Protein AF-0000000087103344 (afdb_homodimer)

Organism: NCBI:txid702518

Foldseek 3Di:
DQLDFDAFFDAAPLRVVCVVLVCQQPQQPAFDDAAAAEEEEALAPLRLVLLLLLVVVPDQLQRYEYEAQATHNRFPLQHALFWLDADQQQCLVLLCVLPNNVLSLQRRVLLVVLQVLVVVVCVVVVQPFLKFKFKEKEFEQDPVVVVSRVVRVVVCVVSPHDCPQKDKAADPRQCVQQVFPRGGMMIMGIIIGTSRSSVSSVSNVSSVVSNHHYHHSWHQSEKDWDPPPDPQTWIWGDTPRGIYIYSAYEYEPALSSCRHVVLCVVFWFKFKWKKFKFAADPCQDDPNPRRHKYWADHDDQQIKTWDQRPVHRIIMITFGLDDPQADPVQNVVRRDSHFRDDDPSRVVVRQVVVCNRNVCQDPVNDDPVGTTDDMTMHIHIFGLSQAAEFEDDPPRRNYTYTYHNLSCCSSNSSLRSSLNSCVSVPDDNVVSSHRPLNYHDPVNSVVSVVCPPRDGRRD/DQLDFDAFFDAAPLRVVCVVLVCQQPQQPAFDDAAAAEEEEALAPLRLVLLLLLVVVPDQLQRYEYEAQATHNRFPLQHALFWLDQDQFQCLVLLCVLPNNVLSLQRRVLLVVLQVLVVCVCVVVVQPFLKFKFKEKEFEQDPVVVVSRVVRVVVCVVSPHDCPQKDKAADPRQCVQQVFPRGGMMIMGIIIGTSRSSVSSVSNVSSVVSNHHYHHSWHQSEKAWDPPPDPQTWIWGDTPRGIYIYSAYEYEPALSSCRHPVLCVVFWFKFKWKKFKFADDPCQDDPNPRRHKYWADHDDQQIKTWDQRPVHRIIMITFGLDDPQADPVQNVVRRDSHFRDDDPSRVVVRQVVVCNRNVCQDPVNDDPVGTTDDMTMHIHIAGLSQAAEFEDDPPRRNYTYTYHNLSCCSSNSSLRSSLRSCVSVPDDNVVSSHRPLNYHDPVNSVVSVVCVPRDGRRD

Structure (mmCIF, N/CA/C/O backbone):
data_AF-0000000087103344-model_v1
#
loop_
_entity.id
_entity.type
_entity.pdbx_description
1 polymer 'Putative FAD dependent oxidoreductase'
#
loop_
_atom_site.group_PDB
_atom_site.id
_atom_site.type_symbol
_atom_site.label_atom_id
_atom_site.label_alt_id
_atom_site.label_comp_id
_atom_site.label_asym_id
_atom_site.label_entity_id
_atom_site.label_seq_id
_atom_site.pdbx_PDB_ins_code
_atom_site.Cartn_x
_atom_site.Cartn_y
_atom_site.Cartn_z
_atom_site.occupancy
_atom_site.B_iso_or_equiv
_atom_site.auth_seq_id
_atom_site.auth_comp_id
_atom_site.auth_asym_id
_atom_site.auth_atom_id
_atom_site.pdbx_PDB_model_num
ATOM 1 N N . MET A 1 1 ? -16.453 31.219 -3.457 1 48.94 1 MET A N 1
ATOM 2 C CA . MET A 1 1 ? -16.062 29.875 -3.02 1 48.94 1 MET A CA 1
ATOM 3 C C . MET A 1 1 ? -16.438 29.656 -1.56 1 48.94 1 MET A C 1
ATOM 5 O O . MET A 1 1 ? -16.438 30.594 -0.762 1 48.94 1 MET A O 1
ATOM 9 N N . THR A 1 2 ? -17.188 28.625 -1.186 1 66.25 2 THR A N 1
ATOM 10 C CA . THR A 1 2 ? -17.562 28.375 0.203 1 66.25 2 THR A CA 1
ATOM 11 C C . THR A 1 2 ? -16.328 28.156 1.069 1 66.25 2 THR A C 1
ATOM 13 O O . THR A 1 2 ? -15.289 27.719 0.577 1 66.25 2 THR A O 1
ATOM 16 N N . GLY A 1 3 ? -15.961 29.141 2.16 1 87.75 3 GLY A N 1
ATOM 17 C CA . GLY A 1 3 ? -14.93 28.984 3.174 1 87.75 3 GLY A CA 1
ATOM 18 C C . GLY A 1 3 ? -14.773 27.547 3.652 1 87.75 3 GLY A C 1
ATOM 19 O O . GLY A 1 3 ? -13.891 27.25 4.457 1 87.75 3 GLY A O 1
ATOM 20 N N . LEU A 1 4 ? -15.5 26.562 2.865 1 93.25 4 LEU A N 1
ATOM 21 C CA . LEU A 1 4 ? -15.516 25.172 3.262 1 93.25 4 LEU A CA 1
ATOM 22 C C . LEU A 1 4 ? -14.703 24.312 2.291 1 93.25 4 LEU A C 1
ATOM 24 O O . LEU A 1 4 ? -14.453 24.734 1.154 1 93.25 4 LEU A O 1
ATOM 28 N N . PRO A 1 5 ? -14.234 23.078 2.697 1 96.12 5 PRO A N 1
ATOM 29 C CA . PRO A 1 5 ? -13.578 22.156 1.763 1 96.12 5 PRO A CA 1
ATOM 30 C C . PRO A 1 5 ? -14.484 21.734 0.608 1 96.12 5 PRO A C 1
ATOM 32 O O . PRO A 1 5 ? -15.688 21.531 0.807 1 96.12 5 PRO A O 1
ATOM 35 N N . VAL A 1 6 ? -13.914 21.688 -0.617 1 95.5 6 VAL A N 1
ATOM 36 C CA . VAL A 1 6 ? -14.703 21.219 -1.756 1 95.5 6 VAL A CA 1
ATOM 37 C C . VAL A 1 6 ? -15.172 19.797 -1.513 1 95.5 6 VAL A C 1
ATOM 39 O O . VAL A 1 6 ? -14.445 18.984 -0.936 1 95.5 6 VAL A O 1
ATOM 42 N N . PRO A 1 7 ? -16.328 19.453 -1.937 1 93.44 7 PRO A N 1
ATOM 43 C CA . PRO A 1 7 ? -16.906 18.141 -1.637 1 93.44 7 PRO A CA 1
ATOM 44 C C . PRO A 1 7 ? -16.266 17.016 -2.441 1 93.44 7 PRO A C 1
ATOM 46 O O . PRO A 1 7 ? -16.406 15.844 -2.094 1 93.44 7 PRO A O 1
ATOM 49 N N . ASP A 1 8 ? -15.594 17.312 -3.602 1 93.44 8 ASP A N 1
ATOM 50 C CA . ASP A 1 8 ? -15.016 16.297 -4.465 1 93.44 8 ASP A CA 1
ATOM 51 C C . ASP A 1 8 ? -13.508 16.5 -4.629 1 93.44 8 ASP A C 1
ATOM 53 O O . ASP A 1 8 ? -13.031 16.734 -5.742 1 93.44 8 ASP A O 1
ATOM 57 N N . PRO A 1 9 ? -12.758 16.344 -3.557 1 96.88 9 PRO A N 1
ATOM 58 C CA . PRO A 1 9 ? -11.297 16.5 -3.637 1 96.88 9 PRO A CA 1
ATOM 59 C C . PRO A 1 9 ? -10.633 15.352 -4.391 1 96.88 9 PRO A C 1
ATOM 61 O O . PRO A 1 9 ? -11.25 14.312 -4.617 1 96.88 9 PRO A O 1
ATOM 64 N N . CYS A 1 10 ? -9.422 15.586 -4.824 1 97.56 10 CYS A N 1
ATOM 65 C CA . CYS A 1 10 ? -8.641 14.438 -5.262 1 97.56 10 CYS A CA 1
ATOM 66 C C . CYS A 1 10 ? -8.289 13.539 -4.082 1 97.56 10 CYS A C 1
ATOM 68 O O . CYS A 1 10 ? -8.438 13.938 -2.926 1 97.56 10 CYS A O 1
ATOM 70 N N . ILE A 1 11 ? -7.844 12.367 -4.375 1 97.06 11 ILE A N 1
ATOM 71 C CA . ILE A 1 11 ? -7.469 11.391 -3.361 1 97.06 11 ILE A CA 1
ATOM 72 C C . ILE A 1 11 ? -5.949 11.227 -3.338 1 97.06 11 ILE A C 1
ATOM 74 O O . ILE A 1 11 ? -5.32 11.055 -4.387 1 97.06 11 ILE A O 1
ATOM 78 N N . SER A 1 12 ? -5.355 11.312 -2.133 1 98.62 12 SER A N 1
ATOM 79 C CA . SER A 1 12 ? -3.91 11.18 -2.01 1 98.62 12 SER A CA 1
ATOM 80 C C . SER A 1 12 ? -3.488 9.711 -2.02 1 98.62 12 SER A C 1
ATOM 82 O O . SER A 1 12 ? -4.332 8.82 -1.944 1 98.62 12 SER A O 1
ATOM 84 N N . PHE A 1 13 ? -2.168 9.508 -2.131 1 98.81 13 PHE A N 1
ATOM 85 C CA . PHE A 1 13 ? -1.611 8.172 -1.995 1 98.81 13 PHE A CA 1
ATOM 86 C C . PHE A 1 13 ? -2.004 7.555 -0.659 1 98.81 13 PHE A C 1
ATOM 88 O O . PHE A 1 13 ? -2.35 6.371 -0.592 1 98.81 13 PHE A O 1
ATOM 95 N N . TRP A 1 14 ? -1.957 8.297 0.394 1 98.81 14 TRP A N 1
ATOM 96 C CA . TRP A 1 14 ? -2.314 7.832 1.73 1 98.81 14 TRP A CA 1
ATOM 97 C C . TRP A 1 14 ? -3.773 7.387 1.78 1 98.81 14 TRP A C 1
ATOM 99 O O . TRP A 1 14 ? -4.094 6.348 2.359 1 98.81 14 TRP A O 1
ATOM 109 N N . GLN A 1 15 ? -4.594 8.188 1.18 1 98.56 15 GLN A N 1
ATOM 110 C CA . GLN A 1 15 ? -6.023 7.887 1.161 1 98.56 15 GLN A CA 1
ATOM 111 C C . GLN A 1 15 ? -6.324 6.695 0.258 1 98.56 15 GLN A C 1
ATOM 113 O O . GLN A 1 15 ? -7.188 5.875 0.57 1 98.56 15 GLN A O 1
ATOM 118 N N . GLN A 1 16 ? -5.609 6.559 -0.844 1 98.56 16 GLN A N 1
ATOM 119 C CA . GLN A 1 16 ? -5.762 5.395 -1.707 1 98.56 16 GLN A CA 1
ATOM 120 C C . GLN A 1 16 ? -5.473 4.102 -0.944 1 98.56 16 GLN A C 1
ATOM 122 O O . GLN A 1 16 ? -6.117 3.078 -1.18 1 98.56 16 GLN A O 1
ATOM 127 N N . THR A 1 17 ? -4.543 4.133 -0.06 1 98.44 17 THR A N 1
ATOM 128 C CA . THR A 1 17 ? -4.043 2.922 0.584 1 98.44 17 THR A CA 1
ATOM 129 C C . THR A 1 17 ? -4.727 2.709 1.934 1 98.44 17 THR A C 1
ATOM 131 O O . THR A 1 17 ? -4.238 1.941 2.766 1 98.44 17 THR A O 1
ATOM 134 N N . THR A 1 18 ? -5.82 3.439 2.254 1 98.44 18 THR A N 1
ATOM 135 C CA . THR A 1 18 ? -6.578 3.25 3.486 1 98.44 18 THR A CA 1
ATOM 136 C C . THR A 1 18 ? -8.078 3.303 3.213 1 98.44 18 THR A C 1
ATOM 138 O O . THR A 1 18 ? -8.852 3.766 4.055 1 98.44 18 THR A O 1
ATOM 141 N N . ARG A 1 19 ? -8.469 2.891 2.068 1 98.38 19 ARG A N 1
ATOM 142 C CA . ARG A 1 19 ? -9.875 2.936 1.676 1 98.38 19 ARG A CA 1
ATOM 143 C C . ARG A 1 19 ? -10.711 1.976 2.52 1 98.38 19 ARG A C 1
ATOM 145 O O . ARG A 1 19 ? -11.938 2.104 2.586 1 98.38 19 ARG A O 1
ATOM 152 N N . SER A 1 20 ? -10.062 1.011 3.209 1 98.06 20 SER A N 1
ATOM 153 C CA . SER A 1 20 ? -10.773 -0.001 3.982 1 98.06 20 SER A CA 1
ATOM 154 C C . SER A 1 20 ? -10.984 0.454 5.422 1 98.06 20 SER A C 1
ATOM 156 O O . SER A 1 20 ? -11.586 -0.268 6.223 1 98.06 20 SER A O 1
ATOM 158 N N . PHE A 1 21 ? -10.5 1.638 5.805 1 98.5 21 PHE A N 1
ATOM 159 C CA . PHE A 1 21 ? -10.703 2.127 7.16 1 98.5 21 PHE A CA 1
ATOM 160 C C . PHE A 1 21 ? -12.18 2.08 7.543 1 98.5 21 PHE A C 1
ATOM 162 O O . PHE A 1 21 ? -13.008 2.723 6.898 1 98.5 21 PHE A O 1
ATOM 169 N N . PRO A 1 22 ? -12.547 1.372 8.586 1 97.81 22 PRO A N 1
ATOM 170 C CA . PRO A 1 22 ? -13.961 1.107 8.852 1 97.81 22 PRO A CA 1
ATOM 171 C C . PRO A 1 22 ? -14.758 2.381 9.133 1 97.81 22 PRO A C 1
ATOM 173 O O . PRO A 1 22 ? -15.969 2.424 8.891 1 97.81 22 PRO A O 1
ATOM 176 N N . TYR A 1 23 ? -14.078 3.404 9.633 1 98.5 23 TYR A N 1
ATOM 177 C CA . TYR A 1 23 ? -14.781 4.625 10 1 98.5 23 TYR A CA 1
ATOM 178 C C . TYR A 1 23 ? -14.57 5.719 8.961 1 98.5 23 TYR A C 1
ATOM 180 O O . TYR A 1 23 ? -14.742 6.902 9.258 1 98.5 23 TYR A O 1
ATOM 188 N N . LEU A 1 24 ? -14.188 5.328 7.746 1 98.62 24 LEU A N 1
ATOM 189 C CA . LEU A 1 24 ? -13.883 6.289 6.691 1 98.62 24 LEU A CA 1
ATOM 190 C C . LEU A 1 24 ? -15.078 7.195 6.418 1 98.62 24 LEU A C 1
ATOM 192 O O . LEU A 1 24 ? -14.914 8.398 6.195 1 98.62 24 LEU A O 1
ATOM 196 N N . ASN A 1 25 ? -16.281 6.625 6.398 1 98.06 25 ASN A N 1
ATOM 197 C CA . ASN A 1 25 ? -17.531 7.332 6.199 1 98.06 25 ASN A CA 1
ATOM 198 C C . ASN A 1 25 ? -18.5 7.09 7.359 1 98.06 25 ASN A C 1
ATOM 200 O O . ASN A 1 25 ? -19.656 6.73 7.141 1 98.06 25 ASN A O 1
ATOM 204 N N . HIS A 1 26 ? -18 7.305 8.523 1 98 26 HIS A N 1
ATOM 205 C CA . HIS A 1 26 ? -18.734 7 9.742 1 98 26 HIS A CA 1
ATOM 206 C C . HIS A 1 26 ? -19.875 7.992 9.953 1 98 26 HIS A C 1
ATOM 208 O O . HIS A 1 26 ? -19.688 9.203 9.82 1 98 26 HIS A O 1
ATOM 214 N N . ASN A 1 27 ? -21.141 7.543 10.258 1 98 27 ASN A N 1
ATOM 215 C CA . ASN A 1 27 ? -22.312 8.359 10.516 1 98 27 ASN A CA 1
ATOM 216 C C . ASN A 1 27 ? -22.516 9.414 9.438 1 98 27 ASN A C 1
ATOM 218 O O . ASN A 1 27 ? -22.703 10.594 9.742 1 98 27 ASN A O 1
ATOM 222 N N . ASP A 1 28 ? -22.391 8.977 8.203 1 96.88 28 ASP A N 1
ATOM 223 C CA . ASP A 1 28 ? -22.391 9.922 7.09 1 96.88 28 ASP A CA 1
ATOM 224 C C . ASP A 1 28 ? -23.812 10.359 6.738 1 96.88 28 ASP A C 1
ATOM 226 O O . ASP A 1 28 ? -24 11.273 5.938 1 96.88 28 ASP A O 1
ATOM 230 N N . GLN A 1 29 ? -24.828 9.781 7.395 1 96 29 GLN A N 1
ATOM 231 C CA . GLN A 1 29 ? -26.203 10.141 7.07 1 96 29 GLN A CA 1
ATOM 232 C C . GLN A 1 29 ? -27 10.453 8.328 1 96 29 GLN A C 1
ATOM 234 O O . GLN A 1 29 ? -28.109 11 8.258 1 96 29 GLN A O 1
ATOM 239 N N . GLN A 1 30 ? -26.516 10.164 9.492 1 97.69 30 GLN A N 1
ATOM 240 C CA . GLN A 1 30 ? -27.219 10.336 10.75 1 97.69 30 GLN A CA 1
ATOM 241 C C . GLN A 1 30 ? -27.266 11.805 11.164 1 97.69 30 GLN A C 1
ATOM 243 O O . GLN A 1 30 ? -26.312 12.547 10.93 1 97.69 30 GLN A O 1
ATOM 248 N N . PRO A 1 31 ? -28.344 12.219 11.789 1 98.44 31 PRO A N 1
ATOM 249 C CA . PRO A 1 31 ? -28.359 13.57 12.359 1 98.44 31 PRO A CA 1
ATOM 250 C C . PRO A 1 31 ? -27.375 13.734 13.516 1 98.44 31 PRO A C 1
ATOM 252 O O . PRO A 1 31 ? -27.078 12.766 14.219 1 98.44 31 PRO A O 1
ATOM 255 N N . VAL A 1 32 ? -26.938 14.898 13.68 1 98.75 32 VAL A N 1
ATOM 256 C CA . VAL A 1 32 ? -26.062 15.18 14.805 1 98.75 32 VAL A CA 1
ATOM 257 C C . VAL A 1 32 ? -26.891 15.305 16.078 1 98.75 32 VAL A C 1
ATOM 259 O O . VAL A 1 32 ? -28.094 15.531 16.031 1 98.75 32 VAL A O 1
ATOM 262 N N . PRO A 1 33 ? -26.25 15.109 17.25 1 98.56 33 PRO A N 1
ATOM 263 C CA . PRO A 1 33 ? -26.984 15.336 18.5 1 98.56 33 PRO A CA 1
ATOM 264 C C . PRO A 1 33 ? -27.328 16.812 18.719 1 98.56 33 PRO A C 1
ATOM 266 O O . PRO A 1 33 ? -26.641 17.688 18.188 1 98.56 33 PRO A O 1
ATOM 269 N N . LYS A 1 34 ? -28.281 17.016 19.641 1 97.81 34 LYS A N 1
ATOM 270 C CA . LYS A 1 34 ? -28.719 18.375 19.906 1 97.81 34 LYS A CA 1
ATOM 271 C C . LYS A 1 34 ? -27.719 19.125 20.781 1 97.81 34 LYS A C 1
ATOM 273 O O . LYS A 1 34 ? -27.594 20.344 20.688 1 97.81 34 LYS A O 1
ATOM 278 N N . THR A 1 35 ? -27.062 18.422 21.672 1 97.38 35 THR A N 1
ATOM 279 C CA . THR A 1 35 ? -26.094 19.031 22.562 1 97.38 35 THR A CA 1
ATOM 280 C C . THR A 1 35 ? -24.859 18.125 22.719 1 97.38 35 THR A C 1
ATOM 282 O O . THR A 1 35 ? -24.922 16.938 22.422 1 97.38 35 THR A O 1
ATOM 285 N N . SER A 1 36 ? -23.797 18.641 23.078 1 98.19 36 SER A N 1
ATOM 286 C CA . SER A 1 36 ? -22.547 17.984 23.469 1 98.19 36 SER A CA 1
ATOM 287 C C . SER A 1 36 ? -21.688 18.906 24.312 1 98.19 36 SER A C 1
ATOM 289 O O . SER A 1 36 ? -21.75 20.141 24.156 1 98.19 36 SER A O 1
ATOM 291 N N . ARG A 1 37 ? -20.922 18.359 25.172 1 98.25 37 ARG A N 1
ATOM 292 C CA . ARG A 1 37 ? -20.062 19.188 26 1 98.25 37 ARG A CA 1
ATOM 293 C C . ARG A 1 37 ? -18.906 19.766 25.188 1 98.25 37 ARG A C 1
ATOM 295 O O . ARG A 1 37 ? -18.5 20.922 25.391 1 98.25 37 ARG A O 1
ATOM 302 N N . TYR A 1 38 ? -18.375 18.984 24.266 1 98.81 38 TYR A N 1
ATOM 303 C CA . TYR A 1 38 ? -17.281 19.406 23.391 1 98.81 38 TYR A CA 1
ATOM 304 C C . TYR A 1 38 ? -17.609 19.109 21.938 1 98.81 38 TYR A C 1
ATOM 306 O O . TYR A 1 38 ? -18.094 18.016 21.609 1 98.81 38 TYR A O 1
ATOM 314 N N . VAL A 1 39 ? -17.406 20.047 21.062 1 98.94 39 VAL A N 1
ATOM 315 C CA . VAL A 1 39 ? -17.469 19.828 19.625 1 98.94 39 VAL A CA 1
ATOM 316 C C . VAL A 1 39 ? -16.109 20.141 19 1 98.94 39 VAL A C 1
ATOM 318 O O . VAL A 1 39 ? -15.625 21.281 19.078 1 98.94 39 VAL A O 1
ATOM 321 N N . VAL A 1 40 ? -15.445 19.156 18.531 1 98.94 40 VAL A N 1
ATOM 322 C CA . VAL A 1 40 ? -14.203 19.281 17.781 1 98.94 40 VAL A CA 1
ATOM 323 C C . VAL A 1 40 ? -14.5 19.328 16.281 1 98.94 40 VAL A C 1
ATOM 325 O O . VAL A 1 40 ? -15.125 18.422 15.734 1 98.94 40 VAL A O 1
ATOM 328 N N . ILE A 1 41 ? -14.102 20.391 15.594 1 98.88 41 ILE A N 1
ATOM 329 C CA . ILE A 1 41 ? -14.344 20.531 14.164 1 98.88 41 ILE A CA 1
ATOM 330 C C . ILE A 1 41 ? -13.078 20.188 13.383 1 98.88 41 ILE A C 1
ATOM 332 O O . ILE A 1 41 ? -12.094 20.938 13.438 1 98.88 41 ILE A O 1
ATOM 336 N N . GLY A 1 42 ? -13.102 19.125 12.609 1 98.75 42 GLY A N 1
ATOM 337 C CA . GLY A 1 42 ? -11.961 18.562 11.906 1 98.75 42 GLY A CA 1
ATOM 338 C C . GLY A 1 42 ? -11.461 17.266 12.508 1 98.75 42 GLY A C 1
ATOM 339 O O . GLY A 1 42 ? -11.297 17.172 13.719 1 98.75 42 GLY A O 1
ATOM 340 N N . SER A 1 43 ? -11.219 16.297 11.664 1 98.88 43 SER A N 1
ATOM 341 C CA . SER A 1 43 ? -10.82 14.984 12.156 1 98.88 43 SER A CA 1
ATOM 342 C C . SER A 1 43 ? -9.383 14.664 11.766 1 98.88 43 SER A C 1
ATOM 344 O O . SER A 1 43 ? -8.945 13.516 11.883 1 98.88 43 SER A O 1
ATOM 346 N N . GLY A 1 44 ? -8.594 15.625 11.227 1 98.62 44 GLY A N 1
ATOM 347 C CA . GLY A 1 44 ? -7.172 15.406 11.039 1 98.62 44 GLY A CA 1
ATOM 348 C C . GLY A 1 44 ? -6.434 15.109 12.328 1 98.62 44 GLY A C 1
ATOM 349 O O . GLY A 1 44 ? -7.059 14.922 13.375 1 98.62 44 GLY A O 1
ATOM 350 N N . ILE A 1 45 ? -5.16 15.133 12.258 1 98.88 45 ILE A N 1
ATOM 351 C CA . ILE A 1 45 ? -4.363 14.75 13.422 1 98.88 45 ILE A CA 1
ATOM 352 C C . ILE A 1 45 ? -4.609 15.742 14.562 1 98.88 45 ILE A C 1
ATOM 354 O O . ILE A 1 45 ? -4.711 15.344 15.727 1 98.88 45 ILE A O 1
ATOM 358 N N . SER A 1 46 ? -4.734 17.031 14.281 1 98.75 46 SER A N 1
ATOM 359 C CA . SER A 1 46 ? -4.977 18.031 15.328 1 98.75 46 SER A CA 1
ATOM 360 C C . SER A 1 46 ? -6.281 17.734 16.062 1 98.75 46 SER A C 1
ATOM 362 O O . SER A 1 46 ? -6.309 17.703 17.297 1 98.75 46 SER A O 1
ATOM 364 N N . GLY A 1 47 ? -7.332 17.469 15.344 1 98.88 47 GLY A N 1
ATOM 365 C CA . GLY A 1 47 ? -8.617 17.188 15.969 1 98.88 47 GLY A CA 1
ATOM 366 C C . GLY A 1 47 ? -8.672 15.82 16.625 1 98.88 47 GLY A C 1
ATOM 367 O O . GLY A 1 47 ? -9.172 15.68 17.734 1 98.88 47 GLY A O 1
ATOM 368 N N . ALA A 1 48 ? -8.195 14.82 15.922 1 98.88 48 ALA A N 1
ATOM 369 C CA . ALA A 1 48 ? -8.219 13.461 16.453 1 98.88 48 ALA A CA 1
ATOM 370 C C . ALA A 1 48 ? -7.395 13.352 17.734 1 98.88 48 ALA A C 1
ATOM 372 O O . ALA A 1 48 ? -7.809 12.695 18.688 1 98.88 48 ALA A O 1
ATOM 373 N N . LEU A 1 49 ? -6.223 13.984 17.703 1 98.94 49 LEU A N 1
ATOM 374 C CA . LEU A 1 49 ? -5.371 13.945 18.891 1 98.94 49 LEU A CA 1
ATOM 375 C C . LEU A 1 49 ? -5.992 14.742 20.031 1 98.94 49 LEU A C 1
ATOM 377 O O . LEU A 1 49 ? -5.875 14.359 21.203 1 98.94 49 LEU A O 1
ATOM 381 N N . THR A 1 50 ? -6.625 15.859 19.734 1 98.94 50 THR A N 1
ATOM 382 C CA . THR A 1 50 ? -7.332 16.641 20.734 1 98.94 50 THR A CA 1
ATOM 383 C C . THR A 1 50 ? -8.406 15.789 21.422 1 98.94 50 THR A C 1
ATOM 385 O O . THR A 1 50 ? -8.453 15.719 22.656 1 98.94 50 THR A O 1
ATOM 388 N N . ALA A 1 51 ? -9.25 15.133 20.609 1 98.94 51 ALA A N 1
ATOM 389 C CA . ALA A 1 51 ? -10.297 14.273 21.172 1 98.94 51 ALA A CA 1
ATOM 390 C C . ALA A 1 51 ? -9.695 13.141 21.984 1 98.94 51 ALA A C 1
ATOM 392 O O . ALA A 1 51 ? -10.156 12.859 23.094 1 98.94 51 ALA A O 1
ATOM 393 N N . TYR A 1 52 ? -8.68 12.523 21.469 1 98.94 52 TYR A N 1
ATOM 394 C CA . TYR A 1 52 ? -8 11.43 22.156 1 98.94 52 TYR A CA 1
ATOM 395 C C . TYR A 1 52 ? -7.473 11.883 23.516 1 98.94 52 TYR A C 1
ATOM 397 O O . TYR A 1 52 ? -7.645 11.18 24.516 1 98.94 52 TYR A O 1
ATOM 405 N N . LYS A 1 53 ? -6.852 13.055 23.562 1 98.88 53 LYS A N 1
ATOM 406 C CA . LYS A 1 53 ? -6.23 13.555 24.781 1 98.88 53 LYS A CA 1
ATOM 407 C C . LYS A 1 53 ? -7.285 14.008 25.781 1 98.88 53 LYS A C 1
ATOM 409 O O . LYS A 1 53 ? -7.086 13.875 27 1 98.88 53 LYS A O 1
ATOM 414 N N . LEU A 1 54 ? -8.406 14.555 25.328 1 98.88 54 LEU A N 1
ATOM 415 C CA . LEU A 1 54 ? -9.508 14.859 26.234 1 98.88 54 LEU A CA 1
ATOM 416 C C . LEU A 1 54 ? -9.977 13.609 26.969 1 98.88 54 LEU A C 1
ATOM 418 O O . LEU A 1 54 ? -10.117 13.617 28.188 1 98.88 54 LEU A O 1
ATOM 422 N N . VAL A 1 55 ? -10.188 12.516 26.172 1 98.88 55 VAL A N 1
ATOM 423 C CA . VAL A 1 55 ? -10.633 11.258 26.75 1 98.88 55 VAL A CA 1
ATOM 424 C C . VAL A 1 55 ? -9.578 10.734 27.734 1 98.88 55 VAL A C 1
ATOM 426 O O . VAL A 1 55 ? -9.906 10.305 28.844 1 98.88 55 VAL A O 1
ATOM 429 N N . GLU A 1 56 ? -8.352 10.797 27.312 1 98.31 56 GLU A N 1
ATOM 430 C CA . GLU A 1 56 ? -7.246 10.336 28.141 1 98.31 56 GLU A CA 1
ATOM 431 C C . GLU A 1 56 ? -7.207 11.07 29.469 1 98.31 56 GLU A C 1
ATOM 433 O O . GLU A 1 56 ? -6.805 10.508 30.5 1 98.31 56 GLU A O 1
ATOM 438 N N . ARG A 1 57 ? -7.672 12.289 29.516 1 98.12 57 ARG A N 1
ATOM 439 C CA . ARG A 1 57 ? -7.633 13.117 30.719 1 98.12 57 ARG A CA 1
ATOM 440 C C . ARG A 1 57 ? -8.93 13 31.516 1 98.12 57 ARG A C 1
ATOM 442 O O . ARG A 1 57 ? -9.156 13.75 32.469 1 98.12 57 ARG A O 1
ATOM 449 N N . GLY A 1 58 ? -9.828 12.148 31.094 1 98.06 58 GLY A N 1
ATOM 450 C CA . GLY A 1 58 ? -10.961 11.805 31.938 1 98.06 58 GLY A CA 1
ATOM 451 C C . GLY A 1 58 ? -12.281 12.305 31.391 1 98.06 58 GLY A C 1
ATOM 452 O O . GLY A 1 58 ? -13.344 12.039 31.969 1 98.06 58 GLY A O 1
ATOM 453 N N . VAL A 1 59 ? -12.266 13.008 30.297 1 98.69 59 VAL A N 1
ATOM 454 C CA . VAL A 1 59 ? -13.523 13.414 29.672 1 98.69 59 VAL A CA 1
ATOM 455 C C . VAL A 1 59 ? -14.25 12.195 29.109 1 98.69 59 VAL A C 1
ATOM 457 O O . VAL A 1 59 ? -13.625 11.32 28.5 1 98.69 59 VAL A O 1
ATOM 460 N N . LEU A 1 60 ? -15.539 12.094 29.375 1 98.5 60 LEU A N 1
ATOM 461 C CA . LEU A 1 60 ? -16.312 10.992 28.828 1 98.5 60 LEU A CA 1
ATOM 462 C C . LEU A 1 60 ? -16.406 11.086 27.312 1 98.5 60 LEU A C 1
ATOM 464 O O . LEU A 1 60 ? -16.703 12.156 26.766 1 98.5 60 LEU A O 1
ATOM 468 N N . GLY A 1 61 ? -16.141 10.016 26.656 1 98.69 61 GLY A N 1
ATOM 469 C CA . GLY A 1 61 ? -16.203 10 25.203 1 98.69 61 GLY A CA 1
ATOM 470 C C . GLY A 1 61 ? -17.531 10.469 24.656 1 98.69 61 GLY A C 1
ATOM 471 O O . GLY A 1 61 ? -17.578 11.188 23.656 1 98.69 61 GLY A O 1
ATOM 472 N N . SER A 1 62 ? -18.578 10.164 25.312 1 98.25 62 SER A N 1
ATOM 473 C CA . SER A 1 62 ? -19.922 10.5 24.859 1 98.25 62 SER A CA 1
ATOM 474 C C . SER A 1 62 ? -20.172 12.008 24.938 1 98.25 62 SER A C 1
ATOM 476 O O . SER A 1 62 ? -21.125 12.516 24.359 1 98.25 62 SER A O 1
ATOM 478 N N . ASP A 1 63 ? -19.234 12.719 25.609 1 98.62 63 ASP A N 1
ATOM 479 C CA . ASP A 1 63 ? -19.359 14.172 25.75 1 98.62 63 ASP A CA 1
ATOM 480 C C . ASP A 1 63 ? -18.672 14.891 24.594 1 98.62 63 ASP A C 1
ATOM 482 O O . ASP A 1 63 ? -18.656 16.125 24.531 1 98.62 63 ASP A O 1
ATOM 486 N N . ILE A 1 64 ? -18.109 14.141 23.672 1 98.94 64 ILE A N 1
ATOM 487 C CA . ILE A 1 64 ? -17.312 14.727 22.609 1 98.94 64 ILE A CA 1
ATOM 488 C C . ILE A 1 64 ? -17.922 14.359 21.25 1 98.94 64 ILE A C 1
ATOM 490 O O . ILE A 1 64 ? -18.203 13.195 20.984 1 98.94 64 ILE A O 1
ATOM 494 N N . VAL A 1 65 ? -18.156 15.344 20.375 1 98.94 65 VAL A N 1
ATOM 495 C CA . VAL A 1 65 ? -18.516 15.148 18.969 1 98.94 65 VAL A CA 1
ATOM 496 C C . VAL A 1 65 ? -17.391 15.648 18.062 1 98.94 65 VAL A C 1
ATOM 498 O O . VAL A 1 65 ? -16.875 16.75 18.266 1 98.94 65 VAL A O 1
ATOM 501 N N . ILE A 1 66 ? -16.953 14.836 17.172 1 98.94 66 ILE A N 1
ATOM 502 C CA . ILE A 1 66 ? -16.047 15.266 16.109 1 98.94 66 ILE A CA 1
ATOM 503 C C . ILE A 1 66 ? -16.828 15.43 14.797 1 98.94 66 ILE A C 1
ATOM 505 O O . ILE A 1 66 ? -17.562 14.523 14.391 1 98.94 66 ILE A O 1
ATOM 509 N N . LEU A 1 67 ? -16.703 16.562 14.172 1 98.88 67 LEU A N 1
ATOM 510 C CA . LEU A 1 67 ? -17.312 16.812 12.867 1 98.88 67 LEU A CA 1
ATOM 511 C C . LEU A 1 67 ? -16.25 16.875 11.781 1 98.88 67 LEU A C 1
ATOM 513 O O . LEU A 1 67 ? -15.219 17.531 11.945 1 98.88 67 LEU A O 1
ATOM 517 N N . GLU A 1 68 ? -16.453 16.219 10.695 1 98.75 68 GLU A N 1
ATOM 518 C CA . GLU A 1 68 ? -15.602 16.234 9.508 1 98.75 68 GLU A CA 1
ATOM 519 C C . GLU A 1 68 ? -16.406 16.547 8.258 1 98.75 68 GLU A C 1
ATOM 521 O O . GLU A 1 68 ? -17.5 16 8.062 1 98.75 68 GLU A O 1
ATOM 526 N N . ALA A 1 69 ? -15.883 17.438 7.461 1 98.19 69 ALA A N 1
ATOM 527 C CA . ALA A 1 69 ? -16.609 17.922 6.293 1 98.19 69 ALA A CA 1
ATOM 528 C C . ALA A 1 69 ? -16.656 16.875 5.195 1 98.19 69 ALA A C 1
ATOM 530 O O . ALA A 1 69 ? -17.594 16.844 4.387 1 98.19 69 ALA A O 1
ATOM 531 N N . ARG A 1 70 ? -15.695 15.992 5.184 1 97.75 70 ARG A N 1
ATOM 532 C CA . ARG A 1 70 ? -15.562 14.977 4.145 1 97.75 70 ARG A CA 1
ATOM 533 C C . ARG A 1 70 ? -15.367 13.594 4.758 1 97.75 70 ARG A C 1
ATOM 535 O O . ARG A 1 70 ? -16.031 13.242 5.73 1 97.75 70 ARG A O 1
ATOM 542 N N . GLU A 1 71 ? -14.547 12.742 4.133 1 97.94 71 GLU A N 1
ATOM 543 C CA . GLU A 1 71 ? -14.141 11.469 4.707 1 97.94 71 GLU A CA 1
ATOM 544 C C . GLU A 1 71 ? -13.211 11.672 5.902 1 97.94 71 GLU A C 1
ATOM 546 O O . GLU A 1 71 ? -12.641 12.75 6.074 1 97.94 71 GLU A O 1
ATOM 551 N N . ALA A 1 72 ? -13.078 10.664 6.719 1 98.56 72 ALA A N 1
ATOM 552 C CA . ALA A 1 72 ? -12.227 10.727 7.902 1 98.56 72 ALA A CA 1
ATOM 553 C C . ALA A 1 72 ? -10.812 11.164 7.535 1 98.56 72 ALA A C 1
ATOM 555 O O . ALA A 1 72 ? -10.188 10.594 6.637 1 98.56 72 ALA A O 1
ATOM 556 N N . ALA A 1 73 ? -10.352 12.188 8.188 1 97.94 73 ALA A N 1
ATOM 557 C CA . ALA A 1 73 ? -9 12.719 8.055 1 97.94 73 ALA A CA 1
ATOM 558 C C . ALA A 1 73 ? -8.68 13.039 6.598 1 97.94 73 ALA A C 1
ATOM 560 O O . ALA A 1 73 ? -7.633 12.633 6.082 1 97.94 73 ALA A O 1
ATOM 561 N N . SER A 1 74 ? -9.508 13.719 5.926 1 96.5 74 SER A N 1
ATOM 562 C CA . SER A 1 74 ? -9.422 13.906 4.484 1 96.5 74 SER A CA 1
ATOM 563 C C . SER A 1 74 ? -8.523 15.086 4.133 1 96.5 74 SER A C 1
ATOM 565 O O . SER A 1 74 ? -8.102 15.234 2.984 1 96.5 74 SER A O 1
ATOM 567 N N . GLY A 1 75 ? -8.211 15.961 5.086 1 97.69 75 GLY A N 1
ATOM 568 C CA . GLY A 1 75 ? -7.5 17.203 4.816 1 97.69 75 GLY A CA 1
ATOM 569 C C . GLY A 1 75 ? -5.992 17.031 4.809 1 97.69 75 GLY A C 1
ATOM 570 O O . GLY A 1 75 ? -5.477 16.016 4.359 1 97.69 75 GLY A O 1
ATOM 571 N N . ALA A 1 76 ? -5.281 18.047 5.246 1 98 76 ALA A N 1
ATOM 572 C CA . ALA A 1 76 ? -3.828 18.156 5.137 1 98 76 ALA A CA 1
ATOM 573 C C . ALA A 1 76 ? -3.143 16.969 5.816 1 98 76 ALA A C 1
ATOM 575 O O . ALA A 1 76 ? -2.092 16.516 5.359 1 98 76 ALA A O 1
ATOM 576 N N . SER A 1 77 ? -3.717 16.438 6.844 1 98.12 77 SER A N 1
ATOM 577 C CA . SER A 1 77 ? -3.098 15.359 7.602 1 98.12 77 SER A CA 1
ATOM 578 C C . SER A 1 77 ? -2.908 14.117 6.738 1 98.12 77 SER A C 1
ATOM 580 O O . SER A 1 77 ? -1.947 13.367 6.926 1 98.12 77 SER A O 1
ATOM 582 N N . SER A 1 78 ? -3.727 13.914 5.77 1 98.38 78 SER A N 1
ATOM 583 C CA . SER A 1 78 ? -3.633 12.727 4.926 1 98.38 78 SER A CA 1
ATOM 584 C C . SER A 1 78 ? -3.123 13.078 3.531 1 98.38 78 SER A C 1
ATOM 586 O O . SER A 1 78 ? -3.395 12.359 2.566 1 98.38 78 SER A O 1
ATOM 588 N N . ARG A 1 79 ? -2.432 14.203 3.424 1 98.5 79 ARG A N 1
ATOM 589 C CA . ARG A 1 79 ? -2.059 14.617 2.078 1 98.5 79 ARG A CA 1
ATOM 590 C C . ARG A 1 79 ? -0.613 15.109 2.037 1 98.5 79 ARG A C 1
ATOM 592 O O . ARG A 1 79 ? -0.089 15.422 0.966 1 98.5 79 ARG A O 1
ATOM 599 N N . ASN A 1 80 ? 0.044 15.148 3.172 1 98.06 80 ASN A N 1
ATOM 600 C CA . ASN A 1 80 ? 1.418 15.641 3.217 1 98.06 80 ASN A CA 1
ATOM 601 C C . ASN A 1 80 ? 2.402 14.594 2.697 1 98.06 80 ASN A C 1
ATOM 603 O O . ASN A 1 80 ? 1.994 13.562 2.152 1 98.06 80 ASN A O 1
ATOM 607 N N . ALA A 1 81 ? 3.715 14.836 2.807 1 98.06 81 ALA A N 1
ATOM 608 C CA . ALA A 1 81 ? 4.715 13.961 2.205 1 98.06 81 ALA A CA 1
ATOM 609 C C . ALA A 1 81 ? 5.18 12.891 3.193 1 98.06 81 ALA A C 1
ATOM 611 O O . ALA A 1 81 ? 6.094 12.125 2.9 1 98.06 81 ALA A O 1
ATOM 612 N N . GLY A 1 82 ? 4.645 12.867 4.375 1 98.19 82 GLY A N 1
ATOM 613 C CA . GLY A 1 82 ? 4.871 11.773 5.305 1 98.19 82 GLY A CA 1
ATOM 614 C C . GLY A 1 82 ? 6.074 11.992 6.203 1 98.19 82 GLY A C 1
ATOM 615 O O . GLY A 1 82 ? 6.445 11.109 6.98 1 98.19 82 GLY A O 1
ATOM 616 N N . HIS A 1 83 ? 6.68 13.188 6.191 1 98.25 83 HIS A N 1
ATOM 617 C CA . HIS A 1 83 ? 7.855 13.477 7 1 98.25 83 HIS A CA 1
ATOM 618 C C . HIS A 1 83 ? 7.473 13.773 8.445 1 98.25 83 HIS A C 1
ATOM 620 O O . HIS A 1 83 ? 6.461 14.43 8.703 1 98.25 83 HIS A O 1
ATOM 626 N N . VAL A 1 84 ? 8.141 13.25 9.359 1 98.12 84 VAL A N 1
ATOM 627 C CA . VAL A 1 84 ? 8.227 13.703 10.742 1 98.12 84 VAL A CA 1
ATOM 628 C C . VAL A 1 84 ? 9.617 14.273 11.016 1 98.12 84 VAL A C 1
ATOM 630 O O . VAL A 1 84 ? 10.508 13.562 11.492 1 98.12 84 VAL A O 1
ATOM 633 N N . ARG A 1 85 ? 9.711 15.539 10.703 1 97.38 85 ARG A N 1
ATOM 634 C CA . ARG A 1 85 ? 11.031 16.125 10.523 1 97.38 85 ARG A CA 1
ATOM 635 C C . ARG A 1 85 ? 11.148 17.453 11.281 1 97.38 85 ARG A C 1
ATOM 637 O O . ARG A 1 85 ? 10.672 18.484 10.82 1 97.38 85 ARG A O 1
ATOM 644 N N . PRO A 1 86 ? 11.812 17.469 12.484 1 96.75 86 PRO A N 1
ATOM 645 C CA . PRO A 1 86 ? 12.109 18.766 13.125 1 96.75 86 PRO A CA 1
ATOM 646 C C . PRO A 1 86 ? 13.039 19.641 12.281 1 96.75 86 PRO A C 1
ATOM 648 O O . PRO A 1 86 ? 13.867 19.125 11.531 1 96.75 86 PRO A O 1
ATOM 651 N N . ASP A 1 87 ? 12.711 20.891 12.516 1 92.56 87 ASP A N 1
ATOM 652 C CA . ASP A 1 87 ? 13.727 21.812 12.008 1 92.56 87 ASP A CA 1
ATOM 653 C C . ASP A 1 87 ? 14.945 21.844 12.922 1 92.56 87 ASP A C 1
ATOM 655 O O . ASP A 1 87 ? 14.812 21.938 14.148 1 92.56 87 ASP A O 1
ATOM 659 N N . ALA A 1 88 ? 16.031 21.516 12.664 1 92.94 88 ALA A N 1
ATOM 660 C CA . ALA A 1 88 ? 17.25 21.406 13.469 1 92.94 88 ALA A CA 1
ATOM 661 C C . ALA A 1 88 ? 17.906 22.766 13.648 1 92.94 88 ALA A C 1
ATOM 663 O O . ALA A 1 88 ? 18.422 23.078 14.727 1 92.94 88 ALA A O 1
ATOM 664 N N . PHE A 1 89 ? 17.891 23.609 12.75 1 95.12 89 PHE A N 1
ATOM 665 C CA . PHE A 1 89 ? 18.531 24.906 12.93 1 95.12 89 PHE A CA 1
ATOM 666 C C . PHE A 1 89 ? 18.172 25.859 11.789 1 95.12 89 PHE A C 1
ATOM 668 O O . PHE A 1 89 ? 18.359 27.062 11.906 1 95.12 89 PHE A O 1
ATOM 675 N N . ARG A 1 90 ? 17.688 25.328 10.719 1 90.25 90 ARG A N 1
ATOM 676 C CA . ARG A 1 90 ? 17.609 26.062 9.461 1 90.25 90 ARG A CA 1
ATOM 677 C C . ARG A 1 90 ? 16.719 27.281 9.578 1 90.25 90 ARG A C 1
ATOM 679 O O . ARG A 1 90 ? 17.047 28.359 9.086 1 90.25 90 ARG A O 1
ATOM 686 N N . GLY A 1 91 ? 15.602 27.125 10.195 1 91.38 91 GLY A N 1
ATOM 687 C CA . GLY A 1 91 ? 14.617 28.188 10.305 1 91.38 91 GLY A CA 1
ATOM 688 C C . GLY A 1 91 ? 14.938 29.188 11.398 1 91.38 91 GLY A C 1
ATOM 689 O O . GLY A 1 91 ? 14.219 30.172 11.578 1 91.38 91 GLY A O 1
ATOM 690 N N . PHE A 1 92 ? 16.047 29.062 12.078 1 95.75 92 PHE A N 1
ATOM 691 C CA . PHE A 1 92 ? 16.359 29.875 13.25 1 95.75 92 PHE A CA 1
ATOM 692 C C . PHE A 1 92 ? 16.391 31.359 12.891 1 95.75 92 PHE A C 1
ATOM 694 O O . PHE A 1 92 ? 15.766 32.188 13.562 1 95.75 92 PHE A O 1
ATOM 701 N N . THR A 1 93 ? 17.078 31.703 11.805 1 94.38 93 THR A N 1
ATOM 702 C CA . THR A 1 93 ? 17.234 33.094 11.445 1 94.38 93 THR A CA 1
ATOM 703 C C . THR A 1 93 ? 15.891 33.75 11.109 1 94.38 93 THR A C 1
ATOM 705 O O . THR A 1 93 ? 15.633 34.875 11.469 1 94.38 93 THR A O 1
ATOM 708 N N . THR A 1 94 ? 15.078 32.969 10.492 1 92.5 94 THR A N 1
ATOM 709 C CA . THR A 1 94 ? 13.75 33.438 10.141 1 92.5 94 THR A CA 1
ATOM 710 C C . THR A 1 94 ? 12.898 33.625 11.398 1 92.5 94 THR A C 1
ATOM 712 O O . THR A 1 94 ? 12.266 34.688 11.57 1 92.5 94 THR A O 1
ATOM 715 N N . TYR A 1 95 ? 12.867 32.719 12.281 1 96.06 95 TYR A N 1
ATOM 716 C CA . TYR A 1 95 ? 12.086 32.781 13.508 1 96.06 95 TYR A CA 1
ATOM 717 C C . TYR A 1 95 ? 12.617 33.906 14.414 1 96.06 95 TYR A C 1
ATOM 719 O O . TYR A 1 95 ? 11.844 34.562 15.102 1 96.06 95 TYR A O 1
ATOM 727 N N . LYS A 1 96 ? 13.969 34 14.422 1 97.12 96 LYS A N 1
ATOM 728 C CA . LYS A 1 96 ? 14.578 35.062 15.211 1 97.12 96 LYS A CA 1
ATOM 729 C C . LYS A 1 96 ? 14.109 36.438 14.734 1 97.12 96 LYS A C 1
ATOM 731 O O . LYS A 1 96 ? 13.789 37.312 15.547 1 97.12 96 LYS A O 1
ATOM 736 N N . LYS A 1 97 ? 14.055 36.594 13.477 1 94.94 97 LYS A N 1
ATOM 737 C CA . LYS A 1 97 ? 13.609 37.875 12.891 1 94.94 97 LYS A CA 1
ATOM 738 C C . LYS A 1 97 ? 12.148 38.125 13.211 1 94.94 97 LYS A C 1
ATOM 740 O O . LYS A 1 97 ? 11.773 39.281 13.508 1 94.94 97 LYS A O 1
ATOM 745 N N . LEU A 1 98 ? 11.328 37.156 13.25 1 94.31 98 LEU A N 1
ATOM 746 C CA . LEU A 1 98 ? 9.883 37.312 13.375 1 94.31 98 LEU A CA 1
ATOM 747 C C . LEU A 1 98 ? 9.469 37.344 14.844 1 94.31 98 LEU A C 1
ATOM 749 O O . LEU A 1 98 ? 8.516 38.031 15.195 1 94.31 98 LEU A O 1
ATOM 753 N N . HIS A 1 99 ? 10.219 36.594 15.727 1 96.69 99 HIS A N 1
ATOM 754 C CA . HIS A 1 99 ? 9.695 36.406 17.062 1 96.69 99 HIS A CA 1
ATOM 755 C C . HIS A 1 99 ? 10.75 36.688 18.125 1 96.69 99 HIS A C 1
ATOM 757 O O . HIS A 1 99 ? 10.469 36.656 19.328 1 96.69 99 HIS A O 1
ATOM 763 N N . GLY A 1 100 ? 11.945 37.031 17.734 1 97.25 100 GLY A N 1
ATOM 764 C CA . GLY A 1 100 ? 13.039 37.188 18.672 1 97.25 100 GLY A CA 1
ATOM 765 C C . GLY A 1 100 ? 13.812 35.938 18.938 1 97.25 100 GLY A C 1
ATOM 766 O O . GLY A 1 100 ? 13.32 34.812 18.672 1 97.25 100 GLY A O 1
ATOM 767 N N . GLU A 1 101 ? 14.992 36.125 19.453 1 98 101 GLU A N 1
ATOM 768 C CA . GLU A 1 101 ? 15.953 35.031 19.625 1 98 101 GLU A CA 1
ATOM 769 C C . GLU A 1 101 ? 15.422 33.969 20.578 1 98 101 GLU A C 1
ATOM 771 O O . GLU A 1 101 ? 15.5 32.781 20.281 1 98 101 GLU A O 1
ATOM 776 N N . GLU A 1 102 ? 14.891 34.344 21.641 1 98 102 GLU A N 1
ATOM 777 C CA . GLU A 1 102 ? 14.406 33.406 22.656 1 98 102 GLU A CA 1
ATOM 778 C C . GLU A 1 102 ? 13.305 32.531 22.094 1 98 102 GLU A C 1
ATOM 780 O O . GLU A 1 102 ? 13.336 31.297 22.281 1 98 102 GLU A O 1
ATOM 785 N N . GLN A 1 103 ? 12.344 33.094 21.406 1 97.94 103 GLN A N 1
ATOM 786 C CA . GLN A 1 103 ? 11.242 32.312 20.828 1 97.94 103 GLN A CA 1
ATOM 787 C C . GLN A 1 103 ? 11.742 31.406 19.703 1 97.94 103 GLN A C 1
ATOM 789 O O . GLN A 1 103 ? 11.25 30.297 19.531 1 97.94 103 GLN A O 1
ATOM 794 N N . ALA A 1 104 ? 12.68 31.922 18.953 1 98 104 ALA A N 1
ATOM 795 C CA . ALA A 1 104 ? 13.242 31.109 17.875 1 98 104 ALA A CA 1
ATOM 796 C C . ALA A 1 104 ? 13.867 29.828 18.406 1 98 104 ALA A C 1
ATOM 798 O O . ALA A 1 104 ? 13.68 28.75 17.844 1 98 104 ALA A O 1
ATOM 799 N N . LEU A 1 105 ? 14.586 29.953 19.531 1 98.25 105 LEU A N 1
ATOM 800 C CA . LEU A 1 105 ? 15.172 28.781 20.172 1 98.25 105 LEU A CA 1
ATOM 801 C C . LEU A 1 105 ? 14.094 27.812 20.625 1 98.25 105 LEU A C 1
ATOM 803 O O . LEU A 1 105 ? 14.219 26.594 20.438 1 98.25 105 LEU A O 1
ATOM 807 N N . LYS A 1 106 ? 13.039 28.344 21.172 1 98.12 106 LYS A N 1
ATOM 808 C CA . LYS A 1 106 ? 11.953 27.516 21.688 1 98.12 106 LYS A CA 1
ATOM 809 C C . LYS A 1 106 ? 11.227 26.797 20.562 1 98.12 106 LYS A C 1
ATOM 811 O O . LYS A 1 106 ? 10.844 25.625 20.703 1 98.12 106 LYS A O 1
ATOM 816 N N . VAL A 1 107 ? 11.047 27.484 19.438 1 98.06 107 VAL A N 1
ATOM 817 C CA . VAL A 1 107 ? 10.344 26.906 18.297 1 98.06 107 VAL A CA 1
ATOM 818 C C . VAL A 1 107 ? 11.125 25.703 17.781 1 98.06 107 VAL A C 1
ATOM 820 O O . VAL A 1 107 ? 10.555 24.625 17.562 1 98.06 107 VAL A O 1
ATOM 823 N N . ILE A 1 108 ? 12.398 25.828 17.594 1 97.75 108 ILE A N 1
ATOM 824 C CA . ILE A 1 108 ? 13.234 24.766 17.062 1 97.75 108 ILE A CA 1
ATOM 825 C C . ILE A 1 108 ? 13.297 23.609 18.047 1 97.75 108 ILE A C 1
ATOM 827 O O . ILE A 1 108 ? 13.164 22.438 17.656 1 97.75 108 ILE A O 1
ATOM 831 N N . ALA A 1 109 ? 13.469 23.922 19.297 1 97.62 109 ALA A N 1
ATOM 832 C CA . ALA A 1 109 ? 13.508 22.891 20.328 1 97.62 109 ALA A CA 1
ATOM 833 C C . ALA A 1 109 ? 12.188 22.125 20.391 1 97.62 109 ALA A C 1
ATOM 835 O O . ALA A 1 109 ? 12.172 20.922 20.641 1 97.62 109 ALA A O 1
ATOM 836 N N . ASN A 1 110 ? 11.133 22.812 20.203 1 98.06 110 ASN A N 1
ATOM 837 C CA . ASN A 1 110 ? 9.812 22.188 20.266 1 98.06 110 ASN A CA 1
ATOM 838 C C . ASN A 1 110 ? 9.617 21.203 19.109 1 98.06 110 ASN A C 1
ATOM 840 O O . ASN A 1 110 ? 8.961 20.172 19.281 1 98.06 110 ASN A O 1
ATOM 844 N N . GLU A 1 111 ? 10.094 21.516 17.969 1 97.81 111 GLU A N 1
ATOM 845 C CA . GLU A 1 111 ? 9.977 20.578 16.859 1 97.81 111 GLU A CA 1
ATOM 846 C C . GLU A 1 111 ? 10.68 19.266 17.188 1 97.81 111 GLU A C 1
ATOM 848 O O . GLU A 1 111 ? 10.18 18.188 16.828 1 97.81 111 GLU A O 1
ATOM 853 N N . ARG A 1 112 ? 11.836 19.359 17.812 1 97.62 112 ARG A N 1
ATOM 854 C CA . ARG A 1 112 ? 12.523 18.156 18.25 1 97.62 112 ARG A CA 1
ATOM 855 C C . ARG A 1 112 ? 11.695 17.391 19.266 1 97.62 112 ARG A C 1
ATOM 857 O O . ARG A 1 112 ? 11.625 16.156 19.219 1 97.62 112 ARG A O 1
ATOM 864 N N . ALA A 1 113 ? 11.07 18.109 20.141 1 98.12 113 ALA A N 1
ATOM 865 C CA . ALA A 1 113 ? 10.211 17.484 21.141 1 98.12 113 ALA A CA 1
ATOM 866 C C . ALA A 1 113 ? 9.039 16.766 20.484 1 98.12 113 ALA A C 1
ATOM 868 O O . ALA A 1 113 ? 8.594 15.719 20.969 1 98.12 113 ALA A O 1
ATOM 869 N N . VAL A 1 114 ? 8.539 17.344 19.438 1 98.56 114 VAL A N 1
ATOM 870 C CA . VAL A 1 114 ? 7.422 16.75 18.703 1 98.56 114 VAL A CA 1
ATOM 871 C C . VAL A 1 114 ? 7.84 15.398 18.141 1 98.56 114 VAL A C 1
ATOM 873 O O . VAL A 1 114 ? 7.094 14.414 18.234 1 98.56 114 VAL A O 1
ATOM 876 N N . PHE A 1 115 ? 9.031 15.32 17.547 1 98.5 115 PHE A N 1
ATOM 877 C CA . PHE A 1 115 ? 9.523 14.055 17 1 98.5 115 PHE A CA 1
ATOM 878 C C . PHE A 1 115 ? 9.57 12.984 18.094 1 98.5 115 PHE A C 1
ATOM 880 O O . PHE A 1 115 ? 9.078 11.875 17.891 1 98.5 115 PHE A O 1
ATOM 887 N N . HIS A 1 116 ? 10.094 13.344 19.203 1 98.38 116 HIS A N 1
ATOM 888 C CA . HIS A 1 116 ? 10.203 12.391 20.312 1 98.38 116 HIS A CA 1
ATOM 889 C C . HIS A 1 116 ? 8.828 11.992 20.844 1 98.38 116 HIS A C 1
ATOM 891 O O . HIS A 1 116 ? 8.609 10.836 21.203 1 98.38 116 HIS A O 1
ATOM 897 N N . ALA A 1 117 ? 7.945 12.953 20.844 1 98.62 117 ALA A N 1
ATOM 898 C CA . ALA A 1 117 ? 6.594 12.672 21.312 1 98.62 117 ALA A CA 1
ATOM 899 C C . ALA A 1 117 ? 5.902 11.656 20.406 1 98.62 117 ALA A C 1
ATOM 901 O O . ALA A 1 117 ? 5.227 10.742 20.891 1 98.62 117 ALA A O 1
ATOM 902 N N . ILE A 1 118 ? 6.07 11.781 19.125 1 98.75 118 ILE A N 1
ATOM 903 C CA . ILE A 1 118 ? 5.465 10.852 18.188 1 98.75 118 ILE A CA 1
ATOM 904 C C . ILE A 1 118 ? 6.117 9.477 18.328 1 98.75 118 ILE A C 1
ATOM 906 O O . ILE A 1 118 ? 5.426 8.453 18.391 1 98.75 118 ILE A O 1
ATOM 910 N N . ASP A 1 119 ? 7.418 9.5 18.406 1 98.56 119 ASP A N 1
ATOM 911 C CA . ASP A 1 119 ? 8.164 8.25 18.547 1 98.56 119 ASP A CA 1
ATOM 912 C C . ASP A 1 119 ? 7.715 7.484 19.797 1 98.56 119 ASP A C 1
ATOM 914 O O . ASP A 1 119 ? 7.41 6.289 19.719 1 98.56 119 ASP A O 1
ATOM 918 N N . GLU A 1 120 ? 7.621 8.195 20.875 1 98.5 120 GLU A N 1
ATOM 919 C CA . GLU A 1 120 ? 7.215 7.59 22.125 1 98.5 120 GLU A CA 1
ATOM 920 C C . GLU A 1 120 ? 5.77 7.105 22.078 1 98.5 120 GLU A C 1
ATOM 922 O O . GLU A 1 120 ? 5.457 6.008 22.531 1 98.5 120 GLU A O 1
ATOM 927 N N . PHE A 1 121 ? 4.973 7.895 21.531 1 98.75 121 PHE A N 1
ATOM 928 C CA . PHE A 1 121 ? 3.553 7.57 21.438 1 98.75 121 PHE A CA 1
ATOM 929 C C . PHE A 1 121 ? 3.336 6.305 20.625 1 98.75 121 PHE A C 1
ATOM 931 O O . PHE A 1 121 ? 2.584 5.414 21.031 1 98.75 121 PHE A O 1
ATOM 938 N N . VAL A 1 122 ? 3.934 6.25 19.484 1 98.62 122 VAL A N 1
ATOM 939 C CA . VAL A 1 122 ? 3.795 5.113 18.578 1 98.62 122 VAL A CA 1
ATOM 940 C C . VAL A 1 122 ? 4.289 3.842 19.266 1 98.62 122 VAL A C 1
ATOM 942 O O . VAL A 1 122 ? 3.646 2.793 19.188 1 98.62 122 VAL A O 1
ATOM 945 N N . ARG A 1 123 ? 5.387 3.902 19.969 1 98 123 ARG A N 1
ATOM 946 C CA . ARG A 1 123 ? 5.953 2.762 20.672 1 98 123 ARG A CA 1
ATOM 947 C C . ARG A 1 123 ? 5.059 2.33 21.828 1 98 123 ARG A C 1
ATOM 949 O O . ARG A 1 123 ? 4.754 1.145 21.969 1 98 123 ARG A O 1
ATOM 956 N N . GLU A 1 124 ? 4.633 3.299 22.547 1 98.25 124 GLU A N 1
ATOM 957 C CA . GLU A 1 124 ? 3.842 3.031 23.75 1 98.25 124 GLU A CA 1
ATOM 958 C C . GLU A 1 124 ? 2.516 2.363 23.391 1 98.25 124 GLU A C 1
ATOM 960 O O . GLU A 1 124 ? 2.057 1.469 24.109 1 98.25 124 GLU A O 1
ATOM 965 N N . HIS A 1 125 ? 1.957 2.805 22.344 1 98.38 125 HIS A N 1
ATOM 966 C CA . HIS A 1 125 ? 0.599 2.361 22.047 1 98.38 125 HIS A CA 1
ATOM 967 C C . HIS A 1 125 ? 0.583 1.351 20.906 1 98.38 125 HIS A C 1
ATOM 969 O O . HIS A 1 125 ? -0.477 0.837 20.547 1 98.38 125 HIS A O 1
ATOM 975 N N . GLY A 1 126 ? 1.695 1.058 20.344 1 97.75 126 GLY A N 1
ATOM 976 C CA . GLY A 1 126 ? 1.758 0.119 19.234 1 97.75 126 GLY A CA 1
ATOM 977 C C . GLY A 1 126 ? 0.983 0.583 18.016 1 97.75 126 GLY A C 1
ATOM 978 O O . GLY A 1 126 ? 0.239 -0.194 17.422 1 97.75 126 GLY A O 1
ATOM 979 N N . VAL A 1 127 ? 1.107 1.873 17.719 1 98.38 127 VAL A N 1
ATOM 980 C CA . VAL A 1 127 ? 0.347 2.455 16.625 1 98.38 127 VAL A CA 1
ATOM 981 C C . VAL A 1 127 ? 0.854 1.903 15.297 1 98.38 127 VAL A C 1
ATOM 983 O O . VAL A 1 127 ? 2.041 2.02 14.984 1 98.38 127 VAL A O 1
ATOM 986 N N . GLN A 1 128 ? -0.039 1.337 14.477 1 97.19 128 GLN A N 1
ATOM 987 C CA . GLN A 1 128 ? 0.334 0.791 13.18 1 97.19 128 GLN A CA 1
ATOM 988 C C . GLN A 1 128 ? 0.221 1.849 12.086 1 97.19 128 GLN A C 1
ATOM 990 O O . GLN A 1 128 ? -0.632 1.746 11.203 1 97.19 128 GLN A O 1
ATOM 995 N N . CYS A 1 129 ? 1.181 2.744 12.07 1 98.56 129 CYS A N 1
ATOM 996 C CA . CYS A 1 129 ? 1.141 3.836 11.109 1 98.56 129 CYS A CA 1
ATOM 997 C C . CYS A 1 129 ? 2.426 3.889 10.289 1 98.56 129 CYS A C 1
ATOM 999 O O . CYS A 1 129 ? 2.816 4.953 9.805 1 98.56 129 CYS A O 1
ATOM 1001 N N . ASP A 1 130 ? 3.148 2.736 10.234 1 98.12 130 ASP A N 1
ATOM 1002 C CA . ASP A 1 130 ? 4.383 2.625 9.469 1 98.12 130 ASP A CA 1
ATOM 1003 C C . ASP A 1 130 ? 5.402 3.674 9.906 1 98.12 130 ASP A C 1
ATOM 1005 O O . ASP A 1 130 ? 6.102 4.258 9.07 1 98.12 130 ASP A O 1
ATOM 1009 N N . PHE A 1 131 ? 5.391 4.02 11.117 1 98.56 131 PHE A N 1
ATOM 1010 C CA . PHE A 1 131 ? 6.367 4.98 11.617 1 98.56 131 PHE A CA 1
ATOM 1011 C C . PHE A 1 131 ? 7.777 4.418 11.516 1 98.56 131 PHE A C 1
ATOM 1013 O O . PHE A 1 131 ? 8.023 3.273 11.891 1 98.56 131 PHE A O 1
ATOM 1020 N N . ASN A 1 132 ? 8.664 5.168 10.938 1 98.06 132 ASN A N 1
ATOM 1021 C CA . ASN A 1 132 ? 10.078 4.832 10.797 1 98.06 132 ASN A CA 1
ATOM 1022 C C . ASN A 1 132 ? 10.977 5.914 11.398 1 98.06 132 ASN A C 1
ATOM 1024 O O . ASN A 1 132 ? 11.273 6.914 10.734 1 98.06 132 ASN A O 1
ATOM 1028 N N . PRO A 1 133 ? 11.359 5.707 12.688 1 98 133 PRO A N 1
ATOM 1029 C CA . PRO A 1 133 ? 12.383 6.621 13.195 1 98 133 PRO A CA 1
ATOM 1030 C C . PRO A 1 133 ? 13.727 6.445 12.492 1 98 133 PRO A C 1
ATOM 1032 O O . PRO A 1 133 ? 14.18 5.312 12.289 1 98 133 PRO A O 1
ATOM 1035 N N . THR A 1 134 ? 14.312 7.457 12.016 1 98 134 THR A N 1
ATOM 1036 C CA . THR A 1 134 ? 15.578 7.469 11.297 1 98 134 THR A CA 1
ATOM 1037 C C . THR A 1 134 ? 16.219 8.859 11.352 1 98 134 THR A C 1
ATOM 1039 O O . THR A 1 134 ? 16.141 9.539 12.375 1 98 134 THR A O 1
ATOM 1042 N N . THR A 1 135 ? 17.016 9.203 10.367 1 98.5 135 THR A N 1
ATOM 1043 C CA . THR A 1 135 ? 17.547 10.555 10.227 1 98.5 135 THR A CA 1
ATOM 1044 C C . THR A 1 135 ? 17.031 11.219 8.961 1 98.5 135 THR A C 1
ATOM 1046 O O . THR A 1 135 ? 16.266 10.617 8.203 1 98.5 135 THR A O 1
ATOM 1049 N N . THR A 1 136 ? 17.266 12.461 8.844 1 98.5 136 THR A N 1
ATOM 1050 C CA . THR A 1 136 ? 17 13.211 7.621 1 98.5 136 THR A CA 1
ATOM 1051 C C . THR A 1 136 ? 18.266 13.945 7.16 1 98.5 136 THR A C 1
ATOM 1053 O O . THR A 1 136 ? 19.172 14.18 7.949 1 98.5 136 THR A O 1
ATOM 1056 N N . PHE A 1 137 ? 18.312 14.227 5.867 1 98.44 137 PHE A N 1
ATOM 1057 C CA . PHE A 1 137 ? 19.375 15.047 5.297 1 98.44 137 PHE A CA 1
ATOM 1058 C C . PHE A 1 137 ? 18.812 16.359 4.754 1 98.44 137 PHE A C 1
ATOM 1060 O O . PHE A 1 137 ? 17.75 16.359 4.117 1 98.44 137 PHE A O 1
ATOM 1067 N N . ASP A 1 138 ? 19.406 17.438 5.047 1 97.81 138 ASP A N 1
ATOM 1068 C CA . ASP A 1 138 ? 19.312 18.656 4.25 1 97.81 138 ASP A CA 1
ATOM 1069 C C . ASP A 1 138 ? 20.469 18.75 3.264 1 97.81 138 ASP A C 1
ATOM 1071 O O . ASP A 1 138 ? 21.609 19.016 3.662 1 97.81 138 ASP A O 1
ATOM 1075 N N . VAL A 1 139 ? 20.172 18.547 1.992 1 98.31 139 VAL A N 1
ATOM 1076 C CA . VAL A 1 139 ? 21.203 18.484 0.971 1 98.31 139 VAL A CA 1
ATOM 1077 C C . VAL A 1 139 ? 21.281 19.812 0.23 1 98.31 139 VAL A C 1
ATOM 1079 O O . VAL A 1 139 ? 20.328 20.219 -0.431 1 98.31 139 VAL A O 1
ATOM 1082 N N . CYS A 1 140 ? 22.391 20.469 0.352 1 98.25 140 CYS A N 1
ATOM 1083 C CA . CYS A 1 140 ? 22.594 21.734 -0.341 1 98.25 140 CYS A CA 1
ATOM 1084 C C . CYS A 1 140 ? 23.078 21.5 -1.768 1 98.25 140 CYS A C 1
ATOM 1086 O O . CYS A 1 140 ? 24.109 20.875 -1.983 1 98.25 140 CYS A O 1
ATOM 1088 N N . LEU A 1 141 ? 22.359 22.094 -2.736 1 97.81 141 LEU A N 1
ATOM 1089 C CA . LEU A 1 141 ? 22.641 21.828 -4.145 1 97.81 141 LEU A CA 1
ATOM 1090 C C . LEU A 1 141 ? 23.141 23.094 -4.844 1 97.81 141 LEU A C 1
ATOM 1092 O O . LEU A 1 141 ? 23.5 23.047 -6.02 1 97.81 141 LEU A O 1
ATOM 1096 N N . THR A 1 142 ? 23.172 24.25 -4.141 1 97.06 142 THR A N 1
ATOM 1097 C CA . THR A 1 142 ? 23.719 25.5 -4.652 1 97.06 142 THR A CA 1
ATOM 1098 C C . THR A 1 142 ? 24.656 26.141 -3.629 1 97.06 142 THR A C 1
ATOM 1100 O O . THR A 1 142 ? 24.516 25.922 -2.426 1 97.06 142 THR A O 1
ATOM 1103 N N . GLN A 1 143 ? 25.531 26.984 -4.129 1 96.38 143 GLN A N 1
ATOM 1104 C CA . GLN A 1 143 ? 26.469 27.688 -3.238 1 96.38 143 GLN A CA 1
ATOM 1105 C C . GLN A 1 143 ? 25.734 28.672 -2.344 1 96.38 143 GLN A C 1
ATOM 1107 O O . GLN A 1 143 ? 26.109 28.875 -1.188 1 96.38 143 GLN A O 1
ATOM 1112 N N . GLU A 1 144 ? 24.766 29.25 -2.844 1 94 144 GLU A N 1
ATOM 1113 C CA . GLU A 1 144 ? 23.969 30.188 -2.072 1 94 144 GLU A CA 1
ATOM 1114 C C . GLU A 1 144 ? 23.359 29.516 -0.839 1 94 144 GLU A C 1
ATOM 1116 O O . GLU A 1 144 ? 23.391 30.078 0.255 1 94 144 GLU A O 1
ATOM 1121 N N . PHE A 1 145 ? 22.891 28.375 -0.98 1 94.44 145 PHE A N 1
ATOM 1122 C CA . PHE A 1 145 ? 22.234 27.688 0.131 1 94.44 145 PHE A CA 1
ATOM 1123 C C . PHE A 1 145 ? 23.25 27.109 1.094 1 94.44 145 PHE A C 1
ATOM 1125 O O . PHE A 1 145 ? 22.984 26.969 2.289 1 94.44 145 PHE A O 1
ATOM 1132 N N . VAL A 1 146 ? 24.406 26.734 0.578 1 96.94 146 VAL A N 1
ATOM 1133 C CA . VAL A 1 146 ? 25.5 26.328 1.457 1 96.94 146 VAL A CA 1
ATOM 1134 C C . VAL A 1 146 ? 25.797 27.453 2.455 1 96.94 146 VAL A C 1
ATOM 1136 O O . VAL A 1 146 ? 25.891 27.203 3.66 1 96.94 146 VAL A O 1
ATOM 1139 N N . GLU A 1 147 ? 25.891 28.625 1.939 1 95.69 147 GLU A N 1
ATOM 1140 C CA . GLU A 1 147 ? 26.203 29.781 2.771 1 95.69 147 GLU A CA 1
ATOM 1141 C C . GLU A 1 147 ? 25.062 30.094 3.727 1 95.69 147 GLU A C 1
ATOM 1143 O O . GLU A 1 147 ? 25.281 30.422 4.895 1 95.69 147 GLU A O 1
ATOM 1148 N N . HIS A 1 148 ? 23.891 30.031 3.225 1 93.62 148 HIS A N 1
ATOM 1149 C CA . HIS A 1 148 ? 22.719 30.297 4.043 1 93.62 148 HIS A CA 1
ATOM 1150 C C . HIS A 1 148 ? 22.656 29.375 5.25 1 93.62 148 HIS A C 1
ATOM 1152 O O . HIS A 1 148 ? 22.469 29.828 6.383 1 93.62 148 HIS A O 1
ATOM 1158 N N . ASN A 1 149 ? 22.797 28.094 5.051 1 95.69 149 ASN A N 1
ATOM 1159 C CA . ASN A 1 149 ? 22.703 27.109 6.125 1 95.69 149 ASN A CA 1
ATOM 1160 C C . ASN A 1 149 ? 23.859 27.266 7.117 1 95.69 149 ASN A C 1
ATOM 1162 O O . ASN A 1 149 ? 23.672 27.109 8.32 1 95.69 149 ASN A O 1
ATOM 1166 N N . ALA A 1 150 ? 25.016 27.531 6.531 1 96.69 150 ALA A N 1
ATOM 1167 C CA . ALA A 1 150 ? 26.172 27.75 7.406 1 96.69 150 ALA A CA 1
ATOM 1168 C C . ALA A 1 150 ? 25.938 28.922 8.352 1 96.69 150 ALA A C 1
ATOM 1170 O O . ALA A 1 150 ? 26.25 28.844 9.547 1 96.69 150 ALA A O 1
ATOM 1171 N N . GLN A 1 151 ? 25.406 29.906 7.844 1 95.81 151 GLN A N 1
ATOM 1172 C CA . GLN A 1 151 ? 25.125 31.094 8.648 1 95.81 151 GLN A CA 1
ATOM 1173 C C . GLN A 1 151 ? 24.047 30.797 9.703 1 95.81 151 GLN A C 1
ATOM 1175 O O . GLN A 1 151 ? 24.172 31.219 10.852 1 95.81 151 GLN A O 1
ATOM 1180 N N . SER A 1 152 ? 22.984 30.156 9.258 1 95.5 152 SER A N 1
ATOM 1181 C CA . SER A 1 152 ? 21.906 29.828 10.188 1 95.5 152 SER A CA 1
ATOM 1182 C C . SER A 1 152 ? 22.406 28.953 11.328 1 95.5 152 SER A C 1
ATOM 1184 O O . SER A 1 152 ? 22.031 29.141 12.484 1 95.5 152 SER A O 1
ATOM 1186 N N . LEU A 1 153 ? 23.234 27.953 10.992 1 97.62 153 LEU A N 1
ATOM 1187 C CA . LEU A 1 153 ? 23.781 27.062 12.016 1 97.62 153 LEU A CA 1
ATOM 1188 C C . LEU A 1 153 ? 24.672 27.844 12.992 1 97.62 153 LEU A C 1
ATOM 1190 O O . LEU A 1 153 ? 24.594 27.625 14.203 1 97.62 153 LEU A O 1
ATOM 1194 N N . LYS A 1 154 ? 25.5 28.703 12.438 1 97.56 154 LYS A N 1
ATOM 1195 C CA . LYS A 1 154 ? 26.375 29.516 13.273 1 97.56 154 LYS A CA 1
ATOM 1196 C C . LYS A 1 154 ? 25.578 30.375 14.25 1 97.56 154 LYS A C 1
ATOM 1198 O O . LYS A 1 154 ? 25.859 30.391 15.445 1 97.56 154 LYS A O 1
ATOM 1203 N N . GLU A 1 155 ? 24.578 31 13.742 1 97.5 155 GLU A N 1
ATOM 1204 C CA . GLU A 1 155 ? 23.766 31.859 14.578 1 97.5 155 GLU A CA 1
ATOM 1205 C C . GLU A 1 155 ? 23.016 31.062 15.633 1 97.5 155 GLU A C 1
ATOM 1207 O O . GLU A 1 155 ? 22.875 31.5 16.781 1 97.5 155 GLU A O 1
ATOM 1212 N N . TYR A 1 156 ? 22.516 29.969 15.211 1 98.19 156 TYR A N 1
ATOM 1213 C CA . TYR A 1 156 ? 21.797 29.094 16.141 1 98.19 156 TYR A CA 1
ATOM 1214 C C . TYR A 1 156 ? 22.703 28.641 17.266 1 98.19 156 TYR A C 1
ATOM 1216 O O . TYR A 1 156 ? 22.312 28.703 18.438 1 98.19 156 TYR A O 1
ATOM 1224 N N . ARG A 1 157 ? 23.859 28.266 16.953 1 97.94 157 ARG A N 1
ATOM 1225 C CA . ARG A 1 157 ? 24.844 27.828 17.938 1 97.94 157 ARG A CA 1
ATOM 1226 C C . ARG A 1 157 ? 25.219 28.969 18.875 1 97.94 157 ARG A C 1
ATOM 1228 O O . ARG A 1 157 ? 25.266 28.781 20.094 1 97.94 157 ARG A O 1
ATOM 1235 N N . GLU A 1 158 ? 25.438 30.047 18.328 1 98 158 GLU A N 1
ATOM 1236 C CA . GLU A 1 158 ? 25.844 31.203 19.125 1 98 158 GLU A CA 1
ATOM 1237 C C . GLU A 1 158 ? 24.734 31.641 20.078 1 98 158 GLU A C 1
ATOM 1239 O O . GLU A 1 158 ? 25.016 32.156 21.172 1 98 158 GLU A O 1
ATOM 1244 N N . ALA A 1 159 ? 23.547 31.391 19.656 1 98.12 159 ALA A N 1
ATOM 1245 C CA . ALA A 1 159 ? 22.391 31.75 20.484 1 98.12 159 ALA A CA 1
ATOM 1246 C C . ALA A 1 159 ? 22.172 30.719 21.578 1 98.12 159 ALA A C 1
ATOM 1248 O O . ALA A 1 159 ? 21.312 30.906 22.453 1 98.12 159 ALA A O 1
ATOM 1249 N N . GLY A 1 160 ? 22.906 29.641 21.562 1 97.88 160 GLY A N 1
ATOM 1250 C CA . GLY A 1 160 ? 22.797 28.625 22.594 1 97.88 160 GLY A CA 1
ATOM 1251 C C . GLY A 1 160 ? 22 27.406 22.156 1 97.88 160 GLY A C 1
ATOM 1252 O O . GLY A 1 160 ? 21.656 26.547 22.969 1 97.88 160 GLY A O 1
ATOM 1253 N N . GLY A 1 161 ? 21.672 27.359 20.922 1 97.69 161 GLY A N 1
ATOM 1254 C CA . GLY A 1 161 ? 20.969 26.188 20.406 1 97.69 161 GLY A CA 1
ATOM 1255 C C . GLY A 1 161 ? 21.797 24.922 20.469 1 97.69 161 GLY A C 1
ATOM 1256 O O . GLY A 1 161 ? 23.016 24.953 20.328 1 97.69 161 GLY A O 1
ATOM 1257 N N . ASP A 1 162 ? 21.172 23.75 20.719 1 97.06 162 ASP A N 1
ATOM 1258 C CA . ASP A 1 162 ? 21.828 22.438 20.766 1 97.06 162 ASP A CA 1
ATOM 1259 C C . ASP A 1 162 ? 22.109 21.906 19.359 1 97.06 162 ASP A C 1
ATOM 1261 O O . ASP A 1 162 ? 21.172 21.609 18.609 1 97.06 162 ASP A O 1
ATOM 1265 N N . VAL A 1 163 ? 23.312 21.797 19 1 97.44 163 VAL A N 1
ATOM 1266 C CA . VAL A 1 163 ? 23.688 21.344 17.672 1 97.44 163 VAL A CA 1
ATOM 1267 C C . VAL A 1 163 ? 24.391 20 17.75 1 97.44 163 VAL A C 1
ATOM 1269 O O . VAL A 1 163 ? 24.984 19.531 16.766 1 97.44 163 VAL A O 1
ATOM 1272 N N . SER A 1 164 ? 24.344 19.297 18.922 1 97.25 164 SER A N 1
ATOM 1273 C CA . SER A 1 164 ? 25.109 18.094 19.172 1 97.25 164 SER A CA 1
ATOM 1274 C C . SER A 1 164 ? 24.609 16.922 18.328 1 97.25 164 SER A C 1
ATOM 1276 O O . SER A 1 164 ? 25.344 15.977 18.062 1 97.25 164 SER A O 1
ATOM 1278 N N . HIS A 1 165 ? 23.375 17 17.953 1 96.75 165 HIS A N 1
ATOM 1279 C CA . HIS A 1 165 ? 22.766 15.898 17.219 1 96.75 165 HIS A CA 1
ATOM 1280 C C . HIS A 1 165 ? 22.891 16.109 15.711 1 96.75 165 HIS A C 1
ATOM 1282 O O . HIS A 1 165 ? 22.406 15.281 14.922 1 96.75 165 HIS A O 1
ATOM 1288 N N . ILE A 1 166 ? 23.562 17.203 15.266 1 98.19 166 ILE A N 1
ATOM 1289 C CA . ILE A 1 166 ? 23.656 17.547 13.852 1 98.19 166 ILE A CA 1
ATOM 1290 C C . ILE A 1 166 ? 25.031 17.125 13.312 1 98.19 166 ILE A C 1
ATOM 1292 O O . ILE A 1 166 ? 26.062 17.484 13.867 1 98.19 166 ILE A O 1
ATOM 1296 N N . LYS A 1 167 ? 25.047 16.328 12.273 1 98.38 167 LYS A N 1
ATOM 1297 C CA . LYS A 1 167 ? 26.266 15.953 11.555 1 98.38 167 LYS A CA 1
ATOM 1298 C C . LYS A 1 167 ? 26.375 16.719 10.234 1 98.38 167 LYS A C 1
ATOM 1300 O O . LYS A 1 167 ? 25.359 17.078 9.641 1 98.38 167 LYS A O 1
ATOM 1305 N N . PHE A 1 168 ? 27.578 16.984 9.836 1 98.25 168 PHE A N 1
ATOM 1306 C CA . PHE A 1 168 ? 27.844 17.766 8.633 1 98.25 168 PHE A CA 1
ATOM 1307 C C . PHE A 1 168 ? 28.812 17.016 7.715 1 98.25 168 PHE A C 1
ATOM 1309 O O . PHE A 1 168 ? 29.828 16.5 8.172 1 98.25 168 PHE A O 1
ATOM 1316 N N . TYR A 1 169 ? 28.391 16.906 6.426 1 98.38 169 TYR A N 1
ATOM 1317 C CA . TYR A 1 169 ? 29.203 16.25 5.398 1 98.38 169 TYR A CA 1
ATOM 1318 C C . TYR A 1 169 ? 29.453 17.203 4.227 1 98.38 169 TYR A C 1
ATOM 1320 O O . TYR A 1 169 ? 28.594 18.016 3.885 1 98.38 169 TYR A O 1
ATOM 1328 N N . THR A 1 170 ? 30.672 17.094 3.566 1 97.5 170 THR A N 1
ATOM 1329 C CA . THR A 1 170 ? 30.969 17.953 2.42 1 97.5 170 THR A CA 1
ATOM 1330 C C . THR A 1 170 ? 31.469 17.109 1.244 1 97.5 170 THR A C 1
ATOM 1332 O O . THR A 1 170 ? 31.938 15.984 1.429 1 97.5 170 THR A O 1
ATOM 1335 N N . GLY A 1 171 ? 31.219 17.625 0.072 1 96.06 171 GLY A N 1
ATOM 1336 C CA . GLY A 1 171 ? 31.797 17.047 -1.134 1 96.06 171 GLY A CA 1
ATOM 1337 C C . GLY A 1 171 ? 31.406 15.602 -1.356 1 96.06 171 GLY A C 1
ATOM 1338 O O . GLY A 1 171 ? 30.219 15.266 -1.335 1 96.06 171 GLY A O 1
ATOM 1339 N N . GLU A 1 172 ? 32.406 14.773 -1.505 1 97 172 GLU A N 1
ATOM 1340 C CA . GLU A 1 172 ? 32.219 13.367 -1.854 1 97 172 GLU A CA 1
ATOM 1341 C C . GLU A 1 172 ? 31.516 12.609 -0.728 1 97 172 GLU A C 1
ATOM 1343 O O . GLU A 1 172 ? 30.672 11.742 -0.982 1 97 172 GLU A O 1
ATOM 1348 N N . GLU A 1 173 ? 31.859 12.977 0.452 1 97.75 173 GLU A N 1
ATOM 1349 C CA . GLU A 1 173 ? 31.219 12.312 1.59 1 97.75 173 GLU A CA 1
ATOM 1350 C C . GLU A 1 173 ? 29.719 12.586 1.619 1 97.75 173 GLU A C 1
ATOM 1352 O O . GLU A 1 173 ? 28.938 11.695 1.934 1 97.75 173 GLU A O 1
ATOM 1357 N N . ALA A 1 174 ? 29.344 13.867 1.348 1 98 174 ALA A N 1
ATOM 1358 C CA . ALA A 1 174 ? 27.922 14.219 1.278 1 98 174 ALA A CA 1
ATOM 1359 C C . ALA A 1 174 ? 27.219 13.398 0.201 1 98 174 ALA A C 1
ATOM 1361 O O . ALA A 1 174 ? 26.109 12.906 0.418 1 98 174 ALA A O 1
ATOM 1362 N N . ARG A 1 175 ? 27.828 13.25 -0.933 1 97.31 175 ARG A N 1
ATOM 1363 C CA . ARG A 1 175 ? 27.25 12.5 -2.047 1 97.31 175 ARG A CA 1
ATOM 1364 C C . ARG A 1 175 ? 27.125 11.023 -1.705 1 97.31 175 ARG A C 1
ATOM 1366 O O . ARG A 1 175 ? 26.094 10.398 -2.014 1 97.31 175 ARG A O 1
ATOM 1373 N N . GLU A 1 176 ? 28.078 10.477 -1.062 1 96 176 GLU A N 1
ATOM 1374 C CA . GLU A 1 176 ? 28.062 9.062 -0.688 1 96 176 GLU A CA 1
ATOM 1375 C C . GLU A 1 176 ? 27 8.781 0.371 1 96 176 GLU A C 1
ATOM 1377 O O . GLU A 1 176 ? 26.266 7.793 0.279 1 96 176 GLU A O 1
ATOM 1382 N N . LYS A 1 177 ? 26.906 9.672 1.332 1 96.38 177 LYS A N 1
ATOM 1383 C CA . LYS A 1 177 ? 25.984 9.469 2.443 1 96.38 177 LYS A CA 1
ATOM 1384 C C . LYS A 1 177 ? 24.531 9.664 1.998 1 96.38 177 LYS A C 1
ATOM 1386 O O . LYS A 1 177 ? 23.625 8.977 2.473 1 96.38 177 LYS A O 1
ATOM 1391 N N . THR A 1 178 ? 24.328 10.57 1.117 1 97.25 178 THR A N 1
ATOM 1392 C CA . THR A 1 178 ? 22.969 10.945 0.763 1 97.25 178 THR A CA 1
ATOM 1393 C C . THR A 1 178 ? 22.516 10.211 -0.496 1 97.25 178 THR A C 1
ATOM 1395 O O . THR A 1 178 ? 21.312 10.078 -0.746 1 97.25 178 THR A O 1
ATOM 1398 N N . GLY A 1 179 ? 23.438 9.805 -1.325 1 95.19 179 GLY A N 1
ATOM 1399 C CA . GLY A 1 179 ? 23.125 9.258 -2.635 1 95.19 179 GLY A CA 1
ATOM 1400 C C . GLY A 1 179 ? 22.766 10.312 -3.658 1 95.19 179 GLY A C 1
ATOM 1401 O O . GLY A 1 179 ? 22.391 9.992 -4.789 1 95.19 179 GLY A O 1
ATOM 1402 N N . VAL A 1 180 ? 22.922 11.609 -3.316 1 96.88 180 VAL A N 1
ATOM 1403 C CA . VAL A 1 180 ? 22.531 12.711 -4.191 1 96.88 180 VAL A CA 1
ATOM 1404 C C . VAL A 1 180 ? 23.734 13.172 -5.012 1 96.88 180 VAL A C 1
ATOM 1406 O O . VAL A 1 180 ? 24.672 13.766 -4.473 1 96.88 180 VAL A O 1
ATOM 1409 N N . HIS A 1 181 ? 23.797 13.016 -6.305 1 91.75 181 HIS A N 1
ATOM 1410 C CA . HIS A 1 181 ? 24.922 13.266 -7.199 1 91.75 181 HIS A CA 1
ATOM 1411 C C . HIS A 1 181 ? 25.344 14.727 -7.145 1 91.75 181 HIS A C 1
ATOM 1413 O O . HIS A 1 181 ? 26.547 15.023 -7.199 1 91.75 181 HIS A O 1
ATOM 1419 N N . GLY A 1 182 ? 24.594 15.703 -6.945 1 94.44 182 GLY A N 1
ATOM 1420 C CA . GLY A 1 182 ? 24.891 17.125 -7.008 1 94.44 182 GLY A CA 1
ATOM 1421 C C . GLY A 1 182 ? 25.047 17.766 -5.637 1 94.44 182 GLY A C 1
ATOM 1422 O O . GLY A 1 182 ? 25.188 18.984 -5.527 1 94.44 182 GLY A O 1
ATOM 1423 N N . ALA A 1 183 ? 25.219 16.984 -4.641 1 97.69 183 ALA A N 1
ATOM 1424 C CA . ALA A 1 183 ? 25.297 17.531 -3.289 1 97.69 183 ALA A CA 1
ATOM 1425 C C . ALA A 1 183 ? 26.625 18.25 -3.061 1 97.69 183 ALA A C 1
ATOM 1427 O O . ALA A 1 183 ? 27.688 17.688 -3.275 1 97.69 183 ALA A O 1
ATOM 1428 N N . LEU A 1 184 ? 26.547 19.469 -2.666 1 98.44 184 LEU A N 1
ATOM 1429 C CA . LEU A 1 184 ? 27.734 20.219 -2.273 1 98.44 184 LEU A CA 1
ATOM 1430 C C . LEU A 1 184 ? 28.094 19.953 -0.811 1 98.44 184 LEU A C 1
ATOM 1432 O O . LEU A 1 184 ? 29.266 19.812 -0.464 1 98.44 184 LEU A O 1
ATOM 1436 N N . CYS A 1 185 ? 27.156 19.922 0.036 1 98.38 185 CYS A N 1
ATOM 1437 C CA . CYS A 1 185 ? 27.25 19.5 1.43 1 98.38 185 CYS A CA 1
ATOM 1438 C C . CYS A 1 185 ? 25.891 19.016 1.937 1 98.38 185 CYS A C 1
ATOM 1440 O O . CYS A 1 185 ? 24.875 19.141 1.238 1 98.38 185 CYS A O 1
ATOM 1442 N N . ALA A 1 186 ? 25.891 18.375 3.102 1 98.5 186 ALA A N 1
ATOM 1443 C CA . ALA A 1 186 ? 24.656 17.875 3.691 1 98.5 186 ALA A CA 1
ATOM 1444 C C . ALA A 1 186 ? 24.719 17.891 5.215 1 98.5 186 ALA A C 1
ATOM 1446 O O . ALA A 1 186 ? 25.781 17.688 5.797 1 98.5 186 ALA A O 1
ATOM 1447 N N . TYR A 1 187 ? 23.625 18.219 5.82 1 98.5 187 TYR A N 1
ATOM 1448 C CA . TYR A 1 187 ? 23.438 18.141 7.262 1 98.5 187 TYR A CA 1
ATOM 1449 C C . TYR A 1 187 ? 22.5 16.984 7.613 1 98.5 187 TYR A C 1
ATOM 1451 O O . TYR A 1 187 ? 21.516 16.734 6.922 1 98.5 187 TYR A O 1
ATOM 1459 N N . GLU A 1 188 ? 22.844 16.219 8.648 1 98.62 188 GLU A N 1
ATOM 1460 C CA . GLU A 1 188 ? 22.062 15.055 9.07 1 98.62 188 GLU A CA 1
ATOM 1461 C C . GLU A 1 188 ? 21.656 15.164 10.531 1 98.62 188 GLU A C 1
ATOM 1463 O O . GLU A 1 188 ? 22.469 15.539 11.383 1 98.62 188 GLU A O 1
ATOM 1468 N N . TRP A 1 189 ? 20.406 14.898 10.883 1 98.56 189 TRP A N 1
ATOM 1469 C CA . TRP A 1 189 ? 19.953 14.844 12.266 1 98.56 189 TRP A CA 1
ATOM 1470 C C . TRP A 1 189 ? 18.781 13.883 12.422 1 98.56 189 TRP A C 1
ATOM 1472 O O . TRP A 1 189 ? 18.203 13.43 11.422 1 98.56 189 TRP A O 1
ATOM 1482 N N . PRO A 1 190 ? 18.359 13.531 13.625 1 98.44 190 PRO A N 1
ATOM 1483 C CA . PRO A 1 190 ? 17.266 12.586 13.852 1 98.44 190 PRO A CA 1
ATOM 1484 C C . PRO A 1 190 ? 15.914 13.109 13.352 1 98.44 190 PRO A C 1
ATOM 1486 O O . PRO A 1 190 ? 15.602 14.289 13.523 1 98.44 190 PRO A O 1
ATOM 1489 N N . ALA A 1 191 ? 15.156 12.312 12.727 1 98.5 191 ALA A N 1
ATOM 1490 C CA . ALA A 1 191 ? 13.82 12.547 12.195 1 98.5 191 ALA A CA 1
ATOM 1491 C C . ALA A 1 191 ? 13.086 11.234 11.953 1 98.5 191 ALA A C 1
ATOM 1493 O O . ALA A 1 191 ? 13.352 10.234 12.617 1 98.5 191 ALA A O 1
ATOM 1494 N N . GLY A 1 192 ? 12.102 11.25 11.125 1 97.81 192 GLY A N 1
ATOM 1495 C CA . GLY A 1 192 ? 11.375 10.031 10.789 1 97.81 192 GLY A CA 1
ATOM 1496 C C . GLY A 1 192 ? 10.336 10.242 9.703 1 97.81 192 GLY A C 1
ATOM 1497 O O . GLY A 1 192 ? 10.312 11.289 9.047 1 97.81 192 GLY A O 1
ATOM 1498 N N . SER A 1 193 ? 9.641 9.219 9.43 1 98 193 SER A N 1
ATOM 1499 C CA . SER A 1 193 ? 8.516 9.242 8.492 1 98 193 SER A CA 1
ATOM 1500 C C . SER A 1 193 ? 7.367 8.367 8.992 1 98 193 SER A C 1
ATOM 1502 O O . SER A 1 193 ? 7.562 7.512 9.859 1 98 193 SER A O 1
ATOM 1504 N N . SER A 1 194 ? 6.203 8.641 8.5 1 98.25 194 SER A N 1
ATOM 1505 C CA . SER A 1 194 ? 5.008 7.906 8.898 1 98.25 194 SER A CA 1
ATOM 1506 C C . SER A 1 194 ? 3.971 7.898 7.777 1 98.25 194 SER A C 1
ATOM 1508 O O . SER A 1 194 ? 4.078 8.664 6.816 1 98.25 194 SER A O 1
ATOM 1510 N N . HIS A 1 195 ? 3.102 6.902 7.785 1 98.75 195 HIS A N 1
ATOM 1511 C CA . HIS A 1 195 ? 1.832 7 7.074 1 98.75 195 HIS A CA 1
ATOM 1512 C C . HIS A 1 195 ? 0.844 7.883 7.832 1 98.75 195 HIS A C 1
ATOM 1514 O O . HIS A 1 195 ? 0.112 7.398 8.703 1 98.75 195 HIS A O 1
ATOM 1520 N N . PRO A 1 196 ? 0.736 9.109 7.488 1 98.56 196 PRO A N 1
ATOM 1521 C CA . PRO A 1 196 ? 0.039 10.055 8.359 1 98.56 196 PRO A CA 1
ATOM 1522 C C . PRO A 1 196 ? -1.46 9.781 8.453 1 98.56 196 PRO A C 1
ATOM 1524 O O . PRO A 1 196 ? -2.074 10.031 9.492 1 98.56 196 PRO A O 1
ATOM 1527 N N . ALA A 1 197 ? -2.104 9.281 7.406 1 98.75 197 ALA A N 1
ATOM 1528 C CA . ALA A 1 197 ? -3.52 8.93 7.465 1 98.75 197 ALA A CA 1
ATOM 1529 C C . ALA A 1 197 ? -3.766 7.824 8.492 1 98.75 197 ALA A C 1
ATOM 1531 O O . ALA A 1 197 ? -4.746 7.871 9.234 1 98.75 197 ALA A O 1
ATOM 1532 N N . LYS A 1 198 ? -2.873 6.84 8.477 1 98.81 198 LYS A N 1
ATOM 1533 C CA . LYS A 1 198 ? -3.018 5.746 9.438 1 98.81 198 LYS A CA 1
ATOM 1534 C C . LYS A 1 198 ? -2.889 6.25 10.867 1 98.81 198 LYS A C 1
ATOM 1536 O O . LYS A 1 198 ? -3.562 5.746 11.773 1 98.81 198 LYS A O 1
ATOM 1541 N N . LEU A 1 199 ? -2 7.191 11.094 1 98.81 199 LEU A N 1
ATOM 1542 C CA . LEU A 1 199 ? -1.865 7.789 12.422 1 98.81 199 LEU A CA 1
ATOM 1543 C C . LEU A 1 199 ? -3.162 8.461 12.844 1 98.81 199 LEU A C 1
ATOM 1545 O O . LEU A 1 199 ? -3.658 8.227 13.953 1 98.81 199 LEU A O 1
ATOM 1549 N N . ALA A 1 200 ? -3.715 9.273 11.992 1 98.81 200 ALA A N 1
ATOM 1550 C CA . ALA A 1 200 ? -4.977 9.945 12.281 1 98.81 200 ALA A CA 1
ATOM 1551 C C . ALA A 1 200 ? -6.098 8.938 12.516 1 98.81 200 ALA A C 1
ATOM 1553 O O . ALA A 1 200 ? -6.887 9.086 13.453 1 98.81 200 ALA A O 1
ATOM 1554 N N . GLN A 1 201 ? -6.137 7.922 11.688 1 98.69 201 GLN A N 1
ATOM 1555 C CA . GLN A 1 201 ? -7.195 6.918 11.758 1 98.69 201 GLN A CA 1
ATOM 1556 C C . GLN A 1 201 ? -7.105 6.113 13.047 1 98.69 201 GLN A C 1
ATOM 1558 O O . GLN A 1 201 ? -8.125 5.734 13.625 1 98.69 201 GLN A O 1
ATOM 1563 N N . TRP A 1 202 ? -5.879 5.828 13.461 1 98.88 202 TRP A N 1
ATOM 1564 C CA . TRP A 1 202 ? -5.703 5.141 14.742 1 98.88 202 TRP A CA 1
ATOM 1565 C C . TRP A 1 202 ? -6.266 5.973 15.891 1 98.88 202 TRP A C 1
ATOM 1567 O O . TRP A 1 202 ? -6.984 5.453 16.75 1 98.88 202 TRP A O 1
ATOM 1577 N N . LEU A 1 203 ? -5.949 7.246 15.867 1 98.94 203 LEU A N 1
ATOM 1578 C CA . LEU A 1 203 ? -6.449 8.148 16.891 1 98.94 203 LEU A CA 1
ATOM 1579 C C . LEU A 1 203 ? -7.973 8.188 16.891 1 98.94 203 LEU A C 1
ATOM 1581 O O . LEU A 1 203 ? -8.602 8.125 17.953 1 98.94 203 LEU A O 1
ATOM 1585 N N . LEU A 1 204 ? -8.57 8.273 15.711 1 98.88 204 LEU A N 1
ATOM 1586 C CA . LEU A 1 204 ? -10.023 8.305 15.586 1 98.88 204 LEU A CA 1
ATOM 1587 C C . LEU A 1 204 ? -10.641 7.008 16.094 1 98.88 204 LEU A C 1
ATOM 1589 O O . LEU A 1 204 ? -11.648 7.031 16.812 1 98.88 204 LEU A O 1
ATOM 1593 N N . THR A 1 205 ? -10.016 5.883 15.719 1 98.88 205 THR A N 1
ATOM 1594 C CA . THR A 1 205 ? -10.508 4.586 16.156 1 98.88 205 THR A CA 1
ATOM 1595 C C . THR A 1 205 ? -10.562 4.512 17.688 1 98.88 205 THR A C 1
ATOM 1597 O O . THR A 1 205 ? -11.578 4.109 18.25 1 98.88 205 THR A O 1
ATOM 1600 N N . LYS A 1 206 ? -9.5 4.941 18.344 1 98.75 206 LYS A N 1
ATOM 1601 C CA . LYS A 1 206 ? -9.422 4.875 19.812 1 98.75 206 LYS A CA 1
ATOM 1602 C C . LYS A 1 206 ? -10.453 5.805 20.453 1 98.75 206 LYS A C 1
ATOM 1604 O O . LYS A 1 206 ? -11.055 5.461 21.469 1 98.75 206 LYS A O 1
ATOM 1609 N N . SER A 1 207 ? -10.641 6.941 19.828 1 98.75 207 SER A N 1
ATOM 1610 C CA . SER A 1 207 ? -11.648 7.879 20.312 1 98.75 207 SER A CA 1
ATOM 1611 C C . SER A 1 207 ? -13.055 7.305 20.188 1 98.75 207 SER A C 1
ATOM 1613 O O . SER A 1 207 ? -13.836 7.344 21.141 1 98.75 207 SER A O 1
ATOM 1615 N N . ILE A 1 208 ? -13.359 6.754 19.031 1 98.81 208 ILE A N 1
ATOM 1616 C CA . ILE A 1 208 ? -14.68 6.191 18.766 1 98.81 208 ILE A CA 1
ATOM 1617 C C . ILE A 1 208 ? -14.953 5.027 19.719 1 98.81 208 ILE A C 1
ATOM 1619 O O . ILE A 1 208 ? -16.031 4.926 20.297 1 98.81 208 ILE A O 1
ATOM 1623 N N . GLU A 1 209 ? -13.938 4.223 19.922 1 98.62 209 GLU A N 1
ATOM 1624 C CA . GLU A 1 209 ? -14.055 3.078 20.828 1 98.62 209 GLU A CA 1
ATOM 1625 C C . GLU A 1 209 ? -14.305 3.527 22.266 1 98.62 209 GLU A C 1
ATOM 1627 O O . GLU A 1 209 ? -14.875 2.779 23.062 1 98.62 209 GLU A O 1
ATOM 1632 N N . SER A 1 210 ? -13.914 4.723 22.562 1 98.62 210 SER A N 1
ATOM 1633 C CA . SER A 1 210 ? -14.094 5.262 23.906 1 98.62 210 SER A CA 1
ATOM 1634 C C . SER A 1 210 ? -15.422 6.004 24.031 1 98.62 210 SER A C 1
ATOM 1636 O O . SER A 1 210 ? -15.719 6.574 25.078 1 98.62 210 SER A O 1
ATOM 1638 N N . GLY A 1 211 ? -16.172 6.066 22.984 1 98.69 211 GLY A N 1
ATOM 1639 C CA . GLY A 1 211 ? -17.516 6.621 23.078 1 98.69 211 GLY A CA 1
ATOM 1640 C C . GLY A 1 211 ? -17.656 7.953 22.359 1 98.69 211 GLY A C 1
ATOM 1641 O O . GLY A 1 211 ? -18.75 8.516 22.297 1 98.69 211 GLY A O 1
ATOM 1642 N N . VAL A 1 212 ? -16.594 8.461 21.797 1 98.88 212 VAL A N 1
ATOM 1643 C CA . VAL A 1 212 ? -16.656 9.711 21.047 1 98.88 212 VAL A CA 1
ATOM 1644 C C . VAL A 1 212 ? -17.594 9.539 19.844 1 98.88 212 VAL A C 1
ATOM 1646 O O . VAL A 1 212 ? -17.562 8.5 19.172 1 98.88 212 VAL A O 1
ATOM 1649 N N . ARG A 1 213 ? -18.438 10.523 19.609 1 98.69 213 ARG A N 1
ATOM 1650 C CA . ARG A 1 213 ? -19.344 10.508 18.469 1 98.69 213 ARG A CA 1
ATOM 1651 C C . ARG A 1 213 ? -18.719 11.203 17.266 1 98.69 213 ARG A C 1
ATOM 1653 O O . ARG A 1 213 ? -18.438 12.406 17.312 1 98.69 213 ARG A O 1
ATOM 1660 N N . PHE A 1 214 ? -18.453 10.508 16.172 1 98.88 214 PHE A N 1
ATOM 1661 C CA . PHE A 1 214 ? -17.75 10.984 15 1 98.88 214 PHE A CA 1
ATOM 1662 C C . PHE A 1 214 ? -18.672 11.023 13.789 1 98.88 214 PHE A C 1
ATOM 1664 O O . PHE A 1 214 ? -19.297 10.023 13.445 1 98.88 214 PHE A O 1
ATOM 1671 N N . PHE A 1 215 ? -18.828 12.195 13.164 1 98.88 215 PHE A N 1
ATOM 1672 C CA . PHE A 1 215 ? -19.688 12.375 12 1 98.88 215 PHE A CA 1
ATOM 1673 C C . PHE A 1 215 ? -18.875 12.82 10.789 1 98.88 215 PHE A C 1
ATOM 1675 O O . PHE A 1 215 ? -18.203 13.852 10.82 1 98.88 215 PHE A O 1
ATOM 1682 N N . THR A 1 216 ? -18.922 12.031 9.727 1 98.5 216 THR A N 1
ATOM 1683 C CA . THR A 1 216 ? -18.266 12.375 8.469 1 98.5 216 THR A CA 1
ATOM 1684 C C . THR A 1 216 ? -19.266 12.992 7.488 1 98.5 216 THR A C 1
ATOM 1686 O O . THR A 1 216 ? -20.469 12.945 7.715 1 98.5 216 THR A O 1
ATOM 1689 N N . HIS A 1 217 ? -18.672 13.664 6.449 1 97.69 217 HIS A N 1
ATOM 1690 C CA . HIS A 1 217 ? -19.5 14.367 5.473 1 97.69 217 HIS A CA 1
ATOM 1691 C C . HIS A 1 217 ? -20.484 15.305 6.16 1 97.69 217 HIS A C 1
ATOM 1693 O O . HIS A 1 217 ? -21.672 15.344 5.789 1 97.69 217 HIS A O 1
ATOM 1699 N N . CYS A 1 218 ? -20.078 15.891 7.199 1 98.38 218 CYS A N 1
ATOM 1700 C CA . CYS A 1 218 ? -20.859 16.781 8.047 1 98.38 218 CYS A CA 1
ATOM 1701 C C . CYS A 1 218 ? -20.125 18.078 8.328 1 98.38 218 CYS A C 1
ATOM 1703 O O . CYS A 1 218 ? -19.656 18.297 9.438 1 98.38 218 CYS A O 1
ATOM 1705 N N . PRO A 1 219 ? -20.094 18.938 7.359 1 98.19 219 PRO A N 1
ATOM 1706 C CA . PRO A 1 219 ? -19.375 20.203 7.559 1 98.19 219 PRO A CA 1
ATOM 1707 C C . PRO A 1 219 ? -20.047 21.109 8.594 1 98.19 219 PRO A C 1
ATOM 1709 O O . PRO A 1 219 ? -21.266 21.25 8.586 1 98.19 219 PRO A O 1
ATOM 1712 N N . ALA A 1 220 ? -19.234 21.609 9.516 1 98.56 220 ALA A N 1
ATOM 1713 C CA . ALA A 1 220 ? -19.703 22.766 10.273 1 98.56 220 ALA A CA 1
ATOM 1714 C C . ALA A 1 220 ? -19.766 24.016 9.391 1 98.56 220 ALA A C 1
ATOM 1716 O O . ALA A 1 220 ? -18.734 24.5 8.922 1 98.56 220 ALA A O 1
ATOM 1717 N N . THR A 1 221 ? -20.906 24.547 9.219 1 97.56 221 THR A N 1
ATOM 1718 C CA . THR A 1 221 ? -21.062 25.625 8.258 1 97.56 221 THR A CA 1
ATOM 1719 C C . THR A 1 221 ? -21.016 26.984 8.953 1 97.56 221 THR A C 1
ATOM 1721 O O . THR A 1 221 ? -20.656 27.984 8.336 1 97.56 221 THR A O 1
ATOM 1724 N N . ALA A 1 222 ? -21.391 26.969 10.219 1 96.75 222 ALA A N 1
ATOM 1725 C CA . ALA A 1 222 ? -21.375 28.203 11.008 1 96.75 222 ALA A CA 1
ATOM 1726 C C . ALA A 1 222 ? -21.328 27.891 12.508 1 96.75 222 ALA A C 1
ATOM 1728 O O . ALA A 1 222 ? -21.75 26.828 12.938 1 96.75 222 ALA A O 1
ATOM 1729 N N . VAL A 1 223 ? -20.766 28.781 13.234 1 96.56 223 VAL A N 1
ATOM 1730 C CA . VAL A 1 223 ? -20.797 28.781 14.695 1 96.56 223 VAL A CA 1
ATOM 1731 C C . VAL A 1 223 ? -21.344 30.109 15.203 1 96.56 223 VAL A C 1
ATOM 1733 O O . VAL A 1 223 ? -20.797 31.172 14.906 1 96.56 223 VAL A O 1
ATOM 1736 N N . ALA A 1 224 ? -22.438 30.031 15.922 1 94.5 224 ALA A N 1
ATOM 1737 C CA . ALA A 1 224 ? -23.094 31.25 16.406 1 94.5 224 ALA A CA 1
ATOM 1738 C C . ALA A 1 224 ? -23.422 31.141 17.891 1 94.5 224 ALA A C 1
ATOM 1740 O O . ALA A 1 224 ? -23.562 30.047 18.422 1 94.5 224 ALA A O 1
ATOM 1741 N N . LYS A 1 225 ? -23.5 32.281 18.5 1 93.31 225 LYS A N 1
ATOM 1742 C CA . LYS A 1 225 ? -23.938 32.312 19.891 1 93.31 225 LYS A CA 1
ATOM 1743 C C . LYS A 1 225 ? -25.344 31.75 20.047 1 93.31 225 LYS A C 1
ATOM 1745 O O . LYS A 1 225 ? -26.25 32.125 19.281 1 93.31 225 LYS A O 1
ATOM 1750 N N . SER A 1 226 ? -25.359 30.828 20.938 1 92.38 226 SER A N 1
ATOM 1751 C CA . SER A 1 226 ? -26.672 30.234 21.172 1 92.38 226 SER A CA 1
ATOM 1752 C C . SER A 1 226 ? -27.609 31.234 21.828 1 92.38 226 SER A C 1
ATOM 1754 O O . SER A 1 226 ? -27.172 32.094 22.609 1 92.38 226 SER A O 1
ATOM 1756 N N . GLN A 1 227 ? -28.906 31.234 21.5 1 80.75 227 GLN A N 1
ATOM 1757 C CA . GLN A 1 227 ? -29.906 32.094 22.109 1 80.75 227 GLN A CA 1
ATOM 1758 C C . GLN A 1 227 ? -30.312 31.562 23.484 1 80.75 227 GLN A C 1
ATOM 1760 O O . GLN A 1 227 ? -31.031 32.25 24.219 1 80.75 227 GLN A O 1
ATOM 1765 N N . SER A 1 228 ? -29.781 30.531 23.734 1 65.56 228 SER A N 1
ATOM 1766 C CA . SER A 1 228 ? -30.219 29.969 25 1 65.56 228 SER A CA 1
ATOM 1767 C C . SER A 1 228 ? -29.766 30.828 26.172 1 65.56 228 SER A C 1
ATOM 1769 O O . SER A 1 228 ? -28.719 31.469 26.109 1 65.56 228 SER A O 1
ATOM 1771 N N . SER A 1 229 ? -30.688 31.344 27.031 1 58.12 229 SER A N 1
ATOM 1772 C CA . SER A 1 229 ? -30.734 32.344 28.094 1 58.12 229 SER A CA 1
ATOM 1773 C C . SER A 1 229 ? -29.844 31.922 29.266 1 58.12 229 SER A C 1
ATOM 1775 O O . SER A 1 229 ? -29.75 32.656 30.25 1 58.12 229 SER A O 1
ATOM 1777 N N . GLY A 1 230 ? -28.781 31.109 29.016 1 56.75 230 GLY A N 1
ATOM 1778 C CA . GLY A 1 230 ? -28.141 30.766 30.281 1 56.75 230 GLY A CA 1
ATOM 1779 C C . GLY A 1 230 ? -26.906 31.609 30.562 1 56.75 230 GLY A C 1
ATOM 1780 O O . GLY A 1 230 ? -26.531 32.438 29.75 1 56.75 230 GLY A O 1
ATOM 1781 N N . SER A 1 231 ? -26.453 31.672 31.859 1 58.53 231 SER A N 1
ATOM 1782 C CA . SER A 1 231 ? -25.344 32.438 32.438 1 58.53 231 SER A CA 1
ATOM 1783 C C . SER A 1 231 ? -24.062 32.219 31.609 1 58.53 231 SER A C 1
ATOM 1785 O O . SER A 1 231 ? -23.297 33.156 31.438 1 58.53 231 SER A O 1
ATOM 1787 N N . GLU A 1 232 ? -23.875 31 31.094 1 67.31 232 GLU A N 1
ATOM 1788 C CA . GLU A 1 232 ? -22.672 30.766 30.312 1 67.31 232 GLU A CA 1
ATOM 1789 C C . GLU A 1 232 ? -23 30.672 28.812 1 67.31 232 GLU A C 1
ATOM 1791 O O . GLU A 1 232 ? -24.047 30.141 28.438 1 67.31 232 GLU A O 1
ATOM 1796 N N . PRO A 1 233 ? -22.141 31.297 28.062 1 84.19 233 PRO A N 1
ATOM 1797 C CA . PRO A 1 233 ? -22.469 31.328 26.625 1 84.19 233 PRO A CA 1
ATOM 1798 C C . PRO A 1 233 ? -22.359 29.953 25.984 1 84.19 233 PRO A C 1
ATOM 1800 O O . PRO A 1 233 ? -21.453 29.172 26.297 1 84.19 233 PRO A O 1
ATOM 1803 N N . PHE A 1 234 ? -23.359 29.594 25.391 1 93.56 234 PHE A N 1
ATOM 1804 C CA . PHE A 1 234 ? -23.375 28.406 24.531 1 93.56 234 PHE A CA 1
ATOM 1805 C C . PHE A 1 234 ? -23.281 28.812 23.062 1 93.56 234 PHE A C 1
ATOM 1807 O O . PHE A 1 234 ? -23.594 29.953 22.703 1 93.56 234 PHE A O 1
ATOM 1814 N N . TRP A 1 235 ? -22.703 27.891 22.359 1 96.75 235 TRP A N 1
ATOM 1815 C CA . TRP A 1 235 ? -22.531 28.078 20.922 1 96.75 235 TRP A CA 1
ATOM 1816 C C . TRP A 1 235 ? -23.344 27.047 20.141 1 96.75 235 TRP A C 1
ATOM 1818 O O . TRP A 1 235 ? -23.453 25.891 20.547 1 96.75 235 TRP A O 1
ATOM 1828 N N . ASP A 1 236 ? -23.891 27.516 19.047 1 97.62 236 ASP A N 1
ATOM 1829 C CA . ASP A 1 236 ? -24.578 26.641 18.109 1 97.62 236 ASP A CA 1
ATOM 1830 C C . ASP A 1 236 ? -23.688 26.344 16.906 1 97.62 236 ASP A C 1
ATOM 1832 O O . ASP A 1 236 ? -23.406 27.234 16.109 1 97.62 236 ASP A O 1
ATOM 1836 N N . VAL A 1 237 ? -23.25 25.094 16.797 1 98.44 237 VAL A N 1
ATOM 1837 C CA . VAL A 1 237 ? -22.531 24.641 15.625 1 98.44 237 VAL A CA 1
ATOM 1838 C C . VAL A 1 237 ? -23.531 24.109 14.586 1 98.44 237 VAL A C 1
ATOM 1840 O O . VAL A 1 237 ? -24.141 23.062 14.789 1 98.44 237 VAL A O 1
ATOM 1843 N N . GLN A 1 238 ? -23.625 24.797 13.484 1 98.38 238 GLN A N 1
ATOM 1844 C CA . GLN A 1 238 ? -24.609 24.453 12.461 1 98.38 238 GLN A CA 1
ATOM 1845 C C . GLN A 1 238 ? -24.016 23.5 11.422 1 98.38 238 GLN A C 1
ATOM 1847 O O . GLN A 1 238 ? -22.875 23.656 11.008 1 98.38 238 GLN A O 1
ATOM 1852 N N . THR A 1 239 ? -24.734 22.453 11.086 1 98.25 239 THR A N 1
ATOM 1853 C CA . THR A 1 239 ? -24.406 21.5 10.023 1 98.25 239 THR A CA 1
ATOM 1854 C C . THR A 1 239 ? -25.641 21.234 9.156 1 98.25 239 THR A C 1
ATOM 1856 O O . THR A 1 239 ? -26.766 21.547 9.547 1 98.25 239 THR A O 1
ATOM 1859 N N . PRO A 1 240 ? -25.453 20.641 7.973 1 97.44 240 PRO A N 1
ATOM 1860 C CA . PRO A 1 240 ? -26.594 20.266 7.133 1 97.44 240 PRO A CA 1
ATOM 1861 C C . PRO A 1 240 ? -27.469 19.188 7.773 1 97.44 240 PRO A C 1
ATOM 1863 O O . PRO A 1 240 ? -28.578 18.938 7.309 1 97.44 240 PRO A O 1
ATOM 1866 N N . ARG A 1 241 ? -27.047 18.656 8.875 1 97.88 241 ARG A N 1
ATOM 1867 C CA . ARG A 1 241 ? -27.75 17.531 9.469 1 97.88 241 ARG A CA 1
ATOM 1868 C C . ARG A 1 241 ? -28.25 17.875 10.867 1 97.88 241 ARG A C 1
ATOM 1870 O O . ARG A 1 241 ? -28.562 16.984 11.664 1 97.88 241 ARG A O 1
ATOM 1877 N N . GLY A 1 242 ? -28.203 19.125 11.172 1 98.38 242 GLY A N 1
ATOM 1878 C CA . GLY A 1 242 ? -28.672 19.594 12.469 1 98.38 242 GLY A CA 1
ATOM 1879 C C . GLY A 1 242 ? -27.688 20.531 13.148 1 98.38 242 GLY A C 1
ATOM 1880 O O . GLY A 1 242 ? -26.625 20.828 12.602 1 98.38 242 GLY A O 1
ATOM 1881 N N . THR A 1 243 ? -28.109 21.062 14.297 1 98.19 243 THR A N 1
ATOM 1882 C CA . THR A 1 243 ? -27.328 22.016 15.078 1 98.19 243 THR A CA 1
ATOM 1883 C C . THR A 1 243 ? -26.953 21.406 16.438 1 98.19 243 THR A C 1
ATOM 1885 O O . THR A 1 243 ? -27.781 20.75 17.078 1 98.19 243 THR A O 1
ATOM 1888 N N . ILE A 1 244 ? -25.719 21.547 16.812 1 98.38 244 ILE A N 1
ATOM 1889 C CA . ILE A 1 244 ? -25.266 21.094 18.125 1 98.38 244 ILE A CA 1
ATOM 1890 C C . ILE A 1 244 ? -25.016 22.297 19.031 1 98.38 244 ILE A C 1
ATOM 1892 O O . ILE A 1 244 ? -24.188 23.156 18.719 1 98.38 244 ILE A O 1
ATOM 1896 N N . THR A 1 245 ? -25.734 22.391 20.109 1 97.5 245 THR A N 1
ATOM 1897 C CA . THR A 1 245 ? -25.453 23.406 21.125 1 97.5 245 THR A CA 1
ATOM 1898 C C . THR A 1 245 ? -24.391 22.922 22.094 1 97.5 245 THR A C 1
ATOM 1900 O O . THR A 1 245 ? -24.484 21.812 22.625 1 97.5 245 THR A O 1
ATOM 1903 N N . THR A 1 246 ? -23.375 23.688 22.297 1 97.44 246 THR A N 1
ATOM 1904 C CA . THR A 1 246 ? -22.234 23.25 23.094 1 97.44 246 THR A CA 1
ATOM 1905 C C . THR A 1 246 ? -21.594 24.438 23.812 1 97.44 246 THR A C 1
ATOM 1907 O O . THR A 1 246 ? -21.609 25.562 23.297 1 97.44 246 THR A O 1
ATOM 1910 N N . PRO A 1 247 ? -21.094 24.266 24.984 1 96.81 247 PRO A N 1
ATOM 1911 C CA . PRO A 1 247 ? -20.312 25.312 25.641 1 96.81 247 PRO A CA 1
ATOM 1912 C C . PRO A 1 247 ? -18.875 25.406 25.125 1 96.81 247 PRO A C 1
ATOM 1914 O O . PRO A 1 247 ? -18.188 26.391 25.375 1 96.81 247 PRO A O 1
ATOM 1917 N N . THR A 1 248 ? -18.375 24.375 24.438 1 98.06 248 THR A N 1
ATOM 1918 C CA . THR A 1 248 ? -16.969 24.344 24.031 1 98.06 248 THR A CA 1
ATOM 1919 C C . THR A 1 248 ? -16.828 23.922 22.578 1 98.06 248 THR A C 1
ATOM 1921 O O . THR A 1 248 ? -17.234 22.812 22.203 1 98.06 248 THR A O 1
ATOM 1924 N N . VAL A 1 249 ? -16.312 24.797 21.734 1 98.56 249 VAL A N 1
ATOM 1925 C CA . VAL A 1 249 ? -15.992 24.516 20.344 1 98.56 249 VAL A CA 1
ATOM 1926 C C . VAL A 1 249 ? -14.477 24.531 20.141 1 98.56 249 VAL A C 1
ATOM 1928 O O . VAL A 1 249 ? -13.805 25.484 20.531 1 98.56 249 VAL A O 1
ATOM 1931 N N . ILE A 1 250 ? -13.922 23.5 19.609 1 98.88 250 ILE A N 1
ATOM 1932 C CA . ILE A 1 250 ? -12.492 23.422 19.328 1 98.88 250 ILE A CA 1
ATOM 1933 C C . ILE A 1 250 ? -12.266 23.344 17.828 1 98.88 250 ILE A C 1
ATOM 1935 O O . ILE A 1 250 ? -12.57 22.312 17.203 1 98.88 250 ILE A O 1
ATOM 1939 N N . HIS A 1 251 ? -11.719 24.391 17.281 1 98.75 251 HIS A N 1
ATOM 1940 C CA . HIS A 1 251 ? -11.469 24.5 15.844 1 98.75 251 HIS A CA 1
ATOM 1941 C C . HIS A 1 251 ? -10.148 23.844 15.461 1 98.75 251 HIS A C 1
ATOM 1943 O O . HIS A 1 251 ? -9.078 24.375 15.734 1 98.75 251 HIS A O 1
ATOM 1949 N N . CYS A 1 252 ? -10.211 22.75 14.781 1 98.75 252 CYS A N 1
ATOM 1950 C CA . CYS A 1 252 ? -9.055 22 14.273 1 98.75 252 CYS A CA 1
ATOM 1951 C C . CYS A 1 252 ? -9.125 21.859 12.766 1 98.75 252 CYS A C 1
ATOM 1953 O O . CYS A 1 252 ? -8.898 20.766 12.234 1 98.75 252 CYS A O 1
ATOM 1955 N N . THR A 1 253 ? -9.391 22.969 12.039 1 97.75 253 THR A N 1
ATOM 1956 C CA . THR A 1 253 ? -9.695 22.906 10.609 1 97.75 253 THR A CA 1
ATOM 1957 C C . THR A 1 253 ? -8.523 23.453 9.789 1 97.75 253 THR A C 1
ATOM 1959 O O . THR A 1 253 ? -8.633 23.578 8.57 1 97.75 253 THR A O 1
ATOM 1962 N N . ASN A 1 254 ? -7.453 23.812 10.438 1 97.62 254 ASN A N 1
ATOM 1963 C CA . ASN A 1 254 ? -6.227 24.266 9.789 1 97.62 254 ASN A CA 1
ATOM 1964 C C . ASN A 1 254 ? -6.504 25.359 8.773 1 97.62 254 ASN A C 1
ATOM 1966 O O . ASN A 1 254 ? -7.027 26.422 9.125 1 97.62 254 ASN A O 1
ATOM 1970 N N . ALA A 1 255 ? -6.395 25.109 7.496 1 96.88 255 ALA A N 1
ATOM 1971 C CA . ALA A 1 255 ? -6.5 26.125 6.445 1 96.88 255 ALA A CA 1
ATOM 1972 C C . ALA A 1 255 ? -7.91 26.703 6.383 1 96.88 255 ALA A C 1
ATOM 1974 O O . ALA A 1 255 ? -8.117 27.781 5.824 1 96.88 255 ALA A O 1
ATOM 1975 N N . PHE A 1 256 ? -8.828 26.031 6.953 1 96.44 256 PHE A N 1
ATOM 1976 C CA . PHE A 1 256 ? -10.227 26.422 6.809 1 96.44 256 PHE A CA 1
ATOM 1977 C C . PHE A 1 256 ? -10.742 27.109 8.07 1 96.44 256 PHE A C 1
ATOM 1979 O O . PHE A 1 256 ? -11.93 27.375 8.195 1 96.44 256 PHE A O 1
ATOM 1986 N N . ALA A 1 257 ? -9.891 27.391 8.961 1 95.62 257 ALA A N 1
ATOM 1987 C CA . ALA A 1 257 ? -10.258 27.984 10.25 1 95.62 257 ALA A CA 1
ATOM 1988 C C . ALA A 1 257 ? -10.93 29.344 10.07 1 95.62 257 ALA A C 1
ATOM 1990 O O . ALA A 1 257 ? -11.844 29.688 10.812 1 95.62 257 ALA A O 1
ATOM 1991 N N . SER A 1 258 ? -10.5 30.094 9.07 1 92.69 258 SER A N 1
ATOM 1992 C CA . SER A 1 258 ? -10.953 31.469 8.875 1 92.69 258 SER A CA 1
ATOM 1993 C C . SER A 1 258 ? -12.438 31.516 8.547 1 92.69 258 SER A C 1
ATOM 1995 O O . SER A 1 258 ? -13.102 32.531 8.812 1 92.69 258 SER A O 1
ATOM 1997 N N . HIS A 1 259 ? -12.898 30.438 7.977 1 92.81 259 HIS A N 1
ATOM 1998 C CA . HIS A 1 259 ? -14.312 30.422 7.613 1 92.81 259 HIS A CA 1
ATOM 1999 C C . HIS A 1 259 ? -15.203 30.469 8.852 1 92.81 259 HIS A C 1
ATOM 2001 O O . HIS A 1 259 ? -16.219 31.156 8.859 1 92.81 259 HIS A O 1
ATOM 2007 N N . LEU A 1 260 ? -14.844 29.766 9.867 1 94.81 260 LEU A N 1
ATOM 2008 C CA . LEU A 1 260 ? -15.664 29.656 11.07 1 94.81 260 LEU A CA 1
ATOM 2009 C C . LEU A 1 260 ? -15.227 30.672 12.117 1 94.81 260 LEU A C 1
ATOM 2011 O O . LEU A 1 260 ? -15.977 30.953 13.055 1 94.81 260 LEU A O 1
ATOM 2015 N N . LEU A 1 261 ? -13.977 31.125 11.93 1 94.5 261 LEU A N 1
ATOM 2016 C CA . LEU A 1 261 ? -13.414 32.156 12.797 1 94.5 261 LEU A CA 1
ATOM 2017 C C . LEU A 1 261 ? -13.023 33.406 11.992 1 94.5 261 LEU A C 1
ATOM 2019 O O . LEU A 1 261 ? -11.852 33.562 11.641 1 94.5 261 LEU A O 1
ATOM 2023 N N . PRO A 1 262 ? -13.914 34.25 11.82 1 89.06 262 PRO A N 1
ATOM 2024 C CA . PRO A 1 262 ? -13.656 35.406 10.977 1 89.06 262 PRO A CA 1
ATOM 2025 C C . PRO A 1 262 ? -12.469 36.25 11.461 1 89.06 262 PRO A C 1
ATOM 2027 O O . PRO A 1 262 ? -11.797 36.906 10.656 1 89.06 262 PRO A O 1
ATOM 2030 N N . GLN A 1 263 ? -12.148 36.25 12.742 1 88.25 263 GLN A N 1
ATOM 2031 C CA . GLN A 1 263 ? -11.023 37 13.281 1 88.25 263 GLN A CA 1
ATOM 2032 C C . GLN A 1 263 ? -9.703 36.5 12.695 1 88.25 263 GLN A C 1
ATOM 2034 O O . GLN A 1 263 ? -8.688 37.219 12.758 1 88.25 263 GLN A O 1
ATOM 2039 N N . LEU A 1 264 ? -9.742 35.281 12.078 1 92.38 264 LEU A N 1
ATOM 2040 C CA . LEU A 1 264 ? -8.516 34.688 11.516 1 92.38 264 LEU A CA 1
ATOM 2041 C C . LEU A 1 264 ? -8.5 34.844 10 1 92.38 264 LEU A C 1
ATOM 2043 O O . LEU A 1 264 ? -7.582 34.375 9.336 1 92.38 264 LEU A O 1
ATOM 2047 N N . ALA A 1 265 ? -9.438 35.5 9.398 1 90 265 ALA A N 1
ATOM 2048 C CA . ALA A 1 265 ? -9.602 35.594 7.953 1 90 265 ALA A CA 1
ATOM 2049 C C . ALA A 1 265 ? -8.352 36.188 7.297 1 90 265 ALA A C 1
ATOM 2051 O O . ALA A 1 265 ? -7.973 35.781 6.195 1 90 265 ALA A O 1
ATOM 2052 N N . ALA A 1 266 ? -7.711 37.094 8 1 90.69 266 ALA A N 1
ATOM 2053 C CA . ALA A 1 266 ? -6.535 37.75 7.426 1 90.69 266 ALA A CA 1
ATOM 2054 C C . ALA A 1 266 ? -5.258 37 7.828 1 90.69 266 ALA A C 1
ATOM 2056 O O . ALA A 1 266 ? -4.168 37.344 7.348 1 90.69 266 ALA A O 1
ATOM 2057 N N . PHE A 1 267 ? -5.422 36 8.594 1 94 267 PHE A N 1
ATOM 2058 C CA . PHE A 1 267 ? -4.211 35.531 9.258 1 94 267 PHE A CA 1
ATOM 2059 C C . PHE A 1 267 ? -3.99 34.031 8.969 1 94 267 PHE A C 1
ATOM 2061 O O . PHE A 1 267 ? -2.91 33.5 9.234 1 94 267 PHE A O 1
ATOM 2068 N N . VAL A 1 268 ? -4.98 33.406 8.453 1 95 268 VAL A N 1
ATOM 2069 C CA . VAL A 1 268 ? -4.836 32.031 7.984 1 95 268 VAL A CA 1
ATOM 2070 C C . VAL A 1 268 ? -5.301 31.922 6.531 1 95 268 VAL A C 1
ATOM 2072 O O . VAL A 1 268 ? -6.496 32.062 6.246 1 95 268 VAL A O 1
ATOM 2075 N N . ALA A 1 269 ? -4.359 31.719 5.688 1 94.38 269 ALA A N 1
ATOM 2076 C CA . ALA A 1 269 ? -4.664 31.641 4.262 1 94.38 269 ALA A CA 1
ATOM 2077 C C . ALA A 1 269 ? -4.391 30.25 3.717 1 94.38 269 ALA A C 1
ATOM 2079 O O . ALA A 1 269 ? -3.377 29.625 4.055 1 94.38 269 ALA A O 1
ATOM 2080 N N . PRO A 1 270 ? -5.352 29.734 2.926 1 95.62 270 PRO A N 1
ATOM 2081 C CA . PRO A 1 270 ? -5.098 28.438 2.301 1 95.62 270 PRO A CA 1
ATOM 2082 C C . PRO A 1 270 ? -4.082 28.516 1.164 1 95.62 270 PRO A C 1
ATOM 2084 O O . PRO A 1 270 ? -4.066 29.5 0.414 1 95.62 270 PRO A O 1
ATOM 2087 N N . GLU A 1 271 ? -3.248 27.578 1.064 1 95.5 271 GLU A N 1
ATOM 2088 C CA . GLU A 1 271 ? -2.324 27.375 -0.048 1 95.5 271 GLU A CA 1
ATOM 2089 C C . GLU A 1 271 ? -2.277 25.922 -0.464 1 95.5 271 GLU A C 1
ATOM 2091 O O . GLU A 1 271 ? -2.17 25.031 0.384 1 95.5 271 GLU A O 1
ATOM 2096 N N . ARG A 1 272 ? -2.395 25.719 -1.753 1 96.81 272 ARG A N 1
ATOM 2097 C CA . ARG A 1 272 ? -2.391 24.344 -2.273 1 96.81 272 ARG A CA 1
ATOM 2098 C C . ARG A 1 272 ? -0.966 23.859 -2.49 1 96.81 272 ARG A C 1
ATOM 2100 O O . ARG A 1 272 ? -0.195 24.469 -3.23 1 96.81 272 ARG A O 1
ATOM 2107 N N . ALA A 1 273 ? -0.589 22.812 -1.767 1 97.25 273 ALA A N 1
ATOM 2108 C CA . ALA A 1 273 ? 0.666 22.094 -1.977 1 97.25 273 ALA A CA 1
ATOM 2109 C C . ALA A 1 273 ? 0.441 20.812 -2.789 1 97.25 273 ALA A C 1
ATOM 2111 O O . ALA A 1 273 ? -0.702 20.438 -3.053 1 97.25 273 ALA A O 1
ATOM 2112 N N . GLN A 1 274 ? 1.521 20.25 -3.256 1 98 274 GLN A N 1
ATOM 2113 C CA . GLN A 1 274 ? 1.399 19.062 -4.109 1 98 274 GLN A CA 1
ATOM 2114 C C . GLN A 1 274 ? 2.477 18.031 -3.779 1 98 274 GLN A C 1
ATOM 2116 O O . GLN A 1 274 ? 3.602 18.406 -3.426 1 98 274 GLN A O 1
ATOM 2121 N N . ALA A 1 275 ? 2.123 16.75 -3.842 1 98.62 275 ALA A N 1
ATOM 2122 C CA . ALA A 1 275 ? 3.037 15.633 -3.625 1 98.62 275 ALA A CA 1
ATOM 2123 C C . ALA A 1 275 ? 2.82 14.539 -4.664 1 98.62 275 ALA A C 1
ATOM 2125 O O . ALA A 1 275 ? 1.853 14.586 -5.43 1 98.62 275 ALA A O 1
ATOM 2126 N N . HIS A 1 276 ? 3.789 13.641 -4.73 1 98.81 276 HIS A N 1
ATOM 2127 C CA . HIS A 1 276 ? 3.816 12.594 -5.742 1 98.81 276 HIS A CA 1
ATOM 2128 C C . HIS A 1 276 ? 4.328 11.281 -5.164 1 98.81 276 HIS A C 1
ATOM 2130 O O . HIS A 1 276 ? 5.191 11.281 -4.285 1 98.81 276 HIS A O 1
ATOM 2136 N N . ALA A 1 277 ? 3.779 10.188 -5.586 1 98.81 277 ALA A N 1
ATOM 2137 C CA . ALA A 1 277 ? 4.297 8.852 -5.285 1 98.81 277 ALA A CA 1
ATOM 2138 C C . ALA A 1 277 ? 5.082 8.289 -6.465 1 98.81 277 ALA A C 1
ATOM 2140 O O . ALA A 1 277 ? 4.676 8.445 -7.621 1 98.81 277 ALA A O 1
ATOM 2141 N N . PHE A 1 278 ? 6.207 7.711 -6.172 1 98.81 278 PHE A N 1
ATOM 2142 C CA . PHE A 1 278 ? 7.148 7.238 -7.18 1 98.81 278 PHE A CA 1
ATOM 2143 C C . PHE A 1 278 ? 7.617 5.824 -6.867 1 98.81 278 PHE A C 1
ATOM 2145 O O . PHE A 1 278 ? 8.133 5.562 -5.777 1 98.81 278 PHE A O 1
ATOM 2152 N N . VAL A 1 279 ? 7.371 4.867 -7.773 1 98.75 279 VAL A N 1
ATOM 2153 C CA . VAL A 1 279 ? 7.867 3.502 -7.637 1 98.75 279 VAL A CA 1
ATOM 2154 C C . VAL A 1 279 ? 9.336 3.439 -8.031 1 98.75 279 VAL A C 1
ATOM 2156 O O . VAL A 1 279 ? 9.695 3.746 -9.172 1 98.75 279 VAL A O 1
ATOM 2159 N N . PRO A 1 280 ? 10.188 3.064 -7.129 1 98.44 280 PRO A N 1
ATOM 2160 C CA . PRO A 1 280 ? 11.617 3.105 -7.434 1 98.44 280 PRO A CA 1
ATOM 2161 C C . PRO A 1 280 ? 12.062 1.963 -8.344 1 98.44 280 PRO A C 1
ATOM 2163 O O . PRO A 1 280 ? 11.43 0.902 -8.359 1 98.44 280 PRO A O 1
ATOM 2166 N N . PRO A 1 281 ? 13.133 2.178 -9.086 1 96.81 281 PRO A N 1
ATOM 2167 C CA . PRO A 1 281 ? 13.812 1.08 -9.781 1 96.81 281 PRO A CA 1
ATOM 2168 C C . PRO A 1 281 ? 14.703 0.259 -8.852 1 96.81 281 PRO A C 1
ATOM 2170 O O . PRO A 1 281 ? 14.812 0.562 -7.664 1 96.81 281 PRO A O 1
ATOM 2173 N N . ALA A 1 282 ? 15.32 -0.745 -9.375 1 93.31 282 ALA A N 1
ATOM 2174 C CA . ALA A 1 282 ? 16.109 -1.708 -8.617 1 93.31 282 ALA A CA 1
ATOM 2175 C C . ALA A 1 282 ? 17.203 -1.007 -7.809 1 93.31 282 ALA A C 1
ATOM 2177 O O . ALA A 1 282 ? 17.547 -1.445 -6.707 1 93.31 282 ALA A O 1
ATOM 2178 N N . ALA A 1 283 ? 17.641 0.125 -8.281 1 93.94 283 ALA A N 1
ATOM 2179 C CA . ALA A 1 283 ? 18.75 0.828 -7.652 1 93.94 283 ALA A CA 1
ATOM 2180 C C . ALA A 1 283 ? 18.344 1.398 -6.297 1 93.94 283 ALA A C 1
ATOM 2182 O O . ALA A 1 283 ? 19.203 1.704 -5.465 1 93.94 283 ALA A O 1
ATOM 2183 N N . LEU A 1 284 ? 17.094 1.576 -6.012 1 97.44 284 LEU A N 1
ATOM 2184 C CA . LEU A 1 284 ? 16.594 2.123 -4.75 1 97.44 284 LEU A CA 1
ATOM 2185 C C . LEU A 1 284 ? 15.586 1.181 -4.109 1 97.44 284 LEU A C 1
ATOM 2187 O O . LEU A 1 284 ? 14.555 1.625 -3.6 1 97.44 284 LEU A O 1
ATOM 2191 N N . THR A 1 285 ? 15.852 -0.149 -4.172 1 97.62 285 THR A N 1
ATOM 2192 C CA . THR A 1 285 ? 14.977 -1.147 -3.578 1 97.62 285 THR A CA 1
ATOM 2193 C C . THR A 1 285 ? 15.75 -2.053 -2.625 1 97.62 285 THR A C 1
ATOM 2195 O O . THR A 1 285 ? 16.984 -2.033 -2.605 1 97.62 285 THR A O 1
ATOM 2198 N N . GLY A 1 286 ? 15 -2.848 -1.842 1 96.31 286 GLY A N 1
ATOM 2199 C CA . GLY A 1 286 ? 15.617 -3.826 -0.958 1 96.31 286 GLY A CA 1
ATOM 2200 C C . GLY A 1 286 ? 16.594 -3.209 0.022 1 96.31 286 GLY A C 1
ATOM 2201 O O . GLY A 1 286 ? 16.25 -2.268 0.74 1 96.31 286 GLY A O 1
ATOM 2202 N N . SER A 1 287 ? 17.828 -3.678 -0.073 1 93.88 287 SER A N 1
ATOM 2203 C CA . SER A 1 287 ? 18.875 -3.197 0.834 1 93.88 287 SER A CA 1
ATOM 2204 C C . SER A 1 287 ? 19.406 -1.839 0.393 1 93.88 287 SER A C 1
ATOM 2206 O O . SER A 1 287 ? 20.141 -1.181 1.138 1 93.88 287 SER A O 1
ATOM 2208 N N . LYS A 1 288 ? 18.922 -1.357 -0.73 1 95.19 288 LYS A N 1
ATOM 2209 C CA . LYS A 1 288 ? 19.469 -0.125 -1.3 1 95.19 288 LYS A CA 1
ATOM 2210 C C . LYS A 1 288 ? 18.5 1.037 -1.107 1 95.19 288 LYS A C 1
ATOM 2212 O O . LYS A 1 288 ? 18.703 2.121 -1.658 1 95.19 288 LYS A O 1
ATOM 2217 N N . ILE A 1 289 ? 17.453 0.846 -0.427 1 96.31 289 ILE A N 1
ATOM 2218 C CA . ILE A 1 289 ? 16.5 1.926 -0.181 1 96.31 289 ILE A CA 1
ATOM 2219 C C . ILE A 1 289 ? 17.203 3.07 0.551 1 96.31 289 ILE A C 1
ATOM 2221 O O . ILE A 1 289 ? 18.156 2.844 1.306 1 96.31 289 ILE A O 1
ATOM 2225 N N . LEU A 1 290 ? 16.719 4.32 0.352 1 96.38 290 LEU A N 1
ATOM 2226 C CA . LEU A 1 290 ? 17.281 5.473 1.06 1 96.38 290 LEU A CA 1
ATOM 2227 C C . LEU A 1 290 ? 17.094 5.32 2.566 1 96.38 290 LEU A C 1
ATOM 2229 O O . LEU A 1 290 ? 15.977 5.152 3.047 1 96.38 290 LEU A O 1
ATOM 2233 N N . PRO A 1 291 ? 18.141 5.34 3.27 1 92.31 291 PRO A N 1
ATOM 2234 C CA . PRO A 1 291 ? 18.047 5.059 4.703 1 92.31 291 PRO A CA 1
ATOM 2235 C C . PRO A 1 291 ? 17.406 6.203 5.484 1 92.31 291 PRO A C 1
ATOM 2237 O O . PRO A 1 291 ? 16.891 5.988 6.59 1 92.31 291 PRO A O 1
ATOM 2240 N N . SER A 1 292 ? 17.453 7.457 4.945 1 97.62 292 SER A N 1
ATOM 2241 C CA . SER A 1 292 ? 16.984 8.672 5.602 1 97.62 292 SER A CA 1
ATOM 2242 C C . SER A 1 292 ? 16.016 9.438 4.711 1 97.62 292 SER A C 1
ATOM 2244 O O . SER A 1 292 ? 15.953 9.203 3.5 1 97.62 292 SER A O 1
ATOM 2246 N N . THR A 1 293 ? 15.117 10.242 5.34 1 98.12 293 THR A N 1
ATOM 2247 C CA . THR A 1 293 ? 14.391 11.211 4.52 1 98.12 293 THR A CA 1
ATOM 2248 C C . THR A 1 293 ? 15.32 12.32 4.039 1 98.12 293 THR A C 1
ATOM 2250 O O . THR A 1 293 ? 16.438 12.469 4.555 1 98.12 293 THR A O 1
ATOM 2253 N N . VAL A 1 294 ? 14.906 13.055 2.977 1 98.06 294 VAL A N 1
ATOM 2254 C CA . VAL A 1 294 ? 15.836 14 2.361 1 98.06 294 VAL A CA 1
ATOM 2255 C C . VAL A 1 294 ? 15.094 15.273 1.974 1 98.06 294 VAL A C 1
ATOM 2257 O O . VAL A 1 294 ? 13.953 15.219 1.518 1 98.06 294 VAL A O 1
ATOM 2260 N N . SER A 1 295 ? 15.656 16.375 2.234 1 97.5 295 SER A N 1
ATOM 2261 C CA . SER A 1 295 ? 15.305 17.641 1.608 1 97.5 295 SER A CA 1
ATOM 2262 C C . SER A 1 295 ? 16.359 18.062 0.582 1 97.5 295 SER A C 1
ATOM 2264 O O . SER A 1 295 ? 17.547 18.141 0.896 1 97.5 295 SER A O 1
ATOM 2266 N N . LEU A 1 296 ? 15.953 18.25 -0.668 1 97.75 296 LEU A N 1
ATOM 2267 C CA . LEU A 1 296 ? 16.812 18.734 -1.749 1 97.75 296 LEU A CA 1
ATOM 2268 C C . LEU A 1 296 ? 16.703 20.25 -1.896 1 97.75 296 LEU A C 1
ATOM 2270 O O . LEU A 1 296 ? 15.703 20.75 -2.418 1 97.75 296 LEU A O 1
ATOM 2274 N N . ARG A 1 297 ? 17.781 20.969 -1.542 1 96 297 ARG A N 1
ATOM 2275 C CA . ARG A 1 297 ? 17.688 22.406 -1.354 1 96 297 ARG A CA 1
ATOM 2276 C C . ARG A 1 297 ? 18.469 23.156 -2.43 1 96 297 ARG A C 1
ATOM 2278 O O . ARG A 1 297 ? 19.703 23.141 -2.432 1 96 297 ARG A O 1
ATOM 2285 N N . HIS A 1 298 ? 17.734 23.844 -3.26 1 94.44 298 HIS A N 1
ATOM 2286 C CA . HIS A 1 298 ? 18.312 24.75 -4.242 1 94.44 298 HIS A CA 1
ATOM 2287 C C . HIS A 1 298 ? 18.266 26.188 -3.754 1 94.44 298 HIS A C 1
ATOM 2289 O O . HIS A 1 298 ? 19.062 27.031 -4.195 1 94.44 298 HIS A O 1
ATOM 2295 N N . GLY A 1 299 ? 17.328 26.484 -2.916 1 89.75 299 GLY A N 1
ATOM 2296 C CA . GLY A 1 299 ? 17.047 27.797 -2.328 1 89.75 299 GLY A CA 1
ATOM 2297 C C . GLY A 1 299 ? 16.047 27.734 -1.19 1 89.75 299 GLY A C 1
ATOM 2298 O O . GLY A 1 299 ? 15.648 26.641 -0.77 1 89.75 299 GLY A O 1
ATOM 2299 N N . LEU A 1 300 ? 15.695 28.891 -0.742 1 81.75 300 LEU A N 1
ATOM 2300 C CA . LEU A 1 300 ? 14.797 28.953 0.411 1 81.75 300 LEU A CA 1
ATOM 2301 C C . LEU A 1 300 ? 13.422 28.422 0.057 1 81.75 300 LEU A C 1
ATOM 2303 O O . LEU A 1 300 ? 12.82 27.672 0.832 1 81.75 300 LEU A O 1
ATOM 2307 N N . ARG A 1 301 ? 12.953 28.812 -1.104 1 86.81 301 ARG A N 1
ATOM 2308 C CA . ARG A 1 301 ? 11.609 28.406 -1.507 1 86.81 301 ARG A CA 1
ATOM 2309 C C . ARG A 1 301 ? 11.672 27.359 -2.623 1 86.81 301 ARG A C 1
ATOM 2311 O O . ARG A 1 301 ? 10.641 26.859 -3.062 1 86.81 301 ARG A O 1
ATOM 2318 N N . HIS A 1 302 ? 12.906 27.094 -3.082 1 93.31 302 HIS A N 1
ATOM 2319 C CA . HIS A 1 302 ? 13.164 26.141 -4.145 1 93.31 302 HIS A CA 1
ATOM 2320 C C . HIS A 1 302 ? 13.781 24.859 -3.586 1 93.31 302 HIS A C 1
ATOM 2322 O O . HIS A 1 302 ? 14.969 24.609 -3.762 1 93.31 302 HIS A O 1
ATOM 2328 N N . PHE A 1 303 ? 12.898 24.062 -2.93 1 93.5 303 PHE A N 1
ATOM 2329 C CA . PHE A 1 303 ? 13.359 22.812 -2.359 1 93.5 303 PHE A CA 1
ATOM 2330 C C . PHE A 1 303 ? 12.305 21.719 -2.533 1 93.5 303 PHE A C 1
ATOM 2332 O O . PHE A 1 303 ? 11.117 22.016 -2.682 1 93.5 303 PHE A O 1
ATOM 2339 N N . TYR A 1 304 ? 12.758 20.5 -2.525 1 97.31 304 TYR A N 1
ATOM 2340 C CA . TYR A 1 304 ? 11.938 19.312 -2.676 1 97.31 304 TYR A CA 1
ATOM 2341 C C . TYR A 1 304 ? 12.172 18.328 -1.528 1 97.31 304 TYR A C 1
ATOM 2343 O O . TYR A 1 304 ? 13.234 18.344 -0.898 1 97.31 304 TYR A O 1
ATOM 2351 N N . SER A 1 305 ? 11.141 17.578 -1.228 1 97.44 305 SER A N 1
ATOM 2352 C CA . SER A 1 305 ? 11.336 16.562 -0.2 1 97.44 305 SER A CA 1
ATOM 2353 C C . SER A 1 305 ? 11.25 15.156 -0.788 1 97.44 305 SER A C 1
ATOM 2355 O O . SER A 1 305 ? 10.531 14.938 -1.768 1 97.44 305 SER A O 1
ATOM 2357 N N . VAL A 1 306 ? 12.016 14.266 -0.275 1 98.5 306 VAL A N 1
ATOM 2358 C CA . VAL A 1 306 ? 12.062 12.859 -0.661 1 98.5 306 VAL A CA 1
ATOM 2359 C C . VAL A 1 306 ? 11.93 11.977 0.58 1 98.5 306 VAL A C 1
ATOM 2361 O O . VAL A 1 306 ? 12.742 12.062 1.502 1 98.5 306 VAL A O 1
ATOM 2364 N N . ASN A 1 307 ? 10.906 11.195 0.617 1 98.5 307 ASN A N 1
ATOM 2365 C CA . ASN A 1 307 ? 10.633 10.25 1.69 1 98.5 307 ASN A CA 1
ATOM 2366 C C . ASN A 1 307 ? 10.32 8.859 1.144 1 98.5 307 ASN A C 1
ATOM 2368 O O . ASN A 1 307 ? 9.234 8.633 0.596 1 98.5 307 ASN A O 1
ATOM 2372 N N . GLN A 1 308 ? 11.297 7.969 1.294 1 98.56 308 GLN A N 1
ATOM 2373 C CA . GLN A 1 308 ? 11.023 6.594 0.877 1 98.56 308 GLN A CA 1
ATOM 2374 C C . GLN A 1 308 ? 10.508 5.758 2.045 1 98.56 308 GLN A C 1
ATOM 2376 O O . GLN A 1 308 ? 11.18 5.637 3.072 1 98.56 308 GLN A O 1
ATOM 2381 N N . ARG A 1 309 ? 9.398 5.184 1.852 1 98.38 309 ARG A N 1
ATOM 2382 C CA . ARG A 1 309 ? 8.727 4.41 2.891 1 98.38 309 ARG A CA 1
ATOM 2383 C C . ARG A 1 309 ? 9.438 3.08 3.125 1 98.38 309 ARG A C 1
ATOM 2385 O O . ARG A 1 309 ? 9.766 2.371 2.174 1 98.38 309 ARG A O 1
ATOM 2392 N N . ARG A 1 310 ? 9.594 2.746 4.379 1 97.12 310 ARG A N 1
ATOM 2393 C CA . ARG A 1 310 ? 10.18 1.449 4.711 1 97.12 310 ARG A CA 1
ATOM 2394 C C . ARG A 1 310 ? 9.164 0.328 4.52 1 97.12 310 ARG A C 1
ATOM 2396 O O . ARG A 1 310 ? 9.531 -0.808 4.215 1 97.12 310 ARG A O 1
ATOM 2403 N N . ALA A 1 311 ? 7.93 0.632 4.637 1 96.81 311 ALA A N 1
ATOM 2404 C CA . ALA A 1 311 ? 6.863 -0.366 4.633 1 96.81 311 ALA A CA 1
ATOM 2405 C C . ALA A 1 311 ? 6.738 -1.028 3.264 1 96.81 311 ALA A C 1
ATOM 2407 O O . ALA A 1 311 ? 6.422 -2.217 3.17 1 96.81 311 ALA A O 1
ATOM 2408 N N . ASP A 1 312 ? 6.992 -0.283 2.178 1 98.06 312 ASP A N 1
ATOM 2409 C CA . ASP A 1 312 ? 6.727 -0.854 0.86 1 98.06 312 ASP A CA 1
ATOM 2410 C C . ASP A 1 312 ? 7.754 -0.375 -0.163 1 98.06 312 ASP A C 1
ATOM 2412 O O . ASP A 1 312 ? 7.805 -0.885 -1.285 1 98.06 312 ASP A O 1
ATOM 2416 N N . GLY A 1 313 ? 8.578 0.615 0.169 1 98.5 313 GLY A N 1
ATOM 2417 C CA . GLY A 1 313 ? 9.648 1.09 -0.697 1 98.5 313 GLY A CA 1
ATOM 2418 C C . GLY A 1 313 ? 9.234 2.256 -1.572 1 98.5 313 GLY A C 1
ATOM 2419 O O . GLY A 1 313 ? 10.062 2.863 -2.246 1 98.5 313 GLY A O 1
ATOM 2420 N N . ILE A 1 314 ? 7.938 2.648 -1.606 1 98.75 314 ILE A N 1
ATOM 2421 C CA . ILE A 1 314 ? 7.445 3.748 -2.428 1 98.75 314 ILE A CA 1
ATOM 2422 C C . ILE A 1 314 ? 8.078 5.059 -1.968 1 98.75 314 ILE A C 1
ATOM 2424 O O . ILE A 1 314 ? 8.219 5.301 -0.767 1 98.75 314 ILE A O 1
ATOM 2428 N N . ILE A 1 315 ? 8.445 5.895 -2.898 1 98.81 315 ILE A N 1
ATOM 2429 C CA . ILE A 1 315 ? 9.07 7.184 -2.604 1 98.81 315 ILE A CA 1
ATOM 2430 C C . ILE A 1 315 ? 8.023 8.297 -2.713 1 98.81 315 ILE A C 1
ATOM 2432 O O . ILE A 1 315 ? 7.355 8.422 -3.74 1 98.81 315 ILE A O 1
ATOM 2436 N N . ILE A 1 316 ? 7.844 9.047 -1.684 1 98.88 316 ILE A N 1
ATOM 2437 C CA . ILE A 1 316 ? 6.961 10.203 -1.699 1 98.88 316 ILE A CA 1
ATOM 2438 C C . ILE A 1 316 ? 7.781 11.469 -1.954 1 98.88 316 ILE A C 1
ATOM 2440 O O . ILE A 1 316 ? 8.742 11.75 -1.233 1 98.88 316 ILE A O 1
ATOM 2444 N N . LEU A 1 317 ? 7.414 12.227 -2.982 1 98.75 317 LEU A N 1
ATOM 2445 C CA . LEU A 1 317 ? 8.086 13.461 -3.387 1 98.75 317 LEU A CA 1
ATOM 2446 C C . LEU A 1 317 ? 7.215 14.68 -3.074 1 98.75 317 LEU A C 1
ATOM 2448 O O . LEU A 1 317 ? 6.066 14.75 -3.51 1 98.75 317 LEU A O 1
ATOM 2452 N N . GLY A 1 318 ? 7.738 15.555 -2.266 1 98.19 318 GLY A N 1
ATOM 2453 C CA . GLY A 1 318 ? 7.082 16.828 -2.061 1 98.19 318 GLY A CA 1
ATOM 2454 C C . GLY A 1 318 ? 7.555 17.906 -3.027 1 98.19 318 GLY A C 1
ATOM 2455 O O . GLY A 1 318 ? 8.75 18.016 -3.309 1 98.19 318 GLY A O 1
ATOM 2456 N N . ALA A 1 319 ? 6.684 18.734 -3.535 1 96.5 319 ALA A N 1
ATOM 2457 C CA . ALA A 1 319 ? 6.988 19.75 -4.547 1 96.5 319 ALA A CA 1
ATOM 2458 C C . ALA A 1 319 ? 7.539 21.016 -3.902 1 96.5 319 ALA A C 1
ATOM 2460 O O . ALA A 1 319 ? 7.297 21.281 -2.723 1 96.5 319 ALA A O 1
ATOM 2461 N N . ALA A 1 320 ? 8.18 21.781 -4.703 1 91.81 320 ALA A N 1
ATOM 2462 C CA . ALA A 1 320 ? 8.734 23.047 -4.246 1 91.81 320 ALA A CA 1
ATOM 2463 C C . ALA A 1 320 ? 7.645 24.109 -4.117 1 91.81 320 ALA A C 1
ATOM 2465 O O . ALA A 1 320 ? 6.664 24.094 -4.863 1 91.81 320 ALA A O 1
ATOM 2466 N N . ALA A 1 321 ? 7.945 24.953 -3.16 1 85.25 321 ALA A N 1
ATOM 2467 C CA . ALA A 1 321 ? 7.059 26.094 -3.057 1 85.25 321 ALA A CA 1
ATOM 2468 C C . ALA A 1 321 ? 7.223 27.031 -4.258 1 85.25 321 ALA A C 1
ATOM 2470 O O . ALA A 1 321 ? 6.246 27.594 -4.75 1 85.25 321 ALA A O 1
ATOM 2471 N N . ALA A 1 322 ? 8.461 27.109 -4.664 1 89 322 ALA A N 1
ATOM 2472 C CA . ALA A 1 322 ? 8.773 27.922 -5.84 1 89 322 ALA A CA 1
ATOM 2473 C C . ALA A 1 322 ? 9.969 27.359 -6.602 1 89 322 ALA A C 1
ATOM 2475 O O . ALA A 1 322 ? 10.992 27.031 -6.004 1 89 322 ALA A O 1
ATOM 2476 N N . SER A 1 323 ? 9.75 27.109 -7.84 1 93.12 323 SER A N 1
ATOM 2477 C CA . SER A 1 323 ? 10.766 26.641 -8.773 1 93.12 323 SER A CA 1
ATOM 2478 C C . SER A 1 323 ? 10.828 27.531 -10.008 1 93.12 323 SER A C 1
ATOM 2480 O O . SER A 1 323 ? 9.797 27.969 -10.523 1 93.12 323 SER A O 1
ATOM 2482 N N . PRO A 1 324 ? 12.055 27.844 -10.453 1 93.81 324 PRO A N 1
ATOM 2483 C CA . PRO A 1 324 ? 12.164 28.641 -11.68 1 93.81 324 PRO A CA 1
ATOM 2484 C C . PRO A 1 324 ? 11.68 27.891 -12.914 1 93.81 324 PRO A C 1
ATOM 2486 O O . PRO A 1 324 ? 11.523 28.5 -13.984 1 93.81 324 PRO A O 1
ATOM 2489 N N . PHE A 1 325 ? 11.367 26.625 -12.781 1 93.69 325 PHE A N 1
ATOM 2490 C CA . PHE A 1 325 ? 10.961 25.797 -13.914 1 93.69 325 PHE A CA 1
ATOM 2491 C C . PHE A 1 325 ? 9.445 25.688 -13.992 1 93.69 325 PHE A C 1
ATOM 2493 O O . PHE A 1 325 ? 8.914 25 -14.859 1 93.69 325 PHE A O 1
ATOM 2500 N N . VAL A 1 326 ? 8.727 26.328 -13.086 1 95.62 326 VAL A N 1
ATOM 2501 C CA . VAL A 1 326 ? 7.266 26.375 -13.039 1 95.62 326 VAL A CA 1
ATOM 2502 C C . VAL A 1 326 ? 6.785 27.797 -13.281 1 95.62 326 VAL A C 1
ATOM 2504 O O . VAL A 1 326 ? 7.367 28.75 -12.773 1 95.62 326 VAL A O 1
ATOM 2507 N N . SER A 1 327 ? 5.711 28 -14.031 1 96.25 327 SER A N 1
ATOM 2508 C CA . SER A 1 327 ? 5.23 29.312 -14.43 1 96.25 327 SER A CA 1
ATOM 2509 C C . SER A 1 327 ? 4.676 30.094 -13.242 1 96.25 327 SER A C 1
ATOM 2511 O O . SER A 1 327 ? 4.227 29.484 -12.258 1 96.25 327 SER A O 1
ATOM 2513 N N . GLU A 1 328 ? 4.75 31.328 -13.336 1 93.19 328 GLU A N 1
ATOM 2514 C CA . GLU A 1 328 ? 4.152 32.188 -12.312 1 93.19 328 GLU A CA 1
ATOM 2515 C C . GLU A 1 328 ? 2.652 31.938 -12.188 1 93.19 328 GLU A C 1
ATOM 2517 O O . GLU A 1 328 ? 2.092 32.031 -11.094 1 93.19 328 GLU A O 1
ATOM 2522 N N . ALA A 1 329 ? 2.092 31.656 -13.289 1 94.06 329 ALA A N 1
ATOM 2523 C CA . ALA A 1 329 ? 0.66 31.375 -13.305 1 94.06 329 ALA A CA 1
ATOM 2524 C C . ALA A 1 329 ? 0.34 30.156 -12.453 1 94.06 329 ALA A C 1
ATOM 2526 O O . ALA A 1 329 ? -0.649 30.141 -11.711 1 94.06 329 ALA A O 1
ATOM 2527 N N . ALA A 1 330 ? 1.15 29.156 -12.57 1 93.12 330 ALA A N 1
ATOM 2528 C CA . ALA A 1 330 ? 0.95 27.938 -11.789 1 93.12 330 ALA A CA 1
ATOM 2529 C C . ALA A 1 330 ? 1.104 28.203 -10.297 1 93.12 330 ALA A C 1
ATOM 2531 O O . ALA A 1 330 ? 0.369 27.641 -9.484 1 93.12 330 ALA A O 1
ATOM 2532 N N . TYR A 1 331 ? 1.946 29.078 -9.938 1 89.19 331 TYR A N 1
ATOM 2533 C CA . TYR A 1 331 ? 2.164 29.359 -8.523 1 89.19 331 TYR A CA 1
ATOM 2534 C C . TYR A 1 331 ? 1.067 30.266 -7.969 1 89.19 331 TYR A C 1
ATOM 2536 O O . TYR A 1 331 ? 0.656 30.109 -6.812 1 89.19 331 TYR A O 1
ATOM 2544 N N . THR A 1 332 ? 0.644 31.156 -8.766 1 91.69 332 THR A N 1
ATOM 2545 C CA . THR A 1 332 ? -0.477 32 -8.344 1 91.69 332 THR A CA 1
ATOM 2546 C C . THR A 1 332 ? -1.722 31.141 -8.102 1 91.69 332 THR A C 1
ATOM 2548 O O . THR A 1 332 ? -2.5 31.422 -7.184 1 91.69 332 THR A O 1
ATOM 2551 N N . ALA A 1 333 ? -1.82 30.141 -8.875 1 93.44 333 ALA A N 1
ATOM 2552 C CA . ALA A 1 333 ? -2.986 29.266 -8.797 1 93.44 333 ALA A CA 1
ATOM 2553 C C . ALA A 1 333 ? -2.967 28.438 -7.508 1 93.44 333 ALA A C 1
ATOM 2555 O O . ALA A 1 333 ? -3.982 27.859 -7.121 1 93.44 333 ALA A O 1
ATOM 2556 N N . LYS A 1 334 ? -1.882 28.484 -6.793 1 93.94 334 LYS A N 1
ATOM 2557 C CA . LYS A 1 334 ? -1.767 27.734 -5.543 1 93.94 334 LYS A CA 1
ATOM 2558 C C . LYS A 1 334 ? -2.562 28.406 -4.426 1 93.94 334 LYS A C 1
ATOM 2560 O O . LYS A 1 334 ? -2.848 27.781 -3.4 1 93.94 334 LYS A O 1
ATOM 2565 N N . ARG A 1 335 ? -2.822 29.656 -4.578 1 92.81 335 ARG A N 1
ATOM 2566 C CA . ARG A 1 335 ? -3.574 30.391 -3.562 1 92.81 335 ARG A CA 1
ATOM 2567 C C . ARG A 1 335 ? -5.062 30.062 -3.645 1 92.81 335 ARG A C 1
ATOM 2569 O O . ARG A 1 335 ? -5.867 30.906 -4.039 1 92.81 335 ARG A O 1
ATOM 2576 N N . THR A 1 336 ? -5.391 28.891 -3.252 1 94.44 336 THR A N 1
ATOM 2577 C CA . THR A 1 336 ? -6.742 28.359 -3.344 1 94.44 336 THR A CA 1
ATOM 2578 C C . THR A 1 336 ? -6.988 27.312 -2.258 1 94.44 336 THR A C 1
ATOM 2580 O O . THR A 1 336 ? -6.043 26.828 -1.634 1 94.44 336 THR A O 1
ATOM 2583 N N . SER A 1 337 ? -8.211 27.125 -1.947 1 95.44 337 SER A N 1
ATOM 2584 C CA . SER A 1 337 ? -8.602 26.047 -1.037 1 95.44 337 SER A CA 1
ATOM 2585 C C . SER A 1 337 ? -9.109 24.844 -1.801 1 95.44 337 SER A C 1
ATOM 2587 O O . SER A 1 337 ? -9.664 23.906 -1.205 1 95.44 337 SER A O 1
ATOM 2589 N N . ASN A 1 338 ? -8.961 24.844 -3.121 1 96.44 338 ASN A N 1
ATOM 2590 C CA . ASN A 1 338 ? -9.453 23.781 -3.988 1 96.44 338 ASN A CA 1
ATOM 2591 C C . ASN A 1 338 ? -8.398 22.703 -4.219 1 96.44 338 ASN A C 1
ATOM 2593 O O . ASN A 1 338 ? -7.391 22.938 -4.891 1 96.44 338 ASN A O 1
ATOM 2597 N N . ASP A 1 339 ? -8.617 21.547 -3.689 1 97.75 339 ASP A N 1
ATOM 2598 C CA . ASP A 1 339 ? -7.664 20.438 -3.826 1 97.75 339 ASP A CA 1
ATOM 2599 C C . ASP A 1 339 ? -8.219 19.344 -4.727 1 97.75 339 ASP A C 1
ATOM 2601 O O . ASP A 1 339 ? -7.922 18.156 -4.531 1 97.75 339 ASP A O 1
ATOM 2605 N N . GLN A 1 340 ? -9 19.703 -5.75 1 96.56 340 GLN A N 1
ATOM 2606 C CA . GLN A 1 340 ? -9.609 18.766 -6.676 1 96.56 340 GLN A CA 1
ATOM 2607 C C . GLN A 1 340 ? -8.617 18.328 -7.754 1 96.56 340 GLN A C 1
ATOM 2609 O O . GLN A 1 340 ? -8.688 17.203 -8.258 1 96.56 340 GLN A O 1
ATOM 2614 N N . ALA A 1 341 ? -7.734 19.234 -8.086 1 95 341 ALA A N 1
ATOM 2615 C CA . ALA A 1 341 ? -6.875 19 -9.242 1 95 341 ALA A CA 1
ATOM 2616 C C . ALA A 1 341 ? -5.402 19.125 -8.867 1 95 341 ALA A C 1
ATOM 2618 O O . ALA A 1 341 ? -5.07 19.547 -7.754 1 95 341 ALA A O 1
ATOM 2619 N N . ILE A 1 342 ? -4.547 18.734 -9.797 1 97.44 342 ILE A N 1
ATOM 2620 C CA . ILE A 1 342 ? -3.104 18.906 -9.656 1 97.44 342 ILE A CA 1
ATOM 2621 C C . ILE A 1 342 ? -2.59 19.875 -10.734 1 97.44 342 ILE A C 1
ATOM 2623 O O . ILE A 1 342 ? -3.301 20.172 -11.688 1 97.44 342 ILE A O 1
ATOM 2627 N N . SER A 1 343 ? -1.409 20.406 -10.492 1 97.69 343 SER A N 1
ATOM 2628 C CA . SER A 1 343 ? -0.677 21.125 -11.531 1 97.69 343 SER A CA 1
ATOM 2629 C C . SER A 1 343 ? 0.291 20.188 -12.258 1 97.69 343 SER A C 1
ATOM 2631 O O . SER A 1 343 ? 1.216 19.656 -11.656 1 97.69 343 SER A O 1
ATOM 2633 N N . GLU A 1 344 ? 0.11 20.094 -13.586 1 97.56 344 GLU A N 1
ATOM 2634 C CA . GLU A 1 344 ? 1.003 19.266 -14.383 1 97.56 344 GLU A CA 1
ATOM 2635 C C . GLU A 1 344 ? 2.422 19.828 -14.398 1 97.56 344 GLU A C 1
ATOM 2637 O O . GLU A 1 344 ? 3.395 19.062 -14.375 1 97.56 344 GLU A O 1
ATOM 2642 N N . GLU A 1 345 ? 2.529 21.125 -14.398 1 97.88 345 GLU A N 1
ATOM 2643 C CA . GLU A 1 345 ? 3.84 21.766 -14.375 1 97.88 345 GLU A CA 1
ATOM 2644 C C . GLU A 1 345 ? 4.598 21.438 -13.094 1 97.88 345 GLU A C 1
ATOM 2646 O O . GLU A 1 345 ? 5.793 21.125 -13.133 1 97.88 345 GLU A O 1
ATOM 2651 N N . ILE A 1 346 ? 3.896 21.5 -12.008 1 98 346 ILE A N 1
ATOM 2652 C CA . ILE A 1 346 ? 4.512 21.219 -10.711 1 98 346 ILE A CA 1
ATOM 2653 C C . ILE A 1 346 ? 4.898 19.75 -10.625 1 98 346 ILE A C 1
ATOM 2655 O O . ILE A 1 346 ? 5.98 19.406 -10.133 1 98 346 ILE A O 1
ATOM 2659 N N . ARG A 1 347 ? 4.027 18.906 -11.141 1 98.31 347 ARG A N 1
ATOM 2660 C CA . ARG A 1 347 ? 4.328 17.484 -11.203 1 98.31 347 ARG A CA 1
ATOM 2661 C C . ARG A 1 347 ? 5.609 17.234 -11.992 1 98.31 347 ARG A C 1
ATOM 2663 O O . ARG A 1 347 ? 6.531 16.578 -11.5 1 98.31 347 ARG A O 1
ATOM 2670 N N . ASP A 1 348 ? 5.664 17.75 -13.211 1 98.25 348 ASP A N 1
ATOM 2671 C CA . ASP A 1 348 ? 6.793 17.5 -14.102 1 98.25 348 ASP A CA 1
ATOM 2672 C C . ASP A 1 348 ? 8.094 18.047 -13.508 1 98.25 348 ASP A C 1
ATOM 2674 O O . ASP A 1 348 ? 9.141 17.406 -13.609 1 98.25 348 ASP A O 1
ATOM 2678 N N . ASP A 1 349 ? 7.98 19.188 -12.859 1 98.31 349 ASP A N 1
ATOM 2679 C CA . ASP A 1 349 ? 9.141 19.797 -12.219 1 98.31 349 ASP A CA 1
ATOM 2680 C C . ASP A 1 349 ? 9.664 18.922 -11.078 1 98.31 349 ASP A C 1
ATOM 2682 O O . ASP A 1 349 ? 10.867 18.672 -10.984 1 98.31 349 ASP A O 1
ATOM 2686 N N . SER A 1 350 ? 8.773 18.469 -10.227 1 98.25 350 SER A N 1
ATOM 2687 C CA . SER A 1 350 ? 9.156 17.656 -9.07 1 98.25 350 SER A CA 1
ATOM 2688 C C . SER A 1 350 ? 9.812 16.344 -9.5 1 98.25 350 SER A C 1
ATOM 2690 O O . SER A 1 350 ? 10.852 15.961 -8.969 1 98.25 350 SER A O 1
ATOM 2692 N N . VAL A 1 351 ? 9.258 15.703 -10.492 1 98.31 351 VAL A N 1
ATOM 2693 C CA . VAL A 1 351 ? 9.766 14.414 -10.969 1 98.31 351 VAL A CA 1
ATOM 2694 C C . VAL A 1 351 ? 11.109 14.609 -11.656 1 98.31 351 VAL A C 1
ATOM 2696 O O . VAL A 1 351 ? 12.047 13.836 -11.438 1 98.31 351 VAL A O 1
ATOM 2699 N N . ALA A 1 352 ? 11.195 15.656 -12.453 1 97.81 352 ALA A N 1
ATOM 2700 C CA . ALA A 1 352 ? 12.438 15.938 -13.156 1 97.81 352 ALA A CA 1
ATOM 2701 C C . ALA A 1 352 ? 13.578 16.219 -12.18 1 97.81 352 ALA A C 1
ATOM 2703 O O . ALA A 1 352 ? 14.703 15.734 -12.375 1 97.81 352 ALA A O 1
ATOM 2704 N N . ASN A 1 353 ? 13.289 17.031 -11.188 1 97.5 353 ASN A N 1
ATOM 2705 C CA . ASN A 1 353 ? 14.32 17.312 -10.188 1 97.5 353 ASN A CA 1
ATOM 2706 C C . ASN A 1 353 ? 14.789 16.047 -9.484 1 97.5 353 ASN A C 1
ATOM 2708 O O . ASN A 1 353 ? 15.992 15.852 -9.289 1 97.5 353 ASN A O 1
ATOM 2712 N N . PHE A 1 354 ? 13.867 15.219 -9.078 1 98.12 354 PHE A N 1
ATOM 2713 C CA . PHE A 1 354 ? 14.211 13.969 -8.422 1 98.12 354 PHE A CA 1
ATOM 2714 C C . PHE A 1 354 ? 15.109 13.117 -9.305 1 98.12 354 PHE A C 1
ATOM 2716 O O . PHE A 1 354 ? 16.125 12.602 -8.844 1 98.12 354 PHE A O 1
ATOM 2723 N N . GLN A 1 355 ? 14.742 13.016 -10.578 1 97.62 355 GLN A N 1
ATOM 2724 C CA . GLN A 1 355 ? 15.469 12.188 -11.531 1 97.62 355 GLN A CA 1
ATOM 2725 C C . GLN A 1 355 ? 16.859 12.75 -11.812 1 97.62 355 GLN A C 1
ATOM 2727 O O . GLN A 1 355 ? 17.797 12 -12.086 1 97.62 355 GLN A O 1
ATOM 2732 N N . ARG A 1 356 ? 17.016 14.07 -11.719 1 96 356 ARG A N 1
ATOM 2733 C CA . ARG A 1 356 ? 18.328 14.688 -11.859 1 96 356 ARG A CA 1
ATOM 2734 C C . ARG A 1 356 ? 19.203 14.359 -10.664 1 96 356 ARG A C 1
ATOM 2736 O O . ARG A 1 356 ? 20.406 14.117 -10.82 1 96 356 ARG A O 1
ATOM 2743 N N . CYS A 1 357 ? 18.578 14.383 -9.492 1 97.06 357 CYS A N 1
ATOM 2744 C CA . CYS A 1 357 ? 19.328 14.148 -8.258 1 97.06 357 CYS A CA 1
ATOM 2745 C C . CYS A 1 357 ? 19.641 12.672 -8.078 1 97.06 357 CYS A C 1
ATOM 2747 O O . CYS A 1 357 ? 20.641 12.312 -7.445 1 97.06 357 CYS A O 1
ATOM 2749 N N . PHE A 1 358 ? 18.812 11.797 -8.555 1 97.12 358 PHE A N 1
ATOM 2750 C CA . PHE A 1 358 ? 18.969 10.344 -8.539 1 97.12 358 PHE A CA 1
ATOM 2751 C C . PHE A 1 358 ? 18.938 9.781 -9.953 1 97.12 358 PHE A C 1
ATOM 2753 O O . PHE A 1 358 ? 17.891 9.305 -10.406 1 97.12 358 PHE A O 1
ATOM 2760 N N . ALA A 1 359 ? 20.062 9.648 -10.523 1 95 359 ALA A N 1
ATOM 2761 C CA . ALA A 1 359 ? 20.188 9.375 -11.953 1 95 359 ALA A CA 1
ATOM 2762 C C . ALA A 1 359 ? 19.625 8 -12.297 1 95 359 ALA A C 1
ATOM 2764 O O . ALA A 1 359 ? 19.172 7.773 -13.422 1 95 359 ALA A O 1
ATOM 2765 N N . GLU A 1 360 ? 19.594 7.121 -11.383 1 95.12 360 GLU A N 1
ATOM 2766 C CA . GLU A 1 360 ? 19.062 5.777 -11.609 1 95.12 360 GLU A CA 1
ATOM 2767 C C . GLU A 1 360 ? 17.562 5.801 -11.812 1 95.12 360 GLU A C 1
ATOM 2769 O O . GLU A 1 360 ? 16.969 4.812 -12.258 1 95.12 360 GLU A O 1
ATOM 2774 N N . CYS A 1 361 ? 16.922 6.941 -11.523 1 97.12 361 CYS A N 1
ATOM 2775 C CA . CYS A 1 361 ? 15.477 7.062 -11.617 1 97.12 361 CYS A CA 1
ATOM 2776 C C . CYS A 1 361 ? 15.07 7.773 -12.898 1 97.12 361 CYS A C 1
ATOM 2778 O O . CYS A 1 361 ? 13.898 8.102 -13.086 1 97.12 361 CYS A O 1
ATOM 2780 N N . ARG A 1 362 ? 16 8.008 -13.805 1 96.94 362 ARG A N 1
ATOM 2781 C CA . ARG A 1 362 ? 15.695 8.648 -15.078 1 96.94 362 ARG A CA 1
ATOM 2782 C C . ARG A 1 362 ? 14.758 7.777 -15.906 1 96.94 362 ARG A C 1
ATOM 2784 O O . ARG A 1 362 ? 14.758 6.551 -15.781 1 96.94 362 ARG A O 1
ATOM 2791 N N . PRO A 1 363 ? 13.992 8.438 -16.734 1 96 363 PRO A N 1
ATOM 2792 C CA . PRO A 1 363 ? 12.945 7.719 -17.453 1 96 363 PRO A CA 1
ATOM 2793 C C . PRO A 1 363 ? 13.484 6.547 -18.281 1 96 363 PRO A C 1
ATOM 2795 O O . PRO A 1 363 ? 12.836 5.5 -18.359 1 96 363 PRO A O 1
ATOM 2798 N N . GLU A 1 364 ? 14.633 6.629 -18.828 1 95.31 364 GLU A N 1
ATOM 2799 C CA . GLU A 1 364 ? 15.18 5.609 -19.719 1 95.31 364 GLU A CA 1
ATOM 2800 C C . GLU A 1 364 ? 15.617 4.375 -18.922 1 95.31 364 GLU A C 1
ATOM 2802 O O . GLU A 1 364 ? 15.875 3.32 -19.516 1 95.31 364 GLU A O 1
ATOM 2807 N N . LYS A 1 365 ? 15.664 4.504 -17.625 1 94.94 365 LYS A N 1
ATOM 2808 C CA . LYS A 1 365 ? 16.125 3.404 -16.781 1 94.94 365 LYS A CA 1
ATOM 2809 C C . LYS A 1 365 ? 14.953 2.73 -16.062 1 94.94 365 LYS A C 1
ATOM 2811 O O . LYS A 1 365 ? 15.148 1.814 -15.266 1 94.94 365 LYS A O 1
ATOM 2816 N N . LEU A 1 366 ? 13.789 3.172 -16.312 1 96.38 366 LEU A N 1
ATOM 2817 C CA . LEU A 1 366 ? 12.609 2.676 -15.609 1 96.38 366 LEU A CA 1
ATOM 2818 C C . LEU A 1 366 ? 11.883 1.62 -16.438 1 96.38 366 LEU A C 1
ATOM 2820 O O . LEU A 1 366 ? 11.758 1.76 -17.656 1 96.38 366 LEU A O 1
ATOM 2824 N N . SER A 1 367 ? 11.477 0.517 -15.766 1 95 367 SER A N 1
ATOM 2825 C CA . SER A 1 367 ? 10.578 -0.463 -16.359 1 95 367 SER A CA 1
ATOM 2826 C C . SER A 1 367 ? 9.117 -0.046 -16.203 1 95 367 SER A C 1
ATOM 2828 O O . SER A 1 367 ? 8.805 0.836 -15.398 1 95 367 SER A O 1
ATOM 2830 N N . ARG A 1 368 ? 8.242 -0.719 -17.031 1 96.12 368 ARG A N 1
ATOM 2831 C CA . ARG A 1 368 ? 6.816 -0.436 -16.875 1 96.12 368 ARG A CA 1
ATOM 2832 C C . ARG A 1 368 ? 6.344 -0.747 -15.453 1 96.12 368 ARG A C 1
ATOM 2834 O O . ARG A 1 368 ? 6.547 -1.856 -14.961 1 96.12 368 ARG A O 1
ATOM 2841 N N . GLY A 1 369 ? 5.691 0.188 -14.922 1 97.31 369 GLY A N 1
ATOM 2842 C CA . GLY A 1 369 ? 5.23 0.035 -13.555 1 97.31 369 GLY A CA 1
ATOM 2843 C C . GLY A 1 369 ? 6.105 0.755 -12.547 1 97.31 369 GLY A C 1
ATOM 2844 O O . GLY A 1 369 ? 5.723 0.92 -11.383 1 97.31 369 GLY A O 1
ATOM 2845 N N . GLU A 1 370 ? 7.312 1.139 -12.93 1 97.88 370 GLU A N 1
ATOM 2846 C CA . GLU A 1 370 ? 8.172 2.014 -12.141 1 97.88 370 GLU A CA 1
ATOM 2847 C C . GLU A 1 370 ? 7.973 3.477 -12.531 1 97.88 370 GLU A C 1
ATOM 2849 O O . GLU A 1 370 ? 7.344 3.777 -13.547 1 97.88 370 GLU A O 1
ATOM 2854 N N . GLY A 1 371 ? 8.461 4.402 -11.695 1 98.31 371 GLY A N 1
ATOM 2855 C CA . GLY A 1 371 ? 8.312 5.82 -11.977 1 98.31 371 GLY A CA 1
ATOM 2856 C C . GLY A 1 371 ? 7.125 6.449 -11.266 1 98.31 371 GLY A C 1
ATOM 2857 O O . GLY A 1 371 ? 6.754 6.023 -10.172 1 98.31 371 GLY A O 1
ATOM 2858 N N . LEU A 1 372 ? 6.59 7.516 -11.852 1 98.44 372 LEU A N 1
ATOM 2859 C CA . LEU A 1 372 ? 5.496 8.258 -11.234 1 98.44 372 LEU A CA 1
ATOM 2860 C C . LEU A 1 372 ? 4.242 7.391 -11.125 1 98.44 372 LEU A C 1
ATOM 2862 O O . LEU A 1 372 ? 3.75 6.879 -12.141 1 98.44 372 LEU A O 1
ATOM 2866 N N . LEU A 1 373 ? 3.787 7.207 -9.945 1 98.19 373 LEU A N 1
ATOM 2867 C CA . LEU A 1 373 ? 2.615 6.387 -9.656 1 98.19 373 LEU A CA 1
ATOM 2868 C C . LEU A 1 373 ? 1.365 7.254 -9.531 1 98.19 373 LEU A C 1
ATOM 2870 O O . LEU A 1 373 ? 0.294 6.879 -10.016 1 98.19 373 LEU A O 1
ATOM 2874 N N . HIS A 1 374 ? 1.475 8.359 -8.812 1 98.44 374 HIS A N 1
ATOM 2875 C CA . HIS A 1 374 ? 0.315 9.172 -8.469 1 98.44 374 HIS A CA 1
ATOM 2876 C C . HIS A 1 374 ? 0.732 10.578 -8.062 1 98.44 374 HIS A C 1
ATOM 2878 O O . HIS A 1 374 ? 1.875 10.797 -7.656 1 98.44 374 HIS A O 1
ATOM 2884 N N . ALA A 1 375 ? -0.127 11.57 -8.305 1 98.69 375 ALA A N 1
ATOM 2885 C CA . ALA A 1 375 ? 0.034 12.945 -7.844 1 98.69 375 ALA A CA 1
ATOM 2886 C C . ALA A 1 375 ? -1.231 13.445 -7.152 1 98.69 375 ALA A C 1
ATOM 2888 O O . ALA A 1 375 ? -2.344 13.109 -7.562 1 98.69 375 ALA A O 1
ATOM 2889 N N . TRP A 1 376 ? -1.075 14.242 -6.121 1 98.75 376 TRP A N 1
ATOM 2890 C CA . TRP A 1 376 ? -2.225 14.781 -5.402 1 98.75 376 TRP A CA 1
ATOM 2891 C C . TRP A 1 376 ? -1.891 16.141 -4.781 1 98.75 376 TRP A C 1
ATOM 2893 O O . TRP A 1 376 ? -0.728 16.547 -4.762 1 98.75 376 TRP A O 1
ATOM 2903 N N . THR A 1 377 ? -2.898 16.844 -4.371 1 98.44 377 THR A N 1
ATOM 2904 C CA . THR A 1 377 ? -2.721 18.141 -3.725 1 98.44 377 THR A CA 1
ATOM 2905 C C . THR A 1 377 ? -3.342 18.141 -2.33 1 98.44 377 THR A C 1
ATOM 2907 O O . THR A 1 377 ? -4.109 17.234 -1.988 1 98.44 377 THR A O 1
ATOM 2910 N N . GLY A 1 378 ? -2.961 18.969 -1.502 1 97.94 378 GLY A N 1
ATOM 2911 C CA . GLY A 1 378 ? -3.5 19.281 -0.188 1 97.94 378 GLY A CA 1
ATOM 2912 C C . GLY A 1 378 ? -3.443 20.766 0.148 1 97.94 378 GLY A C 1
ATOM 2913 O O . GLY A 1 378 ? -2.625 21.5 -0.406 1 97.94 378 GLY A O 1
ATOM 2914 N N . ILE A 1 379 ? -4.285 21.172 1.042 1 97.94 379 ILE A N 1
ATOM 2915 C CA . ILE A 1 379 ? -4.387 22.594 1.399 1 97.94 379 ILE A CA 1
ATOM 2916 C C . ILE A 1 379 ? -3.699 22.828 2.74 1 97.94 379 ILE A C 1
ATOM 2918 O O . ILE A 1 379 ? -4.082 22.25 3.758 1 97.94 379 ILE A O 1
ATOM 2922 N N . ILE A 1 380 ? -2.721 23.672 2.76 1 96.81 380 ILE A N 1
ATOM 2923 C CA . ILE A 1 380 ? -2.016 24.047 3.98 1 96.81 380 ILE A CA 1
ATOM 2924 C C . ILE A 1 380 ? -2.527 25.406 4.48 1 96.81 380 ILE A C 1
ATOM 2926 O O . ILE A 1 380 ? -3.039 26.203 3.699 1 96.81 380 ILE A O 1
ATOM 2930 N N . GLY A 1 381 ? -2.504 25.562 5.773 1 96.94 381 GLY A N 1
ATOM 2931 C CA . GLY A 1 381 ? -2.848 26.828 6.395 1 96.94 381 GLY A CA 1
ATOM 2932 C C . GLY A 1 381 ? -1.64 27.703 6.684 1 96.94 381 GLY A C 1
ATOM 2933 O O . GLY A 1 381 ? -0.844 27.391 7.574 1 96.94 381 GLY A O 1
ATOM 2934 N N . MET A 1 382 ? -1.585 28.828 6.027 1 95.81 382 MET A N 1
ATOM 2935 C CA . MET A 1 382 ? -0.428 29.719 6.129 1 95.81 382 MET A CA 1
ATOM 2936 C C . MET A 1 382 ? -0.714 30.875 7.07 1 95.81 382 MET A C 1
ATOM 2938 O O . MET A 1 382 ? -1.795 31.469 7.023 1 95.81 382 MET A O 1
ATOM 2942 N N . THR A 1 383 ? 0.186 31.125 7.953 1 96.56 383 THR A N 1
ATOM 2943 C CA . THR A 1 383 ? 0.124 32.312 8.812 1 96.56 383 THR A CA 1
ATOM 2944 C C . THR A 1 383 ? 1.228 33.281 8.453 1 96.56 383 THR A C 1
ATOM 2946 O O . THR A 1 383 ? 2.291 32.906 7.969 1 96.56 383 THR A O 1
ATOM 2949 N N . PRO A 1 384 ? 1.032 34.531 8.688 1 94.44 384 PRO A N 1
ATOM 2950 C CA . PRO A 1 384 ? 2.01 35.531 8.266 1 94.44 384 PRO A CA 1
ATOM 2951 C C . PRO A 1 384 ? 3.332 35.438 9.023 1 94.44 384 PRO A C 1
ATOM 2953 O O . PRO A 1 384 ? 4.387 35.781 8.484 1 94.44 384 PRO A O 1
ATOM 2956 N N . ASP A 1 385 ? 3.277 34.938 10.227 1 95.31 385 ASP A N 1
ATOM 2957 C CA . ASP A 1 385 ? 4.492 34.906 11.031 1 95.31 385 ASP A CA 1
ATOM 2958 C C . ASP A 1 385 ? 5.016 33.5 11.18 1 95.31 385 ASP A C 1
ATOM 2960 O O . ASP A 1 385 ? 5.836 33.219 12.055 1 95.31 385 ASP A O 1
ATOM 2964 N N . MET A 1 386 ? 4.465 32.469 10.531 1 95.19 386 MET A N 1
ATOM 2965 C CA . MET A 1 386 ? 5.016 31.141 10.25 1 95.19 386 MET A CA 1
ATOM 2966 C C . MET A 1 386 ? 4.926 30.234 11.477 1 95.19 386 MET A C 1
ATOM 2968 O O . MET A 1 386 ? 5.672 29.266 11.586 1 95.19 386 MET A O 1
ATOM 2972 N N . VAL A 1 387 ? 4.117 30.594 12.406 1 97.19 387 VAL A N 1
ATOM 2973 C CA . VAL A 1 387 ? 3.846 29.719 13.539 1 97.19 387 VAL A CA 1
ATOM 2974 C C . VAL A 1 387 ? 2.34 29.516 13.695 1 97.19 387 VAL A C 1
ATOM 2976 O O . VAL A 1 387 ? 1.547 30.297 13.164 1 97.19 387 VAL A O 1
ATOM 2979 N N . PRO A 1 388 ? 1.902 28.469 14.375 1 98.19 388 PRO A N 1
ATOM 2980 C CA . PRO A 1 388 ? 0.473 28.172 14.469 1 98.19 388 PRO A CA 1
ATOM 2981 C C . PRO A 1 388 ? -0.265 29.078 15.438 1 98.19 388 PRO A C 1
ATOM 2983 O O . PRO A 1 388 ? 0.367 29.844 16.172 1 98.19 388 PRO A O 1
ATOM 2986 N N . PHE A 1 389 ? -1.592 29.094 15.336 1 97.94 389 PHE A N 1
ATOM 2987 C CA . PHE A 1 389 ? -2.49 29.656 16.344 1 97.94 389 PHE A CA 1
ATOM 2988 C C . PHE A 1 389 ? -3.035 28.562 17.25 1 97.94 389 PHE A C 1
ATOM 2990 O O . PHE A 1 389 ? -3.748 27.656 16.797 1 97.94 389 PHE A O 1
ATOM 2997 N N . VAL A 1 390 ? -2.721 28.641 18.531 1 98.69 390 VAL A N 1
ATOM 2998 C CA . VAL A 1 390 ? -3.164 27.656 19.516 1 98.69 390 VAL A CA 1
ATOM 2999 C C . VAL A 1 390 ? -3.758 28.359 20.719 1 98.69 390 VAL A C 1
ATOM 3001 O O . VAL A 1 390 ? -3.166 29.312 21.25 1 98.69 390 VAL A O 1
ATOM 3004 N N . GLY A 1 391 ? -4.961 27.969 21.078 1 98.06 391 GLY A N 1
ATOM 3005 C CA . GLY A 1 391 ? -5.477 28.469 22.344 1 98.06 391 GLY A CA 1
ATOM 3006 C C . GLY A 1 391 ? -6.863 29.078 22.234 1 98.06 391 GLY A C 1
ATOM 3007 O O . GLY A 1 391 ? -7.617 28.734 21.328 1 98.06 391 GLY A O 1
ATOM 3008 N N . LYS A 1 392 ? -7.188 29.906 23.203 1 96.56 392 LYS A N 1
ATOM 3009 C CA . LYS A 1 392 ? -8.508 30.516 23.312 1 96.56 392 LYS A CA 1
ATOM 3010 C C . LYS A 1 392 ? -8.719 31.562 22.203 1 96.56 392 LYS A C 1
ATOM 3012 O O . LYS A 1 392 ? -7.809 32.312 21.875 1 96.56 392 LYS A O 1
ATOM 3017 N N . VAL A 1 393 ? -9.922 31.531 21.688 1 94.81 393 VAL A N 1
ATOM 3018 C CA . VAL A 1 393 ? -10.305 32.594 20.766 1 94.81 393 VAL A CA 1
ATOM 3019 C C . VAL A 1 393 ? -10.859 33.781 21.547 1 94.81 393 VAL A C 1
ATOM 3021 O O . VAL A 1 393 ? -11.992 33.75 22.016 1 94.81 393 VAL A O 1
ATOM 3024 N N . ASP A 1 394 ? -10.047 34.812 21.562 1 90.62 394 ASP A N 1
ATOM 3025 C CA . ASP A 1 394 ? -10.438 35.969 22.359 1 90.62 394 ASP A CA 1
ATOM 3026 C C . ASP A 1 394 ? -11.766 36.531 21.875 1 90.62 394 ASP A C 1
ATOM 3028 O O . ASP A 1 394 ? -12 36.656 20.672 1 90.62 394 ASP A O 1
ATOM 3032 N N . GLY A 1 395 ? -12.625 36.812 22.812 1 87.81 395 GLY A N 1
ATOM 3033 C CA . GLY A 1 395 ? -13.93 37.375 22.5 1 87.81 395 GLY A CA 1
ATOM 3034 C C . GLY A 1 395 ? -14.992 36.312 22.281 1 87.81 395 GLY A C 1
ATOM 3035 O O . GLY A 1 395 ? -16.172 36.594 22.203 1 87.81 395 GLY A O 1
ATOM 3036 N N . TYR A 1 396 ? -14.594 35.125 22.219 1 92.12 396 TYR A N 1
ATOM 3037 C CA . TYR A 1 396 ? -15.508 34 22 1 92.12 396 TYR A CA 1
ATOM 3038 C C . TYR A 1 396 ? -15.32 32.938 23.078 1 92.12 396 TYR A C 1
ATOM 3040 O O . TYR A 1 396 ? -14.766 31.875 22.812 1 92.12 396 TYR A O 1
ATOM 3048 N N . PRO A 1 397 ? -15.844 33.25 24.281 1 93.06 397 PRO A N 1
ATOM 3049 C CA . PRO A 1 397 ? -15.656 32.312 25.375 1 93.06 397 PRO A CA 1
ATOM 3050 C C . PRO A 1 397 ? -16.094 30.891 25.016 1 93.06 397 PRO A C 1
ATOM 3052 O O . PRO A 1 397 ? -17.172 30.703 24.438 1 93.06 397 PRO A O 1
ATOM 3055 N N . GLY A 1 398 ? -15.195 29.938 25.281 1 95.31 398 GLY A N 1
ATOM 3056 C CA . GLY A 1 398 ? -15.523 28.531 25.016 1 95.31 398 GLY A CA 1
ATOM 3057 C C . GLY A 1 398 ? -15.047 28.062 23.656 1 95.31 398 GLY A C 1
ATOM 3058 O O . GLY A 1 398 ? -15.109 26.875 23.344 1 95.31 398 GLY A O 1
ATOM 3059 N N . GLN A 1 399 ? -14.539 28.969 22.875 1 96.88 399 GLN A N 1
ATOM 3060 C CA . GLN A 1 399 ? -14.016 28.578 21.578 1 96.88 399 GLN A CA 1
ATOM 3061 C C . GLN A 1 399 ? -12.492 28.547 21.594 1 96.88 399 GLN A C 1
ATOM 3063 O O . GLN A 1 399 ? -11.852 29.422 22.188 1 96.88 399 GLN A O 1
ATOM 3068 N N . TRP A 1 400 ? -11.969 27.531 21.047 1 98.31 400 TRP A N 1
ATOM 3069 C CA . TRP A 1 400 ? -10.539 27.266 21 1 98.31 400 TRP A CA 1
ATOM 3070 C C . TRP A 1 400 ? -10.094 26.938 19.578 1 98.31 400 TRP A C 1
ATOM 3072 O O . TRP A 1 400 ? -10.898 26.531 18.75 1 98.31 400 TRP A O 1
ATOM 3082 N N . VAL A 1 401 ? -8.75 27.188 19.344 1 98.44 401 VAL A N 1
ATOM 3083 C CA . VAL A 1 401 ? -8.273 26.938 17.984 1 98.44 401 VAL A CA 1
ATOM 3084 C C . VAL A 1 401 ? -6.914 26.234 18.031 1 98.44 401 VAL A C 1
ATOM 3086 O O . VAL A 1 401 ? -6.137 26.438 18.969 1 98.44 401 VAL A O 1
ATOM 3089 N N . CYS A 1 402 ? -6.637 25.344 17.156 1 98.56 402 CYS A N 1
ATOM 3090 C CA . CYS A 1 402 ? -5.395 24.672 16.828 1 98.56 402 CYS A CA 1
ATOM 3091 C C . CYS A 1 402 ? -5.223 24.531 15.312 1 98.56 402 CYS A C 1
ATOM 3093 O O . CYS A 1 402 ? -5.648 23.547 14.719 1 98.56 402 CYS A O 1
ATOM 3095 N N . ALA A 1 403 ? -4.598 25.562 14.656 1 97.69 403 ALA A N 1
ATOM 3096 C CA . ALA A 1 403 ? -4.59 25.672 13.203 1 97.69 403 ALA A CA 1
ATOM 3097 C C . ALA A 1 403 ? -3.406 26.5 12.719 1 97.69 403 ALA A C 1
ATOM 3099 O O . ALA A 1 403 ? -2.625 27 13.531 1 97.69 403 ALA A O 1
ATOM 3100 N N . GLY A 1 404 ? -3.221 26.531 11.406 1 97.69 404 GLY A N 1
ATOM 3101 C CA . GLY A 1 404 ? -2.203 27.375 10.789 1 97.69 404 GLY A CA 1
ATOM 3102 C C . GLY A 1 404 ? -0.804 26.797 10.914 1 97.69 404 GLY A C 1
ATOM 3103 O O . GLY A 1 404 ? 0.123 27.484 11.344 1 97.69 404 GLY A O 1
ATOM 3104 N N . PHE A 1 405 ? -0.61 25.641 10.453 1 97.62 405 PHE A N 1
ATOM 3105 C CA . PHE A 1 405 ? 0.624 24.906 10.742 1 97.62 405 PHE A CA 1
ATOM 3106 C C . PHE A 1 405 ? 1.655 25.141 9.641 1 97.62 405 PHE A C 1
ATOM 3108 O O . PHE A 1 405 ? 2.744 24.562 9.672 1 97.62 405 PHE A O 1
ATOM 3115 N N . ASN A 1 406 ? 1.375 25.906 8.625 1 95.56 406 ASN A N 1
ATOM 3116 C CA . ASN A 1 406 ? 2.305 26.344 7.594 1 95.56 406 ASN A CA 1
ATOM 3117 C C . ASN A 1 406 ? 2.984 25.172 6.898 1 95.56 406 ASN A C 1
ATOM 3119 O O . ASN A 1 406 ? 4.176 25.234 6.594 1 95.56 406 ASN A O 1
ATOM 3123 N N . GLY A 1 407 ? 2.32 24.062 6.801 1 93.62 407 GLY A N 1
ATOM 3124 C CA . GLY A 1 407 ? 2.895 22.891 6.16 1 93.62 407 GLY A CA 1
ATOM 3125 C C . GLY A 1 407 ? 3.77 22.078 7.094 1 93.62 407 GLY A C 1
ATOM 3126 O O . GLY A 1 407 ? 4.375 21.078 6.676 1 93.62 407 GLY A O 1
ATOM 3127 N N . HIS A 1 408 ? 3.771 22.391 8.359 1 93.75 408 HIS A N 1
ATOM 3128 C CA . HIS A 1 408 ? 4.617 21.75 9.367 1 93.75 408 HIS A CA 1
ATOM 3129 C C . HIS A 1 408 ? 3.781 21.047 10.43 1 93.75 408 HIS A C 1
ATOM 3131 O O . HIS A 1 408 ? 4.168 21 11.594 1 93.75 408 HIS A O 1
ATOM 3137 N N . GLY A 1 409 ? 2.633 20.562 10.039 1 96.25 409 GLY A N 1
ATOM 3138 C CA . GLY A 1 409 ? 1.742 19.938 11.008 1 96.25 409 GLY A CA 1
ATOM 3139 C C . GLY A 1 409 ? 2.373 18.766 11.727 1 96.25 409 GLY A C 1
ATOM 3140 O O . GLY A 1 409 ? 2.227 18.641 12.945 1 96.25 409 GLY A O 1
ATOM 3141 N N . MET A 1 410 ? 3.145 17.984 11.047 1 97.31 410 MET A N 1
ATOM 3142 C CA . MET A 1 410 ? 3.752 16.797 11.625 1 97.31 410 MET A CA 1
ATOM 3143 C C . MET A 1 410 ? 4.867 17.156 12.594 1 97.31 410 MET A C 1
ATOM 3145 O O . MET A 1 410 ? 5.277 16.344 13.414 1 97.31 410 MET A O 1
ATOM 3149 N N . ALA A 1 411 ? 5.285 18.406 12.508 1 96.44 411 ALA A N 1
ATOM 3150 C CA . ALA A 1 411 ? 6.324 18.875 13.414 1 96.44 411 ALA A CA 1
ATOM 3151 C C . ALA A 1 411 ? 5.742 19.797 14.484 1 96.44 411 ALA A C 1
ATOM 3153 O O . ALA A 1 411 ? 6.484 20.438 15.234 1 96.44 411 ALA A O 1
ATOM 3154 N N . ARG A 1 412 ? 4.43 19.938 14.57 1 98 412 ARG A N 1
ATOM 3155 C CA . ARG A 1 412 ? 3.83 20.875 15.5 1 98 412 ARG A CA 1
ATOM 3156 C C . ARG A 1 412 ? 2.744 20.219 16.344 1 98 412 ARG A C 1
ATOM 3158 O O . ARG A 1 412 ? 2.703 20.375 17.562 1 98 412 ARG A O 1
ATOM 3165 N N . ILE A 1 413 ? 1.936 19.344 15.781 1 98.69 413 ILE A N 1
ATOM 3166 C CA . ILE A 1 413 ? 0.61 19.016 16.297 1 98.69 413 ILE A CA 1
ATOM 3167 C C . ILE A 1 413 ? 0.74 18.172 17.562 1 98.69 413 ILE A C 1
ATOM 3169 O O . ILE A 1 413 ? -0.045 18.328 18.5 1 98.69 413 ILE A O 1
ATOM 3173 N N . PHE A 1 414 ? 1.709 17.375 17.641 1 98.81 414 PHE A N 1
ATOM 3174 C CA . PHE A 1 414 ? 1.776 16.406 18.734 1 98.81 414 PHE A CA 1
ATOM 3175 C C . PHE A 1 414 ? 2.18 17.078 20.047 1 98.81 414 PHE A C 1
ATOM 3177 O O . PHE A 1 414 ? 2.115 16.469 21.109 1 98.81 414 PHE A O 1
ATOM 3184 N N . THR A 1 415 ? 2.588 18.312 20 1 98.75 415 THR A N 1
ATOM 3185 C CA . THR A 1 415 ? 2.707 19.094 21.219 1 98.75 415 THR A CA 1
ATOM 3186 C C . THR A 1 415 ? 1.598 20.141 21.312 1 98.75 415 THR A C 1
ATOM 3188 O O . THR A 1 415 ? 1.084 20.422 22.391 1 98.75 415 THR A O 1
ATOM 3191 N N . CYS A 1 416 ? 1.19 20.625 20.203 1 98.81 416 CYS A N 1
ATOM 3192 C CA . CYS A 1 416 ? 0.172 21.672 20.172 1 98.81 416 CYS A CA 1
ATOM 3193 C C . CYS A 1 416 ? -1.163 21.141 20.688 1 98.81 416 CYS A C 1
ATOM 3195 O O . CYS A 1 416 ? -1.8 21.781 21.531 1 98.81 416 CYS A O 1
ATOM 3197 N N . ALA A 1 417 ? -1.619 19.984 20.203 1 98.81 417 ALA A N 1
ATOM 3198 C CA . ALA A 1 417 ? -2.938 19.453 20.547 1 98.81 417 ALA A CA 1
ATOM 3199 C C . ALA A 1 417 ? -3.006 19.078 22.031 1 98.81 417 ALA A C 1
ATOM 3201 O O . ALA A 1 417 ? -3.924 19.5 22.75 1 98.81 417 ALA A O 1
ATOM 3202 N N . PRO A 1 418 ? -2.021 18.344 22.562 1 98.81 418 PRO A N 1
ATOM 3203 C CA . PRO A 1 418 ? -2.037 18.094 24 1 98.81 418 PRO A CA 1
ATOM 3204 C C . PRO A 1 418 ? -1.959 19.375 24.828 1 98.81 418 PRO A C 1
ATOM 3206 O O . PRO A 1 418 ? -2.596 19.469 25.875 1 98.81 418 PRO A O 1
ATOM 3209 N N . GLY A 1 419 ? -1.113 20.281 24.359 1 98.75 419 GLY A N 1
ATOM 3210 C CA . GLY A 1 419 ? -1.063 21.578 25.031 1 98.75 419 GLY A CA 1
ATOM 3211 C C . GLY A 1 419 ? -2.404 22.281 25.062 1 98.75 419 GLY A C 1
ATOM 3212 O O . GLY A 1 419 ? -2.811 22.812 26.109 1 98.75 419 GLY A O 1
ATOM 3213 N N . LEU A 1 420 ? -3.078 22.281 23.969 1 98.81 420 LEU A N 1
ATOM 3214 C CA . LEU A 1 420 ? -4.402 22.891 23.875 1 98.81 420 LEU A CA 1
ATOM 3215 C C . LEU A 1 420 ? -5.363 22.234 24.875 1 98.81 420 LEU A C 1
ATOM 3217 O O . LEU A 1 420 ? -6.125 22.938 25.547 1 98.81 420 LEU A O 1
ATOM 3221 N N . VAL A 1 421 ? -5.363 20.922 24.922 1 98.88 421 VAL A N 1
ATOM 3222 C CA . VAL A 1 421 ? -6.266 20.188 25.797 1 98.88 421 VAL A CA 1
ATOM 3223 C C . VAL A 1 421 ? -6.039 20.594 27.25 1 98.88 421 VAL A C 1
ATOM 3225 O O . VAL A 1 421 ? -6.992 20.75 28.016 1 98.88 421 VAL A O 1
ATOM 3228 N N . LYS A 1 422 ? -4.789 20.844 27.672 1 98.62 422 LYS A N 1
ATOM 3229 C CA . LYS A 1 422 ? -4.484 21.281 29.031 1 98.62 422 LYS A CA 1
ATOM 3230 C C . LYS A 1 422 ? -5.176 22.594 29.344 1 98.62 422 LYS A C 1
ATOM 3232 O O . LYS A 1 422 ? -5.746 22.766 30.422 1 98.62 422 LYS A O 1
ATOM 3237 N N . ILE A 1 423 ? -5.145 23.5 28.422 1 97.69 423 ILE A N 1
ATOM 3238 C CA . ILE A 1 423 ? -5.719 24.812 28.703 1 97.69 423 ILE A CA 1
ATOM 3239 C C . ILE A 1 423 ? -7.242 24.75 28.578 1 97.69 423 ILE A C 1
ATOM 3241 O O . ILE A 1 423 ? -7.957 25.453 29.297 1 97.69 423 ILE A O 1
ATOM 3245 N N . VAL A 1 424 ? -7.785 23.953 27.688 1 98.25 424 VAL A N 1
ATOM 3246 C CA . VAL A 1 424 ? -9.227 23.75 27.594 1 98.25 424 VAL A CA 1
ATOM 3247 C C . VAL A 1 424 ? -9.766 23.234 28.922 1 98.25 424 VAL A C 1
ATOM 3249 O O . VAL A 1 424 ? -10.867 23.609 29.328 1 98.25 424 VAL A O 1
ATOM 3252 N N . LEU A 1 425 ? -8.984 22.453 29.594 1 98.19 425 LEU A N 1
ATOM 3253 C CA . LEU A 1 425 ? -9.414 21.828 30.844 1 98.19 425 LEU A CA 1
ATOM 3254 C C . LEU A 1 425 ? -9.023 22.672 32.031 1 98.19 425 LEU A C 1
ATOM 3256 O O . LEU A 1 425 ? -9.047 22.203 33.188 1 98.19 425 LEU A O 1
ATOM 3260 N N . GLY A 1 426 ? -8.539 23.859 31.828 1 97.31 426 GLY A N 1
ATOM 3261 C CA . GLY A 1 426 ? -8.398 24.812 32.906 1 97.31 426 GLY A CA 1
ATOM 3262 C C . GLY A 1 426 ? -6.953 25.141 33.25 1 97.31 426 GLY A C 1
ATOM 3263 O O . GLY A 1 426 ? -6.676 25.922 34.156 1 97.31 426 GLY A O 1
ATOM 3264 N N . GLY A 1 427 ? -6.008 24.625 32.5 1 97.5 427 GLY A N 1
ATOM 3265 C CA . GLY A 1 427 ? -4.605 24.938 32.719 1 97.5 427 GLY A CA 1
ATOM 3266 C C . GLY A 1 427 ? -4.203 26.297 32.156 1 97.5 427 GLY A C 1
ATOM 3267 O O . GLY A 1 427 ? -4.973 26.922 31.422 1 97.5 427 GLY A O 1
ATOM 3268 N N . SER A 1 428 ? -2.953 26.719 32.469 1 97.06 428 SER A N 1
ATOM 3269 C CA . SER A 1 428 ? -2.363 27.938 31.969 1 97.06 428 SER A CA 1
ATOM 3270 C C . SER A 1 428 ? -1.528 27.672 30.719 1 97.06 428 SER A C 1
ATOM 3272 O O . SER A 1 428 ? -1.318 26.516 30.344 1 97.06 428 SER A O 1
ATOM 3274 N N . TRP A 1 429 ? -1.167 28.719 30.047 1 97 429 TRP A N 1
ATOM 3275 C CA . TRP A 1 429 ? -0.29 28.547 28.891 1 97 429 TRP A CA 1
ATOM 3276 C C . TRP A 1 429 ? 1.015 27.875 29.297 1 97 429 TRP A C 1
ATOM 3278 O O . TRP A 1 429 ? 1.546 27.031 28.562 1 97 429 TRP A O 1
ATOM 3288 N N . GLU A 1 430 ? 1.513 28.234 30.484 1 97.06 430 GLU A N 1
ATOM 3289 C CA . GLU A 1 430 ? 2.756 27.641 30.984 1 97.06 430 GLU A CA 1
ATOM 3290 C C . GLU A 1 430 ? 2.639 26.125 31.094 1 97.06 430 GLU A C 1
ATOM 3292 O O . GLU A 1 430 ? 3.615 25.406 30.859 1 97.06 430 GLU A O 1
ATOM 3297 N N . ASP A 1 431 ? 1.474 25.656 31.312 1 97.38 431 ASP A N 1
ATOM 3298 C CA . ASP A 1 431 ? 1.23 24.219 31.453 1 97.38 431 ASP A CA 1
ATOM 3299 C C . ASP A 1 431 ? 1.406 23.516 30.125 1 97.38 431 ASP A C 1
ATOM 3301 O O . ASP A 1 431 ? 1.631 22.297 30.094 1 97.38 431 ASP A O 1
ATOM 3305 N N . THR A 1 432 ? 1.255 24.219 29.031 1 97.88 432 THR A N 1
ATOM 3306 C CA . THR A 1 432 ? 1.317 23.594 27.703 1 97.88 432 THR A CA 1
ATOM 3307 C C . THR A 1 432 ? 2.752 23.203 27.359 1 97.88 432 THR A C 1
ATOM 3309 O O . THR A 1 432 ? 2.979 22.25 26.609 1 97.88 432 THR A O 1
ATOM 3312 N N . GLY A 1 433 ? 3.682 24.047 27.875 1 97.56 433 GLY A N 1
ATOM 3313 C CA . GLY A 1 433 ? 5.074 23.875 27.5 1 97.56 433 GLY A CA 1
ATOM 3314 C C . GLY A 1 433 ? 5.367 24.328 26.078 1 97.56 433 GLY A C 1
ATOM 3315 O O . GLY A 1 433 ? 6.457 24.078 25.562 1 97.56 433 GLY A O 1
ATOM 3316 N N . LEU A 1 434 ? 4.461 25.016 25.422 1 98.62 434 LEU A N 1
ATOM 3317 C CA . LEU A 1 434 ? 4.621 25.484 24.047 1 98.62 434 LEU A CA 1
ATOM 3318 C C . LEU A 1 434 ? 5.316 26.844 24 1 98.62 434 LEU A C 1
ATOM 3320 O O . LEU A 1 434 ? 5.27 27.594 24.969 1 98.62 434 LEU A O 1
ATOM 3324 N N . PRO A 1 435 ? 5.965 27.141 22.906 1 98.44 435 PRO A N 1
ATOM 3325 C CA . PRO A 1 435 ? 6.449 28.516 22.734 1 98.44 435 PRO A CA 1
ATOM 3326 C C . PRO A 1 435 ? 5.34 29.562 22.875 1 98.44 435 PRO A C 1
ATOM 3328 O O . PRO A 1 435 ? 4.215 29.344 22.406 1 98.44 435 PRO A O 1
ATOM 3331 N N . GLU A 1 436 ? 5.621 30.703 23.438 1 97.94 436 GLU A N 1
ATOM 3332 C CA . GLU A 1 436 ? 4.621 31.75 23.672 1 97.94 436 GLU A CA 1
ATOM 3333 C C . GLU A 1 436 ? 4.098 32.312 22.359 1 97.94 436 GLU A C 1
ATOM 3335 O O . GLU A 1 436 ? 2.93 32.688 22.266 1 97.94 436 GLU A O 1
ATOM 3340 N N . CYS A 1 437 ? 4.93 32.25 21.359 1 97.56 437 CYS A N 1
ATOM 3341 C CA . CYS A 1 437 ? 4.535 32.875 20.094 1 97.56 437 CYS A CA 1
ATOM 3342 C C . CYS A 1 437 ? 3.477 32 19.391 1 97.56 437 CYS A C 1
ATOM 3344 O O . CYS A 1 437 ? 2.854 32.469 18.422 1 97.56 437 CYS A O 1
ATOM 3346 N N . PHE A 1 438 ? 3.213 30.781 19.891 1 98.38 438 PHE A N 1
ATOM 3347 C CA . PHE A 1 438 ? 2.158 29.938 19.312 1 98.38 438 PHE A CA 1
ATOM 3348 C C . PHE A 1 438 ? 0.789 30.391 19.828 1 98.38 438 PHE A C 1
ATOM 3350 O O . PHE A 1 438 ? -0.236 30.047 19.234 1 98.38 438 PHE A O 1
ATOM 3357 N N . GLU A 1 439 ? 0.742 31.078 20.922 1 97.88 439 GLU A N 1
ATOM 3358 C CA . GLU A 1 439 ? -0.518 31.406 21.594 1 97.88 439 GLU A CA 1
ATOM 3359 C C . GLU A 1 439 ? -1.367 32.344 20.734 1 97.88 439 GLU A C 1
ATOM 3361 O O . GLU A 1 439 ? -0.883 33.375 20.266 1 97.88 439 GLU A O 1
ATOM 3366 N N . MET A 1 440 ? -2.562 31.906 20.578 1 93.5 440 MET A N 1
ATOM 3367 C CA . MET A 1 440 ? -3.551 32.781 19.969 1 93.5 440 MET A CA 1
ATOM 3368 C C . MET A 1 440 ? -3.951 33.906 20.938 1 93.5 440 MET A C 1
ATOM 3370 O O . MET A 1 440 ? -4.434 33.625 22.047 1 93.5 440 MET A O 1
ATOM 3374 N N . SER A 1 441 ? -3.602 35.156 20.656 1 90.31 441 SER A N 1
ATOM 3375 C CA . SER A 1 441 ? -3.965 36.281 21.516 1 90.31 441 SER A CA 1
ATOM 3376 C C . SER A 1 441 ? -4.324 37.531 20.688 1 90.31 441 SER A C 1
ATOM 3378 O O . SER A 1 441 ? -3.912 37.625 19.531 1 90.31 441 SER A O 1
ATOM 3380 N N . SER A 1 442 ? -5.141 38.281 21.297 1 91.12 442 SER A N 1
ATOM 3381 C CA . SER A 1 442 ? -5.473 39.562 20.641 1 91.12 442 SER A CA 1
ATOM 3382 C C . SER A 1 442 ? -4.223 40.406 20.391 1 91.12 442 SER A C 1
ATOM 3384 O O . SER A 1 442 ? -4.137 41.094 19.375 1 91.12 442 SER A O 1
ATOM 3386 N N . GLU A 1 443 ? -3.344 40.312 21.281 1 91.62 443 GLU A N 1
ATOM 3387 C CA . GLU A 1 443 ? -2.094 41.031 21.125 1 91.62 443 GLU A CA 1
ATOM 3388 C C . GLU A 1 443 ? -1.328 40.562 19.891 1 91.62 443 GLU A C 1
ATOM 3390 O O . GLU A 1 443 ? -0.793 41.375 19.125 1 91.62 443 GLU A O 1
ATOM 3395 N N . ARG A 1 444 ? -1.201 39.25 19.688 1 93.5 444 ARG A N 1
ATOM 3396 C CA . ARG A 1 444 ? -0.534 38.719 18.5 1 93.5 444 ARG A CA 1
ATOM 3397 C C . ARG A 1 444 ? -1.24 39.156 17.234 1 93.5 444 ARG A C 1
ATOM 3399 O O . ARG A 1 444 ? -0.591 39.562 16.266 1 93.5 444 ARG A O 1
ATOM 3406 N N . LEU A 1 445 ? -2.553 39.125 17.234 1 92.12 445 LEU A N 1
ATOM 3407 C CA . LEU A 1 445 ? -3.318 39.5 16.062 1 92.12 445 LEU A CA 1
ATOM 3408 C C . LEU A 1 445 ? -3.111 40.969 15.734 1 92.12 445 LEU A C 1
ATOM 3410 O O . LEU A 1 445 ? -3.004 41.344 14.562 1 92.12 445 LEU A O 1
ATOM 3414 N N . GLU A 1 446 ? -3.092 41.781 16.75 1 91.62 446 GLU A N 1
ATOM 3415 C CA . GLU A 1 446 ? -2.867 43.188 16.562 1 91.62 446 GLU A CA 1
ATOM 3416 C C . GLU A 1 446 ? -1.479 43.469 15.984 1 91.62 446 GLU A C 1
ATOM 3418 O O . GLU A 1 446 ? -1.319 44.312 15.109 1 91.62 446 GLU A O 1
ATOM 3423 N N . LYS A 1 447 ? -0.548 42.75 16.484 1 90.69 447 LYS A N 1
ATOM 3424 C CA . LYS A 1 447 ? 0.812 42.875 15.969 1 90.69 447 LYS A CA 1
ATOM 3425 C C . LYS A 1 447 ? 0.878 42.531 14.484 1 90.69 447 LYS A C 1
ATOM 3427 O O . LYS A 1 447 ? 1.557 43.188 13.703 1 90.69 447 LYS A O 1
ATOM 3432 N N . LEU A 1 448 ? 0.211 41.469 14.156 1 91.31 448 LEU A N 1
ATOM 3433 C CA . LEU A 1 448 ? 0.217 41 12.781 1 91.31 448 LEU A CA 1
ATOM 3434 C C . LEU A 1 448 ? -0.509 41.969 11.859 1 91.31 448 LEU A C 1
ATOM 3436 O O . LEU A 1 448 ? -0.161 42.094 10.688 1 91.31 448 LEU A O 1
ATOM 3440 N N . ARG A 1 449 ? -1.523 42.594 12.312 1 86.94 449 ARG A N 1
ATOM 3441 C CA . ARG A 1 449 ? -2.256 43.562 11.531 1 86.94 449 ARG A CA 1
ATOM 3442 C C . ARG A 1 449 ? -1.376 44.781 11.211 1 86.94 449 ARG A C 1
ATOM 3444 O O . ARG A 1 449 ? -1.481 45.375 10.133 1 86.94 449 ARG A O 1
ATOM 3451 N N . GLY A 1 450 ? -0.652 45.219 12.164 1 76.94 450 GLY A N 1
ATOM 3452 C CA . GLY A 1 450 ? 0.205 46.406 11.992 1 76.94 450 GLY A CA 1
ATOM 3453 C C . GLY A 1 450 ? 1.406 46.125 11.109 1 76.94 450 GLY A C 1
ATOM 3454 O O . GLY A 1 450 ? 1.936 47.031 10.477 1 76.94 450 GLY A O 1
ATOM 3455 N N . ASP A 1 451 ? 1.847 44.906 11.102 1 65.69 451 ASP A N 1
ATOM 3456 C CA . ASP A 1 451 ? 3.051 44.562 10.352 1 65.69 451 ASP A CA 1
ATOM 3457 C C . ASP A 1 451 ? 2.711 44.156 8.914 1 65.69 451 ASP A C 1
ATOM 3459 O O . ASP A 1 451 ? 2.408 43 8.641 1 65.69 451 ASP A O 1
ATOM 3463 N N . ARG A 1 452 ? 2.219 45.125 8.047 1 56.66 452 ARG A N 1
ATOM 3464 C CA . ARG A 1 452 ? 1.802 44.938 6.66 1 56.66 452 ARG A CA 1
ATOM 3465 C C . ARG A 1 452 ? 2.895 44.25 5.844 1 56.66 452 ARG A C 1
ATOM 3467 O O . ARG A 1 452 ? 2.676 43.906 4.688 1 56.66 452 ARG A O 1
ATOM 3474 N N . SER A 1 453 ? 4.113 44.156 6.297 1 47.97 453 SER A N 1
ATOM 3475 C CA . SER A 1 453 ? 5.254 43.719 5.492 1 47.97 453 SER A CA 1
ATOM 3476 C C . SER A 1 453 ? 5.453 42.219 5.566 1 47.97 453 SER A C 1
ATOM 3478 O O . SER A 1 453 ? 6.301 41.656 4.863 1 47.97 453 SER A O 1
ATOM 3480 N N . ILE A 1 454 ? 4.68 41.531 6.379 1 47.84 454 ILE A N 1
ATOM 3481 C CA . ILE A 1 454 ? 5.059 40.156 6.57 1 47.84 454 ILE A CA 1
ATOM 3482 C C . ILE A 1 454 ? 4.441 39.281 5.469 1 47.84 454 ILE A C 1
ATOM 3484 O O . ILE A 1 454 ? 3.217 39.219 5.328 1 47.84 454 ILE A O 1
ATOM 3488 N N . GLN A 1 455 ? 5.23 39.062 4.355 1 48.06 455 GLN A N 1
ATOM 3489 C CA . GLN A 1 455 ? 4.805 38.125 3.342 1 48.06 455 GLN A CA 1
ATOM 3490 C C . GLN A 1 455 ? 5.027 36.688 3.814 1 48.06 455 GLN A C 1
ATOM 3492 O O . GLN A 1 455 ? 6.117 36.344 4.281 1 48.06 455 GLN A O 1
ATOM 3497 N N . PRO A 1 456 ? 3.93 35.938 3.861 1 46.69 456 PRO A N 1
ATOM 3498 C CA . PRO A 1 456 ? 4.031 34.531 4.305 1 46.69 456 PRO A CA 1
ATOM 3499 C C . PRO A 1 456 ? 5.016 33.719 3.469 1 46.69 456 PRO A C 1
ATOM 3501 O O . PRO A 1 456 ? 5.023 33.812 2.24 1 46.69 456 PRO A O 1
ATOM 3504 N N . SER A 1 457 ? 6.266 33.531 3.789 1 44.03 457 SER A N 1
ATOM 3505 C CA . SER A 1 457 ? 7.168 32.656 3.049 1 44.03 457 SER A CA 1
ATOM 3506 C C . SER A 1 457 ? 7.199 31.25 3.65 1 44.03 457 SER A C 1
ATOM 3508 O O . SER A 1 457 ? 7 31.078 4.855 1 44.03 457 SER A O 1
ATOM 3510 N N . LYS A 1 458 ? 7.023 30.125 2.836 1 51.69 458 LYS A N 1
ATOM 3511 C CA . LYS A 1 458 ? 7.176 28.75 3.281 1 51.69 458 LYS A CA 1
ATOM 3512 C C . LYS A 1 458 ? 8.578 28.5 3.834 1 51.69 458 LYS A C 1
ATOM 3514 O O . LYS A 1 458 ? 9.57 28.875 3.207 1 51.69 458 LYS A O 1
ATOM 3519 N N . ILE A 1 459 ? 8.75 28.281 5.199 1 38.66 459 ILE A N 1
ATOM 3520 C CA . ILE A 1 459 ? 10.016 27.766 5.707 1 38.66 459 ILE A CA 1
ATOM 3521 C C . ILE A 1 459 ? 10.133 26.281 5.387 1 38.66 459 ILE A C 1
ATOM 3523 O O . ILE A 1 459 ? 9.148 25.531 5.477 1 38.66 459 ILE A O 1
ATOM 3527 N N . MET B 1 1 ? 13.352 -16.562 -28.859 1 50.06 1 MET B N 1
ATOM 3528 C CA . MET B 1 1 ? 13.172 -16.078 -27.5 1 50.06 1 MET B CA 1
ATOM 3529 C C . MET B 1 1 ? 13.82 -17.031 -26.5 1 50.06 1 MET B C 1
ATOM 3531 O O . MET B 1 1 ? 13.875 -18.234 -26.719 1 50.06 1 MET B O 1
ATOM 3535 N N . THR B 1 2 ? 14.836 -16.594 -25.688 1 65.88 2 THR B N 1
ATOM 3536 C CA . THR B 1 2 ? 15.562 -17.391 -24.719 1 65.88 2 THR B CA 1
ATOM 3537 C C . THR B 1 2 ? 14.609 -18.047 -23.719 1 65.88 2 THR B C 1
ATOM 3539 O O . THR B 1 2 ? 13.562 -17.484 -23.391 1 65.88 2 THR B O 1
ATOM 3542 N N . GLY B 1 3 ? 13.797 -19.297 -23.906 1 87.56 3 GLY B N 1
ATOM 3543 C CA . GLY B 1 3 ? 12.984 -20.078 -22.984 1 87.56 3 GLY B CA 1
ATOM 3544 C C . GLY B 1 3 ? 13.047 -19.562 -21.562 1 87.56 3 GLY B C 1
ATOM 3545 O O . GLY B 1 3 ? 12.336 -20.047 -20.688 1 87.56 3 GLY B O 1
ATOM 3546 N N . LEU B 1 4 ? 13.773 -18.359 -21.344 1 93.25 4 LEU B N 1
ATOM 3547 C CA . LEU B 1 4 ? 13.969 -17.766 -20.031 1 93.25 4 LEU B CA 1
ATOM 3548 C C . LEU B 1 4 ? 13.078 -16.547 -19.828 1 93.25 4 LEU B C 1
ATOM 3550 O O . LEU B 1 4 ? 12.602 -15.953 -20.812 1 93.25 4 LEU B O 1
ATOM 3554 N N . PRO B 1 5 ? 12.797 -16.125 -18.547 1 96 5 PRO B N 1
ATOM 3555 C CA . PRO B 1 5 ? 12.07 -14.867 -18.312 1 96 5 PRO B CA 1
ATOM 3556 C C . PRO B 1 5 ? 12.805 -13.648 -18.875 1 96 5 PRO B C 1
ATOM 3558 O O . PRO B 1 5 ? 14.031 -13.578 -18.797 1 96 5 PRO B O 1
ATOM 3561 N N . VAL B 1 6 ? 12.039 -12.719 -19.484 1 95.44 6 VAL B N 1
ATOM 3562 C CA . VAL B 1 6 ? 12.656 -11.492 -19.984 1 95.44 6 VAL B CA 1
ATOM 3563 C C . VAL B 1 6 ? 13.281 -10.719 -18.828 1 95.44 6 VAL B C 1
ATOM 3565 O O . VAL B 1 6 ? 12.734 -10.688 -17.734 1 95.44 6 VAL B O 1
ATOM 3568 N N . PRO B 1 7 ? 14.375 -10.102 -19.047 1 93.38 7 PRO B N 1
ATOM 3569 C CA . PRO B 1 7 ? 15.102 -9.438 -17.953 1 93.38 7 PRO B CA 1
ATOM 3570 C C . PRO B 1 7 ? 14.422 -8.148 -17.5 1 93.38 7 PRO B C 1
ATOM 3572 O O . PRO B 1 7 ? 14.727 -7.648 -16.406 1 93.38 7 PRO B O 1
ATOM 3575 N N . ASP B 1 8 ? 13.547 -7.508 -18.328 1 93.5 8 ASP B N 1
ATOM 3576 C CA . ASP B 1 8 ? 12.906 -6.238 -17.984 1 93.5 8 ASP B CA 1
ATOM 3577 C C . ASP B 1 8 ? 11.383 -6.371 -17.984 1 93.5 8 ASP B C 1
ATOM 3579 O O . ASP B 1 8 ? 10.703 -5.707 -18.766 1 93.5 8 ASP B O 1
ATOM 3583 N N . PRO B 1 9 ? 10.836 -7.16 -17.078 1 96.88 9 PRO B N 1
ATOM 3584 C CA . PRO B 1 9 ? 9.383 -7.312 -16.984 1 96.88 9 PRO B CA 1
ATOM 3585 C C . PRO B 1 9 ? 8.688 -6.055 -16.469 1 96.88 9 PRO B C 1
ATOM 3587 O O . PRO B 1 9 ? 9.352 -5.16 -15.93 1 96.88 9 PRO B O 1
ATOM 3590 N N . CYS B 1 10 ? 7.41 -5.965 -16.719 1 97.62 10 CYS B N 1
ATOM 3591 C CA . CYS B 1 10 ? 6.66 -4.957 -15.969 1 97.62 10 CYS B CA 1
ATOM 3592 C C . CYS B 1 10 ? 6.59 -5.305 -14.492 1 97.62 10 CYS B C 1
ATOM 3594 O O . CYS B 1 10 ? 6.906 -6.43 -14.094 1 97.62 10 CYS B O 1
ATOM 3596 N N . ILE B 1 11 ? 6.195 -4.371 -13.703 1 97.12 11 ILE B N 1
ATOM 3597 C CA . ILE B 1 11 ? 6.078 -4.551 -12.258 1 97.12 11 ILE B CA 1
ATOM 3598 C C . ILE B 1 11 ? 4.605 -4.582 -11.859 1 97.12 11 ILE B C 1
ATOM 3600 O O . ILE B 1 11 ? 3.824 -3.721 -12.273 1 97.12 11 ILE B O 1
ATOM 3604 N N . SER B 1 12 ? 4.223 -5.609 -11.086 1 98.62 12 SER B N 1
ATOM 3605 C CA . SER B 1 12 ? 2.834 -5.73 -10.656 1 98.62 12 SER B CA 1
ATOM 3606 C C . SER B 1 12 ? 2.539 -4.812 -9.469 1 98.62 12 SER B C 1
ATOM 3608 O O . SER B 1 12 ? 3.453 -4.23 -8.883 1 98.62 12 SER B O 1
ATOM 3610 N N . PHE B 1 13 ? 1.234 -4.699 -9.156 1 98.81 13 PHE B N 1
ATOM 3611 C CA . PHE B 1 13 ? 0.817 -3.986 -7.957 1 98.81 13 PHE B CA 1
ATOM 3612 C C . PHE B 1 13 ? 1.483 -4.578 -6.719 1 98.81 13 PHE B C 1
ATOM 3614 O O . PHE B 1 13 ? 1.93 -3.842 -5.836 1 98.81 13 PHE B O 1
ATOM 3621 N N . TRP B 1 14 ? 1.565 -5.863 -6.625 1 98.81 14 TRP B N 1
ATOM 3622 C CA . TRP B 1 14 ? 2.184 -6.555 -5.496 1 98.81 14 TRP B CA 1
ATOM 3623 C C . TRP B 1 14 ? 3.66 -6.191 -5.379 1 98.81 14 TRP B C 1
ATOM 3625 O O . TRP B 1 14 ? 4.156 -5.938 -4.281 1 98.81 14 TRP B O 1
ATOM 3635 N N . GLN B 1 15 ? 4.293 -6.18 -6.504 1 98.56 15 GLN B N 1
ATOM 3636 C CA . GLN B 1 15 ? 5.715 -5.859 -6.531 1 98.56 15 GLN B CA 1
ATOM 3637 C C . GLN B 1 15 ? 5.953 -4.383 -6.238 1 98.56 15 GLN B C 1
ATOM 3639 O O . GLN B 1 15 ? 6.926 -4.023 -5.57 1 98.56 15 GLN B O 1
ATOM 3644 N N . GLN B 1 16 ? 5.07 -3.512 -6.699 1 98.56 16 GLN B N 1
ATOM 3645 C CA . GLN B 1 16 ? 5.164 -2.092 -6.375 1 98.56 16 GLN B CA 1
ATOM 3646 C C . GLN B 1 16 ? 5.113 -1.87 -4.867 1 98.56 16 GLN B C 1
ATOM 3648 O O . GLN B 1 16 ? 5.789 -0.981 -4.344 1 98.56 16 GLN B O 1
ATOM 3653 N N . THR B 1 17 ? 4.352 -2.637 -4.172 1 98.44 17 THR B N 1
ATOM 3654 C CA . THR B 1 17 ? 4.07 -2.391 -2.764 1 98.44 17 THR B CA 1
ATOM 3655 C C . THR B 1 17 ? 4.984 -3.23 -1.875 1 98.44 17 THR B C 1
ATOM 3657 O O . THR B 1 17 ? 4.707 -3.414 -0.688 1 98.44 17 THR B O 1
ATOM 3660 N N . THR B 1 18 ? 6.062 -3.852 -2.42 1 98.44 18 THR B N 1
ATOM 3661 C CA . THR B 1 18 ? 7.031 -4.609 -1.637 1 98.44 18 THR B CA 1
ATOM 3662 C C . THR B 1 18 ? 8.453 -4.316 -2.104 1 98.44 18 THR B C 1
ATOM 3664 O O . THR B 1 18 ? 9.32 -5.191 -2.062 1 98.44 18 THR B O 1
ATOM 3667 N N . ARG B 1 19 ? 8.672 -3.143 -2.564 1 98.38 19 ARG B N 1
ATOM 3668 C CA . ARG B 1 19 ? 9.984 -2.762 -3.084 1 98.38 19 ARG B CA 1
ATOM 3669 C C . ARG B 1 19 ? 11.023 -2.717 -1.969 1 98.38 19 ARG B C 1
ATOM 3671 O O . ARG B 1 19 ? 12.227 -2.744 -2.234 1 98.38 19 ARG B O 1
ATOM 3678 N N . SER B 1 20 ? 10.578 -2.68 -0.691 1 98.06 20 SER B N 1
ATOM 3679 C CA . SER B 1 20 ? 11.484 -2.561 0.443 1 98.06 20 SER B CA 1
ATOM 3680 C C . SER B 1 20 ? 11.906 -3.934 0.959 1 98.06 20 SER B C 1
ATOM 3682 O O . SER B 1 20 ? 12.688 -4.031 1.908 1 98.06 20 SER B O 1
ATOM 3684 N N . PHE B 1 21 ? 11.406 -5.02 0.37 1 98.5 21 PHE B N 1
ATOM 3685 C CA . PHE B 1 21 ? 11.797 -6.352 0.81 1 98.5 21 PHE B CA 1
ATOM 3686 C C . PHE B 1 21 ? 13.312 -6.492 0.833 1 98.5 21 PHE B C 1
ATOM 3688 O O . PHE B 1 21 ? 13.969 -6.344 -0.198 1 98.5 21 PHE B O 1
ATOM 3695 N N . PRO B 1 22 ? 13.898 -6.805 1.963 1 97.81 22 PRO B N 1
ATOM 3696 C CA . PRO B 1 22 ? 15.359 -6.723 2.088 1 97.81 22 PRO B CA 1
ATOM 3697 C C . PRO B 1 22 ? 16.094 -7.691 1.16 1 97.81 22 PRO B C 1
ATOM 3699 O O . PRO B 1 22 ? 17.234 -7.441 0.774 1 97.81 22 PRO B O 1
ATOM 3702 N N . TYR B 1 23 ? 15.422 -8.781 0.801 1 98.5 23 TYR B N 1
ATOM 3703 C CA . TYR B 1 23 ? 16.078 -9.789 -0.017 1 98.5 23 TYR B CA 1
ATOM 3704 C C . TYR B 1 23 ? 15.609 -9.719 -1.464 1 98.5 23 TYR B C 1
ATOM 3706 O O . TYR B 1 23 ? 15.742 -10.688 -2.215 1 98.5 23 TYR B O 1
ATOM 3714 N N . LEU B 1 24 ? 15.062 -8.578 -1.856 1 98.69 24 LEU B N 1
ATOM 3715 C CA . LEU B 1 24 ? 14.5 -8.414 -3.195 1 98.69 24 LEU B CA 1
ATOM 3716 C C . LEU B 1 24 ? 15.555 -8.695 -4.262 1 98.69 24 LEU B C 1
ATOM 3718 O O . LEU B 1 24 ? 15.258 -9.312 -5.289 1 98.69 24 LEU B O 1
ATOM 3722 N N . ASN B 1 25 ? 16.781 -8.211 -4.047 1 98.06 25 ASN B N 1
ATOM 3723 C CA . ASN B 1 25 ? 17.922 -8.414 -4.926 1 98.06 25 ASN B CA 1
ATOM 3724 C C . ASN B 1 25 ? 19.094 -9.07 -4.184 1 98.06 25 ASN B C 1
ATOM 3726 O O . ASN B 1 25 ? 20.219 -8.578 -4.234 1 98.06 25 ASN B O 1
ATOM 3730 N N . HIS B 1 26 ? 18.766 -10.133 -3.533 1 97.94 26 HIS B N 1
ATOM 3731 C CA . HIS B 1 26 ? 19.734 -10.812 -2.67 1 97.94 26 HIS B CA 1
ATOM 3732 C C . HIS B 1 26 ? 20.812 -11.516 -3.49 1 97.94 26 HIS B C 1
ATOM 3734 O O . HIS B 1 26 ? 20.5 -12.203 -4.465 1 97.94 26 HIS B O 1
ATOM 3740 N N . ASN B 1 27 ? 22.125 -11.359 -3.18 1 98 27 ASN B N 1
ATOM 3741 C CA . ASN B 1 27 ? 23.266 -11.984 -3.844 1 98 27 ASN B CA 1
ATOM 3742 C C . ASN B 1 27 ? 23.188 -11.828 -5.359 1 98 27 ASN B C 1
ATOM 3744 O O . ASN B 1 27 ? 23.328 -12.805 -6.098 1 98 27 ASN B O 1
ATOM 3748 N N . ASP B 1 28 ? 22.891 -10.609 -5.762 1 96.88 28 ASP B N 1
ATOM 3749 C CA . ASP B 1 28 ? 22.625 -10.367 -7.18 1 96.88 28 ASP B CA 1
ATOM 3750 C C . ASP B 1 28 ? 23.922 -10.266 -7.969 1 96.88 28 ASP B C 1
ATOM 3752 O O . ASP B 1 28 ? 23.906 -10.219 -9.203 1 96.88 28 ASP B O 1
ATOM 3756 N N . GLN B 1 29 ? 25.078 -10.312 -7.305 1 96 29 GLN B N 1
ATOM 3757 C CA . GLN B 1 29 ? 26.359 -10.188 -8.016 1 96 29 GLN B CA 1
ATOM 3758 C C . GLN B 1 29 ? 27.328 -11.289 -7.605 1 96 29 GLN B C 1
ATOM 3760 O O . GLN B 1 29 ? 28.344 -11.508 -8.273 1 96 29 GLN B O 1
ATOM 3765 N N . GLN B 1 30 ? 27.078 -12.016 -6.574 1 97.69 30 GLN B N 1
ATOM 3766 C CA . GLN B 1 30 ? 27.984 -13.031 -6.043 1 97.69 30 GLN B CA 1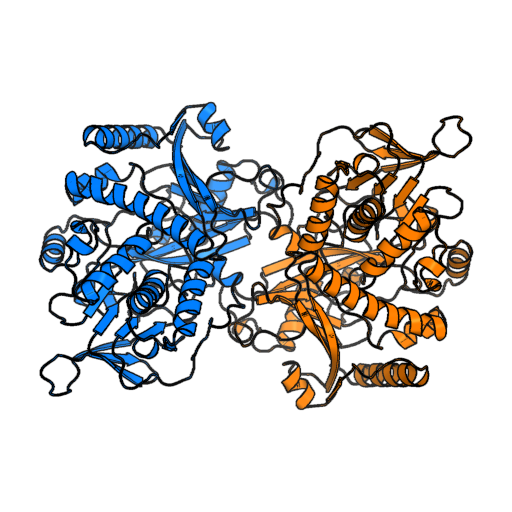
ATOM 3767 C C . GLN B 1 30 ? 27.969 -14.289 -6.91 1 97.69 30 GLN B C 1
ATOM 3769 O O . GLN B 1 30 ? 26.922 -14.664 -7.461 1 97.69 30 GLN B O 1
ATOM 3774 N N . PRO B 1 31 ? 29.094 -14.953 -7.031 1 98.44 31 PRO B N 1
ATOM 3775 C CA . PRO B 1 31 ? 29.094 -16.25 -7.707 1 98.44 31 PRO B CA 1
ATOM 3776 C C . PRO B 1 31 ? 28.312 -17.312 -6.945 1 98.44 31 PRO B C 1
ATOM 3778 O O . PRO B 1 31 ? 28.234 -17.266 -5.719 1 98.44 31 PRO B O 1
ATOM 3781 N N . VAL B 1 32 ? 27.812 -18.219 -7.648 1 98.75 32 VAL B N 1
ATOM 3782 C CA . VAL B 1 32 ? 27.125 -19.328 -7.016 1 98.75 32 VAL B CA 1
ATOM 3783 C C . VAL B 1 32 ? 28.141 -20.312 -6.449 1 98.75 32 VAL B C 1
ATOM 3785 O O . VAL B 1 32 ? 29.297 -20.328 -6.863 1 98.75 32 VAL B O 1
ATOM 3788 N N . PRO B 1 33 ? 27.734 -21.125 -5.469 1 98.5 33 PRO B N 1
ATOM 3789 C CA . PRO B 1 33 ? 28.656 -22.172 -4.984 1 98.5 33 PRO B CA 1
ATOM 3790 C C . PRO B 1 33 ? 28.906 -23.266 -6.02 1 98.5 33 PRO B C 1
ATOM 3792 O O . PRO B 1 33 ? 28.078 -23.469 -6.918 1 98.5 33 PRO B O 1
ATOM 3795 N N . LYS B 1 34 ? 29.984 -24.016 -5.781 1 97.88 34 LYS B N 1
ATOM 3796 C CA . LYS B 1 34 ? 30.344 -25.062 -6.73 1 97.88 34 LYS B CA 1
ATOM 3797 C C . LYS B 1 34 ? 29.453 -26.281 -6.582 1 97.88 34 LYS B C 1
ATOM 3799 O O . LYS B 1 34 ? 29.219 -27.016 -7.547 1 97.88 34 LYS B O 1
ATOM 3804 N N . THR B 1 35 ? 29.016 -26.562 -5.379 1 97.44 35 THR B N 1
ATOM 3805 C CA . THR B 1 35 ? 28.172 -27.719 -5.113 1 97.44 35 THR B CA 1
ATOM 3806 C C . THR B 1 35 ? 27.062 -27.359 -4.129 1 97.44 35 THR B C 1
ATOM 3808 O O . THR B 1 35 ? 27.156 -26.359 -3.408 1 97.44 35 THR B O 1
ATOM 3811 N N . SER B 1 36 ? 26.031 -28.031 -4.094 1 98.19 36 SER B N 1
ATOM 3812 C CA . SER B 1 36 ? 24.938 -28.016 -3.143 1 98.19 36 SER B CA 1
ATOM 3813 C C . SER B 1 36 ? 24.156 -29.328 -3.17 1 98.19 36 SER B C 1
ATOM 3815 O O . SER B 1 36 ? 24.078 -29.984 -4.203 1 98.19 36 SER B O 1
ATOM 3817 N N . ARG B 1 37 ? 23.609 -29.688 -2.076 1 98.19 37 ARG B N 1
ATOM 3818 C CA . ARG B 1 37 ? 22.828 -30.922 -2.049 1 98.19 37 ARG B CA 1
ATOM 3819 C C . ARG B 1 37 ? 21.516 -30.766 -2.807 1 98.19 37 ARG B C 1
ATOM 3821 O O . ARG B 1 37 ? 21.062 -31.688 -3.475 1 98.19 37 ARG B O 1
ATOM 3828 N N . TYR B 1 38 ? 20.891 -29.609 -2.688 1 98.81 38 TYR B N 1
ATOM 3829 C CA . TYR B 1 38 ? 19.641 -29.297 -3.367 1 98.81 38 TYR B CA 1
ATOM 3830 C C . TYR B 1 38 ? 19.734 -27.969 -4.105 1 98.81 38 TYR B C 1
ATOM 3832 O O . TYR B 1 38 ? 20.234 -26.984 -3.559 1 98.81 38 TYR B O 1
ATOM 3840 N N . VAL B 1 39 ? 19.312 -27.922 -5.344 1 98.94 39 VAL B N 1
ATOM 3841 C CA . VAL B 1 39 ? 19.125 -26.688 -6.086 1 98.94 39 VAL B CA 1
ATOM 3842 C C . VAL B 1 39 ? 17.672 -26.516 -6.473 1 98.94 39 VAL B C 1
ATOM 3844 O O . VAL B 1 39 ? 17.109 -27.344 -7.207 1 98.94 39 VAL B O 1
ATOM 3847 N N . VAL B 1 40 ? 17.016 -25.578 -5.895 1 98.94 40 VAL B N 1
ATOM 3848 C CA . VAL B 1 40 ? 15.656 -25.188 -6.25 1 98.94 40 VAL B CA 1
ATOM 3849 C C . VAL B 1 40 ? 15.688 -24.047 -7.273 1 98.94 40 VAL B C 1
ATOM 3851 O O . VAL B 1 40 ? 16.297 -23 -7.027 1 98.94 40 VAL B O 1
ATOM 3854 N N . ILE B 1 41 ? 15.094 -24.234 -8.438 1 98.88 41 ILE B N 1
ATOM 3855 C CA . ILE B 1 41 ? 15.078 -23.219 -9.477 1 98.88 41 ILE B CA 1
ATOM 3856 C C . ILE B 1 41 ? 13.727 -22.516 -9.484 1 98.88 41 ILE B C 1
ATOM 3858 O O . ILE B 1 41 ? 12.711 -23.109 -9.852 1 98.88 41 ILE B O 1
ATOM 3862 N N . GLY B 1 42 ? 13.711 -21.234 -9.156 1 98.75 42 GLY B N 1
ATOM 3863 C CA . GLY B 1 42 ? 12.508 -20.422 -8.977 1 98.75 42 GLY B CA 1
ATOM 3864 C C . GLY B 1 42 ? 12.227 -20.094 -7.527 1 98.75 42 GLY B C 1
ATOM 3865 O O . GLY B 1 42 ? 12.289 -20.969 -6.66 1 98.75 42 GLY B O 1
ATOM 3866 N N . SER B 1 43 ? 11.922 -18.844 -7.273 1 98.88 43 SER B N 1
ATOM 3867 C CA . SER B 1 43 ? 11.719 -18.406 -5.895 1 98.88 43 SER B CA 1
ATOM 3868 C C . SER B 1 43 ? 10.266 -18.031 -5.641 1 98.88 43 SER B C 1
ATOM 3870 O O . SER B 1 43 ? 9.945 -17.422 -4.617 1 98.88 43 SER B O 1
ATOM 3872 N N . GLY B 1 44 ? 9.328 -18.297 -6.586 1 98.62 44 GLY B N 1
ATOM 3873 C CA . GLY B 1 44 ? 7.91 -18.125 -6.293 1 98.62 44 GLY B CA 1
ATOM 3874 C C . GLY B 1 44 ? 7.434 -18.969 -5.133 1 98.62 44 GLY B C 1
ATOM 3875 O O . GLY B 1 44 ? 8.242 -19.609 -4.441 1 98.62 44 GLY B O 1
ATOM 3876 N N . ILE B 1 45 ? 6.164 -19.047 -4.973 1 98.88 45 ILE B N 1
ATOM 3877 C CA . ILE B 1 45 ? 5.613 -19.75 -3.818 1 98.88 45 ILE B CA 1
ATOM 3878 C C . ILE B 1 45 ? 5.973 -21.234 -3.902 1 98.88 45 ILE B C 1
ATOM 3880 O O . ILE B 1 45 ? 6.305 -21.844 -2.891 1 98.88 45 ILE B O 1
ATOM 3884 N N . SER B 1 46 ? 5.945 -21.844 -5.094 1 98.75 46 SER B N 1
ATOM 3885 C CA . SER B 1 46 ? 6.281 -23.25 -5.23 1 98.75 46 SER B CA 1
ATOM 3886 C C . SER B 1 46 ? 7.711 -23.516 -4.773 1 98.75 46 SER B C 1
ATOM 3888 O O . SER B 1 46 ? 7.953 -24.438 -3.982 1 98.75 46 SER B O 1
ATOM 3890 N N . GLY B 1 47 ? 8.648 -22.719 -5.199 1 98.88 47 GLY B N 1
ATOM 3891 C CA . GLY B 1 47 ? 10.039 -22.906 -4.816 1 98.88 47 GLY B CA 1
ATOM 3892 C C . GLY B 1 47 ? 10.32 -22.531 -3.377 1 98.88 47 GLY B C 1
ATOM 3893 O O . GLY B 1 47 ? 11.008 -23.25 -2.658 1 98.88 47 GLY B O 1
ATOM 3894 N N . ALA B 1 48 ? 9.805 -21.391 -2.971 1 98.88 48 ALA B N 1
ATOM 3895 C CA . ALA B 1 48 ? 10.023 -20.922 -1.607 1 98.88 48 ALA B CA 1
ATOM 3896 C C . ALA B 1 48 ? 9.445 -21.891 -0.587 1 98.88 48 ALA B C 1
ATOM 3898 O O . ALA B 1 48 ? 10.07 -22.172 0.438 1 98.88 48 ALA B O 1
ATOM 3899 N N . LEU B 1 49 ? 8.234 -22.375 -0.878 1 98.94 49 LEU B N 1
ATOM 3900 C CA . LEU B 1 49 ? 7.605 -23.312 0.035 1 98.94 49 LEU B CA 1
ATOM 3901 C C . LEU B 1 49 ? 8.344 -24.656 0.03 1 98.94 49 LEU B C 1
ATOM 3903 O O . LEU B 1 49 ? 8.461 -25.297 1.068 1 98.94 49 LEU B O 1
ATOM 3907 N N . THR B 1 50 ? 8.828 -25.078 -1.119 1 98.94 50 THR B N 1
ATOM 3908 C CA . THR B 1 50 ? 9.633 -26.297 -1.205 1 98.94 50 THR B CA 1
ATOM 3909 C C . THR B 1 50 ? 10.867 -26.188 -0.319 1 98.94 50 THR B C 1
ATOM 3911 O O . THR B 1 50 ? 11.133 -27.078 0.496 1 98.94 50 THR B O 1
ATOM 3914 N N . ALA B 1 51 ? 11.617 -25.078 -0.462 1 98.94 51 ALA B N 1
ATOM 3915 C CA . ALA B 1 51 ? 12.805 -24.859 0.356 1 98.94 51 ALA B CA 1
ATOM 3916 C C . ALA B 1 51 ? 12.445 -24.812 1.84 1 98.94 51 ALA B C 1
ATOM 3918 O O . ALA B 1 51 ? 13.117 -25.438 2.666 1 98.94 51 ALA B O 1
ATOM 3919 N N . TYR B 1 52 ? 11.406 -24.109 2.156 1 98.94 52 TYR B N 1
ATOM 3920 C CA . TYR B 1 52 ? 10.953 -23.969 3.535 1 98.94 52 TYR B CA 1
ATOM 3921 C C . TYR B 1 52 ? 10.633 -25.344 4.129 1 98.94 52 TYR B C 1
ATOM 3923 O O . TYR B 1 52 ? 11.023 -25.641 5.258 1 98.94 52 TYR B O 1
ATOM 3931 N N . LYS B 1 53 ? 9.93 -26.188 3.373 1 98.88 53 LYS B N 1
ATOM 3932 C CA . LYS B 1 53 ? 9.492 -27.484 3.857 1 98.88 53 LYS B CA 1
ATOM 3933 C C . LYS B 1 53 ? 10.664 -28.453 3.965 1 98.88 53 LYS B C 1
ATOM 3935 O O . LYS B 1 53 ? 10.688 -29.312 4.852 1 98.88 53 LYS B O 1
ATOM 3940 N N . LEU B 1 54 ? 11.648 -28.375 3.059 1 98.88 54 LEU B N 1
ATOM 3941 C CA . LEU B 1 54 ? 12.859 -29.172 3.199 1 98.88 54 LEU B CA 1
ATOM 3942 C C . LEU B 1 54 ? 13.539 -28.891 4.535 1 98.88 54 LEU B C 1
ATOM 3944 O O . LEU B 1 54 ? 13.891 -29.828 5.262 1 98.88 54 LEU B O 1
ATOM 3948 N N . VAL B 1 55 ? 13.703 -27.562 4.848 1 98.88 55 VAL B N 1
ATOM 3949 C CA . VAL B 1 55 ? 14.336 -27.172 6.098 1 98.88 55 VAL B CA 1
ATOM 3950 C C . VAL B 1 55 ? 13.508 -27.656 7.281 1 98.88 55 VAL B C 1
ATOM 3952 O O . VAL B 1 55 ? 14.055 -28.203 8.25 1 98.88 55 VAL B O 1
ATOM 3955 N N . GLU B 1 56 ? 12.219 -27.484 7.18 1 98.31 56 GLU B N 1
ATOM 3956 C CA . GLU B 1 56 ? 11.312 -27.906 8.242 1 98.31 56 GLU B CA 1
ATOM 3957 C C . GLU B 1 56 ? 11.438 -29.406 8.516 1 98.31 56 GLU B C 1
ATOM 3959 O O . GLU B 1 56 ? 11.258 -29.844 9.648 1 98.31 56 GLU B O 1
ATOM 3964 N N . ARG B 1 57 ? 11.82 -30.172 7.535 1 98.12 57 ARG B N 1
ATOM 3965 C CA . ARG B 1 57 ? 11.914 -31.625 7.652 1 98.12 57 ARG B CA 1
ATOM 3966 C C . ARG B 1 57 ? 13.336 -32.062 8.016 1 98.12 57 ARG B C 1
ATOM 3968 O O . ARG B 1 57 ? 13.664 -33.25 7.988 1 98.12 57 ARG B O 1
ATOM 3975 N N . GLY B 1 58 ? 14.211 -31.125 8.25 1 98.06 58 GLY B N 1
ATOM 3976 C CA . GLY B 1 58 ? 15.5 -31.453 8.844 1 98.06 58 GLY B CA 1
ATOM 3977 C C . GLY B 1 58 ? 16.656 -31.25 7.895 1 98.06 58 GLY B C 1
ATOM 3978 O O . GLY B 1 58 ? 17.812 -31.438 8.273 1 98.06 58 GLY B O 1
ATOM 3979 N N . VAL B 1 59 ? 16.406 -30.859 6.68 1 98.69 59 VAL B N 1
ATOM 3980 C CA . VAL B 1 59 ? 17.5 -30.547 5.766 1 98.69 59 VAL B CA 1
ATOM 3981 C C . VAL B 1 59 ? 18.219 -29.281 6.227 1 98.69 59 VAL B C 1
ATOM 3983 O O . VAL B 1 59 ? 17.562 -28.297 6.609 1 98.69 59 VAL B O 1
ATOM 3986 N N . LEU B 1 60 ? 19.531 -29.312 6.25 1 98.5 60 LEU B N 1
ATOM 3987 C CA . LEU B 1 60 ? 20.297 -28.125 6.621 1 98.5 60 LEU B CA 1
ATOM 3988 C C . LEU B 1 60 ? 20.109 -27.016 5.582 1 98.5 60 LEU B C 1
ATOM 3990 O O . LEU B 1 60 ? 20.234 -27.266 4.383 1 98.5 60 LEU B O 1
ATOM 3994 N N . GLY B 1 61 ? 19.828 -25.844 6.035 1 98.69 61 GLY B N 1
ATOM 3995 C CA . GLY B 1 61 ? 19.641 -24.734 5.125 1 98.69 61 GLY B CA 1
ATOM 3996 C C . GLY B 1 61 ? 20.812 -24.5 4.199 1 98.69 61 GLY B C 1
ATOM 3997 O O . GLY B 1 61 ? 20.625 -24.203 3.018 1 98.69 61 GLY B O 1
ATOM 3998 N N . SER B 1 62 ? 21.984 -24.719 4.66 1 98.25 62 SER B N 1
ATOM 3999 C CA . SER B 1 62 ? 23.203 -24.484 3.896 1 98.25 62 SER B CA 1
ATOM 4000 C C . SER B 1 62 ? 23.328 -25.484 2.752 1 98.25 62 SER B C 1
ATOM 4002 O O . SER B 1 62 ? 24.141 -25.297 1.841 1 98.25 62 SER B O 1
ATOM 4004 N N . ASP B 1 63 ? 22.469 -26.531 2.781 1 98.62 63 ASP B N 1
ATOM 4005 C CA . ASP B 1 63 ? 22.5 -27.562 1.742 1 98.62 63 ASP B CA 1
ATOM 4006 C C . ASP B 1 63 ? 21.562 -27.203 0.589 1 98.62 63 ASP B C 1
ATOM 4008 O O . ASP B 1 63 ? 21.453 -27.953 -0.385 1 98.62 63 ASP B O 1
ATOM 4012 N N . ILE B 1 64 ? 20.922 -26.062 0.682 1 98.94 64 ILE B N 1
ATOM 4013 C CA . ILE B 1 64 ? 19.906 -25.688 -0.292 1 98.94 64 ILE B CA 1
ATOM 4014 C C . ILE B 1 64 ? 20.297 -24.375 -0.965 1 98.94 64 ILE B C 1
ATOM 4016 O O . ILE B 1 64 ? 20.625 -23.391 -0.289 1 98.94 64 ILE B O 1
ATOM 4020 N N . VAL B 1 65 ? 20.297 -24.312 -2.299 1 98.94 65 VAL B N 1
ATOM 4021 C CA . VAL B 1 65 ? 20.422 -23.094 -3.088 1 98.94 65 VAL B CA 1
ATOM 4022 C C . VAL B 1 65 ? 19.125 -22.812 -3.84 1 98.94 65 VAL B C 1
ATOM 4024 O O . VAL B 1 65 ? 18.562 -23.719 -4.469 1 98.94 65 VAL B O 1
ATOM 4027 N N . ILE B 1 66 ? 18.609 -21.641 -3.711 1 98.94 66 ILE B N 1
ATOM 4028 C CA . ILE B 1 66 ? 17.5 -21.172 -4.543 1 98.94 66 ILE B CA 1
ATOM 4029 C C . ILE B 1 66 ? 18.031 -20.219 -5.617 1 98.94 66 ILE B C 1
ATOM 4031 O O . ILE B 1 66 ? 18.75 -19.281 -5.309 1 98.94 66 ILE B O 1
ATOM 4035 N N . LEU B 1 67 ? 17.719 -20.484 -6.852 1 98.88 67 LEU B N 1
ATOM 4036 C CA . LEU B 1 67 ? 18.062 -19.609 -7.965 1 98.88 67 LEU B CA 1
ATOM 4037 C C . LEU B 1 67 ? 16.828 -18.891 -8.508 1 98.88 67 LEU B C 1
ATOM 4039 O O . LEU B 1 67 ? 15.789 -19.516 -8.711 1 98.88 67 LEU B O 1
ATOM 4043 N N . GLU B 1 68 ? 16.891 -17.641 -8.711 1 98.69 68 GLU B N 1
ATOM 4044 C CA . GLU B 1 68 ? 15.859 -16.812 -9.312 1 98.69 68 GLU B CA 1
ATOM 4045 C C . GLU B 1 68 ? 16.422 -15.992 -10.477 1 98.69 68 GLU B C 1
ATOM 4047 O O . GLU B 1 68 ? 17.5 -15.398 -10.359 1 98.69 68 GLU B O 1
ATOM 4052 N N . ALA B 1 69 ? 15.695 -15.992 -11.555 1 98.19 69 ALA B N 1
ATOM 4053 C CA . ALA B 1 69 ? 16.172 -15.359 -12.781 1 98.19 69 ALA B CA 1
ATOM 4054 C C . ALA B 1 69 ? 16.125 -13.836 -12.664 1 98.19 69 ALA B C 1
ATOM 4056 O O . ALA B 1 69 ? 16.906 -13.133 -13.312 1 98.19 69 ALA B O 1
ATOM 4057 N N . ARG B 1 70 ? 15.242 -13.352 -11.844 1 97.75 70 ARG B N 1
ATOM 4058 C CA . ARG B 1 70 ? 15.016 -11.914 -11.695 1 97.75 70 ARG B CA 1
ATOM 4059 C C . ARG B 1 70 ? 15.039 -11.508 -10.227 1 97.75 70 ARG B C 1
ATOM 4061 O O . ARG B 1 70 ? 15.891 -11.969 -9.461 1 97.75 70 ARG B O 1
ATOM 4068 N N . GLU B 1 71 ? 14.195 -10.555 -9.828 1 97.94 71 GLU B N 1
ATOM 4069 C CA . GLU B 1 71 ? 13.992 -10.211 -8.422 1 97.94 71 GLU B CA 1
ATOM 4070 C C . GLU B 1 71 ? 13.266 -11.32 -7.676 1 97.94 71 GLU B C 1
ATOM 4072 O O . GLU B 1 71 ? 12.648 -12.188 -8.297 1 97.94 71 GLU B O 1
ATOM 4077 N N . ALA B 1 72 ? 13.359 -11.305 -6.371 1 98.56 72 ALA B N 1
ATOM 4078 C CA . ALA B 1 72 ? 12.719 -12.312 -5.535 1 98.56 72 ALA B CA 1
ATOM 4079 C C . ALA B 1 72 ? 11.227 -12.43 -5.859 1 98.56 72 ALA B C 1
ATOM 4081 O O . ALA B 1 72 ? 10.508 -11.43 -5.875 1 98.56 72 ALA B O 1
ATOM 4082 N N . ALA B 1 73 ? 10.812 -13.633 -6.156 1 97.94 73 ALA B N 1
ATOM 4083 C CA . ALA B 1 73 ? 9.414 -13.969 -6.414 1 97.94 73 ALA B CA 1
ATOM 4084 C C . ALA B 1 73 ? 8.828 -13.094 -7.516 1 97.94 73 ALA B C 1
ATOM 4086 O O . ALA B 1 73 ? 7.742 -12.531 -7.359 1 97.94 73 ALA B O 1
ATOM 4087 N N . SER B 1 74 ? 9.484 -12.961 -8.594 1 96.5 74 SER B N 1
ATOM 4088 C CA . SER B 1 74 ? 9.141 -11.984 -9.625 1 96.5 74 SER B CA 1
ATOM 4089 C C . SER B 1 74 ? 8.094 -12.547 -10.586 1 96.5 74 SER B C 1
ATOM 4091 O O . SER B 1 74 ? 7.48 -11.805 -11.352 1 96.5 74 SER B O 1
ATOM 4093 N N . GLY B 1 75 ? 7.875 -13.859 -10.602 1 97.69 75 GLY B N 1
ATOM 4094 C CA . GLY B 1 75 ? 7.031 -14.508 -11.594 1 97.69 75 GLY B CA 1
ATOM 4095 C C . GLY B 1 75 ? 5.562 -14.516 -11.219 1 97.69 75 GLY B C 1
ATOM 4096 O O . GLY B 1 75 ? 5.062 -13.555 -10.625 1 97.69 75 GLY B O 1
ATOM 4097 N N . ALA B 1 76 ? 4.852 -15.555 -11.594 1 98 76 ALA B N 1
ATOM 4098 C CA . ALA B 1 76 ? 3.398 -15.656 -11.492 1 98 76 ALA B CA 1
ATOM 4099 C C . ALA B 1 76 ? 2.934 -15.469 -10.055 1 98 76 ALA B C 1
ATOM 4101 O O . ALA B 1 76 ? 1.86 -14.906 -9.805 1 98 76 ALA B O 1
ATOM 4102 N N . SER B 1 77 ? 3.717 -15.859 -9.102 1 98.12 77 SER B N 1
ATOM 4103 C CA . SER B 1 77 ? 3.324 -15.789 -7.699 1 98.12 77 SER B CA 1
ATOM 4104 C C . SER B 1 77 ? 3.09 -14.352 -7.258 1 98.12 77 SER B C 1
ATOM 4106 O O . SER B 1 77 ? 2.238 -14.086 -6.406 1 98.12 77 SER B O 1
ATOM 4108 N N . SER B 1 78 ? 3.754 -13.422 -7.848 1 98.38 78 SER B N 1
ATOM 4109 C CA . SER B 1 78 ? 3.617 -12.023 -7.453 1 98.38 78 SER B CA 1
ATOM 4110 C C . SER B 1 78 ? 2.848 -11.227 -8.508 1 98.38 78 SER B C 1
ATOM 4112 O O . SER B 1 78 ? 3.004 -10.008 -8.602 1 98.38 78 SER B O 1
ATOM 4114 N N . ARG B 1 79 ? 2.062 -11.93 -9.305 1 98.5 79 ARG B N 1
ATOM 4115 C CA . ARG B 1 79 ? 1.431 -11.203 -10.406 1 98.5 79 ARG B CA 1
ATOM 4116 C C . ARG B 1 79 ? -0.034 -11.602 -10.555 1 98.5 79 ARG B C 1
ATOM 4118 O O . ARG B 1 79 ? -0.761 -11.016 -11.359 1 98.5 79 ARG B O 1
ATOM 4125 N N . ASN B 1 80 ? -0.48 -12.547 -9.773 1 98.06 80 ASN B N 1
ATOM 4126 C CA . ASN B 1 80 ? -1.86 -13.008 -9.883 1 98.06 80 ASN B CA 1
ATOM 4127 C C . ASN B 1 80 ? -2.834 -12.023 -9.242 1 98.06 80 ASN B C 1
ATOM 4129 O O . ASN B 1 80 ? -2.445 -10.914 -8.875 1 98.06 80 ASN B O 1
ATOM 4133 N N . ALA B 1 81 ? -4.125 -12.359 -9.141 1 98.06 81 ALA B N 1
ATOM 4134 C CA . ALA B 1 81 ? -5.141 -11.414 -8.68 1 98.06 81 ALA B CA 1
ATOM 4135 C C . ALA B 1 81 ? -5.344 -11.523 -7.168 1 98.06 81 ALA B C 1
ATOM 4137 O O . ALA B 1 81 ? -6.23 -10.875 -6.609 1 98.06 81 ALA B O 1
ATOM 4138 N N . GLY B 1 82 ? -4.617 -12.359 -6.504 1 98.19 82 GLY B N 1
ATOM 4139 C CA . GLY B 1 82 ? -4.59 -12.383 -5.051 1 98.19 82 GLY B CA 1
ATOM 4140 C C . GLY B 1 82 ? -5.641 -13.297 -4.449 1 98.19 82 GLY B C 1
ATOM 4141 O O . GLY B 1 82 ? -5.809 -13.344 -3.229 1 98.19 82 GLY B O 1
ATOM 4142 N N . HIS B 1 83 ? -6.324 -14.109 -5.262 1 98.25 83 HIS B N 1
ATOM 4143 C CA . HIS B 1 83 ? -7.367 -15.008 -4.777 1 98.25 83 HIS B CA 1
ATOM 4144 C C . HIS B 1 83 ? -6.766 -16.266 -4.168 1 98.25 83 HIS B C 1
ATOM 4146 O O . HIS B 1 83 ? -5.781 -16.812 -4.684 1 98.25 83 HIS B O 1
ATOM 4152 N N . VAL B 1 84 ? -7.23 -16.672 -3.078 1 98.12 84 VAL B N 1
ATOM 4153 C CA . VAL B 1 84 ? -7.117 -18.031 -2.547 1 98.12 84 VAL B CA 1
ATOM 4154 C C . VAL B 1 84 ? -8.484 -18.719 -2.576 1 98.12 84 VAL B C 1
ATOM 4156 O O . VAL B 1 84 ? -9.219 -18.688 -1.584 1 98.12 84 VAL B O 1
ATOM 4159 N N . ARG B 1 85 ? -8.734 -19.297 -3.709 1 97.31 85 ARG B N 1
ATOM 4160 C CA . ARG B 1 85 ? -10.109 -19.641 -4.043 1 97.31 85 ARG B CA 1
ATOM 4161 C C . ARG B 1 85 ? -10.195 -21.078 -4.559 1 97.31 85 ARG B C 1
ATOM 4163 O O . ARG B 1 85 ? -9.891 -21.344 -5.723 1 97.31 85 ARG B O 1
ATOM 4170 N N . PRO B 1 86 ? -10.641 -22.062 -3.719 1 96.81 86 PRO B N 1
ATOM 4171 C CA . PRO B 1 86 ? -10.922 -23.406 -4.254 1 96.81 86 PRO B CA 1
ATOM 4172 C C . PRO B 1 86 ? -12.047 -23.391 -5.285 1 96.81 86 PRO B C 1
ATOM 4174 O O . PRO B 1 86 ? -12.953 -22.562 -5.215 1 96.81 86 PRO B O 1
ATOM 4177 N N . ASP B 1 87 ? -11.789 -24.359 -6.164 1 92.69 87 ASP B N 1
ATOM 4178 C CA . ASP B 1 87 ? -12.945 -24.641 -7.008 1 92.69 87 ASP B CA 1
ATOM 4179 C C . ASP B 1 87 ? -13.992 -25.453 -6.25 1 92.69 87 ASP B C 1
ATOM 4181 O O . ASP B 1 87 ? -13.656 -26.438 -5.586 1 92.69 87 ASP B O 1
ATOM 4185 N N . ALA B 1 88 ? -15.07 -25.141 -5.969 1 93.06 88 ALA B N 1
ATOM 4186 C CA . ALA B 1 88 ? -16.125 -25.781 -5.18 1 93.06 88 ALA B CA 1
ATOM 4187 C C . ALA B 1 88 ? -16.844 -26.844 -5.992 1 93.06 88 ALA B C 1
ATOM 4189 O O . ALA B 1 88 ? -17.188 -27.906 -5.465 1 93.06 88 ALA B O 1
ATOM 4190 N N . PHE B 1 89 ? -17.047 -26.703 -7.195 1 95.31 89 PHE B N 1
ATOM 4191 C CA . PHE B 1 89 ? -17.766 -27.719 -7.957 1 95.31 89 PHE B CA 1
ATOM 4192 C C . PHE B 1 89 ? -17.672 -27.438 -9.453 1 95.31 89 PHE B C 1
ATOM 4194 O O . PHE B 1 89 ? -17.938 -28.312 -10.273 1 95.31 89 PHE B O 1
ATOM 4201 N N . ARG B 1 90 ? -17.344 -26.234 -9.797 1 90.56 90 ARG B N 1
ATOM 4202 C CA . ARG B 1 90 ? -17.562 -25.75 -11.156 1 90.56 90 ARG B CA 1
ATOM 4203 C C . ARG B 1 90 ? -16.75 -26.547 -12.164 1 90.56 90 ARG B C 1
ATOM 4205 O O . ARG B 1 90 ? -17.234 -26.906 -13.234 1 90.56 90 ARG B O 1
ATOM 4212 N N . GLY B 1 91 ? -15.531 -26.812 -11.859 1 91.5 91 GLY B N 1
ATOM 4213 C CA . GLY B 1 91 ? -14.625 -27.5 -12.766 1 91.5 91 GLY B CA 1
ATOM 4214 C C . GLY B 1 91 ? -14.836 -29 -12.789 1 91.5 91 GLY B C 1
ATOM 4215 O O . GLY B 1 91 ? -14.18 -29.719 -13.555 1 91.5 91 GLY B O 1
ATOM 4216 N N . PHE B 1 92 ? -15.805 -29.547 -12.078 1 95.75 92 PHE B N 1
ATOM 4217 C CA . PHE B 1 92 ? -15.969 -30.984 -11.914 1 95.75 92 PHE B CA 1
ATOM 4218 C C . PHE B 1 92 ? -16.188 -31.656 -13.266 1 95.75 92 PHE B C 1
ATOM 4220 O O . PHE B 1 92 ? -15.516 -32.656 -13.578 1 95.75 92 PHE B O 1
ATOM 4227 N N . THR B 1 93 ? -17.062 -31.109 -14.078 1 94.5 93 THR B N 1
ATOM 4228 C CA . THR B 1 93 ? -17.391 -31.75 -15.352 1 94.5 93 THR B CA 1
ATOM 4229 C C . THR B 1 93 ? -16.188 -31.781 -16.266 1 94.5 93 THR B C 1
ATOM 4231 O O . THR B 1 93 ? -15.961 -32.781 -16.969 1 94.5 93 THR B O 1
ATOM 4234 N N . THR B 1 94 ? -15.438 -30.75 -16.219 1 92.56 94 THR B N 1
ATOM 4235 C CA . THR B 1 94 ? -14.227 -30.688 -17.031 1 92.56 94 THR B CA 1
ATOM 4236 C C . THR B 1 94 ? -13.195 -31.703 -16.531 1 92.56 94 THR B C 1
ATOM 4238 O O . THR B 1 94 ? -12.617 -32.438 -17.328 1 92.56 94 THR B O 1
ATOM 4241 N N . TYR B 1 95 ? -12.938 -31.766 -15.281 1 96.06 95 TYR B N 1
ATOM 4242 C CA . TYR B 1 95 ? -11.969 -32.688 -14.711 1 96.06 95 TYR B CA 1
ATOM 4243 C C . TYR B 1 95 ? -12.422 -34.156 -14.898 1 96.06 95 TYR B C 1
ATOM 4245 O O . TYR B 1 95 ? -11.594 -35.031 -15.109 1 96.06 95 TYR B O 1
ATOM 4253 N N . LYS B 1 96 ? -13.75 -34.312 -14.742 1 97.12 96 LYS B N 1
ATOM 4254 C CA . LYS B 1 96 ? -14.305 -35.656 -14.961 1 97.12 96 LYS B CA 1
ATOM 4255 C C . LYS B 1 96 ? -14.039 -36.156 -16.391 1 97.12 96 LYS B C 1
ATOM 4257 O O . LYS B 1 96 ? -13.648 -37.281 -16.594 1 97.12 96 LYS B O 1
ATOM 4262 N N . LYS B 1 97 ? -14.195 -35.281 -17.297 1 94.94 97 LYS B N 1
ATOM 4263 C CA . LYS B 1 97 ? -13.969 -35.594 -18.703 1 94.94 97 LYS B CA 1
ATOM 4264 C C . LYS B 1 97 ? -12.5 -35.906 -18.969 1 94.94 97 LYS B C 1
ATOM 4266 O O . LYS B 1 97 ? -12.172 -36.812 -19.719 1 94.94 97 LYS B O 1
ATOM 4271 N N . LEU B 1 98 ? -11.609 -35.219 -18.328 1 94.31 98 LEU B N 1
ATOM 4272 C CA . LEU B 1 98 ? -10.18 -35.312 -18.609 1 94.31 98 LEU B CA 1
ATOM 4273 C C . LEU B 1 98 ? -9.523 -36.438 -17.812 1 94.31 98 LEU B C 1
ATOM 4275 O O . LEU B 1 98 ? -8.578 -37.062 -18.281 1 94.31 98 LEU B O 1
ATOM 4279 N N . HIS B 1 99 ? -10.055 -36.688 -16.578 1 96.69 99 HIS B N 1
ATOM 4280 C CA . HIS B 1 99 ? -9.297 -37.531 -15.664 1 96.69 99 HIS B CA 1
ATOM 4281 C C . HIS B 1 99 ? -10.18 -38.625 -15.047 1 96.69 99 HIS B C 1
ATOM 4283 O O . HIS B 1 99 ? -9.688 -39.469 -14.305 1 96.69 99 HIS B O 1
ATOM 4289 N N . GLY B 1 100 ? -11.438 -38.625 -15.336 1 97.25 100 GLY B N 1
ATOM 4290 C CA . GLY B 1 100 ? -12.359 -39.562 -14.695 1 97.25 100 GLY B CA 1
ATOM 4291 C C . GLY B 1 100 ? -12.977 -39 -13.422 1 97.25 100 GLY B C 1
ATOM 4292 O O . GLY B 1 100 ? -12.453 -38.031 -12.844 1 97.25 100 GLY B O 1
ATOM 4293 N N . GLU B 1 101 ? -14.062 -39.625 -13.055 1 98.06 101 GLU B N 1
ATOM 4294 C CA . GLU B 1 101 ? -14.898 -39.125 -11.961 1 98.06 101 GLU B CA 1
ATOM 4295 C C . GLU B 1 101 ? -14.125 -39.125 -10.641 1 98.06 101 GLU B C 1
ATOM 4297 O O . GLU B 1 101 ? -14.148 -38.156 -9.898 1 98.06 101 GLU B O 1
ATOM 4302 N N . GLU B 1 102 ? -13.453 -40.125 -10.359 1 98 102 GLU B N 1
ATOM 4303 C CA . GLU B 1 102 ? -12.727 -40.281 -9.102 1 98 102 GLU B CA 1
ATOM 4304 C C . GLU B 1 102 ? -11.672 -39.188 -8.953 1 98 102 GLU B C 1
ATOM 4306 O O . GLU B 1 102 ? -11.57 -38.531 -7.902 1 98 102 GLU B O 1
ATOM 4311 N N . GLN B 1 103 ? -10.875 -38.938 -9.977 1 97.94 103 GLN B N 1
ATOM 4312 C CA . GLN B 1 103 ? -9.836 -37.938 -9.938 1 97.94 103 GLN B CA 1
ATOM 4313 C C . GLN B 1 103 ? -10.438 -36.531 -9.859 1 97.94 103 GLN B C 1
ATOM 4315 O O . GLN B 1 103 ? -9.891 -35.656 -9.188 1 97.94 103 GLN B O 1
ATOM 4320 N N . ALA B 1 104 ? -11.531 -36.344 -10.555 1 98 104 ALA B N 1
ATOM 4321 C CA . ALA B 1 104 ? -12.203 -35.062 -10.516 1 98 104 ALA B CA 1
ATOM 4322 C C . ALA B 1 104 ? -12.617 -34.688 -9.094 1 98 104 ALA B C 1
ATOM 4324 O O . ALA B 1 104 ? -12.445 -33.562 -8.656 1 98 104 ALA B O 1
ATOM 4325 N N . LEU B 1 105 ? -13.156 -35.688 -8.375 1 98.25 105 LEU B N 1
ATOM 4326 C CA . LEU B 1 105 ? -13.523 -35.469 -6.977 1 98.25 105 LEU B CA 1
ATOM 4327 C C . LEU B 1 105 ? -12.305 -35.094 -6.137 1 98.25 105 LEU B C 1
ATOM 4329 O O . LEU B 1 105 ? -12.367 -34.188 -5.312 1 98.25 105 LEU B O 1
ATOM 4333 N N . LYS B 1 106 ? -11.227 -35.781 -6.379 1 98.12 106 LYS B N 1
ATOM 4334 C CA . LYS B 1 106 ? -10 -35.562 -5.613 1 98.12 106 LYS B CA 1
ATOM 4335 C C . LYS B 1 106 ? -9.43 -34.156 -5.891 1 98.12 106 LYS B C 1
ATOM 4337 O O . LYS B 1 106 ? -8.93 -33.5 -4.98 1 98.12 106 LYS B O 1
ATOM 4342 N N . VAL B 1 107 ? -9.5 -33.75 -7.145 1 98.06 107 VAL B N 1
ATOM 4343 C CA . VAL B 1 107 ? -8.961 -32.438 -7.535 1 98.06 107 VAL B CA 1
ATOM 4344 C C . VAL B 1 107 ? -9.719 -31.344 -6.812 1 98.06 107 VAL B C 1
ATOM 4346 O O . VAL B 1 107 ? -9.117 -30.438 -6.223 1 98.06 107 VAL B O 1
ATOM 4349 N N . ILE B 1 108 ? -11.016 -31.391 -6.805 1 97.75 108 ILE B N 1
ATOM 4350 C CA . ILE B 1 108 ? -11.852 -30.359 -6.188 1 97.75 108 ILE B CA 1
ATOM 4351 C C . ILE B 1 108 ? -11.648 -30.375 -4.672 1 97.75 108 ILE B C 1
ATOM 4353 O O . ILE B 1 108 ? -11.484 -29.328 -4.051 1 97.75 108 ILE B O 1
ATOM 4357 N N . ALA B 1 109 ? -11.617 -31.547 -4.109 1 97.62 109 ALA B N 1
ATOM 4358 C CA . ALA B 1 109 ? -11.398 -31.656 -2.67 1 97.62 109 ALA B CA 1
ATOM 4359 C C . ALA B 1 109 ? -10.023 -31.125 -2.277 1 97.62 109 ALA B C 1
ATOM 4361 O O . ALA B 1 109 ? -9.867 -30.531 -1.206 1 97.62 109 ALA B O 1
ATOM 4362 N N . ASN B 1 110 ? -9.078 -31.344 -3.104 1 98.06 110 ASN B N 1
ATOM 4363 C CA . ASN B 1 110 ? -7.73 -30.875 -2.814 1 98.06 110 ASN B CA 1
ATOM 4364 C C . ASN B 1 110 ? -7.652 -29.344 -2.805 1 98.06 110 ASN B C 1
ATOM 4366 O O . ASN B 1 110 ? -6.895 -28.766 -2.027 1 98.06 110 ASN B O 1
ATOM 4370 N N . GLU B 1 111 ? -8.352 -28.719 -3.682 1 97.81 111 GLU B N 1
ATOM 4371 C CA . GLU B 1 111 ? -8.352 -27.266 -3.676 1 97.81 111 GLU B CA 1
ATOM 4372 C C . GLU B 1 111 ? -8.883 -26.719 -2.355 1 97.81 111 GLU B C 1
ATOM 4374 O O . GLU B 1 111 ? -8.375 -25.719 -1.842 1 97.81 111 GLU B O 1
ATOM 4379 N N . ARG B 1 112 ? -9.914 -27.344 -1.832 1 97.62 112 ARG B N 1
ATOM 4380 C CA . ARG B 1 112 ? -10.422 -26.953 -0.52 1 97.62 112 ARG B CA 1
ATOM 4381 C C . ARG B 1 112 ? -9.367 -27.172 0.561 1 97.62 112 ARG B C 1
ATOM 4383 O O . ARG B 1 112 ? -9.211 -26.344 1.459 1 97.62 112 ARG B O 1
ATOM 4390 N N . ALA B 1 113 ? -8.664 -28.25 0.441 1 98.12 113 ALA B N 1
ATOM 4391 C CA . ALA B 1 113 ? -7.598 -28.562 1.39 1 98.12 113 ALA B CA 1
ATOM 4392 C C . ALA B 1 113 ? -6.5 -27.5 1.328 1 98.12 113 ALA B C 1
ATOM 4394 O O . ALA B 1 113 ? -5.898 -27.156 2.35 1 98.12 113 ALA B O 1
ATOM 4395 N N . VAL B 1 114 ? -6.242 -27.031 0.153 1 98.56 114 VAL B N 1
ATOM 4396 C CA . VAL B 1 114 ? -5.219 -26 -0.034 1 98.56 114 VAL B CA 1
ATOM 4397 C C . VAL B 1 114 ? -5.617 -24.734 0.71 1 98.56 114 VAL B C 1
ATOM 4399 O O . VAL B 1 114 ? -4.789 -24.109 1.383 1 98.56 114 VAL B O 1
ATOM 4402 N N . PHE B 1 115 ? -6.887 -24.312 0.603 1 98.5 115 PHE B N 1
ATOM 4403 C CA . PHE B 1 115 ? -7.367 -23.141 1.312 1 98.5 115 PHE B CA 1
ATOM 4404 C C . PHE B 1 115 ? -7.141 -23.281 2.812 1 98.5 115 PHE B C 1
ATOM 4406 O O . PHE B 1 115 ? -6.602 -22.375 3.455 1 98.5 115 PHE B O 1
ATOM 4413 N N . HIS B 1 116 ? -7.473 -24.422 3.324 1 98.38 116 HIS B N 1
ATOM 4414 C CA . HIS B 1 116 ? -7.316 -24.656 4.754 1 98.38 116 HIS B CA 1
ATOM 4415 C C . HIS B 1 116 ? -5.844 -24.688 5.152 1 98.38 116 HIS B C 1
ATOM 4417 O O . HIS B 1 116 ? -5.477 -24.203 6.227 1 98.38 116 HIS B O 1
ATOM 4423 N N . ALA B 1 117 ? -5.051 -25.234 4.277 1 98.62 117 ALA B N 1
ATOM 4424 C CA . ALA B 1 117 ? -3.619 -25.297 4.551 1 98.62 117 ALA B CA 1
ATOM 4425 C C . ALA B 1 117 ? -3.016 -23.906 4.648 1 98.62 117 ALA B C 1
ATOM 4427 O O . ALA B 1 117 ? -2.199 -23.641 5.535 1 98.62 117 ALA B O 1
ATOM 4428 N N . ILE B 1 118 ? -3.41 -23.031 3.779 1 98.69 118 ILE B N 1
ATOM 4429 C CA . ILE B 1 118 ? -2.902 -21.672 3.797 1 98.69 118 ILE B CA 1
ATOM 4430 C C . ILE B 1 118 ? -3.41 -20.938 5.043 1 98.69 118 ILE B C 1
ATOM 4432 O O . ILE B 1 118 ? -2.641 -20.281 5.742 1 98.69 118 ILE B O 1
ATOM 4436 N N . ASP B 1 119 ? -4.676 -21.125 5.293 1 98.56 119 ASP B N 1
ATOM 4437 C CA . ASP B 1 119 ? -5.281 -20.484 6.461 1 98.56 119 ASP B CA 1
ATOM 4438 C C . ASP B 1 119 ? -4.57 -20.906 7.746 1 98.56 119 ASP B C 1
ATOM 4440 O O . ASP B 1 119 ? -4.184 -20.062 8.555 1 98.56 119 ASP B O 1
ATOM 4444 N N . GLU B 1 120 ? -4.352 -22.172 7.859 1 98.44 120 GLU B N 1
ATOM 4445 C CA . GLU B 1 120 ? -3.688 -22.719 9.039 1 98.44 120 GLU B CA 1
ATOM 4446 C C . GLU B 1 120 ? -2.238 -22.234 9.125 1 98.44 120 GLU B C 1
ATOM 4448 O O . GLU B 1 120 ? -1.763 -21.875 10.195 1 98.44 120 GLU B O 1
ATOM 4453 N N . PHE B 1 121 ? -1.609 -22.266 8.047 1 98.75 121 PHE B N 1
ATOM 4454 C CA . PHE B 1 121 ? -0.205 -21.875 7.996 1 98.75 121 PHE B CA 1
ATOM 4455 C C . PHE B 1 121 ? -0.033 -20.422 8.414 1 98.75 121 PHE B C 1
ATOM 4457 O O . PHE B 1 121 ? 0.845 -20.109 9.219 1 98.75 121 PHE B O 1
ATOM 4464 N N . VAL B 1 122 ? -0.815 -19.562 7.852 1 98.62 122 VAL B N 1
ATOM 4465 C CA . VAL B 1 122 ? -0.743 -18.141 8.133 1 98.62 122 VAL B CA 1
ATOM 4466 C C . VAL B 1 122 ? -1.014 -17.891 9.609 1 98.62 122 VAL B C 1
ATOM 4468 O O . VAL B 1 122 ? -0.313 -17.094 10.25 1 98.62 122 VAL B O 1
ATOM 4471 N N . ARG B 1 123 ? -1.965 -18.547 10.188 1 98 123 ARG B N 1
ATOM 4472 C CA . ARG B 1 123 ? -2.312 -18.406 11.594 1 98 123 ARG B CA 1
ATOM 4473 C C . ARG B 1 123 ? -1.199 -18.922 12.492 1 98 123 ARG B C 1
ATOM 4475 O O . ARG B 1 123 ? -0.784 -18.25 13.438 1 98 123 ARG B O 1
ATOM 4482 N N . GLU B 1 124 ? -0.74 -20.062 12.141 1 98.19 124 GLU B N 1
ATOM 4483 C CA . GLU B 1 124 ? 0.263 -20.75 12.961 1 98.19 124 GLU B CA 1
ATOM 4484 C C . GLU B 1 124 ? 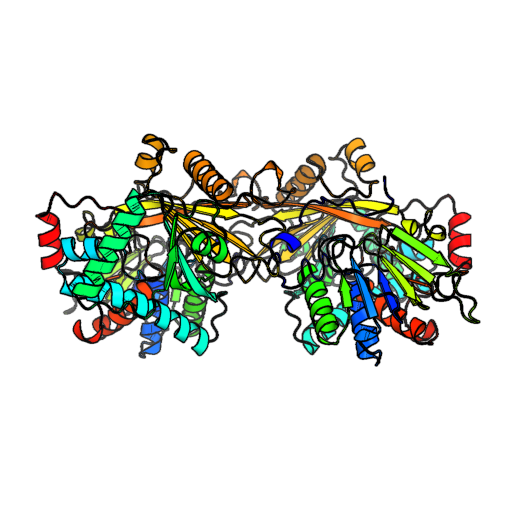1.559 -19.938 13.023 1 98.19 124 GLU B C 1
ATOM 4486 O O . GLU B 1 124 ? 2.203 -19.875 14.07 1 98.19 124 GLU B O 1
ATOM 4491 N N . HIS B 1 125 ? 1.89 -19.375 11.938 1 98.38 125 HIS B N 1
ATOM 4492 C CA . HIS B 1 125 ? 3.209 -18.75 11.859 1 98.38 125 HIS B CA 1
ATOM 4493 C C . HIS B 1 125 ? 3.109 -17.234 11.914 1 98.38 125 HIS B C 1
ATOM 4495 O O . HIS B 1 125 ? 4.129 -16.531 11.898 1 98.38 125 HIS B O 1
ATOM 4501 N N . GLY 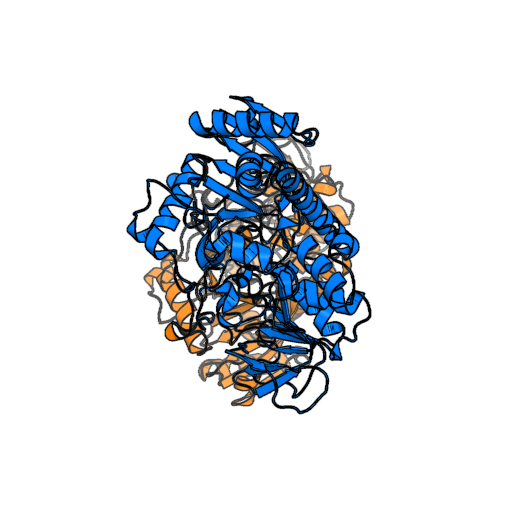B 1 126 ? 1.944 -16.719 11.977 1 97.75 126 GLY B N 1
ATOM 4502 C CA . GLY B 1 126 ? 1.769 -15.266 12.008 1 97.75 126 GLY B CA 1
ATOM 4503 C C . GLY B 1 126 ? 2.285 -14.578 10.766 1 97.75 126 GLY B C 1
ATOM 4504 O O . GLY B 1 126 ? 2.975 -13.555 10.852 1 97.75 126 GLY B O 1
ATOM 4505 N N . VAL B 1 127 ? 2.008 -15.195 9.609 1 98.38 127 VAL B N 1
ATOM 4506 C CA . VAL B 1 127 ? 2.521 -14.672 8.352 1 98.38 127 VAL B CA 1
ATOM 4507 C C . VAL B 1 127 ? 1.841 -13.344 8.023 1 98.38 127 VAL B C 1
ATOM 4509 O O . VAL B 1 127 ? 0.612 -13.273 7.941 1 98.38 127 VAL B O 1
ATOM 4512 N N . GLN B 1 128 ? 2.625 -12.289 7.793 1 97.19 128 GLN B N 1
ATOM 4513 C CA . GLN B 1 128 ? 2.084 -10.977 7.457 1 97.19 128 GLN B CA 1
ATOM 4514 C C . GLN B 1 128 ? 1.92 -10.812 5.949 1 97.19 128 GLN B C 1
ATOM 4516 O O . GLN B 1 128 ? 2.615 -10.008 5.328 1 97.19 128 GLN B O 1
ATOM 4521 N N . CYS B 1 129 ? 0.906 -11.453 5.426 1 98.56 129 CYS B N 1
ATOM 4522 C CA . CYS B 1 129 ? 0.69 -11.414 3.984 1 98.56 129 CYS B CA 1
ATOM 4523 C C . CYS B 1 129 ? -0.717 -10.93 3.656 1 98.56 129 CYS B C 1
ATOM 4525 O O . CYS B 1 129 ? -1.269 -11.273 2.609 1 98.56 129 CYS B O 1
ATOM 4527 N N . ASP B 1 130 ? -1.335 -10.203 4.629 1 98.12 130 ASP B N 1
ATOM 4528 C CA . ASP B 1 130 ? -2.67 -9.641 4.449 1 98.12 130 ASP B CA 1
ATOM 4529 C C . ASP B 1 130 ? -3.68 -10.734 4.094 1 98.12 130 ASP B C 1
ATOM 4531 O O . ASP B 1 130 ? -4.555 -10.531 3.252 1 98.12 130 ASP B O 1
ATOM 4535 N N . PHE B 1 131 ? -3.49 -11.883 4.586 1 98.56 131 PHE B N 1
ATOM 4536 C CA . PHE B 1 131 ? -4.441 -12.953 4.328 1 98.56 131 PHE B CA 1
ATOM 4537 C C . PHE B 1 131 ? -5.805 -12.633 4.93 1 98.56 131 PHE B C 1
ATOM 4539 O O . PHE B 1 131 ? -5.891 -12.195 6.082 1 98.56 131 PHE B O 1
ATOM 4546 N N . ASN B 1 132 ? -6.832 -12.742 4.148 1 98.06 132 ASN B N 1
ATOM 4547 C CA . ASN B 1 132 ? -8.219 -12.531 4.555 1 98.06 132 ASN B CA 1
ATOM 4548 C C . ASN B 1 132 ? -9.086 -13.75 4.258 1 98.06 132 ASN B C 1
ATOM 4550 O O . ASN B 1 132 ? -9.57 -13.914 3.139 1 98.06 132 ASN B O 1
ATOM 4554 N N . PRO B 1 133 ? -9.227 -14.633 5.285 1 98 133 PRO B N 1
ATOM 4555 C CA . PRO B 1 133 ? -10.219 -15.688 5.086 1 98 133 PRO B CA 1
ATOM 4556 C C . PRO B 1 133 ? -11.648 -15.156 5.012 1 98 133 PRO B C 1
ATOM 4558 O O . PRO B 1 133 ? -12.039 -14.312 5.828 1 98 133 PRO B O 1
ATOM 4561 N N . THR B 1 134 ? -12.375 -15.484 4.051 1 98 134 THR B N 1
ATOM 4562 C CA . THR B 1 134 ? -13.742 -15.047 3.807 1 98 134 THR B CA 1
ATOM 4563 C C . THR B 1 134 ? -14.469 -16.031 2.893 1 98 134 THR B C 1
ATOM 4565 O O . THR B 1 134 ? -14.281 -17.25 3.002 1 98 134 THR B O 1
ATOM 4568 N N . THR B 1 135 ? -15.445 -15.57 2.148 1 98.5 135 THR B N 1
ATOM 4569 C CA . THR B 1 135 ? -16.109 -16.375 1.131 1 98.5 135 THR B CA 1
ATOM 4570 C C . THR B 1 135 ? -15.867 -15.797 -0.26 1 98.5 135 THR B C 1
ATOM 4572 O O . THR B 1 135 ? -15.203 -14.766 -0.403 1 98.5 135 THR B O 1
ATOM 4575 N N . THR B 1 136 ? -16.219 -16.531 -1.242 1 98.5 136 THR B N 1
ATOM 4576 C CA . THR B 1 136 ? -16.234 -16.047 -2.623 1 98.5 136 THR B CA 1
ATOM 4577 C C . THR B 1 136 ? -17.594 -16.281 -3.256 1 98.5 136 THR B C 1
ATOM 4579 O O . THR B 1 136 ? -18.391 -17.094 -2.777 1 98.5 136 THR B O 1
ATOM 4582 N N . PHE B 1 137 ? -17.891 -15.477 -4.266 1 98.38 137 PHE B N 1
ATOM 4583 C CA . PHE B 1 137 ? -19.094 -15.648 -5.07 1 98.38 137 PHE B CA 1
ATOM 4584 C C . PHE B 1 137 ? -18.734 -16.031 -6.504 1 98.38 137 PHE B C 1
ATOM 4586 O O . PHE B 1 137 ? -17.812 -15.461 -7.09 1 98.38 137 PHE B O 1
ATOM 4593 N N . ASP B 1 138 ? -19.359 -17 -7.043 1 97.75 138 ASP B N 1
ATOM 4594 C CA . ASP B 1 138 ? -19.5 -17.156 -8.484 1 97.75 138 ASP B CA 1
ATOM 4595 C C . ASP B 1 138 ? -20.812 -16.562 -8.977 1 97.75 138 ASP B C 1
ATOM 4597 O O . ASP B 1 138 ? -21.891 -17.125 -8.727 1 97.75 138 ASP B O 1
ATOM 4601 N N . VAL B 1 139 ? -20.719 -15.43 -9.648 1 98.25 139 VAL B N 1
ATOM 4602 C CA . VAL B 1 139 ? -21.922 -14.695 -10.062 1 98.25 139 VAL B CA 1
ATOM 4603 C C . VAL B 1 139 ? -22.219 -15 -11.523 1 98.25 139 VAL B C 1
ATOM 4605 O O . VAL B 1 139 ? -21.422 -14.68 -12.414 1 98.25 139 VAL B O 1
ATOM 4608 N N . CYS B 1 140 ? -23.328 -15.602 -11.766 1 98.25 140 CYS B N 1
ATOM 4609 C CA . CYS B 1 140 ? -23.75 -15.906 -13.133 1 98.25 140 C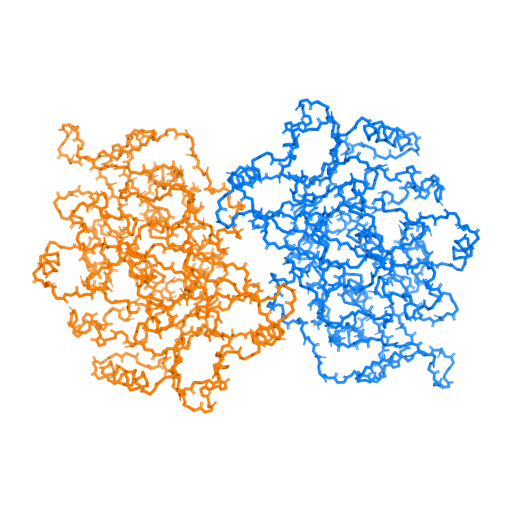YS B CA 1
ATOM 4610 C C . CYS B 1 140 ? -24.453 -14.711 -13.766 1 98.25 140 CYS B C 1
ATOM 4612 O O . CYS B 1 140 ? -25.469 -14.227 -13.242 1 98.25 140 CYS B O 1
ATOM 4614 N N . LEU B 1 141 ? -23.969 -14.289 -14.93 1 97.75 141 LEU B N 1
ATOM 4615 C CA . LEU B 1 141 ? -24.453 -13.07 -15.562 1 97.75 141 LEU B CA 1
ATOM 4616 C C . LEU B 1 141 ? -25.172 -13.383 -16.875 1 97.75 141 LEU B C 1
ATOM 4618 O O . LEU B 1 141 ? -25.719 -12.492 -17.516 1 97.75 141 LEU B O 1
ATOM 4622 N N . THR B 1 142 ? -25.172 -14.672 -17.328 1 97.06 142 THR B N 1
ATOM 4623 C CA . THR B 1 142 ? -25.891 -15.125 -18.5 1 97.06 142 THR B CA 1
ATOM 4624 C C . THR B 1 142 ? -26.688 -16.391 -18.188 1 97.06 142 THR B C 1
ATOM 4626 O O . THR B 1 142 ? -26.328 -17.156 -17.297 1 97.06 142 THR B O 1
ATOM 4629 N N . GLN B 1 143 ? -27.719 -16.625 -19 1 96.44 143 GLN B N 1
ATOM 4630 C CA . GLN B 1 143 ? -28.531 -17.828 -18.812 1 96.44 143 GLN B CA 1
ATOM 4631 C C . GLN B 1 143 ? -27.734 -19.078 -19.125 1 96.44 143 GLN B C 1
ATOM 4633 O O . GLN B 1 143 ? -27.922 -20.125 -18.5 1 96.44 143 GLN B O 1
ATOM 4638 N N . GLU B 1 144 ? -26.906 -18.984 -20.031 1 94.06 144 GLU B N 1
ATOM 4639 C CA . GLU B 1 144 ? -26.062 -20.109 -20.406 1 94.06 144 GLU B CA 1
ATOM 4640 C C . GLU B 1 144 ? -25.219 -20.578 -19.234 1 94.06 144 GLU B C 1
ATOM 4642 O O . GLU B 1 144 ? -25.094 -21.781 -18.969 1 94.06 144 GLU B O 1
ATOM 4647 N N . PHE B 1 145 ? -24.688 -19.688 -18.531 1 94.5 145 PHE B N 1
ATOM 4648 C CA . PHE B 1 145 ? -23.797 -20.062 -17.438 1 94.5 145 PHE B CA 1
ATOM 4649 C C . PHE B 1 145 ? -24.594 -20.484 -16.203 1 94.5 145 PHE B C 1
ATOM 4651 O O . PHE B 1 145 ? -24.109 -21.297 -15.398 1 94.5 145 PHE B O 1
ATOM 4658 N N . VAL B 1 146 ? -25.781 -19.953 -16.047 1 97 146 VAL B N 1
ATOM 4659 C CA . VAL B 1 146 ? -26.672 -20.453 -15.008 1 97 146 VAL B CA 1
ATOM 4660 C C . VAL B 1 146 ? -26.875 -21.953 -15.188 1 97 146 VAL B C 1
ATOM 4662 O O . VAL B 1 146 ? -26.75 -22.719 -14.234 1 97 146 VAL B O 1
ATOM 4665 N N . GLU B 1 147 ? -27.156 -22.312 -16.391 1 95.75 147 GLU B N 1
ATOM 4666 C CA . GLU B 1 147 ? -27.422 -23.719 -16.688 1 95.75 147 GLU B CA 1
ATOM 4667 C C . GLU B 1 147 ? -26.156 -24.562 -16.531 1 95.75 147 GLU B C 1
ATOM 4669 O O . GLU B 1 147 ? -26.203 -25.672 -16.016 1 95.75 147 GLU B O 1
ATOM 4674 N N . HIS B 1 148 ? -25.094 -24.047 -17 1 93.62 148 HIS B N 1
ATOM 4675 C CA . HIS B 1 148 ? -23.812 -24.75 -16.891 1 93.62 148 HIS B CA 1
ATOM 4676 C C . HIS B 1 148 ? -23.469 -25.062 -15.445 1 93.62 148 HIS B C 1
ATOM 4678 O O . HIS B 1 148 ? -23.141 -26.203 -15.117 1 93.62 148 HIS B O 1
ATOM 4684 N N . ASN B 1 149 ? -23.531 -24.109 -14.57 1 95.75 149 ASN B N 1
ATOM 4685 C CA . ASN B 1 149 ? -23.188 -24.281 -13.164 1 95.75 149 ASN B CA 1
ATOM 4686 C C . ASN B 1 149 ? -24.156 -25.234 -12.469 1 95.75 149 ASN B C 1
ATOM 4688 O O . ASN B 1 149 ? -23.75 -26.031 -11.617 1 95.75 149 ASN B O 1
ATOM 4692 N N . ALA B 1 150 ? -25.422 -25.062 -12.836 1 96.69 150 ALA B N 1
ATOM 4693 C CA . ALA B 1 150 ? -26.422 -25.953 -12.25 1 96.69 150 ALA B CA 1
ATOM 4694 C C . ALA B 1 150 ? -26.125 -27.406 -12.602 1 96.69 150 ALA B C 1
ATOM 4696 O O . ALA B 1 150 ? -26.219 -28.281 -11.742 1 96.69 150 ALA B O 1
ATOM 4697 N N . GLN B 1 151 ? -25.766 -27.609 -13.773 1 95.81 151 GLN B N 1
ATOM 4698 C CA . GLN B 1 151 ? -25.453 -28.953 -14.219 1 95.81 151 GLN B CA 1
ATOM 4699 C C . GLN B 1 151 ? -24.203 -29.484 -13.531 1 95.81 151 GLN B C 1
ATOM 4701 O O . GLN B 1 151 ? -24.156 -30.641 -13.109 1 95.81 151 GLN B O 1
ATOM 4706 N N . SER B 1 152 ? -23.172 -28.656 -13.492 1 95.56 152 SER B N 1
ATOM 4707 C CA . SER B 1 152 ? -21.938 -29.062 -12.844 1 95.56 152 SER B CA 1
ATOM 4708 C C . SER B 1 152 ? -22.156 -29.406 -11.375 1 95.56 152 SER B C 1
ATOM 4710 O O . SER B 1 152 ? -21.609 -30.391 -10.867 1 95.56 152 SER B O 1
ATOM 4712 N N . LEU B 1 153 ? -22.953 -28.578 -10.68 1 97.69 153 LEU B N 1
ATOM 4713 C CA . LEU B 1 153 ? -23.25 -28.828 -9.273 1 97.69 153 LEU B CA 1
ATOM 4714 C C . LEU B 1 153 ? -24 -30.141 -9.102 1 97.69 153 LEU B C 1
ATOM 4716 O O . LEU B 1 153 ? -23.703 -30.922 -8.195 1 97.69 153 LEU B O 1
ATOM 4720 N N . LYS B 1 154 ? -24.984 -30.344 -9.961 1 97.62 154 LYS B N 1
ATOM 4721 C CA . LYS B 1 154 ? -25.766 -31.578 -9.914 1 97.62 154 LYS B CA 1
ATOM 4722 C C . LYS B 1 154 ? -24.875 -32.812 -10.094 1 97.62 154 LYS B C 1
ATOM 4724 O O . LYS B 1 154 ? -24.953 -33.75 -9.32 1 97.62 154 LYS B O 1
ATOM 4729 N N . GLU B 1 155 ? -24.047 -32.75 -11.055 1 97.5 155 GLU B N 1
ATOM 4730 C CA . GLU B 1 155 ? -23.172 -33.875 -11.328 1 97.5 155 GLU B CA 1
ATOM 4731 C C . GLU B 1 155 ? -22.188 -34.094 -10.188 1 97.5 155 GLU B C 1
ATOM 4733 O O . GLU B 1 155 ? -21.891 -35.25 -9.836 1 97.5 155 GLU B O 1
ATOM 4738 N N . TYR B 1 156 ? -21.672 -33.031 -9.703 1 98.25 156 TYR B N 1
ATOM 4739 C CA . TYR B 1 156 ? -20.734 -33.125 -8.594 1 98.25 156 TYR B CA 1
ATOM 4740 C C . TYR B 1 156 ? -21.391 -33.75 -7.375 1 98.25 156 TYR B C 1
ATOM 4742 O O . TYR B 1 156 ? -20.828 -34.656 -6.758 1 98.25 156 TYR B O 1
ATOM 4750 N N . ARG B 1 157 ? -22.562 -33.375 -7.09 1 97.94 157 ARG B N 1
ATOM 4751 C CA . ARG B 1 157 ? -23.328 -33.906 -5.973 1 97.94 157 ARG B CA 1
ATOM 4752 C C . ARG B 1 157 ? -23.625 -35.406 -6.188 1 97.94 157 ARG B C 1
ATOM 4754 O O . ARG B 1 157 ? -23.438 -36.219 -5.277 1 97.94 157 ARG B O 1
ATOM 4761 N N . GLU B 1 158 ? -24.016 -35.688 -7.316 1 98 158 GLU B N 1
ATOM 4762 C CA . GLU B 1 158 ? -24.375 -37.062 -7.641 1 98 158 GLU B CA 1
ATOM 4763 C C . GLU B 1 158 ? -23.172 -38 -7.566 1 98 158 GLU B C 1
ATOM 4765 O O . GLU B 1 158 ? -23.297 -39.188 -7.23 1 98 158 GLU B O 1
ATOM 4770 N N . ALA B 1 159 ? -22.031 -37.406 -7.855 1 98.19 159 ALA B N 1
ATOM 4771 C CA . ALA B 1 159 ? -20.797 -38.188 -7.809 1 98.19 159 ALA B CA 1
ATOM 4772 C C . ALA B 1 159 ? -20.312 -38.344 -6.371 1 98.19 159 ALA B C 1
ATOM 4774 O O . ALA B 1 159 ? -19.328 -39.062 -6.121 1 98.19 159 ALA B O 1
ATOM 4775 N N . GLY B 1 160 ? -20.953 -37.688 -5.43 1 97.88 160 GLY B N 1
ATOM 4776 C CA . GLY B 1 160 ? -20.578 -37.812 -4.031 1 97.88 160 GLY B CA 1
ATOM 4777 C C . GLY B 1 160 ? -19.781 -36.656 -3.512 1 97.88 160 GLY B C 1
ATOM 4778 O O . GLY B 1 160 ? -19.234 -36.688 -2.408 1 97.88 160 GLY B O 1
ATOM 4779 N N . GLY B 1 161 ? -19.672 -35.656 -4.301 1 97.69 161 GLY B N 1
ATOM 4780 C CA . GLY B 1 161 ? -18.984 -34.438 -3.85 1 97.69 161 GLY B CA 1
ATOM 4781 C C . GLY B 1 161 ? -19.672 -33.75 -2.695 1 97.69 161 GLY B C 1
ATOM 4782 O O . GLY B 1 161 ? -20.906 -33.75 -2.611 1 97.69 161 GLY B O 1
ATOM 4783 N N . ASP B 1 162 ? -18.922 -33.125 -1.754 1 97.06 162 ASP B N 1
ATOM 4784 C CA . ASP B 1 162 ? -19.469 -32.375 -0.619 1 97.06 162 ASP B CA 1
ATOM 4785 C C . ASP B 1 162 ? -19.938 -31 -1.045 1 97.06 162 ASP B C 1
ATOM 4787 O O . ASP B 1 162 ? -19.125 -30.156 -1.434 1 97.06 162 ASP B O 1
ATOM 4791 N N . VAL B 1 163 ? -21.172 -30.75 -0.981 1 97.44 163 VAL B N 1
ATOM 4792 C CA . VAL B 1 163 ? -21.719 -29.469 -1.411 1 97.44 163 VAL B CA 1
ATOM 4793 C C . VAL B 1 163 ? -22.297 -28.719 -0.209 1 97.44 163 VAL B C 1
ATOM 4795 O O . VAL B 1 163 ? -23 -27.719 -0.369 1 97.44 163 VAL B O 1
ATOM 4798 N N . SER B 1 164 ? -22 -29.156 1.045 1 97.25 164 SER B N 1
ATOM 4799 C CA . SER B 1 164 ? -22.609 -28.625 2.258 1 97.25 164 SER B CA 1
ATOM 4800 C C . SER B 1 164 ? -22.172 -27.203 2.527 1 97.25 164 SER B C 1
ATOM 4802 O O . SER B 1 164 ? -22.859 -26.438 3.207 1 97.25 164 SER B O 1
ATOM 4804 N N . HIS B 1 165 ? -21.031 -26.859 2.035 1 96.75 165 HIS B N 1
ATOM 4805 C CA . HIS B 1 165 ? -20.469 -25.547 2.307 1 96.75 165 HIS B CA 1
ATOM 4806 C C . HIS B 1 165 ? -20.859 -24.547 1.228 1 96.75 165 HIS B C 1
ATOM 4808 O O . HIS B 1 165 ? -20.453 -23.375 1.272 1 96.75 165 HIS B O 1
ATOM 4814 N N . ILE B 1 166 ? -21.672 -24.969 0.219 1 98.12 166 ILE B N 1
ATOM 4815 C CA . ILE B 1 166 ? -22.047 -24.125 -0.911 1 98.12 166 ILE B CA 1
ATOM 4816 C C . ILE B 1 166 ? -23.438 -23.547 -0.69 1 98.12 166 ILE B C 1
ATOM 4818 O O . ILE B 1 166 ? -24.391 -24.281 -0.438 1 98.12 166 ILE B O 1
ATOM 4822 N N . LYS B 1 167 ? -23.578 -22.25 -0.722 1 98.38 167 LYS B N 1
ATOM 4823 C CA . LYS B 1 167 ? -24.859 -21.547 -0.676 1 98.38 167 LYS B CA 1
ATOM 4824 C C . LYS B 1 167 ? -25.266 -21.031 -2.057 1 98.38 167 LYS B C 1
ATOM 4826 O O . LYS B 1 167 ? -24.391 -20.734 -2.885 1 98.38 167 LYS B O 1
ATOM 4831 N N . PHE B 1 168 ? -26.531 -21.016 -2.307 1 98.25 168 PHE B N 1
ATOM 4832 C CA . PHE B 1 168 ? -27.062 -20.625 -3.605 1 98.25 168 PHE B CA 1
ATOM 4833 C C . PHE B 1 168 ? -28.109 -19.516 -3.451 1 98.25 168 PHE B C 1
ATOM 4835 O O . PHE B 1 168 ? -28.984 -19.609 -2.59 1 98.25 168 PHE B O 1
ATOM 4842 N N . TYR B 1 169 ? -27.906 -18.422 -4.234 1 98.38 169 TYR B N 1
ATOM 4843 C CA . TYR B 1 169 ? -28.828 -17.297 -4.246 1 98.38 169 TYR B CA 1
ATOM 4844 C C . TYR B 1 169 ? -29.359 -17.031 -5.652 1 98.38 169 TYR B C 1
ATOM 4846 O O . TYR B 1 169 ? -28.625 -17.234 -6.637 1 98.38 169 TYR B O 1
ATOM 4854 N N . THR B 1 170 ? -30.641 -16.562 -5.777 1 97.5 170 THR B N 1
ATOM 4855 C CA . THR B 1 170 ? -31.203 -16.266 -7.09 1 97.5 170 THR B CA 1
ATOM 4856 C C . THR B 1 170 ? -31.828 -14.867 -7.102 1 97.5 170 THR B C 1
ATOM 4858 O O . THR B 1 170 ? -32.156 -14.328 -6.051 1 97.5 170 THR B O 1
ATOM 4861 N N . GLY B 1 171 ? -31.828 -14.281 -8.258 1 96.06 171 GLY B N 1
ATOM 4862 C CA . GLY B 1 171 ? -32.562 -13.047 -8.469 1 96.06 171 GLY B CA 1
ATOM 4863 C C . GLY B 1 171 ? -32.094 -11.914 -7.574 1 96.06 171 GLY B C 1
ATOM 4864 O O . GLY B 1 171 ? -30.891 -11.617 -7.508 1 96.06 171 GLY B O 1
ATOM 4865 N N . GLU B 1 172 ? -33.031 -11.344 -6.879 1 97 172 GLU B N 1
ATOM 4866 C CA . GLU B 1 172 ? -32.781 -10.164 -6.059 1 97 172 GLU B CA 1
ATOM 4867 C C . GLU B 1 172 ? -31.859 -10.477 -4.898 1 97 172 GLU B C 1
ATOM 4869 O O . GLU B 1 172 ? -31 -9.656 -4.539 1 97 172 GLU B O 1
ATOM 4874 N N . GLU B 1 173 ? -32 -11.641 -4.383 1 97.75 173 GLU B N 1
ATOM 4875 C CA . GLU B 1 173 ? -31.141 -12.031 -3.279 1 97.75 173 GLU B CA 1
ATOM 4876 C C . GLU B 1 173 ? -29.688 -12.109 -3.725 1 97.75 173 GLU B C 1
ATOM 4878 O O . GLU B 1 173 ? -28.781 -11.711 -2.984 1 97.75 173 GLU B O 1
ATOM 4883 N N . ALA B 1 174 ? -29.453 -12.695 -4.938 1 98 174 ALA B N 1
ATOM 4884 C CA . ALA B 1 174 ? -28.109 -12.75 -5.484 1 98 174 ALA B CA 1
ATOM 4885 C C . ALA B 1 174 ? -27.531 -11.344 -5.656 1 98 174 ALA B C 1
ATOM 4887 O O . ALA B 1 174 ? -26.359 -11.102 -5.328 1 98 174 ALA B O 1
ATOM 4888 N N . ARG B 1 175 ? -28.312 -10.43 -6.133 1 97.25 175 ARG B N 1
ATOM 4889 C CA . ARG B 1 175 ? -27.891 -9.055 -6.355 1 97.25 175 ARG B CA 1
ATOM 4890 C C . ARG B 1 175 ? -27.578 -8.359 -5.035 1 97.25 175 ARG B C 1
ATOM 4892 O O . ARG B 1 175 ? -26.578 -7.637 -4.926 1 97.25 175 ARG B O 1
ATOM 4899 N N . GLU B 1 176 ? -28.359 -8.578 -4.051 1 95.94 176 GLU B N 1
ATOM 4900 C CA . GLU B 1 176 ? -28.172 -7.953 -2.744 1 95.94 176 GLU B CA 1
ATOM 4901 C C . GLU B 1 176 ? -26.922 -8.5 -2.049 1 95.94 176 GLU B C 1
ATOM 4903 O O . GLU B 1 176 ? -26.141 -7.734 -1.474 1 95.94 176 GLU B O 1
ATOM 4908 N N . LYS B 1 177 ? -26.734 -9.781 -2.146 1 96.31 177 LYS B N 1
ATOM 4909 C CA . LYS B 1 177 ? -25.625 -10.43 -1.457 1 96.31 177 LYS B CA 1
ATOM 4910 C C . LYS B 1 177 ? -24.297 -10.102 -2.133 1 96.31 177 LYS B C 1
ATOM 4912 O O . LYS B 1 177 ? -23.281 -9.953 -1.463 1 96.31 177 LYS B O 1
ATOM 4917 N N . THR B 1 178 ? -24.328 -9.992 -3.402 1 97.25 178 THR B N 1
ATOM 4918 C CA . THR B 1 178 ? -23.078 -9.852 -4.145 1 97.25 178 THR B CA 1
ATOM 4919 C C . THR B 1 178 ? -22.797 -8.383 -4.445 1 97.25 178 THR B C 1
ATOM 4921 O O . THR B 1 178 ? -21.641 -8.008 -4.707 1 97.25 178 THR B O 1
ATOM 4924 N N . GLY B 1 179 ? -23.797 -7.562 -4.496 1 95.12 179 GLY B N 1
ATOM 4925 C CA . GLY B 1 179 ? -23.688 -6.188 -4.945 1 95.12 179 GLY B CA 1
ATOM 4926 C C . GLY B 1 179 ? -23.594 -6.055 -6.453 1 95.12 179 GLY B C 1
ATOM 4927 O O . GLY B 1 179 ? -23.391 -4.957 -6.977 1 95.12 179 GLY B O 1
ATOM 4928 N N . VAL B 1 180 ? -23.781 -7.164 -7.199 1 96.81 180 VAL B N 1
ATOM 4929 C CA . VAL B 1 180 ? -23.641 -7.168 -8.648 1 96.81 180 VAL B CA 1
ATOM 4930 C C . VAL B 1 180 ? -24.984 -6.938 -9.312 1 96.81 180 VAL B C 1
ATOM 4932 O O . VAL B 1 180 ? -25.859 -7.809 -9.273 1 96.81 180 VAL B O 1
ATOM 4935 N N . HIS B 1 181 ? -25.266 -5.848 -10 1 91.75 181 HIS B N 1
ATOM 4936 C CA . HIS B 1 181 ? -26.547 -5.418 -10.555 1 91.75 181 HIS B CA 1
ATOM 4937 C C . HIS B 1 181 ? -27.078 -6.434 -11.562 1 91.75 181 HIS B C 1
ATOM 4939 O O . HIS B 1 181 ? -28.281 -6.68 -11.617 1 91.75 181 HIS B O 1
ATOM 4945 N N . GLY B 1 182 ? -26.359 -7.156 -12.305 1 94.38 182 GLY B N 1
ATOM 4946 C CA . GLY B 1 182 ? -26.781 -8.047 -13.383 1 94.38 182 GLY B CA 1
ATOM 4947 C C . GLY B 1 182 ? -26.75 -9.508 -12.992 1 94.38 182 GLY B C 1
ATOM 4948 O O . GLY B 1 182 ? -26.953 -10.391 -13.828 1 94.38 182 GLY B O 1
ATOM 4949 N N . ALA B 1 183 ? -26.703 -9.781 -11.742 1 97.69 183 ALA B N 1
ATOM 4950 C CA . ALA B 1 183 ? -26.578 -11.172 -11.305 1 97.69 183 ALA B CA 1
ATOM 4951 C C . ALA B 1 183 ? -27.906 -11.922 -11.492 1 97.69 183 ALA B C 1
ATOM 4953 O O . ALA B 1 183 ? -28.953 -11.477 -11.016 1 97.69 183 ALA B O 1
ATOM 4954 N N . LEU B 1 184 ? -27.859 -13 -12.188 1 98.44 184 LEU B N 1
ATOM 4955 C CA . LEU B 1 184 ? -29.016 -13.875 -12.312 1 98.44 184 LEU B CA 1
ATOM 4956 C C . LEU B 1 184 ? -29.094 -14.852 -11.141 1 98.44 184 LEU B C 1
ATOM 4958 O O . LEU B 1 184 ? -30.172 -15.125 -10.617 1 98.44 184 LEU B O 1
ATOM 4962 N N . CYS B 1 185 ? -28.031 -15.398 -10.742 1 98.38 185 CYS B N 1
ATOM 4963 C CA . CYS B 1 185 ? -27.844 -16.188 -9.531 1 98.38 185 CYS B CA 1
ATOM 4964 C C . CYS B 1 185 ? -26.391 -16.156 -9.078 1 98.38 185 CYS B C 1
ATOM 4966 O O . CYS B 1 185 ? -25.531 -15.617 -9.773 1 98.38 185 CYS B O 1
ATOM 4968 N N . ALA B 1 186 ? -26.141 -16.641 -7.863 1 98.5 186 ALA B N 1
ATOM 4969 C CA . ALA B 1 186 ? -24.781 -16.656 -7.316 1 98.5 186 ALA B CA 1
ATOM 4970 C C . ALA B 1 186 ? -24.594 -17.844 -6.375 1 98.5 186 ALA B C 1
ATOM 4972 O O . ALA B 1 186 ? -25.516 -18.25 -5.672 1 98.5 186 ALA B O 1
ATOM 4973 N N . TYR B 1 187 ? -23.438 -18.422 -6.438 1 98.5 187 TYR B N 1
ATOM 4974 C CA . TYR B 1 187 ? -23 -19.453 -5.504 1 98.5 187 TYR B CA 1
ATOM 4975 C C . TYR B 1 187 ? -21.938 -18.906 -4.562 1 98.5 187 TYR B C 1
ATOM 4977 O O . TYR B 1 187 ? -21.047 -18.156 -4.98 1 98.5 187 TYR B O 1
ATOM 4985 N N . GLU B 1 188 ? -22.031 -19.234 -3.271 1 98.62 188 GLU B N 1
ATOM 4986 C CA . GLU B 1 188 ? -21.094 -18.75 -2.26 1 98.62 188 GLU B CA 1
ATOM 4987 C C . GLU B 1 188 ? -20.453 -19.906 -1.497 1 98.62 188 GLU B C 1
ATOM 4989 O O . GLU B 1 188 ? -21.141 -20.859 -1.12 1 98.62 188 GLU B O 1
ATOM 4994 N N . TRP B 1 189 ? -19.156 -19.891 -1.291 1 98.56 189 TRP B N 1
ATOM 4995 C CA . TRP B 1 189 ? -18.469 -20.875 -0.458 1 98.56 189 TRP B CA 1
ATOM 4996 C C . TRP B 1 189 ? -17.203 -20.281 0.165 1 98.56 189 TRP B C 1
ATOM 4998 O O . TRP B 1 189 ? -16.781 -19.188 -0.208 1 98.56 189 TRP B O 1
ATOM 5008 N N . PRO B 1 190 ? -16.547 -20.938 1.109 1 98.44 190 PRO B N 1
ATOM 5009 C CA . PRO B 1 190 ? -15.359 -20.422 1.786 1 98.44 190 PRO B CA 1
ATOM 5010 C C . PRO B 1 190 ? -14.164 -20.266 0.848 1 98.44 190 PRO B C 1
ATOM 5012 O O . PRO B 1 190 ? -13.93 -21.125 -0.001 1 98.44 190 PRO B O 1
ATOM 5015 N N . ALA B 1 191 ? -13.469 -19.219 0.939 1 98.5 191 ALA B N 1
ATOM 5016 C CA . ALA B 1 191 ? -12.266 -18.859 0.198 1 98.5 191 ALA B CA 1
ATOM 5017 C C . ALA B 1 191 ? -11.484 -17.766 0.92 1 98.5 191 ALA B C 1
ATOM 5019 O O . ALA B 1 191 ? -11.555 -17.641 2.146 1 98.5 191 ALA B O 1
ATOM 5020 N N . GLY B 1 192 ? -10.664 -17.062 0.216 1 97.81 192 GLY B N 1
ATOM 5021 C CA . GLY B 1 192 ? -9.914 -15.961 0.807 1 97.81 192 GLY B CA 1
ATOM 5022 C C . GLY B 1 192 ? -9.094 -15.188 -0.206 1 97.81 192 GLY B C 1
ATOM 5023 O O . GLY B 1 192 ? -9.266 -15.359 -1.415 1 97.81 192 GLY B O 1
ATOM 5024 N N . SER B 1 193 ? -8.375 -14.273 0.281 1 98 193 SER B N 1
ATOM 5025 C CA . SER B 1 193 ? -7.434 -13.484 -0.505 1 98 193 SER B CA 1
ATOM 5026 C C . SER B 1 193 ? -6.152 -13.219 0.277 1 98 193 SER B C 1
ATOM 5028 O O . SER B 1 193 ? -6.129 -13.344 1.503 1 98 193 SER B O 1
ATOM 5030 N N . SER B 1 194 ? -5.113 -12.914 -0.435 1 98.25 194 SER B N 1
ATOM 5031 C CA . SER B 1 194 ? -3.811 -12.648 0.168 1 98.25 194 SER B CA 1
A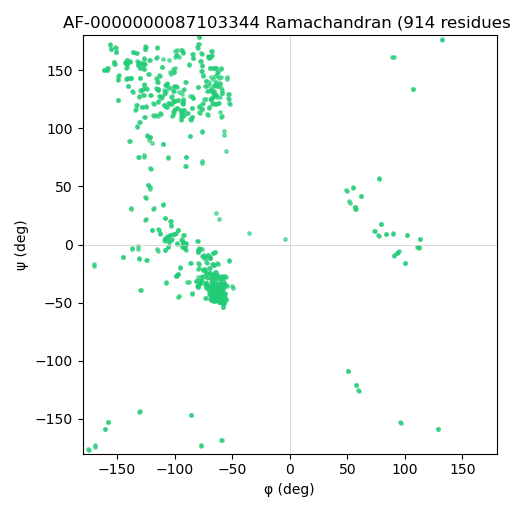TOM 5032 C C . SER B 1 194 ? -2.982 -11.711 -0.698 1 98.25 194 SER B C 1
ATOM 5034 O O . SER B 1 194 ? -3.311 -11.477 -1.862 1 98.25 194 SER B O 1
ATOM 5036 N N . HIS B 1 195 ? -2.047 -11.008 -0.079 1 98.75 195 HIS B N 1
ATOM 5037 C CA . HIS B 1 195 ? -0.928 -10.43 -0.813 1 98.75 195 HIS B CA 1
ATOM 5038 C C . HIS B 1 195 ? 0.101 -11.492 -1.18 1 98.75 195 HIS B C 1
ATOM 5040 O O . HIS B 1 195 ? 1.004 -11.789 -0.393 1 98.75 195 HIS B O 1
ATOM 5046 N N . PRO B 1 196 ? 0.056 -12 -2.355 1 98.56 196 PRO B N 1
ATOM 5047 C CA . PRO B 1 196 ? 0.814 -13.219 -2.648 1 98.56 196 PRO B CA 1
ATOM 5048 C C . PRO B 1 196 ? 2.324 -12.992 -2.637 1 98.56 196 PRO B C 1
ATOM 5050 O O . PRO B 1 196 ? 3.084 -13.898 -2.279 1 98.56 196 PRO B O 1
ATOM 5053 N N . ALA B 1 197 ? 2.818 -11.828 -3.018 1 98.75 197 ALA B N 1
ATOM 5054 C CA . ALA B 1 197 ? 4.246 -11.539 -2.951 1 98.75 197 ALA B CA 1
ATOM 5055 C C . ALA B 1 197 ? 4.75 -11.586 -1.512 1 98.75 197 ALA B C 1
ATOM 5057 O O . 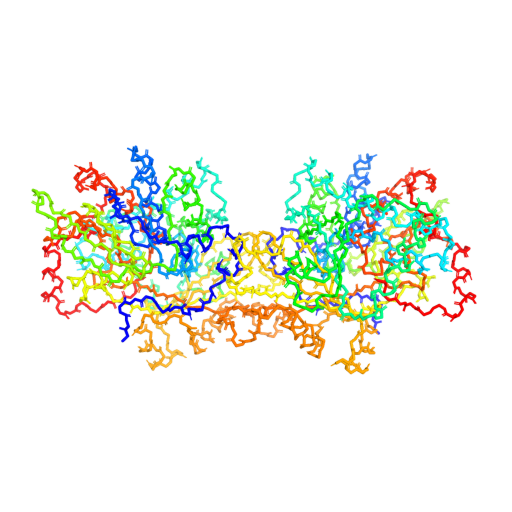ALA B 1 197 ? 5.836 -12.117 -1.245 1 98.75 197 ALA B O 1
ATOM 5058 N N . LYS B 1 198 ? 3.955 -11.016 -0.611 1 98.81 198 LYS B N 1
ATOM 5059 C CA . LYS B 1 198 ? 4.348 -11.031 0.795 1 98.81 198 LYS B CA 1
ATOM 5060 C C . LYS B 1 198 ? 4.426 -12.453 1.328 1 98.81 198 LYS B C 1
ATOM 5062 O O . LYS B 1 198 ? 5.281 -12.766 2.158 1 98.81 198 LYS B O 1
ATOM 5067 N N . LEU B 1 199 ? 3.516 -13.305 0.896 1 98.81 199 LEU B N 1
ATOM 5068 C CA . LEU B 1 199 ? 3.561 -14.703 1.293 1 98.81 199 LEU B CA 1
ATOM 5069 C C . LEU B 1 199 ? 4.855 -15.359 0.822 1 98.81 199 LEU B C 1
ATOM 5071 O O . LEU B 1 199 ? 5.547 -16.016 1.609 1 98.81 199 LEU B O 1
ATOM 5075 N N . ALA B 1 200 ? 5.184 -15.188 -0.421 1 98.81 200 ALA B N 1
ATOM 5076 C CA . ALA B 1 200 ? 6.418 -15.742 -0.972 1 98.81 200 ALA B CA 1
ATOM 5077 C C . ALA B 1 200 ? 7.641 -15.188 -0.246 1 98.81 200 ALA B C 1
ATOM 5079 O O . ALA B 1 200 ? 8.562 -15.93 0.092 1 98.81 200 ALA B O 1
ATOM 5080 N N . GLN B 1 201 ? 7.613 -13.891 0.006 1 98.69 201 GLN B N 1
ATOM 5081 C CA . GLN B 1 201 ? 8.75 -13.219 0.632 1 98.69 201 GLN B CA 1
ATOM 5082 C C . GLN B 1 201 ? 8.945 -13.695 2.068 1 98.69 201 GLN B C 1
ATOM 5084 O O . GLN B 1 201 ? 10.078 -13.805 2.541 1 98.69 201 GLN B O 1
ATOM 5089 N N . TRP B 1 202 ? 7.836 -13.922 2.754 1 98.88 202 TRP B N 1
ATOM 5090 C CA . TRP B 1 202 ? 7.938 -14.469 4.102 1 98.88 202 TRP B CA 1
ATOM 5091 C C . TRP B 1 202 ? 8.617 -15.836 4.09 1 98.88 202 TRP B C 1
ATOM 5093 O O . TRP B 1 202 ? 9.516 -16.094 4.895 1 98.88 202 TRP B O 1
ATOM 5103 N N . LEU B 1 203 ? 8.203 -16.656 3.158 1 98.94 203 LEU B N 1
ATOM 5104 C CA . LEU B 1 203 ? 8.797 -17.984 3.023 1 98.94 203 LEU B CA 1
ATOM 5105 C C . LEU B 1 203 ? 10.289 -17.875 2.732 1 98.94 203 LEU B C 1
ATOM 5107 O O . LEU B 1 203 ? 11.094 -18.594 3.334 1 98.94 203 LEU B O 1
ATOM 5111 N N . LEU B 1 204 ? 10.664 -16.984 1.829 1 98.88 204 LEU B N 1
ATOM 5112 C CA . LEU B 1 204 ? 12.07 -16.797 1.477 1 98.88 204 LEU B CA 1
ATOM 5113 C C . LEU B 1 204 ? 12.867 -16.312 2.68 1 98.88 204 LEU B C 1
ATOM 5115 O O . LEU B 1 204 ? 13.977 -16.781 2.93 1 98.88 204 LEU B O 1
ATOM 5119 N N . THR B 1 205 ? 12.281 -15.352 3.412 1 98.88 205 THR B N 1
ATOM 5120 C CA . THR B 1 205 ? 12.945 -14.812 4.59 1 98.88 205 THR B CA 1
ATOM 5121 C C . THR B 1 205 ? 13.266 -15.93 5.586 1 98.88 205 THR B C 1
ATOM 5123 O O . THR B 1 205 ? 14.391 -16.031 6.074 1 98.88 205 THR B O 1
ATOM 5126 N N . LYS B 1 206 ? 12.297 -16.797 5.852 1 98.75 206 LYS B N 1
ATOM 5127 C CA . LYS B 1 206 ? 12.477 -17.875 6.82 1 98.75 206 LYS B CA 1
ATOM 5128 C C . LYS B 1 206 ? 13.523 -18.875 6.34 1 98.75 206 LYS B C 1
ATOM 5130 O O . LYS B 1 206 ? 14.312 -19.375 7.133 1 98.75 206 LYS B O 1
ATOM 5135 N N . SER B 1 207 ? 13.516 -19.109 5.055 1 98.75 207 SER B N 1
ATOM 5136 C CA . SER B 1 207 ? 14.508 -20 4.48 1 98.75 207 SER B CA 1
ATOM 5137 C C . SER B 1 207 ? 15.914 -19.422 4.594 1 98.75 207 SER B C 1
ATOM 5139 O O . SER B 1 207 ? 16.844 -20.109 5.023 1 98.75 207 SER B O 1
ATOM 5141 N N . ILE B 1 208 ? 16.062 -18.172 4.242 1 98.81 208 ILE B N 1
ATOM 5142 C CA . ILE B 1 208 ? 17.359 -17.5 4.277 1 98.81 208 ILE B CA 1
ATOM 5143 C C . ILE B 1 208 ? 17.875 -17.453 5.711 1 98.81 208 ILE B C 1
ATOM 5145 O O . ILE B 1 208 ? 19.047 -17.734 5.965 1 98.81 208 ILE B O 1
ATOM 5149 N N . GLU B 1 209 ? 16.984 -17.188 6.633 1 98.56 209 GLU B N 1
ATOM 5150 C CA . GLU B 1 209 ? 17.344 -17.125 8.047 1 98.56 209 GLU B CA 1
ATOM 5151 C C . GLU B 1 209 ? 17.797 -18.484 8.562 1 98.56 209 GLU B C 1
ATOM 5153 O O . GLU B 1 209 ? 18.547 -18.578 9.531 1 98.56 209 GLU B O 1
ATOM 5158 N N . SER B 1 210 ? 17.359 -19.516 7.898 1 98.62 210 SER B N 1
ATOM 5159 C CA . SER B 1 210 ? 17.734 -20.859 8.289 1 98.62 210 SER B CA 1
ATOM 5160 C C . SER B 1 210 ? 19 -21.328 7.582 1 98.62 210 SER B C 1
ATOM 5162 O O . SER B 1 210 ? 19.422 -22.469 7.746 1 98.62 210 SER B O 1
ATOM 5164 N N . GLY B 1 211 ? 19.547 -20.516 6.754 1 98.69 211 GLY B N 1
ATOM 5165 C CA . GLY B 1 211 ? 20.828 -20.844 6.156 1 98.69 211 GLY B CA 1
ATOM 5166 C C . GLY B 1 211 ? 20.75 -21.141 4.672 1 98.69 211 GLY B C 1
ATOM 5167 O O . GLY B 1 211 ? 21.766 -21.359 4.016 1 98.69 211 GLY B O 1
ATOM 5168 N N . VAL B 1 212 ? 19.562 -21.109 4.109 1 98.88 212 VAL B N 1
ATOM 5169 C CA . VAL B 1 212 ? 19.406 -21.328 2.676 1 98.88 212 VAL B CA 1
ATOM 5170 C C . VAL B 1 212 ? 20.125 -20.234 1.896 1 98.88 212 VAL B C 1
ATOM 5172 O O . VAL B 1 212 ? 20.062 -19.062 2.271 1 98.88 212 VAL B O 1
ATOM 5175 N N . ARG B 1 213 ? 20.828 -20.625 0.852 1 98.69 213 ARG B N 1
ATOM 5176 C CA . ARG B 1 213 ? 21.531 -19.672 -0.007 1 98.69 213 ARG B CA 1
ATOM 5177 C C . ARG B 1 213 ? 20.641 -19.25 -1.182 1 98.69 213 ARG B C 1
ATOM 5179 O O . ARG B 1 213 ? 20.281 -20.078 -2.012 1 98.69 213 ARG B O 1
ATOM 5186 N N . PHE B 1 214 ? 20.266 -17.984 -1.279 1 98.88 214 PHE B N 1
ATOM 5187 C CA . PHE B 1 214 ? 19.328 -17.453 -2.262 1 98.88 214 PHE B CA 1
ATOM 5188 C C . PHE B 1 214 ? 20.031 -16.484 -3.205 1 98.88 214 PHE B C 1
ATOM 5190 O O . PHE B 1 214 ? 20.672 -15.523 -2.758 1 98.88 214 PHE B O 1
ATOM 5197 N N . PHE B 1 215 ? 19.969 -16.75 -4.516 1 98.88 215 PHE B N 1
ATOM 5198 C CA . PHE B 1 215 ? 20.609 -15.906 -5.527 1 98.88 215 PHE B CA 1
ATOM 5199 C C . PHE B 1 215 ? 19.562 -15.328 -6.48 1 98.88 215 PHE B C 1
ATOM 5201 O O . PHE B 1 215 ? 18.828 -16.078 -7.129 1 98.88 215 PHE B O 1
ATOM 5208 N N . THR B 1 216 ? 19.5 -14.023 -6.559 1 98.5 216 THR B N 1
ATOM 5209 C CA . THR B 1 216 ? 18.609 -13.336 -7.488 1 98.5 216 THR B CA 1
ATOM 5210 C C . THR B 1 216 ? 19.375 -12.898 -8.742 1 98.5 216 THR B C 1
ATOM 5212 O O . THR B 1 216 ? 20.609 -12.938 -8.773 1 98.5 216 THR B O 1
ATOM 5215 N N . HIS B 1 217 ? 18.562 -12.578 -9.805 1 97.62 217 HIS B N 1
ATOM 5216 C CA . HIS B 1 217 ? 19.156 -12.219 -11.094 1 97.62 217 HIS B CA 1
ATOM 5217 C C . HIS B 1 217 ? 20.172 -13.258 -11.539 1 97.62 217 HIS B C 1
ATOM 5219 O O . HIS B 1 217 ? 21.25 -12.914 -12 1 97.62 217 HIS B O 1
ATOM 5225 N N . CYS B 1 218 ? 19.875 -14.469 -11.273 1 98.38 218 CYS B N 1
ATOM 5226 C CA . CYS B 1 218 ? 20.734 -15.617 -11.555 1 98.38 218 CYS B CA 1
ATOM 5227 C C . CYS B 1 218 ? 19.953 -16.719 -12.242 1 98.38 218 CYS B C 1
ATOM 5229 O O . CYS B 1 218 ? 19.656 -17.75 -11.633 1 98.38 218 CYS B O 1
ATOM 5231 N N . PRO B 1 219 ? 19.672 -16.547 -13.492 1 98.19 219 PRO B N 1
ATOM 5232 C CA . PRO B 1 219 ? 18.906 -17.562 -14.203 1 98.19 219 PRO B CA 1
ATOM 5233 C C . PRO B 1 219 ? 19.672 -18.875 -14.367 1 98.19 219 PRO B C 1
ATOM 5235 O O . PRO B 1 219 ? 20.859 -18.875 -14.688 1 98.19 219 PRO B O 1
ATOM 5238 N N . ALA B 1 220 ? 19 -19.969 -14.039 1 98.56 220 ALA B N 1
ATOM 5239 C CA . ALA B 1 220 ? 19.5 -21.25 -14.531 1 98.56 220 ALA B CA 1
ATOM 5240 C C . ALA B 1 220 ? 19.297 -21.375 -16.047 1 98.56 220 ALA B C 1
ATOM 5242 O O . ALA B 1 220 ? 18.172 -21.391 -16.531 1 98.56 220 ALA B O 1
ATOM 5243 N N . THR B 1 221 ? 20.344 -21.5 -16.75 1 97.56 221 THR B N 1
ATOM 5244 C CA . THR B 1 221 ? 20.25 -21.453 -18.203 1 97.56 221 THR B CA 1
ATOM 5245 C C . THR B 1 221 ? 20.219 -22.859 -18.781 1 97.56 221 THR B C 1
ATOM 5247 O O . THR B 1 221 ? 19.688 -23.062 -19.891 1 97.56 221 THR B O 1
ATOM 5250 N N . ALA B 1 222 ? 20.797 -23.781 -18.062 1 96.69 222 ALA B N 1
ATOM 5251 C CA . ALA B 1 222 ? 20.828 -25.172 -18.5 1 96.69 222 ALA B CA 1
ATOM 5252 C C . ALA B 1 222 ? 21.047 -26.125 -17.328 1 96.69 222 ALA B C 1
ATOM 5254 O O . ALA B 1 222 ? 21.641 -25.734 -16.312 1 96.69 222 ALA B O 1
ATOM 5255 N N . VAL B 1 223 ? 20.562 -27.297 -17.453 1 96.5 223 VAL B N 1
ATOM 5256 C CA . VAL B 1 223 ? 20.828 -28.406 -16.547 1 96.5 223 VAL B CA 1
ATOM 5257 C C . VAL B 1 223 ? 21.359 -29.609 -17.328 1 96.5 223 VAL B C 1
ATOM 5259 O O . VAL B 1 223 ? 20.672 -30.109 -18.234 1 96.5 223 VAL B O 1
ATOM 5262 N N . ALA B 1 224 ? 22.562 -30.016 -17.016 1 94.5 224 ALA B N 1
ATOM 5263 C CA . ALA B 1 224 ? 23.188 -31.109 -17.75 1 94.5 224 ALA B CA 1
ATOM 5264 C C . ALA B 1 224 ? 23.781 -32.156 -16.797 1 94.5 224 ALA B C 1
ATOM 5266 O O . ALA B 1 224 ? 24.094 -31.828 -15.648 1 94.5 224 ALA B O 1
ATOM 5267 N N . LYS B 1 225 ? 23.875 -33.344 -17.312 1 93.25 225 LYS B N 1
ATOM 5268 C CA . LYS B 1 225 ? 24.531 -34.375 -16.516 1 93.25 225 LYS B CA 1
ATOM 5269 C C . LYS B 1 225 ? 26 -34.031 -16.25 1 93.25 225 LYS B C 1
ATOM 5271 O O . LYS B 1 225 ? 26.719 -33.594 -17.156 1 93.25 225 LYS B O 1
ATOM 5276 N N . SER B 1 226 ? 26.234 -34.094 -14.984 1 92.31 226 SER B N 1
ATOM 5277 C CA . SER B 1 226 ? 27.609 -33.812 -14.617 1 92.31 226 SER B CA 1
ATOM 5278 C C . SER B 1 226 ? 28.562 -34.875 -15.117 1 92.31 226 SER B C 1
ATOM 5280 O O . SER B 1 226 ? 28.203 -36.031 -15.211 1 92.31 226 SER B O 1
ATOM 5282 N N . GLN B 1 227 ? 29.781 -34.5 -15.562 1 80.5 227 GLN B N 1
ATOM 5283 C CA . GLN B 1 227 ? 30.797 -35.438 -16 1 80.5 227 GLN B CA 1
ATOM 5284 C C . GLN B 1 227 ? 31.484 -36.125 -14.812 1 80.5 227 GLN B C 1
ATOM 5286 O O . GLN B 1 227 ? 32.25 -37.062 -14.984 1 80.5 227 GLN B O 1
ATOM 5291 N N . SER B 1 228 ? 31.078 -35.688 -13.781 1 65.19 228 SER B N 1
ATOM 5292 C CA . SER B 1 228 ? 31.781 -36.25 -12.633 1 65.19 228 SER B CA 1
ATOM 5293 C C . SER B 1 228 ? 31.453 -37.75 -12.477 1 65.19 228 SER B C 1
ATOM 5295 O O . SER B 1 228 ? 30.359 -38.188 -12.82 1 65.19 228 SER B O 1
ATOM 5297 N N . SER B 1 229 ? 32.469 -38.656 -12.523 1 58.16 229 SER B N 1
ATOM 5298 C CA . SER B 1 229 ? 32.594 -40.094 -12.625 1 58.16 229 SER B CA 1
ATOM 5299 C C . SER B 1 229 ? 31.938 -40.781 -11.438 1 58.16 229 SER B C 1
ATOM 5301 O O . SER B 1 229 ? 31.922 -42.031 -11.367 1 58.16 229 SER B O 1
ATOM 5303 N N . GLY B 1 230 ? 30.969 -40.125 -10.719 1 56.47 230 GLY B N 1
ATOM 5304 C CA . GLY B 1 230 ? 30.578 -40.938 -9.57 1 56.47 230 GLY B CA 1
ATOM 5305 C C . GLY B 1 230 ? 29.344 -41.781 -9.82 1 56.47 230 GLY B C 1
ATOM 5306 O O . GLY B 1 230 ? 28.766 -41.75 -10.906 1 56.47 230 GLY B O 1
ATOM 5307 N N . SER B 1 231 ? 29.125 -42.844 -8.969 1 58.28 231 SER B N 1
ATOM 5308 C CA . SER B 1 231 ? 28.078 -43.875 -8.992 1 58.28 231 SER B CA 1
ATOM 5309 C C . SER B 1 231 ? 26.688 -43.219 -9.141 1 58.28 231 SER B C 1
ATOM 5311 O O . SER B 1 231 ? 25.828 -43.75 -9.836 1 58.28 231 SER B O 1
ATOM 5313 N N . GLU B 1 232 ? 26.5 -42.062 -8.5 1 66.94 232 GLU B N 1
ATOM 5314 C CA . GLU B 1 232 ? 25.203 -41.438 -8.609 1 66.94 232 GLU B CA 1
ATOM 5315 C C . GLU B 1 232 ? 25.266 -40.219 -9.531 1 66.94 232 GLU B C 1
ATOM 5317 O O . GLU B 1 232 ? 26.266 -39.5 -9.547 1 66.94 232 GLU B O 1
ATOM 5322 N N . PRO B 1 233 ? 24.25 -40.094 -10.344 1 84.12 233 PRO B N 1
ATOM 5323 C CA . PRO B 1 233 ? 24.312 -39 -11.312 1 84.12 233 PRO B CA 1
ATOM 5324 C C . PRO B 1 233 ? 24.203 -37.625 -10.656 1 84.12 233 PRO B C 1
ATOM 5326 O O . PRO B 1 233 ? 23.438 -37.438 -9.711 1 84.12 233 PRO B O 1
ATOM 5329 N N . PHE B 1 234 ? 25.125 -36.875 -10.914 1 93.5 234 PHE B N 1
ATOM 5330 C CA . PHE B 1 234 ? 25.078 -35.438 -10.562 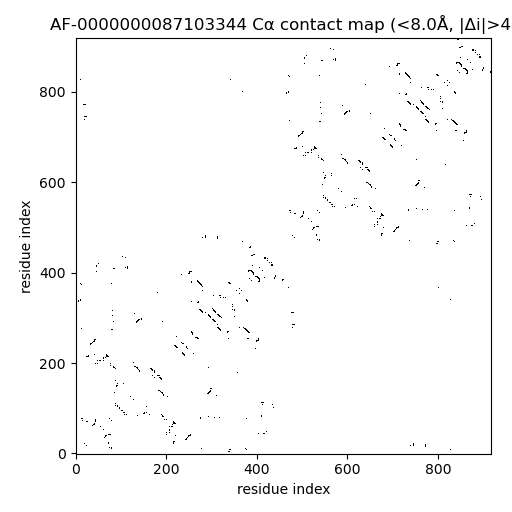1 93.5 234 PHE B CA 1
ATOM 5331 C C . PHE B 1 234 ? 24.703 -34.594 -11.766 1 93.5 234 PHE B C 1
ATOM 5333 O O . PHE B 1 234 ? 24.875 -35.031 -12.906 1 93.5 234 PHE B O 1
ATOM 5340 N N . TRP B 1 235 ? 24.094 -33.5 -11.414 1 96.75 235 TRP B N 1
ATOM 5341 C CA . TRP B 1 235 ? 23.672 -32.562 -12.43 1 96.75 235 TRP B CA 1
ATOM 5342 C C . TRP B 1 235 ? 24.422 -31.234 -12.273 1 96.75 235 TRP B C 1
ATOM 5344 O O . TRP B 1 235 ? 24.688 -30.797 -11.148 1 96.75 235 TRP B O 1
ATOM 5354 N N . ASP B 1 236 ? 24.734 -30.656 -13.398 1 97.56 236 ASP B N 1
ATOM 5355 C CA . ASP B 1 236 ? 25.312 -29.328 -13.43 1 97.56 236 ASP B CA 1
ATOM 5356 C C . ASP B 1 236 ? 24.266 -28.281 -13.805 1 97.56 236 ASP B C 1
ATOM 5358 O O . ASP B 1 236 ? 23.766 -28.281 -14.938 1 97.56 236 ASP B O 1
ATOM 5362 N N . VAL B 1 237 ? 23.906 -27.438 -12.852 1 98.44 237 VAL B N 1
ATOM 5363 C CA . VAL B 1 237 ? 23.047 -26.297 -13.109 1 98.44 237 VAL B CA 1
ATOM 5364 C C . VAL B 1 237 ? 23.875 -25.094 -13.523 1 98.44 237 VAL B C 1
ATOM 5366 O O . VAL B 1 237 ? 24.594 -24.531 -12.703 1 98.44 237 VAL B O 1
ATOM 5369 N N . GLN B 1 238 ? 23.719 -24.688 -14.75 1 98.38 238 GLN B N 1
ATOM 5370 C CA . GLN B 1 238 ? 24.547 -23.609 -15.297 1 98.38 238 GLN B CA 1
ATOM 5371 C C . GLN B 1 238 ? 23.875 -22.266 -15.117 1 98.38 238 GLN B C 1
ATOM 5373 O O . GLN B 1 238 ? 22.656 -22.141 -15.297 1 98.38 238 GLN B O 1
ATOM 5378 N N . THR B 1 239 ? 24.594 -21.266 -14.641 1 98.25 239 THR B N 1
ATOM 5379 C CA . THR B 1 239 ? 24.172 -19.875 -14.531 1 98.25 239 THR B CA 1
ATOM 5380 C C . THR B 1 239 ? 25.25 -18.938 -15.07 1 98.25 239 THR B C 1
ATOM 5382 O O . THR B 1 239 ? 26.391 -19.344 -15.266 1 98.25 239 THR B O 1
ATOM 5385 N N . PRO B 1 240 ? 24.906 -17.672 -15.328 1 97.44 240 PRO B N 1
ATOM 5386 C CA . PRO B 1 240 ? 25.906 -16.703 -15.758 1 97.44 240 PRO B CA 1
ATOM 5387 C C . PRO B 1 240 ? 26.969 -16.422 -14.688 1 97.44 240 PRO B C 1
ATOM 5389 O O . PRO B 1 240 ? 28 -15.812 -14.969 1 97.44 240 PRO B O 1
ATOM 5392 N N . ARG B 1 241 ? 26.797 -16.953 -13.523 1 97.88 241 ARG B N 1
ATOM 5393 C CA . ARG B 1 241 ? 27.688 -16.625 -12.414 1 97.88 241 ARG B CA 1
ATOM 5394 C C . ARG B 1 241 ? 28.391 -17.875 -11.891 1 97.88 241 ARG B C 1
ATOM 5396 O O . ARG B 1 241 ? 28.891 -17.891 -10.758 1 97.88 241 ARG B O 1
ATOM 5403 N N . GLY B 1 242 ? 28.281 -18.922 -12.656 1 98.38 242 GLY B N 1
ATOM 5404 C CA . GLY B 1 242 ? 28.922 -20.172 -12.289 1 98.38 242 GLY B CA 1
ATOM 5405 C C . GLY B 1 242 ? 28 -21.375 -12.414 1 98.38 242 GLY B C 1
ATOM 5406 O O . GLY B 1 242 ? 26.844 -21.234 -12.805 1 98.38 242 GLY B O 1
ATOM 5407 N N . THR B 1 243 ? 28.578 -22.547 -12.156 1 98.25 243 THR B N 1
ATOM 5408 C CA . THR B 1 243 ? 27.859 -23.812 -12.25 1 98.25 243 THR B CA 1
ATOM 5409 C C . THR B 1 243 ? 27.781 -24.484 -10.883 1 98.25 243 THR B C 1
ATOM 5411 O O . THR B 1 243 ? 28.75 -24.5 -10.125 1 98.25 243 THR B O 1
ATOM 5414 N N . ILE B 1 244 ? 26.625 -24.969 -10.555 1 98.38 244 ILE B N 1
ATOM 5415 C CA . ILE B 1 244 ? 26.422 -25.719 -9.312 1 98.38 244 ILE B CA 1
ATOM 5416 C C . ILE B 1 244 ? 26.25 -27.203 -9.633 1 98.38 244 ILE B C 1
ATOM 5418 O O . ILE B 1 244 ? 25.312 -27.578 -10.344 1 98.38 244 ILE B O 1
ATOM 5422 N N . THR B 1 245 ? 27.125 -28.031 -9.141 1 97.5 245 THR B N 1
ATOM 5423 C CA . THR B 1 245 ? 26.938 -29.469 -9.234 1 97.5 245 THR B CA 1
ATOM 5424 C C . THR B 1 245 ? 26.109 -29.984 -8.07 1 97.5 245 THR B C 1
ATOM 5426 O O . THR B 1 245 ? 26.375 -29.672 -6.91 1 97.5 245 THR B O 1
ATOM 5429 N N . THR B 1 246 ? 25.078 -30.719 -8.367 1 97.5 246 THR B N 1
ATOM 5430 C CA . THR B 1 246 ? 24.125 -31.141 -7.344 1 97.5 246 THR B CA 1
ATOM 5431 C C . THR B 1 246 ? 23.531 -32.5 -7.691 1 97.5 246 THR B C 1
ATOM 5433 O O . THR B 1 246 ? 23.359 -32.844 -8.867 1 97.5 246 THR B O 1
ATOM 5436 N N . PRO B 1 247 ? 23.25 -33.312 -6.723 1 96.81 247 PRO B N 1
ATOM 5437 C CA . PRO B 1 247 ? 22.516 -34.562 -6.988 1 96.81 247 PRO B CA 1
ATOM 5438 C C . PRO B 1 247 ? 21.016 -34.344 -7.125 1 96.81 247 PRO B C 1
ATOM 5440 O O . PRO B 1 247 ? 20.297 -35.219 -7.609 1 96.81 247 PRO B O 1
ATOM 5443 N N . THR B 1 248 ? 20.484 -33.188 -6.695 1 98 248 THR B N 1
ATOM 5444 C CA . THR B 1 248 ? 19.047 -32.969 -6.672 1 98 248 THR B CA 1
ATOM 5445 C C . THR B 1 248 ? 18.688 -31.609 -7.234 1 98 248 THR B C 1
ATOM 5447 O O . THR B 1 248 ? 19.094 -30.578 -6.684 1 98 248 THR B O 1
ATOM 5450 N N . VAL B 1 249 ? 17.969 -31.578 -8.344 1 98.56 249 VAL B N 1
ATOM 5451 C CA . VAL B 1 249 ? 17.438 -30.359 -8.938 1 98.56 249 VAL B CA 1
ATOM 5452 C C . VAL B 1 249 ? 15.914 -30.344 -8.812 1 98.56 249 VAL B C 1
ATOM 5454 O O . VAL B 1 249 ? 15.242 -31.312 -9.188 1 98.56 249 VAL B O 1
ATOM 5457 N N . ILE B 1 250 ? 15.359 -29.312 -8.273 1 98.88 250 ILE B N 1
ATOM 5458 C CA . ILE B 1 250 ? 13.914 -29.172 -8.148 1 98.88 250 ILE B CA 1
ATOM 5459 C C . ILE B 1 250 ? 13.438 -27.984 -8.984 1 98.88 250 ILE B C 1
ATOM 5461 O O . ILE B 1 250 ? 13.711 -26.828 -8.648 1 98.88 250 ILE B O 1
ATOM 5465 N N . HIS B 1 251 ? 12.719 -28.281 -10.039 1 98.75 251 HIS B N 1
ATOM 5466 C CA . HIS B 1 251 ? 12.227 -27.281 -10.969 1 98.75 251 HIS B CA 1
ATOM 5467 C C . HIS B 1 251 ? 10.914 -26.672 -10.477 1 98.75 251 HIS B C 1
ATOM 5469 O O . HIS B 1 251 ? 9.867 -27.312 -10.539 1 98.75 251 HIS B O 1
ATOM 5475 N N . CYS B 1 252 ? 10.953 -25.438 -10.062 1 98.75 252 CYS B N 1
ATOM 5476 C CA . CYS B 1 252 ? 9.797 -24.672 -9.617 1 98.75 252 CYS B CA 1
ATOM 5477 C C . CYS B 1 252 ? 9.625 -23.422 -10.461 1 98.75 252 CYS B C 1
ATOM 5479 O O . CYS B 1 252 ? 9.398 -22.328 -9.922 1 98.75 252 CYS B O 1
ATOM 5481 N N . THR B 1 253 ? 9.656 -23.562 -11.812 1 97.75 253 THR B N 1
ATOM 5482 C CA . THR B 1 253 ? 9.719 -22.422 -12.711 1 97.75 253 THR B CA 1
ATOM 5483 C C . THR B 1 253 ? 8.391 -22.234 -13.445 1 97.75 253 THR B C 1
ATOM 5485 O O . THR B 1 253 ? 8.281 -21.391 -14.336 1 97.75 253 THR B O 1
ATOM 5488 N N . ASN B 1 254 ? 7.414 -23.031 -13.125 1 97.62 254 ASN B N 1
ATOM 5489 C CA . ASN B 1 254 ? 6.066 -22.922 -13.664 1 97.62 254 ASN B CA 1
ATOM 5490 C C . ASN B 1 254 ? 6.074 -22.828 -15.188 1 97.62 254 ASN B C 1
ATOM 5492 O O . ASN B 1 254 ? 6.566 -23.734 -15.867 1 97.62 254 ASN B O 1
ATOM 5496 N N . ALA B 1 255 ? 5.773 -21.703 -15.781 1 96.94 255 ALA B N 1
ATOM 5497 C CA . ALA B 1 255 ? 5.617 -21.547 -17.219 1 96.94 255 ALA B CA 1
ATOM 5498 C C . ALA B 1 255 ? 6.941 -21.766 -17.953 1 96.94 255 ALA B C 1
ATOM 5500 O O . ALA B 1 255 ? 6.965 -22 -19.156 1 96.94 255 ALA B O 1
ATOM 5501 N N . PHE B 1 256 ? 7.992 -21.703 -17.234 1 96.44 256 PHE B N 1
ATOM 5502 C CA . PHE B 1 256 ? 9.312 -21.719 -17.859 1 96.44 256 PHE B CA 1
ATOM 5503 C C . PHE B 1 256 ? 9.969 -23.094 -17.688 1 96.44 256 PHE B C 1
ATOM 5505 O O . PHE B 1 256 ? 11.141 -23.266 -18.016 1 96.44 256 PHE B O 1
ATOM 5512 N N . ALA B 1 257 ? 9.266 -24.031 -17.203 1 95.62 257 ALA B N 1
ATOM 5513 C CA . ALA B 1 257 ? 9.797 -25.359 -16.906 1 95.62 257 ALA B CA 1
ATOM 5514 C C . ALA B 1 257 ? 10.312 -26.031 -18.172 1 95.62 257 ALA B C 1
ATOM 5516 O O . ALA B 1 257 ? 11.312 -26.75 -18.125 1 95.62 257 ALA B O 1
ATOM 5517 N N . SER B 1 258 ? 9.672 -25.781 -19.281 1 92.81 258 SER B N 1
ATOM 5518 C CA . SER B 1 258 ? 9.969 -26.469 -20.531 1 92.81 258 SER B CA 1
ATOM 5519 C C . SER B 1 258 ? 11.375 -26.141 -21.031 1 92.81 258 SER B C 1
ATOM 5521 O O . SER B 1 258 ? 11.984 -26.922 -21.75 1 92.81 258 SER B O 1
ATOM 5523 N N . HIS B 1 259 ? 11.812 -24.969 -20.641 1 92.88 259 HIS B N 1
ATOM 5524 C CA . HIS B 1 259 ? 13.141 -24.562 -21.094 1 92.88 259 HIS B CA 1
ATOM 5525 C C . HIS B 1 259 ? 14.219 -25.469 -20.516 1 92.88 259 HIS B C 1
ATOM 5527 O O . HIS B 1 259 ? 15.172 -25.828 -21.203 1 92.88 259 HIS B O 1
ATOM 5533 N N . LEU B 1 260 ? 14.094 -25.828 -19.281 1 94.81 260 LEU B N 1
ATOM 5534 C CA . LEU B 1 260 ? 15.109 -26.594 -18.578 1 94.81 260 LEU B CA 1
ATOM 5535 C C . LEU B 1 260 ? 14.781 -28.094 -18.625 1 94.81 260 LEU B C 1
ATOM 5537 O O . LEU B 1 260 ? 15.656 -28.922 -18.391 1 94.81 260 LEU B O 1
ATOM 5541 N N . LEU B 1 261 ? 13.484 -28.344 -18.906 1 94.56 261 LEU B N 1
ATOM 5542 C CA . LEU B 1 261 ? 13 -29.719 -19.047 1 94.56 261 LEU B CA 1
ATOM 5543 C C . LEU B 1 261 ? 12.383 -29.922 -20.422 1 94.56 261 LEU B C 1
ATOM 5545 O O . LEU B 1 261 ? 11.156 -29.859 -20.578 1 94.56 261 LEU B O 1
ATOM 5549 N N . PRO B 1 262 ? 13.156 -30.297 -21.328 1 89.06 262 PRO B N 1
ATOM 5550 C CA . PRO B 1 262 ? 12.664 -30.406 -22.703 1 89.06 262 PRO B CA 1
ATOM 5551 C C . PRO B 1 262 ? 11.516 -31.406 -22.828 1 89.06 262 PRO B C 1
ATOM 5553 O O . PRO B 1 262 ? 10.672 -31.266 -23.719 1 89.06 262 PRO B O 1
ATOM 5556 N N . GLN B 1 263 ? 11.414 -32.406 -21.984 1 88.31 263 GLN B N 1
ATOM 5557 C CA . GLN B 1 263 ? 10.336 -33.375 -22.016 1 88.31 263 GLN B CA 1
ATOM 5558 C C . GLN B 1 263 ? 8.984 -32.719 -21.781 1 88.31 263 GLN B C 1
ATOM 5560 O O . GLN B 1 263 ? 7.941 -33.312 -22.094 1 88.31 263 GLN B O 1
ATOM 5565 N N . LEU B 1 264 ? 9.023 -31.469 -21.234 1 92.44 264 LEU B N 1
ATOM 5566 C CA . LEU B 1 264 ? 7.773 -30.766 -20.938 1 92.44 264 LEU B CA 1
ATOM 5567 C C . LEU B 1 264 ? 7.488 -29.703 -22 1 92.44 264 LEU B C 1
ATOM 5569 O O . LEU B 1 264 ? 6.512 -28.953 -21.891 1 92.44 264 LEU B O 1
ATOM 5573 N N . ALA B 1 265 ? 8.25 -29.594 -23.031 1 90.12 265 ALA B N 1
ATOM 5574 C CA . ALA B 1 265 ? 8.156 -28.531 -24.047 1 90.12 265 ALA B CA 1
ATOM 5575 C C . ALA B 1 265 ? 6.777 -28.5 -24.688 1 90.12 265 ALA B C 1
ATOM 5577 O O . ALA B 1 265 ? 6.25 -27.438 -24.984 1 90.12 265 ALA B O 1
ATOM 5578 N N . ALA B 1 266 ? 6.191 -29.672 -24.828 1 90.88 266 ALA B N 1
ATOM 5579 C CA . ALA B 1 266 ? 4.887 -29.75 -25.484 1 90.88 266 ALA B CA 1
ATOM 5580 C C . ALA B 1 266 ? 3.756 -29.688 -24.453 1 90.88 266 ALA B C 1
ATOM 5582 O O . ALA B 1 266 ? 2.58 -29.625 -24.828 1 90.88 266 ALA B O 1
ATOM 5583 N N . PHE B 1 267 ? 4.125 -29.625 -23.234 1 94 267 PHE B N 1
ATOM 5584 C CA . PHE B 1 267 ? 3.094 -29.906 -22.25 1 94 267 PHE B CA 1
ATOM 5585 C C . PHE B 1 267 ? 2.943 -28.766 -21.266 1 94 267 PHE B C 1
ATOM 5587 O O . PHE B 1 267 ? 1.97 -28.703 -20.516 1 94 267 PHE B O 1
ATOM 5594 N N . VAL B 1 268 ? 3.879 -27.875 -21.25 1 95 268 VAL B N 1
ATOM 5595 C CA . VAL B 1 268 ? 3.766 -26.641 -20.469 1 95 268 VAL B CA 1
ATOM 5596 C C . VAL B 1 268 ? 3.984 -25.438 -21.375 1 95 268 VAL B C 1
ATOM 5598 O O . VAL B 1 268 ? 5.098 -25.203 -21.859 1 95 268 VAL B O 1
ATOM 5601 N N . ALA B 1 269 ? 2.932 -24.734 -21.594 1 94.38 269 ALA B N 1
ATOM 5602 C CA . ALA B 1 269 ? 2.996 -23.562 -22.469 1 94.38 269 ALA B CA 1
ATOM 5603 C C . ALA B 1 269 ? 2.744 -22.281 -21.703 1 94.38 269 ALA B C 1
ATOM 5605 O O . ALA B 1 269 ? 1.856 -22.219 -20.844 1 94.38 269 ALA B O 1
ATOM 5606 N N . PRO B 1 270 ? 3.598 -21.281 -21.969 1 95.69 270 PRO B N 1
ATOM 5607 C CA . PRO B 1 270 ? 3.348 -20 -21.328 1 95.69 270 PRO B CA 1
ATOM 5608 C C . PRO B 1 270 ? 2.15 -19.266 -21.922 1 95.69 270 PRO B C 1
ATOM 5610 O O . PRO B 1 270 ? 1.926 -19.312 -23.141 1 95.69 270 PRO B O 1
ATOM 5613 N N . GLU B 1 271 ? 1.382 -18.641 -21.125 1 95.56 271 GLU B N 1
ATOM 5614 C CA . GLU B 1 271 ? 0.301 -17.734 -21.516 1 95.56 271 GLU B CA 1
ATOM 5615 C C . GLU B 1 271 ? 0.303 -16.484 -20.641 1 95.56 271 GLU B C 1
ATOM 5617 O O . GLU B 1 271 ? 0.417 -16.562 -19.422 1 95.56 271 GLU B O 1
ATOM 5622 N N . ARG B 1 272 ? 0.216 -15.367 -21.312 1 96.81 272 ARG B N 1
ATOM 5623 C CA . ARG B 1 272 ? 0.234 -14.102 -20.594 1 96.81 272 ARG B CA 1
ATOM 5624 C C . ARG B 1 272 ? -1.161 -13.727 -20.109 1 96.81 272 ARG B C 1
ATOM 5626 O O . ARG B 1 272 ? -2.092 -13.602 -20.906 1 96.81 272 ARG B O 1
ATOM 5633 N N . ALA B 1 273 ? -1.325 -13.641 -18.797 1 97.25 273 ALA B N 1
ATOM 5634 C CA . ALA B 1 273 ? -2.533 -13.117 -18.156 1 97.25 273 ALA B CA 1
ATOM 5635 C C . ALA B 1 273 ? -2.352 -11.664 -17.75 1 97.25 273 ALA B C 1
ATOM 5637 O O . ALA B 1 273 ? -1.245 -11.125 -17.828 1 97.25 273 ALA B O 1
ATOM 5638 N N . GLN B 1 274 ? -3.441 -11.031 -17.406 1 98.06 274 GLN B N 1
ATOM 5639 C CA . GLN B 1 274 ? -3.373 -9.609 -17.062 1 98.06 274 GLN B CA 1
ATOM 5640 C C . GLN B 1 274 ? -4.293 -9.289 -15.891 1 98.06 274 GLN B C 1
ATOM 5642 O O . GLN B 1 274 ? -5.363 -9.883 -15.758 1 98.06 274 GLN B O 1
ATOM 5647 N N . ALA B 1 275 ? -3.854 -8.391 -15.016 1 98.62 275 ALA B N 1
ATOM 5648 C CA . ALA B 1 275 ? -4.625 -7.906 -13.867 1 98.62 275 ALA B CA 1
ATOM 5649 C C . ALA B 1 275 ? -4.504 -6.391 -13.727 1 98.62 275 ALA B C 1
ATOM 5651 O O . ALA B 1 275 ? -3.691 -5.758 -14.406 1 98.62 275 ALA B O 1
ATOM 5652 N N . HIS B 1 276 ? -5.395 -5.848 -12.914 1 98.81 276 HIS B N 1
ATOM 5653 C CA . HIS B 1 276 ? -5.512 -4.402 -12.742 1 98.81 276 HIS B CA 1
ATOM 5654 C C . HIS B 1 276 ? -5.812 -4.039 -11.297 1 98.81 276 HIS B C 1
ATOM 5656 O O . HIS B 1 276 ? -6.5 -4.785 -10.594 1 98.81 276 HIS B O 1
ATOM 5662 N N . ALA B 1 277 ? -5.262 -2.982 -10.812 1 98.81 277 ALA B N 1
ATOM 5663 C CA . ALA B 1 277 ? -5.609 -2.4 -9.523 1 98.81 277 ALA B CA 1
ATOM 5664 C C . ALA B 1 277 ? -6.539 -1.201 -9.695 1 98.81 277 ALA B C 1
ATOM 5666 O O . ALA B 1 277 ? -6.352 -0.388 -10.602 1 98.81 277 ALA B O 1
ATOM 5667 N N . PHE B 1 278 ? -7.539 -1.137 -8.875 1 98.81 278 PHE B N 1
ATOM 5668 C CA . PHE B 1 278 ? -8.594 -0.141 -8.984 1 98.81 278 PHE B CA 1
ATOM 5669 C C . PHE B 1 278 ? -8.891 0.491 -7.629 1 98.81 278 PHE B C 1
ATOM 5671 O O . PHE B 1 278 ? -9.18 -0.213 -6.66 1 98.81 278 PHE B O 1
ATOM 5678 N N . VAL B 1 279 ? -8.734 1.816 -7.504 1 98.75 279 VAL B N 1
ATOM 5679 C CA . VAL B 1 279 ? -9.086 2.547 -6.289 1 98.75 279 VAL B CA 1
ATOM 5680 C C . VAL B 1 279 ? -10.594 2.771 -6.242 1 98.75 279 VAL B C 1
ATOM 5682 O O . VAL B 1 279 ? -11.156 3.422 -7.125 1 98.75 279 VAL B O 1
ATOM 5685 N N . PRO B 1 280 ? -11.234 2.258 -5.25 1 98.5 280 PRO B N 1
ATOM 5686 C CA . PRO B 1 280 ? -12.695 2.348 -5.227 1 98.5 280 PRO B CA 1
ATOM 5687 C C . PRO B 1 280 ? -13.195 3.738 -4.844 1 98.5 280 PRO B C 1
ATOM 5689 O O . PRO B 1 280 ? -12.492 4.484 -4.152 1 98.5 280 PRO B O 1
ATOM 5692 N N . PRO B 1 281 ? -14.391 4.078 -5.285 1 96.88 281 PRO B N 1
ATOM 5693 C CA . PRO B 1 281 ? -15.078 5.262 -4.766 1 96.88 281 PRO B CA 1
ATOM 5694 C C . PRO B 1 281 ? -15.734 5.012 -3.408 1 96.88 281 PRO B C 1
ATOM 5696 O O . PRO B 1 281 ? -15.672 3.9 -2.879 1 96.88 281 PRO B O 1
ATOM 5699 N N . ALA B 1 282 ? -16.344 6.012 -2.854 1 93.44 282 ALA B N 1
ATOM 5700 C CA . ALA B 1 282 ? -16.922 5.984 -1.511 1 93.44 282 ALA B CA 1
ATOM 5701 C C . ALA B 1 282 ? -17.906 4.828 -1.36 1 93.44 282 ALA B C 1
ATOM 5703 O O . ALA B 1 282 ? -18.031 4.246 -0.281 1 93.44 282 ALA B O 1
ATOM 5704 N N . ALA B 1 283 ? -18.516 4.426 -2.449 1 94 283 ALA B N 1
ATOM 5705 C CA . ALA B 1 283 ? -19.562 3.408 -2.408 1 94 283 ALA B CA 1
ATOM 5706 C C . ALA B 1 283 ? -18.984 2.039 -2.062 1 94 283 ALA B C 1
ATOM 5708 O O . ALA B 1 283 ? -19.703 1.143 -1.629 1 94 283 ALA B O 1
ATOM 5709 N N . LEU B 1 284 ? -17.703 1.811 -2.234 1 97.44 284 LEU B N 1
ATOM 5710 C CA . LEU B 1 284 ? -17.062 0.538 -1.947 1 97.44 284 LEU B CA 1
ATOM 5711 C C . LEU B 1 284 ? -15.875 0.733 -1.003 1 97.44 284 LEU B C 1
ATOM 5713 O O . LEU B 1 284 ? -14.812 0.138 -1.198 1 97.44 284 LEU B O 1
ATOM 5717 N N . THR B 1 285 ? -16.047 1.612 0.011 1 97.62 285 THR B N 1
ATOM 5718 C CA . THR B 1 285 ? -14.992 1.87 0.992 1 97.62 285 THR B CA 1
ATOM 5719 C C . THR B 1 285 ? -15.516 1.662 2.41 1 97.62 285 THR B C 1
ATOM 5721 O O . THR B 1 285 ? -16.719 1.539 2.621 1 97.62 285 THR B O 1
ATOM 5724 N N . GLY B 1 286 ? -14.57 1.631 3.371 1 96.38 286 GLY B N 1
ATOM 5725 C CA . GLY B 1 286 ? -14.945 1.534 4.773 1 96.38 286 GLY B CA 1
ATOM 5726 C C . GLY B 1 286 ? -15.789 0.315 5.086 1 96.38 286 GLY B C 1
ATOM 5727 O O . GLY B 1 286 ? -15.414 -0.811 4.754 1 96.38 286 GLY B O 1
ATOM 5728 N N . SER B 1 287 ? -16.984 0.598 5.602 1 93.88 287 SER B N 1
ATOM 5729 C CA . SER B 1 287 ? -17.891 -0.483 5.98 1 93.88 287 SER B CA 1
ATOM 5730 C C . SER B 1 287 ? -18.609 -1.062 4.762 1 93.88 287 SER B C 1
ATOM 5732 O O . SER B 1 287 ? -19.234 -2.115 4.848 1 93.88 287 SER B O 1
ATOM 5734 N N . LYS B 1 288 ? -18.359 -0.48 3.605 1 95.19 288 LYS B N 1
ATOM 5735 C CA . LYS B 1 288 ? -19.094 -0.88 2.402 1 95.19 288 LYS B CA 1
ATOM 5736 C C . LYS B 1 288 ? -18.203 -1.694 1.469 1 95.19 288 LYS B C 1
ATOM 5738 O O . LYS B 1 288 ? -18.578 -1.986 0.334 1 95.19 288 LYS B O 1
ATOM 5743 N N . ILE B 1 289 ? -17.047 -2.008 1.854 1 96.25 289 ILE B N 1
ATOM 5744 C CA . ILE B 1 289 ? -16.156 -2.814 1.021 1 96.25 289 ILE B CA 1
ATOM 5745 C C . ILE B 1 289 ? -16.812 -4.164 0.729 1 96.25 289 ILE B C 1
ATOM 5747 O O . ILE B 1 289 ? -17.594 -4.664 1.532 1 96.25 289 ILE B O 1
ATOM 5751 N N . LEU B 1 290 ? -16.484 -4.777 -0.424 1 96.25 290 LEU B N 1
ATOM 5752 C CA . LEU B 1 290 ? -17 -6.098 -0.766 1 96.25 290 LEU B CA 1
ATOM 5753 C C . LEU B 1 290 ? -16.547 -7.137 0.26 1 96.25 290 LEU B C 1
ATOM 5755 O O . LEU B 1 290 ? -15.352 -7.305 0.504 1 96.25 290 LEU B O 1
ATOM 5759 N N . PRO B 1 291 ? -17.469 -7.766 0.862 1 91.81 291 PRO B N 1
ATOM 5760 C CA . PRO B 1 291 ? -17.109 -8.672 1.953 1 91.81 291 PRO B CA 1
ATOM 5761 C C . PRO B 1 291 ? -16.438 -9.953 1.461 1 91.81 291 PRO B C 1
ATOM 5763 O O . PRO B 1 291 ? -15.727 -10.617 2.225 1 91.81 291 PRO B O 1
ATOM 5766 N N . SER B 1 292 ? -16.672 -10.352 0.17 1 97.56 292 SER B N 1
ATOM 5767 C CA . SER B 1 292 ? -16.188 -11.594 -0.43 1 97.56 292 SER B CA 1
ATOM 5768 C C . SER B 1 292 ? -15.453 -11.32 -1.736 1 97.56 292 SER B C 1
ATOM 5770 O O . SER B 1 292 ? -15.578 -10.242 -2.318 1 97.56 292 SER B O 1
ATOM 5772 N N . THR B 1 293 ? -14.531 -12.258 -2.107 1 98.12 293 THR B N 1
ATOM 5773 C CA . THR B 1 293 ? -14.039 -12.188 -3.479 1 98.12 293 THR B CA 1
ATOM 5774 C C . THR B 1 293 ? -15.117 -12.609 -4.465 1 98.12 293 THR B C 1
ATOM 5776 O O . THR B 1 293 ? -16.125 -13.203 -4.074 1 98.12 293 THR B O 1
ATOM 5779 N N . VAL B 1 294 ? -14.961 -12.242 -5.762 1 98.06 294 VAL B N 1
ATOM 5780 C CA . VAL B 1 294 ? -16.047 -12.453 -6.707 1 98.06 294 VAL B CA 1
ATOM 5781 C C . VAL B 1 294 ? -15.492 -12.914 -8.047 1 98.06 294 VAL B C 1
ATOM 5783 O O . VAL B 1 294 ? -14.445 -12.438 -8.492 1 98.06 294 VAL B O 1
ATOM 5786 N N . SER B 1 295 ? -16.094 -13.867 -8.617 1 97.5 295 SER B N 1
ATOM 5787 C CA . SER B 1 295 ? -15.953 -14.172 -10.039 1 97.5 295 SER B CA 1
ATOM 5788 C C . SER B 1 295 ? -17.188 -13.742 -10.82 1 97.5 295 SER B C 1
ATOM 5790 O O . SER B 1 295 ? -18.312 -14.125 -10.477 1 97.5 295 SER B O 1
ATOM 5792 N N . LEU B 1 296 ? -17.031 -12.883 -11.805 1 97.75 296 LEU B N 1
ATOM 5793 C CA . LEU B 1 296 ? -18.094 -12.43 -12.695 1 97.75 296 LEU B CA 1
ATOM 5794 C C . LEU B 1 296 ? -18.125 -13.281 -13.961 1 97.75 296 LEU B C 1
ATOM 5796 O O . LEU B 1 296 ? -17.281 -13.125 -14.852 1 97.75 296 LEU B O 1
ATOM 5800 N N . ARG B 1 297 ? -19.188 -14.109 -14.109 1 95.94 297 ARG B N 1
ATOM 5801 C CA . ARG B 1 297 ? -19.172 -15.172 -15.109 1 95.94 297 ARG B CA 1
ATOM 5802 C C . ARG B 1 297 ? -20.188 -14.891 -16.219 1 95.94 297 ARG B C 1
ATOM 5804 O O . ARG B 1 297 ? -21.391 -14.977 -16 1 95.94 297 ARG B O 1
ATOM 5811 N N . HIS B 1 298 ? -19.641 -14.641 -17.391 1 94.56 298 HIS B N 1
ATOM 5812 C CA . HIS B 1 298 ? -20.453 -14.523 -18.594 1 94.56 298 HIS B CA 1
ATOM 5813 C C . HIS B 1 298 ? -20.438 -15.82 -19.391 1 94.56 298 HIS B C 1
ATOM 5815 O O . HIS B 1 298 ? -21.359 -16.078 -20.188 1 94.56 298 HIS B O 1
ATOM 5821 N N . GLY B 1 299 ? -19.391 -16.578 -19.25 1 89.88 299 GLY B N 1
ATOM 5822 C CA . GLY B 1 299 ? -19.125 -17.844 -19.922 1 89.88 299 GLY B CA 1
ATOM 5823 C C . GLY B 1 299 ? -17.938 -18.594 -19.328 1 89.88 299 GLY B C 1
ATOM 5824 O O . GLY B 1 299 ? -17.391 -18.172 -18.312 1 89.88 299 GLY B O 1
ATOM 5825 N N . LEU B 1 300 ? -17.594 -19.641 -20 1 81.81 300 LEU B N 1
ATOM 5826 C CA . LEU B 1 300 ? -16.531 -20.484 -19.484 1 81.81 300 LEU B CA 1
ATOM 5827 C C . LEU B 1 300 ? -15.188 -19.766 -19.531 1 81.81 300 LEU B C 1
ATOM 5829 O O . LEU B 1 300 ? -14.406 -19.812 -18.578 1 81.81 300 LEU B O 1
ATOM 5833 N N . ARG B 1 301 ? -14.969 -19.094 -20.641 1 86.94 301 ARG B N 1
ATOM 5834 C CA . ARG B 1 301 ? -13.695 -18.406 -20.812 1 86.94 301 ARG B CA 1
ATOM 5835 C C . ARG B 1 301 ? -13.867 -16.906 -20.703 1 86.94 301 ARG B C 1
ATOM 5837 O O . ARG B 1 301 ? -12.883 -16.156 -20.766 1 86.94 301 ARG B O 1
ATOM 5844 N N . HIS B 1 302 ? -15.141 -16.484 -20.578 1 93.31 302 HIS B N 1
ATOM 5845 C CA . HIS B 1 302 ? -15.5 -15.078 -20.469 1 93.31 302 HIS B CA 1
ATOM 5846 C C . HIS B 1 302 ? -15.906 -14.734 -19.031 1 93.31 302 HIS B C 1
ATOM 5848 O O . HIS B 1 302 ? -17.094 -14.539 -18.75 1 93.31 302 HIS B O 1
ATOM 5854 N N . PHE B 1 303 ? -14.875 -14.648 -18.188 1 93.5 303 PHE B N 1
ATOM 5855 C CA . PHE B 1 303 ? -15.125 -14.312 -16.781 1 93.5 303 PHE B CA 1
ATOM 5856 C C . PHE B 1 303 ? -14.031 -13.391 -16.25 1 93.5 303 PHE B C 1
ATOM 5858 O O . PHE B 1 303 ? -12.914 -13.375 -16.766 1 93.5 303 PHE B O 1
ATOM 5865 N N . TYR B 1 304 ? -14.383 -12.656 -15.234 1 97.25 304 TYR B N 1
ATOM 5866 C CA . TYR B 1 304 ? -13.5 -11.711 -14.562 1 97.25 304 TYR B CA 1
ATOM 5867 C C . TYR B 1 304 ? -13.453 -11.977 -13.062 1 97.25 304 TYR B C 1
ATOM 5869 O O . TYR B 1 304 ? -14.391 -12.562 -12.5 1 97.25 304 TYR B O 1
ATOM 5877 N N . SER B 1 305 ? -12.328 -11.633 -12.477 1 97.38 305 SER B N 1
ATOM 5878 C CA . SER B 1 305 ? -12.273 -11.781 -11.031 1 97.38 305 SER B CA 1
ATOM 5879 C C . SER B 1 305 ? -12.172 -10.422 -10.336 1 97.38 305 SER B C 1
ATOM 5881 O O . SER B 1 305 ? -11.617 -9.477 -10.898 1 97.38 305 SER B O 1
ATOM 5883 N N . VAL B 1 306 ? -12.766 -10.305 -9.203 1 98.5 306 VAL B N 1
ATOM 5884 C CA . VAL B 1 306 ? -12.766 -9.117 -8.359 1 98.5 306 VAL B CA 1
ATOM 5885 C C . VAL B 1 306 ? -12.352 -9.484 -6.941 1 98.5 306 VAL B C 1
ATOM 5887 O O . VAL B 1 306 ? -13 -10.305 -6.289 1 98.5 306 VAL B O 1
ATOM 5890 N N . ASN B 1 307 ? -11.281 -8.922 -6.496 1 98.44 307 ASN B N 1
ATOM 5891 C CA . ASN B 1 307 ? -10.75 -9.109 -5.148 1 98.44 307 ASN B CA 1
ATOM 5892 C C . ASN B 1 307 ? -10.43 -7.777 -4.484 1 98.44 307 ASN B C 1
ATOM 5894 O O . ASN B 1 307 ? -9.445 -7.125 -4.84 1 98.44 307 ASN B O 1
ATOM 5898 N N . GLN B 1 308 ? -11.289 -7.395 -3.545 1 98.56 308 GLN B N 1
ATOM 5899 C CA . GLN B 1 308 ? -10.977 -6.176 -2.805 1 98.56 308 GLN B CA 1
ATOM 5900 C C . GLN B 1 308 ? -10.203 -6.492 -1.526 1 98.56 308 GLN B C 1
ATOM 5902 O O . GLN B 1 308 ? -10.68 -7.25 -0.679 1 98.56 308 GLN B O 1
ATOM 5907 N N . ARG B 1 309 ? -9.102 -5.891 -1.398 1 98.38 309 ARG B N 1
ATOM 5908 C CA . ARG B 1 309 ? -8.211 -6.133 -0.272 1 98.38 309 ARG B CA 1
ATOM 5909 C C . ARG B 1 309 ? -8.758 -5.512 1.008 1 98.38 309 ARG B C 1
ATOM 5911 O O . ARG B 1 309 ? -9.195 -4.363 1.006 1 98.38 309 ARG B O 1
ATOM 5918 N N . ARG B 1 310 ? -8.68 -6.262 2.07 1 97.19 310 ARG B N 1
ATOM 5919 C CA . ARG B 1 310 ? -9.086 -5.727 3.367 1 97.19 310 ARG B CA 1
ATOM 5920 C C . ARG B 1 310 ? -8.031 -4.777 3.924 1 97.19 310 ARG B C 1
ATOM 5922 O O . ARG B 1 310 ? -8.359 -3.846 4.668 1 97.19 310 ARG B O 1
ATOM 5929 N N . ALA B 1 311 ? -6.828 -4.973 3.559 1 96.81 311 ALA B N 1
ATOM 5930 C CA . ALA B 1 311 ? -5.699 -4.246 4.133 1 96.81 311 ALA B CA 1
ATOM 5931 C C . ALA B 1 311 ? -5.758 -2.766 3.762 1 96.81 31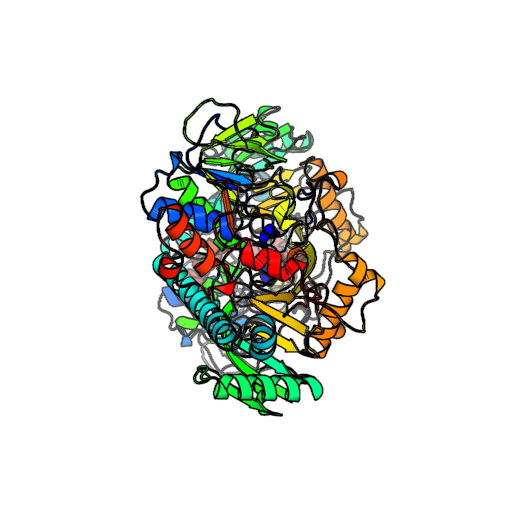1 ALA B C 1
ATOM 5933 O O . ALA B 1 311 ? -5.371 -1.906 4.559 1 96.81 311 ALA B O 1
ATOM 5934 N N . ASP B 1 312 ? -6.246 -2.43 2.566 1 98.06 312 ASP B N 1
ATOM 5935 C CA . ASP B 1 312 ? -6.164 -1.038 2.135 1 98.06 312 ASP B CA 1
ATOM 5936 C C . ASP B 1 312 ? -7.387 -0.648 1.306 1 98.06 312 ASP B C 1
ATOM 5938 O O . ASP B 1 312 ? -7.59 0.53 1.006 1 98.06 312 ASP B O 1
ATOM 5942 N N . GLY B 1 313 ? -8.219 -1.604 0.9 1 98.5 313 GLY B N 1
ATOM 5943 C CA . GLY B 1 313 ? -9.453 -1.337 0.182 1 98.5 313 GLY B CA 1
ATOM 5944 C C . GLY B 1 313 ? -9.289 -1.385 -1.325 1 98.5 313 GLY B C 1
ATOM 5945 O O . GLY B 1 313 ? -10.273 -1.329 -2.064 1 98.5 313 GLY B O 1
ATOM 5946 N N . ILE B 1 314 ? -8.055 -1.506 -1.866 1 98.75 314 ILE B N 1
ATOM 5947 C CA . ILE B 1 314 ? -7.797 -1.546 -3.301 1 98.75 314 ILE B CA 1
ATOM 5948 C C . ILE B 1 314 ? -8.445 -2.789 -3.908 1 98.75 314 ILE B C 1
ATOM 5950 O O . ILE B 1 314 ? -8.391 -3.873 -3.32 1 98.75 314 ILE B O 1
ATOM 5954 N N . ILE B 1 315 ? -9.031 -2.648 -5.062 1 98.81 315 ILE B N 1
ATOM 5955 C CA . ILE B 1 315 ? -9.695 -3.75 -5.754 1 98.81 315 ILE B CA 1
ATOM 5956 C C . ILE B 1 315 ? -8.781 -4.297 -6.848 1 98.81 315 ILE B C 1
ATOM 5958 O O . ILE B 1 315 ? -8.305 -3.543 -7.699 1 98.81 315 ILE B O 1
ATOM 5962 N N . ILE B 1 316 ? -8.492 -5.547 -6.812 1 98.88 316 ILE B N 1
ATOM 5963 C CA . ILE B 1 316 ? -7.723 -6.211 -7.859 1 98.88 316 ILE B CA 1
ATOM 5964 C C . ILE B 1 316 ? -8.672 -6.891 -8.844 1 98.88 316 ILE B C 1
ATOM 5966 O O . ILE B 1 316 ? -9.516 -7.695 -8.445 1 98.88 316 ILE B O 1
ATOM 5970 N N . LEU B 1 317 ? -8.539 -6.555 -10.133 1 98.75 317 LEU B N 1
ATOM 5971 C CA . LEU B 1 317 ? -9.367 -7.09 -11.211 1 98.75 317 LEU B CA 1
ATOM 5972 C C . LEU B 1 317 ? -8.555 -8.039 -12.086 1 98.75 317 LEU B C 1
ATOM 5974 O O . LEU B 1 317 ? -7.512 -7.664 -12.617 1 98.75 317 LEU B O 1
ATOM 5978 N N . GLY B 1 318 ? -9.008 -9.273 -12.156 1 98.19 318 GLY B N 1
ATOM 5979 C CA . GLY B 1 318 ? -8.438 -10.195 -13.117 1 98.19 318 GLY B CA 1
ATOM 5980 C C . GLY B 1 318 ? -9.148 -10.188 -14.461 1 98.19 318 GLY B C 1
ATOM 5981 O O . GLY B 1 318 ? -10.375 -10.133 -14.516 1 98.19 318 GLY B O 1
ATOM 5982 N N . ALA B 1 319 ? -8.445 -10.258 -15.555 1 96.62 319 ALA B N 1
ATOM 5983 C CA . ALA B 1 319 ? -8.992 -10.156 -16.906 1 96.62 319 ALA B CA 1
ATOM 5984 C C . ALA B 1 319 ? -9.523 -11.508 -17.375 1 96.62 319 ALA B C 1
ATOM 5986 O O . ALA B 1 319 ? -9.109 -12.555 -16.875 1 96.62 319 ALA B O 1
ATOM 5987 N N . ALA B 1 320 ? -10.359 -11.438 -18.344 1 92.06 320 ALA B N 1
ATOM 5988 C CA . ALA B 1 320 ? -10.93 -12.648 -18.938 1 92.06 320 ALA B CA 1
ATOM 5989 C C . ALA B 1 320 ? -9.922 -13.344 -19.844 1 92.06 320 ALA B C 1
ATOM 5991 O O . ALA B 1 320 ? -9.078 -12.688 -20.453 1 92.06 320 ALA B O 1
ATOM 5992 N N . ALA B 1 321 ? -10.117 -14.648 -19.844 1 85.44 321 ALA B N 1
ATOM 5993 C CA . ALA B 1 321 ? -9.32 -15.398 -20.797 1 85.44 321 ALA B CA 1
ATOM 5994 C C . ALA B 1 321 ? -9.758 -15.094 -22.234 1 85.44 321 ALA B C 1
ATOM 5996 O O . ALA B 1 321 ? -8.922 -15 -23.141 1 85.44 321 ALA B O 1
ATOM 5997 N N . ALA B 1 322 ? -11.047 -14.93 -22.344 1 89 322 ALA B N 1
ATOM 5998 C CA . ALA B 1 322 ? -11.609 -14.578 -23.656 1 89 322 ALA B CA 1
ATOM 5999 C C . ALA B 1 322 ? -12.867 -13.727 -23.484 1 89 322 ALA B C 1
ATOM 6001 O O . ALA B 1 322 ? -13.75 -14.062 -22.688 1 89 322 ALA B O 1
ATOM 6002 N N . SER B 1 323 ? -12.852 -12.602 -24.094 1 93.12 323 SER B N 1
ATOM 6003 C CA . SER B 1 323 ? -13.984 -11.68 -24.141 1 93.12 323 SER B CA 1
ATOM 6004 C C . SER B 1 323 ? -14.328 -11.312 -25.594 1 93.12 323 SER B C 1
ATOM 6006 O O . SER B 1 323 ? -13.438 -11.109 -26.422 1 93.12 323 SER B O 1
ATOM 6008 N N . PRO B 1 324 ? -15.633 -11.273 -25.891 1 93.81 324 PRO B N 1
ATOM 6009 C CA . PRO B 1 324 ? -16.016 -10.859 -27.25 1 93.81 324 PRO B CA 1
ATOM 6010 C C . PRO B 1 324 ? -15.688 -9.398 -27.531 1 93.81 324 PRO B C 1
ATOM 6012 O O . PRO B 1 324 ? -15.781 -8.953 -28.672 1 93.81 324 PRO B O 1
ATOM 6015 N N . PHE B 1 325 ? -15.266 -8.648 -26.531 1 93.75 325 PHE B N 1
ATOM 6016 C CA . PHE B 1 325 ? -14.992 -7.223 -26.688 1 93.75 325 PHE B CA 1
ATOM 6017 C C . PHE B 1 325 ? -13.508 -6.973 -26.906 1 93.75 325 PHE B C 1
ATOM 6019 O O . PHE B 1 325 ? -13.078 -5.824 -27.016 1 93.75 325 PHE B O 1
ATOM 6026 N N . VAL B 1 326 ? -12.703 -8.016 -26.953 1 95.69 326 VAL B N 1
ATOM 6027 C CA . VAL B 1 326 ? -11.266 -7.961 -27.203 1 95.69 326 VAL B CA 1
ATOM 6028 C C . VAL B 1 326 ? -10.945 -8.656 -28.516 1 95.69 326 VAL B C 1
ATOM 6030 O O . VAL B 1 326 ? -11.508 -9.711 -28.828 1 95.69 326 VAL B O 1
ATOM 6033 N N . SER B 1 327 ? -10.031 -8.117 -29.328 1 96.25 327 SER B N 1
ATOM 6034 C CA . SER B 1 327 ? -9.734 -8.625 -30.672 1 96.25 327 SER B CA 1
ATOM 6035 C C . SER B 1 327 ? -9.047 -9.984 -30.609 1 96.25 327 SER B C 1
ATOM 6037 O O . SER B 1 327 ? -8.391 -10.312 -29.609 1 96.25 327 SER B O 1
ATOM 6039 N N . GLU B 1 328 ? -9.242 -10.727 -31.594 1 93.25 328 GLU B N 1
ATOM 6040 C CA . GLU B 1 328 ? -8.547 -12.008 -31.719 1 93.25 328 GLU B CA 1
ATOM 6041 C C . GLU B 1 328 ? -7.035 -11.82 -31.703 1 93.25 328 GLU B C 1
ATOM 6043 O O . GLU B 1 328 ? -6.301 -12.664 -31.188 1 93.25 328 GLU B O 1
ATOM 6048 N N . ALA B 1 329 ? -6.652 -10.758 -32.281 1 94.19 329 ALA B N 1
ATOM 6049 C CA . ALA B 1 329 ? -5.223 -10.453 -32.312 1 94.19 329 ALA B CA 1
ATOM 6050 C C . ALA B 1 329 ? -4.66 -10.289 -30.906 1 94.19 329 ALA B C 1
ATOM 6052 O O . ALA B 1 329 ? -3.564 -10.766 -30.609 1 94.19 329 ALA B O 1
ATOM 6053 N N . ALA B 1 330 ? -5.398 -9.625 -30.078 1 93.25 330 ALA B N 1
ATOM 6054 C CA . ALA B 1 330 ? -4.969 -9.414 -28.703 1 93.25 330 ALA B CA 1
ATOM 6055 C C . ALA B 1 330 ? -4.887 -10.734 -27.938 1 93.25 330 ALA B C 1
ATOM 6057 O O . ALA B 1 330 ? -3.977 -10.938 -27.141 1 93.25 330 ALA B O 1
ATOM 6058 N N . TYR B 1 331 ? -5.723 -11.641 -28.234 1 89.25 331 TYR B N 1
ATOM 6059 C CA . TYR B 1 331 ? -5.715 -12.914 -27.516 1 89.25 331 TYR B CA 1
ATOM 6060 C C . TYR B 1 331 ? -4.621 -13.828 -28.047 1 89.25 331 TYR B C 1
ATOM 6062 O O . TYR B 1 331 ? -4.004 -14.578 -27.281 1 89.25 331 TYR B O 1
ATOM 6070 N N . THR B 1 332 ? -4.414 -13.766 -29.312 1 91.75 332 THR B N 1
ATOM 6071 C CA . THR B 1 332 ? -3.312 -14.531 -29.875 1 91.75 332 THR B CA 1
ATOM 6072 C C . THR B 1 332 ? -1.977 -14.078 -29.297 1 91.75 332 THR B C 1
ATOM 6074 O O . THR B 1 332 ? -1.079 -14.891 -29.078 1 91.75 332 THR B O 1
ATOM 6077 N N . ALA B 1 333 ? -1.93 -12.828 -29.031 1 93.56 333 ALA B N 1
ATOM 6078 C CA . ALA B 1 333 ? -0.697 -12.234 -28.516 1 93.56 333 ALA B CA 1
ATOM 6079 C C . ALA B 1 333 ? -0.424 -12.68 -27.078 1 93.56 333 ALA B C 1
ATOM 6081 O O . ALA B 1 333 ? 0.688 -12.516 -26.578 1 93.56 333 ALA B O 1
ATOM 6082 N N . LYS B 1 334 ? -1.366 -13.344 -26.469 1 93.94 334 LYS B N 1
ATOM 6083 C CA . LYS B 1 334 ? -1.201 -13.82 -25.109 1 93.94 334 LYS B CA 1
ATOM 6084 C C . LYS B 1 334 ? -0.284 -15.039 -25.062 1 93.94 334 LYS B C 1
ATOM 6086 O O . LYS B 1 334 ? 0.222 -15.398 -23.984 1 93.94 334 LYS B O 1
ATOM 6091 N N . ARG B 1 335 ? -0.154 -15.703 -26.141 1 92.81 335 ARG B N 1
ATOM 6092 C CA . ARG B 1 335 ? 0.699 -16.891 -26.203 1 92.81 335 ARG B CA 1
ATOM 6093 C C . ARG B 1 335 ? 2.172 -16.5 -26.25 1 92.81 335 ARG B C 1
ATOM 6095 O O . ARG B 1 335 ? 2.826 -16.672 -27.281 1 92.81 335 ARG B O 1
ATOM 6102 N N . THR B 1 336 ? 2.648 -16.016 -25.172 1 94.44 336 THR B N 1
ATOM 6103 C CA . THR B 1 336 ? 4.008 -15.5 -25.062 1 94.44 336 THR B CA 1
ATOM 6104 C C . THR B 1 336 ? 4.52 -15.633 -23.625 1 94.44 336 THR B C 1
ATOM 6106 O O . THR B 1 336 ? 3.736 -15.875 -22.703 1 94.44 336 THR B O 1
ATOM 6109 N N . SER B 1 337 ? 5.785 -15.656 -23.5 1 95.5 337 SER B N 1
ATOM 6110 C CA . SER B 1 337 ? 6.414 -15.633 -22.188 1 95.5 337 SER B CA 1
ATOM 6111 C C . SER B 1 337 ? 6.887 -14.227 -21.828 1 95.5 337 SER B C 1
ATOM 6113 O O . SER B 1 337 ? 7.617 -14.047 -20.844 1 95.5 337 SER B O 1
ATOM 6115 N N . ASN B 1 338 ? 6.5 -13.227 -22.625 1 96.5 338 ASN B N 1
ATOM 6116 C CA . ASN B 1 338 ? 6.922 -11.844 -22.438 1 96.5 338 ASN B CA 1
ATOM 6117 C C . ASN B 1 338 ? 5.93 -11.062 -21.578 1 96.5 338 ASN B C 1
ATOM 6119 O O . ASN B 1 338 ? 4.809 -10.789 -22.016 1 96.5 338 ASN B O 1
ATOM 6123 N N . ASP B 1 339 ? 6.328 -10.711 -20.391 1 97.75 339 ASP B N 1
ATOM 6124 C CA . ASP B 1 339 ? 5.457 -9.977 -19.484 1 97.75 339 ASP B CA 1
ATOM 6125 C C . ASP B 1 339 ? 5.934 -8.539 -19.297 1 97.75 339 ASP B C 1
ATOM 6127 O O . ASP B 1 339 ? 5.773 -7.957 -18.234 1 97.75 339 ASP B O 1
ATOM 6131 N N . GLN B 1 340 ? 6.496 -7.938 -20.359 1 96.56 340 GLN B N 1
ATOM 6132 C CA . GLN B 1 340 ? 7.016 -6.574 -20.328 1 96.56 340 GLN B CA 1
ATOM 6133 C C . GLN B 1 340 ? 5.895 -5.555 -20.5 1 96.56 340 GLN B C 1
ATOM 6135 O O . GLN B 1 340 ? 5.965 -4.445 -19.969 1 96.56 340 GLN B O 1
ATOM 6140 N N . ALA B 1 341 ? 4.887 -5.961 -21.25 1 95.06 341 ALA B N 1
ATOM 6141 C CA . ALA B 1 341 ? 3.865 -4.996 -21.641 1 95.06 341 ALA B CA 1
ATOM 6142 C C . ALA B 1 341 ? 2.473 -5.48 -21.25 1 95.06 341 ALA B C 1
ATOM 6144 O O . ALA B 1 341 ? 2.305 -6.625 -20.828 1 95.06 341 ALA B O 1
ATOM 6145 N N . ILE B 1 342 ? 1.499 -4.59 -21.391 1 97.5 342 ILE B N 1
ATOM 6146 C CA . ILE B 1 342 ? 0.093 -4.922 -21.188 1 97.5 342 ILE B CA 1
ATOM 6147 C C . ILE B 1 342 ? -0.67 -4.754 -22.5 1 97.5 342 ILE B C 1
ATOM 6149 O O . ILE B 1 342 ? -0.162 -4.152 -23.453 1 97.5 342 ILE B O 1
ATOM 6153 N N . SER B 1 343 ? -1.824 -5.383 -22.562 1 97.69 343 SER B N 1
ATOM 6154 C CA . SER B 1 343 ? -2.777 -5.102 -23.625 1 97.69 343 SER B CA 1
ATOM 6155 C C . SER B 1 343 ? -3.777 -4.027 -23.203 1 97.69 343 SER B C 1
ATOM 6157 O O . SER B 1 343 ? -4.531 -4.215 -22.25 1 97.69 343 SER B O 1
ATOM 6159 N N . GLU B 1 344 ? -3.816 -2.949 -24 1 97.56 344 GLU B N 1
ATOM 6160 C CA . GLU B 1 344 ? -4.762 -1.877 -23.703 1 97.56 344 GLU B CA 1
ATOM 6161 C C . GLU B 1 344 ? -6.203 -2.344 -23.891 1 97.56 344 GLU B C 1
ATOM 6163 O O . GLU B 1 344 ? -7.094 -1.947 -23.141 1 97.56 344 GLU B O 1
ATOM 6168 N N . GLU B 1 345 ? -6.414 -3.191 -24.875 1 97.88 345 GLU B N 1
ATOM 6169 C CA . GLU B 1 345 ? -7.75 -3.727 -25.109 1 97.88 345 GLU B CA 1
ATOM 6170 C C . GLU B 1 345 ? -8.242 -4.547 -23.922 1 97.88 345 GLU B C 1
ATOM 6172 O O . GLU B 1 345 ? -9.398 -4.422 -23.516 1 97.88 345 GLU B O 1
ATOM 6177 N N . ILE B 1 346 ? -7.375 -5.359 -23.422 1 98.06 346 ILE B N 1
ATOM 6178 C CA . ILE B 1 346 ? -7.734 -6.219 -22.297 1 98.06 346 ILE B CA 1
ATOM 6179 C C . ILE B 1 346 ? -7.984 -5.367 -21.062 1 98.06 346 ILE B C 1
ATOM 6181 O O . ILE B 1 346 ? -8.93 -5.613 -20.312 1 98.06 346 ILE B O 1
ATOM 6185 N N . ARG B 1 347 ? -7.148 -4.367 -20.891 1 98.38 347 ARG B N 1
ATOM 6186 C CA . ARG B 1 347 ? -7.34 -3.426 -19.797 1 98.38 347 ARG B CA 1
ATOM 6187 C C . ARG B 1 347 ? -8.711 -2.762 -19.875 1 98.38 347 ARG B C 1
ATOM 6189 O O . ARG B 1 347 ? -9.477 -2.799 -18.906 1 98.38 347 ARG B O 1
ATOM 6196 N N . ASP B 1 348 ? -9.016 -2.178 -21.016 1 98.25 348 ASP B N 1
ATOM 6197 C CA . ASP B 1 348 ? -10.258 -1.428 -21.188 1 98.25 348 ASP B CA 1
ATOM 6198 C C . ASP B 1 348 ? -11.477 -2.33 -21.016 1 98.25 348 ASP B C 1
ATOM 6200 O O . ASP B 1 348 ? -12.469 -1.926 -20.406 1 98.25 348 ASP B O 1
ATOM 6204 N N . ASP B 1 349 ? -11.344 -3.553 -21.5 1 98.38 349 ASP B N 1
ATOM 6205 C CA . ASP B 1 349 ? -12.422 -4.527 -21.375 1 98.38 349 ASP B CA 1
ATOM 6206 C C . ASP B 1 349 ? -12.672 -4.871 -19.906 1 98.38 349 ASP B C 1
ATOM 6208 O O . ASP B 1 349 ? -13.812 -4.883 -19.453 1 98.38 349 ASP B O 1
ATOM 6212 N N . SER B 1 350 ? -11.625 -5.16 -19.172 1 98.25 350 SER B N 1
ATOM 6213 C CA . SER B 1 350 ? -11.727 -5.551 -17.766 1 98.25 350 SER B CA 1
ATOM 6214 C C . SER B 1 350 ? -12.344 -4.434 -16.922 1 98.25 350 SER B C 1
ATOM 6216 O O . SER B 1 350 ? -13.242 -4.68 -16.125 1 98.25 350 SER B O 1
ATOM 6218 N N . VAL B 1 351 ? -11.914 -3.217 -17.141 1 98.31 351 VAL B N 1
ATOM 6219 C CA . VAL B 1 351 ? -12.391 -2.07 -16.375 1 98.31 351 VAL B CA 1
ATOM 6220 C C . VAL B 1 351 ? -13.844 -1.778 -16.719 1 98.31 351 VAL B C 1
ATOM 6222 O O . VAL B 1 351 ? -14.664 -1.525 -15.828 1 98.31 351 VAL B O 1
ATOM 6225 N N . ALA B 1 352 ? -14.148 -1.851 -18 1 97.81 352 ALA B N 1
ATOM 6226 C CA . ALA B 1 352 ? -15.516 -1.587 -18.453 1 97.81 352 ALA B CA 1
ATOM 6227 C C . ALA B 1 352 ? -16.484 -2.602 -17.844 1 97.81 352 ALA B C 1
ATOM 6229 O O . ALA B 1 352 ? -17.594 -2.24 -17.422 1 97.81 352 ALA B O 1
ATOM 6230 N N . ASN B 1 353 ? -16.094 -3.861 -17.906 1 97.56 353 ASN B N 1
ATOM 6231 C CA . ASN B 1 353 ? -16.969 -4.887 -17.328 1 97.56 353 ASN B CA 1
ATOM 6232 C C . ASN B 1 353 ? -17.203 -4.648 -15.844 1 97.56 353 ASN B C 1
ATOM 6234 O O . ASN B 1 353 ? -18.328 -4.77 -15.359 1 97.56 353 ASN B O 1
ATOM 6238 N N . PHE B 1 354 ? -16.156 -4.355 -15.109 1 98.12 354 PHE B N 1
ATOM 6239 C CA . PHE B 1 354 ? -16.281 -4.086 -13.688 1 98.12 354 PHE B CA 1
ATOM 6240 C C . PHE B 1 354 ? -17.25 -2.938 -13.43 1 98.12 354 PHE B C 1
ATOM 6242 O O . PHE B 1 354 ? -18.125 -3.041 -12.578 1 98.12 354 PHE B O 1
ATOM 6249 N N . GLN B 1 355 ? -17.094 -1.875 -14.211 1 97.62 355 GLN B N 1
ATOM 6250 C CA . GLN B 1 355 ? -17.906 -0.671 -14.047 1 97.62 355 GLN B CA 1
ATOM 6251 C C . GLN B 1 355 ? -19.359 -0.931 -14.422 1 97.62 355 GLN B C 1
ATOM 6253 O O . GLN B 1 355 ? -20.266 -0.314 -13.859 1 97.62 355 GLN B O 1
ATOM 6258 N N . ARG B 1 356 ? -19.609 -1.858 -15.344 1 96 356 ARG B N 1
ATOM 6259 C CA . ARG B 1 356 ? -20.969 -2.256 -15.672 1 96 356 ARG B CA 1
ATOM 6260 C C . ARG B 1 356 ? -21.609 -3.029 -14.523 1 96 356 ARG B C 1
ATOM 6262 O O . ARG B 1 356 ? -22.797 -2.85 -14.234 1 96 356 ARG B O 1
ATOM 6269 N N . CYS B 1 357 ? -20.797 -3.881 -13.914 1 97.06 357 CYS B N 1
ATOM 6270 C CA . CYS B 1 357 ? -21.297 -4.73 -12.844 1 97.06 357 CYS B CA 1
ATOM 6271 C C . CYS B 1 357 ? -21.453 -3.941 -11.547 1 97.06 357 CYS B C 1
ATOM 6273 O O . CYS B 1 357 ? -22.297 -4.273 -10.711 1 97.06 357 CYS B O 1
ATOM 6275 N N . PHE B 1 358 ? -20.641 -2.961 -11.32 1 97.12 358 PHE B N 1
ATOM 6276 C CA . PHE B 1 358 ? -20.688 -2.055 -10.18 1 97.12 358 PHE B CA 1
ATOM 6277 C C . PHE B 1 358 ? -20.844 -0.611 -10.641 1 97.12 358 PHE B C 1
ATOM 6279 O O . PHE B 1 358 ? -19.859 0.126 -10.742 1 97.12 358 PHE B O 1
ATOM 6286 N N . ALA B 1 359 ? -22.031 -0.188 -10.719 1 95 359 ALA B N 1
ATOM 6287 C CA . ALA B 1 359 ? -22.391 1.066 -11.375 1 95 359 ALA B CA 1
ATOM 6288 C C . ALA B 1 359 ? -21.781 2.262 -10.641 1 95 359 ALA B C 1
ATOM 6290 O O . ALA B 1 359 ? -21.516 3.299 -11.25 1 95 359 ALA B O 1
ATOM 6291 N N . GLU B 1 360 ? -21.531 2.133 -9.398 1 95.12 360 GLU B N 1
ATOM 6292 C CA . GLU B 1 360 ? -20.953 3.211 -8.602 1 95.12 360 GLU B CA 1
ATOM 6293 C C . GLU B 1 360 ? -19.5 3.475 -9 1 95.12 360 GLU B C 1
ATOM 6295 O O . GLU B 1 360 ? -18.922 4.5 -8.625 1 95.12 360 GLU B O 1
ATOM 6300 N N . CYS B 1 361 ? -18.922 2.57 -9.789 1 97.12 361 CYS B N 1
ATOM 6301 C CA . CYS B 1 361 ? -17.531 2.68 -10.188 1 97.12 361 CYS B CA 1
ATOM 6302 C C . CYS B 1 361 ? -17.406 3.232 -11.602 1 97.12 361 CYS B C 1
ATOM 6304 O O . CYS B 1 361 ? -16.312 3.256 -12.172 1 97.12 361 CYS B O 1
ATOM 6306 N N . ARG B 1 362 ? -18.5 3.693 -12.188 1 96.94 362 ARG B N 1
ATOM 6307 C CA . ARG B 1 362 ? -18.453 4.281 -13.523 1 96.94 362 ARG B CA 1
ATOM 6308 C C . ARG B 1 362 ? -17.609 5.551 -13.539 1 96.94 362 ARG B C 1
ATOM 6310 O O . ARG B 1 362 ? -17.5 6.238 -12.523 1 96.94 362 ARG B O 1
ATOM 6317 N N . PRO B 1 363 ? -17.047 5.816 -14.688 1 96 363 PRO B N 1
ATOM 6318 C CA . PRO B 1 363 ? -16.078 6.91 -14.773 1 96 363 PRO B CA 1
ATOM 6319 C C . PRO B 1 363 ? -16.656 8.242 -14.297 1 96 363 PRO B C 1
ATOM 6321 O O . PRO B 1 363 ? -15.953 9.031 -13.664 1 96 363 PRO B O 1
ATOM 6324 N N . GLU B 1 364 ? -17.891 8.523 -14.516 1 95.25 364 GLU B N 1
ATOM 6325 C CA . GLU B 1 364 ? -18.5 9.812 -14.195 1 95.25 364 GLU B CA 1
ATOM 6326 C C . GLU B 1 364 ? -18.688 9.977 -12.688 1 95.25 364 GLU B C 1
ATOM 6328 O O . GLU B 1 364 ? -18.969 11.078 -12.211 1 95.25 364 GLU B O 1
ATOM 6333 N N . LYS B 1 365 ? -18.516 8.891 -11.969 1 94.94 365 LYS B N 1
ATOM 6334 C CA . LYS B 1 365 ? -18.734 8.922 -10.523 1 94.94 365 LYS B CA 1
ATOM 6335 C C . LYS B 1 365 ? -17.422 8.906 -9.766 1 94.94 365 LYS B C 1
ATOM 6337 O O . LYS B 1 365 ? -17.406 8.875 -8.531 1 94.94 365 LYS B O 1
ATOM 6342 N N . LEU B 1 366 ? -16.344 8.906 -10.453 1 96.38 366 LEU B N 1
ATOM 6343 C CA . LEU B 1 366 ? -15.031 8.773 -9.836 1 96.38 366 LEU B CA 1
ATOM 6344 C C . LEU B 1 366 ? -14.375 10.141 -9.672 1 96.38 366 LEU B C 1
ATOM 6346 O O . LEU B 1 366 ? -14.469 10.992 -10.562 1 96.38 366 LEU B O 1
ATOM 6350 N N . SER B 1 367 ? -13.766 10.375 -8.477 1 95 367 SER B N 1
ATOM 6351 C CA . SER B 1 367 ? -12.906 11.531 -8.266 1 95 367 SER B CA 1
ATOM 6352 C C . SER B 1 367 ? -11.477 11.258 -8.727 1 95 367 SER B C 1
ATOM 6354 O O . SER B 1 367 ? -11.102 10.102 -8.953 1 95 367 SER B O 1
ATOM 6356 N N . ARG B 1 368 ? -10.711 12.383 -8.883 1 96.19 368 ARG B N 1
ATOM 6357 C CA . ARG B 1 368 ? -9.305 12.203 -9.25 1 96.19 368 ARG B CA 1
ATOM 6358 C C . ARG B 1 368 ? -8.578 11.359 -8.203 1 96.19 368 ARG B C 1
ATOM 6360 O O . ARG B 1 368 ? -8.602 11.68 -7.016 1 96.19 368 ARG B O 1
ATOM 6367 N N . GLY B 1 369 ? -7.914 10.406 -8.688 1 97.31 369 GLY B N 1
ATOM 6368 C CA . GLY B 1 369 ? -7.219 9.5 -7.793 1 97.31 369 GLY B CA 1
ATOM 6369 C C . GLY B 1 369 ? -7.961 8.195 -7.566 1 97.31 369 GLY B C 1
ATOM 6370 O O . GLY B 1 369 ? -7.398 7.238 -7.031 1 97.31 369 GLY B O 1
ATOM 6371 N N . GLU B 1 370 ? -9.234 8.148 -7.898 1 97.88 370 GLU B N 1
ATOM 6372 C CA . GLU B 1 370 ? -10.016 6.914 -7.922 1 97.88 370 GLU B CA 1
ATOM 6373 C C . GLU B 1 370 ? -10.008 6.281 -9.312 1 97.88 370 GLU B C 1
ATOM 6375 O O . GLU B 1 370 ? -9.594 6.918 -10.289 1 97.88 370 GLU B O 1
ATOM 6380 N N . GLY B 1 371 ? -10.43 5.02 -9.414 1 98.31 371 GLY B N 1
ATOM 6381 C CA . GLY B 1 371 ? -10.445 4.336 -10.695 1 98.31 371 GLY B CA 1
ATOM 6382 C C . GLY B 1 371 ? -9.211 3.486 -10.93 1 98.31 371 GLY B C 1
ATOM 6383 O O . GLY B 1 371 ? -8.625 2.949 -9.984 1 98.31 371 GLY B O 1
ATOM 6384 N N . LEU B 1 372 ? -8.867 3.293 -12.203 1 98.44 372 LEU B N 1
ATOM 6385 C CA . LEU B 1 372 ? -7.742 2.434 -12.57 1 98.44 372 LEU B CA 1
ATOM 6386 C C . LEU B 1 372 ? -6.43 3.01 -12.055 1 98.44 372 LEU B C 1
ATOM 6388 O O . LEU B 1 372 ? -6.074 4.145 -12.375 1 98.44 372 LEU B O 1
ATOM 6392 N N . LEU B 1 373 ? -5.766 2.26 -11.25 1 98.19 373 LEU B N 1
ATOM 6393 C CA . LEU B 1 373 ? -4.496 2.656 -10.648 1 98.19 373 LEU B CA 1
ATOM 6394 C C . LEU B 1 373 ? -3.318 2.105 -11.438 1 98.19 373 LEU B C 1
ATOM 6396 O O . LEU B 1 373 ? -2.318 2.797 -11.633 1 98.19 373 LEU B O 1
ATOM 6400 N N . HIS B 1 374 ? -3.395 0.844 -11.82 1 98.44 374 HIS B N 1
ATOM 6401 C CA . HIS B 1 374 ? -2.264 0.152 -12.43 1 98.44 374 HIS B CA 1
ATOM 6402 C C . HIS B 1 374 ? -2.719 -1.096 -13.18 1 98.44 374 HIS B C 1
ATOM 6404 O O . HIS B 1 374 ? -3.793 -1.635 -12.906 1 98.44 374 HIS B O 1
ATOM 6410 N N . ALA B 1 375 ? -1.991 -1.48 -14.234 1 98.69 375 ALA B N 1
ATOM 6411 C CA . ALA B 1 375 ? -2.184 -2.727 -14.969 1 98.69 375 ALA B CA 1
ATOM 6412 C C . ALA B 1 375 ? -0.863 -3.473 -15.141 1 98.69 375 ALA B C 1
ATOM 6414 O O . ALA B 1 375 ? 0.186 -2.854 -15.336 1 98.69 375 ALA B O 1
ATOM 6415 N N . TRP B 1 376 ? -0.903 -4.785 -15.07 1 98.75 376 TRP B N 1
ATOM 6416 C CA . TRP B 1 376 ? 0.305 -5.59 -15.234 1 98.75 376 TRP B CA 1
ATOM 6417 C C . TRP B 1 376 ? -0.026 -6.957 -15.82 1 98.75 376 TRP B C 1
ATOM 6419 O O . TRP B 1 376 ? -1.197 -7.328 -15.922 1 98.75 376 TRP B O 1
ATOM 6429 N N . THR B 1 377 ? 0.978 -7.641 -16.266 1 98.44 377 THR B N 1
ATOM 6430 C CA . THR B 1 377 ? 0.81 -8.977 -16.828 1 98.44 377 THR B CA 1
ATOM 6431 C C . THR B 1 377 ? 1.657 -9.992 -16.062 1 98.44 377 THR B C 1
ATOM 6433 O O . THR B 1 377 ? 2.543 -9.617 -15.297 1 98.44 377 THR B O 1
ATOM 6436 N N . GLY B 1 378 ? 1.346 -11.195 -16.125 1 97.94 378 GLY B N 1
ATOM 6437 C CA . GLY B 1 378 ? 2.074 -12.352 -15.625 1 97.94 378 GLY B CA 1
ATOM 6438 C C . GLY B 1 378 ? 1.958 -13.562 -16.531 1 97.94 378 GLY B C 1
ATOM 6439 O O . GLY B 1 378 ? 0.999 -13.68 -17.297 1 97.94 378 GLY B O 1
ATOM 6440 N N . ILE B 1 379 ? 2.918 -14.43 -16.438 1 97.94 379 ILE B N 1
ATOM 6441 C CA . ILE B 1 379 ? 2.969 -15.602 -17.297 1 97.94 379 ILE B CA 1
ATOM 6442 C C . ILE B 1 379 ? 2.502 -16.828 -16.531 1 97.94 379 ILE B C 1
ATOM 6444 O O . ILE B 1 379 ? 3.098 -17.203 -15.516 1 97.94 379 ILE B O 1
ATOM 6448 N N . ILE B 1 380 ? 1.47 -17.469 -17 1 96.81 380 ILE B N 1
ATOM 6449 C CA . ILE B 1 380 ? 0.955 -18.703 -16.406 1 96.81 380 ILE B CA 1
ATOM 6450 C C . ILE B 1 380 ? 1.434 -19.906 -17.203 1 96.81 380 ILE B C 1
ATOM 6452 O O . ILE B 1 380 ? 1.734 -19.781 -18.406 1 96.81 380 ILE B O 1
ATOM 6456 N N . GLY B 1 381 ? 1.622 -21 -16.531 1 97 381 GLY B N 1
ATOM 6457 C CA . GLY B 1 381 ? 1.962 -22.266 -17.172 1 97 381 GLY B CA 1
ATOM 6458 C C . GLY B 1 381 ? 0.753 -23.141 -17.438 1 97 381 GLY B C 1
ATOM 6459 O O . GLY B 1 381 ? 0.144 -23.672 -16.516 1 97 381 GLY B O 1
ATOM 6460 N N . MET B 1 382 ? 0.5 -23.359 -18.703 1 95.81 382 MET B N 1
ATOM 6461 C CA . MET B 1 382 ? -0.691 -24.094 -19.109 1 95.81 382 MET B CA 1
ATOM 6462 C C . MET B 1 382 ? -0.345 -25.547 -19.469 1 95.81 382 MET B C 1
ATOM 6464 O O . MET B 1 382 ? 0.664 -25.797 -20.125 1 95.81 382 MET B O 1
ATOM 6468 N N . THR B 1 383 ? -1.101 -26.438 -18.953 1 96.56 383 THR B N 1
ATOM 6469 C CA . THR B 1 383 ? -0.988 -27.844 -19.328 1 96.56 383 THR B CA 1
ATOM 6470 C C . THR B 1 383 ? -2.211 -28.297 -20.125 1 96.56 383 THR B C 1
ATOM 6472 O O . THR B 1 383 ? -3.305 -27.75 -19.938 1 96.56 383 THR B O 1
ATOM 6475 N N . PRO B 1 384 ? -2.074 -29.266 -20.953 1 94.44 384 PRO B N 1
ATOM 6476 C CA . PRO B 1 384 ? -3.184 -29.672 -21.812 1 94.44 384 PRO B CA 1
ATOM 6477 C C . PRO B 1 384 ? -4.348 -30.281 -21.047 1 94.44 384 PRO B C 1
ATOM 6479 O O . PRO B 1 384 ? -5.5 -30.172 -21.469 1 94.44 384 PRO B O 1
ATOM 6482 N N . ASP B 1 385 ? -4.051 -30.875 -19.922 1 95.38 385 ASP B N 1
ATOM 6483 C CA . ASP B 1 385 ? -5.105 -31.578 -19.188 1 95.38 385 ASP B CA 1
ATOM 6484 C C . ASP B 1 385 ? -5.484 -30.812 -17.922 1 95.38 385 ASP B C 1
ATOM 6486 O O . ASP B 1 385 ? -6.113 -31.359 -17.031 1 95.38 385 ASP B O 1
ATOM 6490 N N . MET B 1 386 ? -4.973 -29.609 -17.625 1 95.19 386 MET B N 1
ATOM 6491 C CA . MET B 1 386 ? -5.457 -28.594 -16.703 1 95.19 386 MET B CA 1
ATOM 6492 C C . MET B 1 386 ? -5.09 -28.938 -15.266 1 95.19 386 MET B C 1
ATOM 6494 O O . MET B 1 386 ? -5.727 -28.469 -14.328 1 95.19 386 MET B O 1
ATOM 6498 N N . VAL B 1 387 ? -4.156 -29.812 -15.094 1 97.19 387 VAL B N 1
ATOM 6499 C CA . VAL B 1 387 ? -3.625 -30.094 -13.766 1 97.19 387 VAL B CA 1
ATOM 6500 C C . VAL B 1 387 ? -2.104 -29.953 -13.773 1 97.19 387 VAL B C 1
ATOM 6502 O O . VAL B 1 387 ? -1.479 -30 -14.836 1 97.19 387 VAL B O 1
ATOM 6505 N N . PRO B 1 388 ? -1.479 -29.781 -12.625 1 98.12 388 PRO B N 1
ATOM 6506 C CA . PRO B 1 388 ? -0.035 -29.547 -12.586 1 98.12 388 PRO B CA 1
ATOM 6507 C C . PRO B 1 388 ? 0.78 -30.812 -12.805 1 98.12 388 PRO B C 1
ATOM 6509 O O . PRO B 1 388 ? 0.221 -31.906 -12.828 1 98.12 388 PRO B O 1
ATOM 6512 N N . PHE B 1 389 ? 2.068 -30.625 -13.102 1 97.94 389 PHE B N 1
ATOM 6513 C CA . PHE B 1 389 ? 3.076 -31.672 -13.062 1 97.94 389 PHE B CA 1
ATOM 6514 C C . PHE B 1 389 ? 3.855 -31.625 -11.75 1 97.94 389 PHE B C 1
ATOM 6516 O O . PHE B 1 389 ? 4.555 -30.656 -11.477 1 97.94 389 PHE B O 1
ATOM 6523 N N . VAL B 1 390 ? 3.756 -32.688 -10.961 1 98.69 390 VAL B N 1
ATOM 6524 C CA . VAL B 1 390 ? 4.441 -32.781 -9.672 1 98.69 390 VAL B CA 1
ATOM 6525 C C . VAL B 1 390 ? 5.176 -34.094 -9.562 1 98.69 390 VAL B C 1
ATOM 6527 O O . VAL B 1 390 ? 4.609 -35.156 -9.852 1 98.69 390 VAL B O 1
ATOM 6530 N N . GLY B 1 391 ? 6.449 -34.031 -9.234 1 98.06 391 GLY B N 1
ATOM 6531 C CA . GLY B 1 391 ? 7.133 -35.281 -8.906 1 98.06 391 GLY B CA 1
ATOM 6532 C C . GLY B 1 391 ? 8.422 -35.469 -9.68 1 98.06 391 GLY B C 1
ATOM 6533 O O . GLY B 1 391 ? 9.039 -34.5 -10.125 1 98.06 391 GLY B O 1
ATOM 6534 N N . LYS B 1 392 ? 8.844 -36.688 -9.766 1 96.56 392 LYS B N 1
ATOM 6535 C CA . LYS B 1 392 ? 10.109 -37.094 -10.391 1 96.56 392 LYS B CA 1
ATOM 6536 C C . LYS B 1 392 ? 10.047 -36.906 -11.906 1 96.56 392 LYS B C 1
ATOM 6538 O O . LYS B 1 392 ? 9.031 -37.188 -12.539 1 96.56 392 LYS B O 1
ATOM 6543 N N . VAL B 1 393 ? 11.133 -36.375 -12.422 1 94.75 393 VAL B N 1
ATOM 6544 C CA . VAL B 1 393 ? 11.266 -36.312 -13.875 1 94.75 393 VAL B CA 1
ATOM 6545 C C . VAL B 1 393 ? 11.844 -37.625 -14.391 1 94.75 393 VAL B C 1
ATOM 6547 O O . VAL B 1 393 ? 13.039 -37.906 -14.25 1 94.75 393 VAL B O 1
ATOM 6550 N N . ASP B 1 394 ? 10.984 -38.375 -15.016 1 90.5 394 ASP B N 1
ATOM 6551 C CA . ASP B 1 394 ? 11.406 -39.688 -15.477 1 90.5 394 ASP B CA 1
ATOM 6552 C C . ASP B 1 394 ? 12.586 -39.594 -16.438 1 90.5 394 ASP B C 1
ATOM 6554 O O . ASP B 1 394 ? 12.602 -38.719 -17.312 1 90.5 394 ASP B O 1
ATOM 6558 N N . GLY B 1 395 ? 13.562 -40.406 -16.203 1 87.81 395 GLY B N 1
ATOM 6559 C CA . GLY B 1 395 ? 14.75 -40.406 -17.047 1 87.81 395 GLY B CA 1
ATOM 6560 C C . GLY B 1 395 ? 15.836 -39.469 -16.562 1 87.81 395 GLY B C 1
ATOM 6561 O O . GLY B 1 395 ? 16.969 -39.531 -17.047 1 87.81 395 GLY B O 1
ATOM 6562 N N . TYR B 1 396 ? 15.531 -38.688 -15.641 1 92.06 396 TYR B N 1
ATOM 6563 C CA . TYR B 1 396 ? 16.484 -37.75 -15.07 1 92.06 396 TYR B CA 1
ATOM 6564 C C . TYR B 1 396 ? 16.562 -37.906 -13.562 1 92.06 396 TYR B C 1
ATOM 6566 O O . TYR B 1 396 ? 16.062 -37.062 -12.812 1 92.06 396 TYR B O 1
ATOM 6574 N N . PRO B 1 397 ? 17.266 -38.969 -13.133 1 93 397 PRO B N 1
ATOM 6575 C CA . PRO B 1 397 ? 17.344 -39.219 -11.695 1 93 397 PRO B CA 1
ATOM 6576 C C . PRO B 1 397 ? 17.828 -38 -10.914 1 93 397 PRO B C 1
ATOM 6578 O O . PRO B 1 397 ? 18.797 -37.344 -11.312 1 93 397 PRO B O 1
ATOM 6581 N N . GLY B 1 398 ? 17.062 -37.656 -9.867 1 95.31 398 GLY B N 1
ATOM 6582 C CA . GLY B 1 398 ? 17.453 -36.531 -9.023 1 95.31 398 GLY B CA 1
ATOM 6583 C C . GLY B 1 398 ? 16.797 -35.25 -9.43 1 95.31 398 GLY B C 1
ATOM 6584 O O . GLY B 1 398 ? 16.906 -34.219 -8.719 1 95.31 398 GLY B O 1
ATOM 6585 N N . GLN B 1 399 ? 16.078 -35.281 -10.516 1 96.88 399 GLN B N 1
ATOM 6586 C CA . GLN B 1 399 ? 15.375 -34.062 -10.93 1 96.88 399 GLN B CA 1
ATOM 6587 C C . GLN B 1 399 ? 13.883 -34.188 -10.641 1 96.88 399 GLN B C 1
ATOM 6589 O O . GLN B 1 399 ? 13.289 -35.25 -10.828 1 96.88 399 GLN B O 1
ATOM 6594 N N . TRP B 1 400 ? 13.359 -33.156 -10.117 1 98.31 400 TRP B N 1
ATOM 6595 C CA . TRP B 1 400 ? 11.969 -33.062 -9.703 1 98.31 400 TRP B CA 1
ATOM 6596 C C . TRP B 1 400 ? 11.312 -31.812 -10.266 1 98.31 400 TRP B C 1
ATOM 6598 O O . TRP B 1 400 ? 11.992 -30.844 -10.609 1 98.31 400 TRP B O 1
ATOM 6608 N N . VAL B 1 401 ? 9.938 -31.891 -10.367 1 98.44 401 VAL B N 1
ATOM 6609 C CA . VAL B 1 401 ? 9.25 -30.734 -10.953 1 98.44 401 VAL B CA 1
ATOM 6610 C C . VAL B 1 401 ? 7.988 -30.422 -10.156 1 98.44 401 VAL B C 1
ATOM 6612 O O . VAL B 1 401 ? 7.363 -31.328 -9.594 1 98.44 401 VAL B O 1
ATOM 6615 N N . CYS B 1 402 ? 7.625 -29.203 -9.977 1 98.56 402 CYS B N 1
ATOM 6616 C CA . CYS B 1 402 ? 6.406 -28.625 -9.445 1 98.56 402 CYS B CA 1
ATOM 6617 C C . CYS B 1 402 ? 5.988 -27.391 -10.258 1 98.56 402 CYS B C 1
ATOM 6619 O O . CYS B 1 402 ? 6.387 -26.281 -9.945 1 98.56 402 CYS B O 1
ATOM 6621 N N . ALA B 1 403 ? 5.18 -27.609 -11.344 1 97.62 403 ALA B N 1
ATOM 6622 C CA . ALA B 1 403 ? 4.914 -26.578 -12.336 1 97.62 403 ALA B CA 1
ATOM 6623 C C . ALA B 1 403 ? 3.605 -26.828 -13.07 1 97.62 403 ALA B C 1
ATOM 6625 O O . ALA B 1 403 ? 2.936 -27.844 -12.82 1 97.62 403 ALA B O 1
ATOM 6626 N N . GLY B 1 404 ? 3.199 -25.859 -13.875 1 97.69 404 GLY B N 1
ATOM 6627 C CA . GLY B 1 404 ? 2.027 -26.016 -14.727 1 97.69 404 GLY B CA 1
ATOM 6628 C C . GLY B 1 404 ? 0.722 -25.859 -13.977 1 97.69 404 GLY B C 1
ATOM 6629 O O . GLY B 1 404 ? -0.169 -26.703 -14.07 1 97.69 404 GLY B O 1
ATOM 6630 N N . PHE B 1 405 ? 0.545 -24.781 -13.336 1 97.62 405 PHE B N 1
ATOM 6631 C CA . PHE B 1 405 ? -0.559 -24.625 -12.398 1 97.62 405 PHE B CA 1
ATOM 6632 C C . PHE B 1 405 ? -1.778 -24.031 -13.086 1 97.62 405 PHE B C 1
ATOM 6634 O O . PHE B 1 405 ? -2.797 -23.766 -12.438 1 97.62 405 PHE B O 1
ATOM 6641 N N . ASN B 1 406 ? -1.732 -23.703 -14.344 1 95.56 406 ASN B N 1
ATOM 6642 C CA . ASN B 1 406 ? -2.857 -23.281 -15.172 1 95.56 406 ASN B CA 1
ATOM 6643 C C . ASN B 1 406 ? -3.549 -22.062 -14.594 1 95.56 406 ASN B C 1
ATOM 6645 O O . ASN B 1 406 ? -4.777 -21.953 -14.633 1 95.56 406 ASN B O 1
ATOM 6649 N N . GLY B 1 407 ? -2.826 -21.203 -13.914 1 93.62 407 GLY B N 1
ATOM 6650 C CA . GLY B 1 407 ? -3.402 -20.016 -13.32 1 93.62 407 GLY B CA 1
ATOM 6651 C C . GLY B 1 407 ? -4.039 -20.266 -11.969 1 93.62 407 GLY B C 1
ATOM 6652 O O . GLY B 1 407 ? -4.617 -19.359 -11.367 1 93.62 407 GLY B O 1
ATOM 6653 N N . HIS B 1 408 ? -3.842 -21.438 -11.414 1 93.69 408 HIS B N 1
ATOM 6654 C CA . HIS B 1 408 ? -4.453 -21.859 -10.164 1 93.69 408 HIS B CA 1
ATOM 6655 C C . HIS B 1 408 ? -3.393 -22.156 -9.109 1 93.69 408 HIS B C 1
ATOM 6657 O O . HIS B 1 408 ? -3.574 -23.047 -8.273 1 93.69 408 HIS B O 1
ATOM 6663 N N . GLY B 1 409 ? -2.305 -21.469 -9.18 1 96.12 409 GLY B N 1
ATOM 6664 C CA . GLY B 1 409 ? -1.214 -21.734 -8.258 1 96.12 409 GLY B CA 1
ATOM 6665 C C . GLY B 1 409 ? -1.612 -21.578 -6.801 1 96.12 409 GLY B C 1
ATOM 6666 O O . GLY B 1 409 ? -1.247 -22.406 -5.961 1 96.12 409 GLY B O 1
ATOM 6667 N N . MET B 1 410 ? -2.418 -20.609 -6.492 1 97.25 410 MET B N 1
ATOM 6668 C CA . MET B 1 410 ? -2.814 -20.328 -5.117 1 97.25 410 MET B CA 1
ATOM 6669 C C . MET B 1 410 ? -3.771 -21.406 -4.598 1 97.25 410 MET B C 1
ATOM 6671 O O . MET B 1 410 ? -3.963 -21.531 -3.387 1 97.25 410 MET B O 1
ATOM 6675 N N . ALA B 1 411 ? -4.305 -22.156 -5.531 1 96.12 411 ALA B N 1
ATOM 6676 C CA . ALA B 1 411 ? -5.207 -23.234 -5.148 1 96.12 411 ALA B CA 1
ATOM 6677 C C . ALA B 1 411 ? -4.527 -24.594 -5.281 1 96.12 411 ALA B C 1
ATOM 6679 O O . ALA B 1 411 ? -5.18 -25.641 -5.172 1 96.12 411 ALA B O 1
ATOM 6680 N N . ARG B 1 412 ? -3.238 -24.641 -5.555 1 97.94 412 ARG B N 1
ATOM 6681 C CA . ARG B 1 412 ? -2.568 -25.906 -5.797 1 97.94 412 ARG B CA 1
ATOM 6682 C C . ARG B 1 412 ? -1.303 -26.031 -4.957 1 97.94 412 ARG B C 1
ATOM 6684 O O . ARG B 1 412 ? -1.062 -27.078 -4.332 1 97.94 412 ARG B O 1
ATOM 6691 N N . ILE B 1 413 ? -0.54 -25 -4.777 1 98.69 413 ILE B N 1
ATOM 6692 C CA . ILE B 1 413 ? 0.876 -25.062 -4.434 1 98.69 413 ILE B CA 1
ATOM 6693 C C . ILE B 1 413 ? 1.035 -25.5 -2.98 1 98.69 413 ILE B C 1
ATOM 6695 O O . ILE B 1 413 ? 1.952 -26.266 -2.65 1 98.69 413 ILE B O 1
ATOM 6699 N N . PHE B 1 414 ? 0.165 -25.141 -2.141 1 98.81 414 PHE B N 1
ATOM 6700 C CA . PHE B 1 414 ? 0.366 -25.344 -0.712 1 98.81 414 PHE B CA 1
ATOM 6701 C C . PHE B 1 414 ? 0.133 -26.812 -0.345 1 98.81 414 PHE B C 1
ATOM 6703 O O . PHE B 1 414 ? 0.427 -27.219 0.776 1 98.81 414 PHE B O 1
ATOM 6710 N N . THR B 1 415 ? -0.372 -27.594 -1.248 1 98.69 415 THR B N 1
ATOM 6711 C CA . THR B 1 415 ? -0.343 -29.047 -1.059 1 98.69 415 THR B CA 1
ATOM 6712 C C . THR B 1 415 ? 0.681 -29.688 -1.988 1 98.69 415 THR B C 1
ATOM 6714 O O . THR B 1 415 ? 1.35 -30.656 -1.609 1 98.69 415 THR B O 1
ATOM 6717 N N . CYS B 1 416 ? 0.853 -29.141 -3.125 1 98.81 416 CYS B N 1
ATOM 6718 C CA . CYS B 1 416 ? 1.767 -29.703 -4.109 1 98.81 416 CYS B CA 1
ATOM 6719 C C . CYS B 1 416 ? 3.207 -29.656 -3.613 1 98.81 416 CYS B C 1
ATOM 6721 O O . CYS B 1 416 ? 3.926 -30.656 -3.668 1 98.81 416 CYS B O 1
ATOM 6723 N N . ALA B 1 417 ? 3.664 -28.5 -3.104 1 98.81 417 ALA B N 1
ATOM 6724 C CA . ALA B 1 417 ? 5.062 -28.328 -2.713 1 98.81 417 ALA B CA 1
ATOM 6725 C C . ALA B 1 417 ? 5.41 -29.203 -1.519 1 98.81 417 ALA B C 1
ATOM 6727 O O . ALA B 1 417 ? 6.398 -29.938 -1.552 1 98.81 417 ALA B O 1
ATOM 6728 N N . PRO B 1 418 ? 4.59 -29.219 -0.463 1 98.81 418 PRO B N 1
ATOM 6729 C CA . PRO B 1 418 ? 4.871 -30.156 0.629 1 98.81 418 PRO B CA 1
ATOM 6730 C C . PRO B 1 418 ? 4.832 -31.609 0.182 1 98.81 418 PRO B C 1
ATOM 6732 O O . PRO B 1 418 ? 5.629 -32.438 0.653 1 98.81 418 PRO B O 1
ATOM 6735 N N . GLY B 1 419 ? 3.85 -31.906 -0.656 1 98.75 419 GLY B N 1
ATOM 6736 C CA . GLY B 1 419 ? 3.812 -33.25 -1.213 1 98.75 419 GLY B CA 1
ATOM 6737 C C . GLY B 1 419 ? 5.078 -33.625 -1.963 1 98.75 419 GLY B C 1
ATOM 6738 O O . GLY B 1 419 ? 5.609 -34.719 -1.788 1 98.75 419 GLY B O 1
ATOM 6739 N N . LEU B 1 420 ? 5.559 -32.719 -2.758 1 98.81 420 LEU B N 1
ATOM 6740 C CA . LEU B 1 420 ? 6.797 -32.938 -3.504 1 98.81 420 LEU B CA 1
ATOM 6741 C C . LEU B 1 420 ? 7.961 -33.188 -2.557 1 98.81 420 LEU B C 1
ATOM 6743 O O . LEU B 1 420 ? 8.766 -34.094 -2.797 1 98.81 420 LEU B O 1
ATOM 6747 N N . VAL B 1 421 ? 8.07 -32.406 -1.522 1 98.88 421 VAL B N 1
ATOM 6748 C CA . VAL B 1 421 ? 9.164 -32.531 -0.566 1 98.88 421 VAL B CA 1
ATOM 6749 C C . VAL B 1 421 ? 9.164 -33.906 0.058 1 98.88 421 VAL B C 1
ATOM 6751 O O . VAL B 1 421 ? 10.219 -34.5 0.262 1 98.88 421 VAL B O 1
ATOM 6754 N N . LYS B 1 422 ? 7.98 -34.469 0.349 1 98.62 422 LYS B N 1
ATOM 6755 C CA . LYS B 1 422 ? 7.883 -35.812 0.917 1 98.62 422 LYS B CA 1
ATOM 6756 C C . LYS B 1 422 ? 8.508 -36.875 -0.012 1 98.62 422 LYS B C 1
ATOM 6758 O O . LYS B 1 422 ? 9.242 -37.75 0.438 1 98.62 422 LYS B O 1
ATOM 6763 N N . ILE B 1 423 ? 8.25 -36.75 -1.281 1 97.69 423 ILE B N 1
ATOM 6764 C CA . ILE B 1 423 ? 8.75 -37.75 -2.205 1 97.69 423 ILE B CA 1
ATOM 6765 C C . ILE B 1 423 ? 10.227 -37.5 -2.49 1 97.69 423 ILE B C 1
ATOM 6767 O O . ILE B 1 423 ? 11 -38.438 -2.697 1 97.69 423 ILE B O 1
ATOM 6771 N N . VAL B 1 424 ? 10.688 -36.281 -2.533 1 98.25 424 VAL B N 1
ATOM 6772 C CA . VAL B 1 424 ? 12.094 -35.938 -2.68 1 98.25 424 VAL B CA 1
ATOM 6773 C C . VAL B 1 424 ? 12.898 -36.594 -1.552 1 98.25 424 VAL B C 1
ATOM 6775 O O . VAL B 1 424 ? 14.023 -37.062 -1.768 1 98.25 424 VAL B O 1
ATOM 6778 N N . LEU B 1 425 ? 12.305 -36.656 -0.393 1 98.19 425 LEU B N 1
ATOM 6779 C CA . LEU B 1 425 ? 12.992 -37.156 0.787 1 98.19 425 LEU B CA 1
ATOM 6780 C C . LEU B 1 425 ? 12.75 -38.656 0.949 1 98.19 425 LEU B C 1
ATOM 6782 O O . LEU B 1 425 ? 13 -39.219 2.016 1 98.19 425 LEU B O 1
ATOM 6786 N N . GLY B 1 426 ? 12.141 -39.312 -0.008 1 97.25 426 GLY B N 1
ATOM 6787 C CA . GLY B 1 426 ? 12.109 -40.75 -0.037 1 97.25 426 GLY B CA 1
ATOM 6788 C C . GLY B 1 426 ? 10.719 -41.344 0.168 1 97.25 426 GLY B C 1
ATOM 6789 O O . GLY B 1 426 ? 10.539 -42.562 0.186 1 97.25 426 GLY B O 1
ATOM 6790 N N . GLY B 1 427 ? 9.711 -40.5 0.247 1 97.44 427 GLY B N 1
ATOM 6791 C CA . GLY B 1 427 ? 8.344 -41 0.384 1 97.44 427 GLY B CA 1
ATOM 6792 C C . GLY B 1 427 ? 7.742 -41.469 -0.927 1 97.44 427 GLY B C 1
ATOM 6793 O O . GLY B 1 427 ? 8.328 -41.25 -1.992 1 97.44 427 GLY B O 1
ATOM 6794 N N . SER B 1 428 ? 6.531 -42.094 -0.824 1 97.06 428 SER B N 1
ATOM 6795 C CA . SER B 1 428 ? 5.766 -42.531 -1.983 1 97.06 428 SER B CA 1
ATOM 6796 C C . SER B 1 428 ? 4.75 -41.469 -2.41 1 97.06 428 SER B C 1
ATOM 6798 O O . SER B 1 428 ? 4.57 -40.469 -1.724 1 97.06 428 SER B O 1
ATOM 6800 N N . TRP B 1 429 ? 4.199 -41.656 -3.566 1 97.06 429 TRP B N 1
ATOM 6801 C CA . TRP B 1 429 ? 3.156 -40.719 -4.004 1 97.06 429 TRP B CA 1
ATOM 6802 C C . TRP B 1 429 ? 1.999 -40.688 -3.01 1 97.06 429 TRP B C 1
ATOM 6804 O O . TRP B 1 429 ? 1.423 -39.656 -2.74 1 97.06 429 TRP B O 1
ATOM 6814 N N . GLU B 1 430 ? 1.681 -41.875 -2.457 1 97.12 430 GLU B N 1
ATOM 6815 C CA . GLU B 1 430 ? 0.593 -41.969 -1.487 1 97.12 430 GLU B CA 1
ATOM 6816 C C . GLU B 1 430 ? 0.848 -41.094 -0.281 1 97.12 430 GLU B C 1
ATOM 6818 O O . GLU B 1 430 ? -0.09 -40.531 0.296 1 97.12 430 GLU B O 1
ATOM 6823 N N . ASP B 1 431 ? 2.07 -40.875 0.021 1 97.38 431 ASP B N 1
ATOM 6824 C CA . ASP B 1 431 ? 2.451 -40.031 1.158 1 97.38 431 ASP B CA 1
ATOM 6825 C C . ASP B 1 431 ? 2.105 -38.562 0.904 1 97.38 431 ASP B C 1
ATOM 6827 O O . ASP B 1 431 ? 1.977 -37.781 1.847 1 97.38 431 ASP B O 1
ATOM 6831 N N . THR B 1 432 ? 2.01 -38.188 -0.351 1 97.94 432 THR B N 1
ATOM 6832 C CA . THR B 1 432 ? 1.77 -36.781 -0.691 1 97.94 432 THR B CA 1
ATOM 6833 C C . THR B 1 432 ? 0.332 -36.375 -0.367 1 97.94 432 THR B C 1
ATOM 6835 O O . THR B 1 432 ? 0.057 -35.219 -0.06 1 97.94 432 THR B O 1
ATOM 6838 N N . GLY B 1 433 ? -0.558 -37.375 -0.525 1 97.56 433 GLY B N 1
ATOM 6839 C CA . GLY B 1 433 ? -1.977 -37.094 -0.389 1 97.56 433 GLY B CA 1
ATOM 6840 C C . GLY B 1 433 ? -2.545 -36.344 -1.569 1 97.56 433 GLY B C 1
ATOM 6841 O O . GLY B 1 433 ? -3.684 -35.875 -1.52 1 97.56 433 GLY B O 1
ATOM 6842 N N . LEU B 1 434 ? -1.817 -36.219 -2.67 1 98.62 434 LEU B N 1
ATOM 6843 C CA . LEU B 1 434 ? -2.244 -35.469 -3.85 1 98.62 434 LEU B CA 1
ATOM 6844 C C . LEU B 1 434 ? -3.047 -36.344 -4.793 1 98.62 434 LEU B C 1
ATOM 6846 O O . LEU B 1 434 ? -2.895 -37.562 -4.777 1 98.62 434 LEU B O 1
ATOM 6850 N N . PRO B 1 435 ? -3.9 -35.75 -5.602 1 98.44 435 PRO B N 1
ATOM 6851 C CA . PRO B 1 435 ? -4.516 -36.531 -6.676 1 98.44 435 PRO B CA 1
ATOM 6852 C C . PRO B 1 435 ? -3.486 -37.219 -7.574 1 98.44 435 PRO B C 1
ATOM 6854 O O . PRO B 1 435 ? -2.445 -36.656 -7.883 1 98.44 435 PRO B O 1
ATOM 6857 N N . GLU B 1 436 ? -3.756 -38.438 -8.039 1 97.94 436 GLU B N 1
ATOM 6858 C CA . GLU B 1 436 ? -2.818 -39.188 -8.852 1 97.94 436 GLU B CA 1
ATOM 6859 C C . GLU B 1 436 ? -2.576 -38.531 -10.195 1 97.94 436 GLU B C 1
ATOM 6861 O O . GLU B 1 436 ? -1.476 -38.594 -10.75 1 97.94 436 GLU B O 1
ATOM 6866 N N . CYS B 1 437 ? -3.555 -37.781 -10.641 1 97.56 437 CYS B N 1
ATOM 6867 C CA . CYS B 1 437 ? -3.432 -37.156 -11.961 1 97.56 437 CYS B CA 1
ATOM 6868 C C . CYS B 1 437 ? -2.443 -36 -11.93 1 97.56 437 CYS B C 1
ATOM 6870 O O . CYS B 1 437 ? -2.035 -35.5 -12.977 1 97.56 437 CYS B O 1
ATOM 6872 N N . PHE B 1 438 ? -2.004 -35.562 -10.711 1 98.38 438 PHE B N 1
ATOM 6873 C CA . PHE B 1 438 ? -0.997 -34.5 -10.617 1 98.38 438 PHE B CA 1
ATOM 6874 C C . PHE B 1 438 ? 0.397 -35.062 -10.875 1 98.38 438 PHE B C 1
ATOM 6876 O O . PHE B 1 438 ? 1.33 -34.312 -11.164 1 98.38 438 PHE B O 1
ATOM 6883 N N . GLU B 1 439 ? 0.57 -36.344 -10.727 1 97.88 439 GLU B N 1
ATOM 6884 C CA . GLU B 1 439 ? 1.895 -36.969 -10.773 1 97.88 439 GLU B CA 1
ATOM 6885 C C . GLU B 1 439 ? 2.506 -36.875 -12.164 1 97.88 439 GLU B C 1
ATOM 6887 O O . GLU B 1 439 ? 1.867 -37.219 -13.156 1 97.88 439 GLU B O 1
ATOM 6892 N N . MET B 1 440 ? 3.693 -36.344 -12.133 1 93.62 440 MET B N 1
ATOM 6893 C CA . MET B 1 440 ? 4.488 -36.375 -13.359 1 93.62 440 MET B CA 1
ATOM 6894 C C . MET B 1 440 ? 4.957 -37.812 -13.672 1 93.62 440 MET B C 1
ATOM 6896 O O . MET B 1 440 ? 5.645 -38.438 -12.859 1 93.62 440 MET B O 1
ATOM 6900 N N . SER B 1 441 ? 4.457 -38.438 -14.734 1 90.25 441 SER B N 1
ATOM 6901 C CA . SER B 1 441 ? 4.863 -39.781 -15.125 1 90.25 441 SER B CA 1
ATOM 6902 C C . SER B 1 441 ? 4.973 -39.906 -16.641 1 90.25 441 SER B C 1
ATOM 6904 O O . SER B 1 441 ? 4.363 -39.125 -17.375 1 90.25 441 SER B O 1
ATOM 6906 N N . SER B 1 442 ? 5.82 -40.812 -17 1 91.12 442 SER B N 1
ATOM 6907 C CA . SER B 1 442 ? 5.934 -41.094 -18.438 1 91.12 442 SER B CA 1
ATOM 6908 C C . SER B 1 442 ? 4.598 -41.531 -19.016 1 91.12 442 SER B C 1
ATOM 6910 O O . SER B 1 442 ? 4.285 -41.219 -20.172 1 91.12 442 SER B O 1
ATOM 6912 N N . GLU B 1 443 ? 3.898 -42.219 -18.219 1 91.69 443 GLU B N 1
ATOM 6913 C CA . GLU B 1 443 ? 2.584 -42.688 -18.672 1 91.69 443 GLU B CA 1
ATOM 6914 C C . GLU B 1 443 ? 1.66 -41.5 -18.953 1 91.69 443 GLU B C 1
ATOM 6916 O O . GLU B 1 443 ? 0.943 -41.5 -19.953 1 91.69 443 GLU B O 1
ATOM 6921 N N . ARG B 1 444 ? 1.608 -40.5 -18.062 1 93.56 444 ARG B N 1
ATOM 6922 C CA . ARG B 1 444 ? 0.795 -39.312 -18.266 1 93.56 444 ARG B CA 1
ATOM 6923 C C . ARG B 1 444 ? 1.237 -38.562 -19.531 1 93.56 444 ARG B C 1
ATOM 6925 O O . ARG B 1 444 ? 0.403 -38.156 -20.328 1 93.56 444 ARG B O 1
ATOM 6932 N N . LEU B 1 445 ? 2.529 -38.438 -19.719 1 92.12 445 LEU B N 1
ATOM 6933 C CA . LEU B 1 445 ? 3.049 -37.719 -20.875 1 92.12 445 LEU B CA 1
ATOM 6934 C C . LEU B 1 445 ? 2.678 -38.438 -22.172 1 92.12 445 LEU B C 1
ATOM 6936 O O . LEU B 1 445 ? 2.344 -37.781 -23.156 1 92.12 445 LEU B O 1
ATOM 6940 N N . GLU B 1 446 ? 2.773 -39.719 -22.125 1 91.62 446 GLU B N 1
ATOM 6941 C CA . GLU B 1 446 ? 2.408 -40.5 -23.297 1 91.62 446 GLU B CA 1
ATOM 6942 C C . GLU B 1 446 ? 0.925 -40.375 -23.625 1 91.62 446 GLU B C 1
ATOM 6944 O O . GLU B 1 446 ? 0.551 -40.25 -24.797 1 91.62 446 GLU B O 1
ATOM 6949 N N . LYS B 1 447 ? 0.153 -40.344 -22.625 1 90.69 447 LYS B N 1
ATOM 6950 C CA . LYS B 1 447 ? -1.28 -40.156 -22.812 1 90.69 447 LYS B CA 1
ATOM 6951 C C . LYS B 1 447 ? -1.569 -38.812 -23.438 1 90.69 447 LYS B C 1
ATOM 6953 O O . LYS B 1 447 ? -2.42 -38.688 -24.328 1 90.69 447 LYS B O 1
ATOM 6958 N N . LEU B 1 448 ? -0.892 -37.812 -22.969 1 91.38 448 LEU B N 1
ATOM 6959 C CA . LEU B 1 448 ? -1.095 -36.469 -23.469 1 91.38 448 LEU B CA 1
ATOM 6960 C C . LEU B 1 448 ? -0.616 -36.344 -24.906 1 91.38 448 LEU B C 1
ATOM 6962 O O . LEU B 1 448 ? -1.168 -35.562 -25.672 1 91.38 448 LEU B O 1
ATOM 6966 N N . ARG B 1 449 ? 0.416 -37 -25.25 1 87 449 ARG B N 1
ATOM 6967 C CA . ARG B 1 449 ? 0.922 -36.969 -26.609 1 87 449 ARG B CA 1
ATOM 6968 C C . ARG B 1 449 ? -0.092 -37.594 -27.578 1 87 449 ARG B C 1
ATOM 6970 O O . ARG B 1 449 ? -0.221 -37.125 -28.719 1 87 449 ARG B O 1
ATOM 6977 N N . GLY B 1 450 ? -0.685 -38.656 -27.219 1 77.56 450 GLY B N 1
ATOM 6978 C CA . GLY B 1 450 ? -1.65 -39.344 -28.062 1 77.56 450 GLY B CA 1
ATOM 6979 C C . GLY B 1 450 ? -2.959 -38.594 -28.203 1 77.56 450 GLY B C 1
ATOM 6980 O O . GLY B 1 450 ? -3.654 -38.719 -29.219 1 77.56 450 GLY B O 1
ATOM 6981 N N . ASP B 1 451 ? -3.287 -37.812 -27.203 1 65.94 451 ASP B N 1
ATOM 6982 C CA . ASP B 1 451 ? -4.566 -37.125 -27.203 1 65.94 451 ASP B CA 1
ATOM 6983 C C . ASP B 1 451 ? -4.441 -35.75 -27.859 1 65.94 451 ASP B C 1
ATOM 6985 O O . ASP B 1 451 ? -4.098 -34.75 -27.188 1 65.94 451 ASP B O 1
ATOM 6989 N N . ARG B 1 452 ? -4.176 -35.656 -29.203 1 56.88 452 ARG B N 1
ATOM 6990 C CA . ARG B 1 452 ? -3.975 -34.438 -30 1 56.88 452 ARG B CA 1
ATOM 6991 C C . ARG B 1 452 ? -5.133 -33.469 -29.812 1 56.88 452 ARG B C 1
ATOM 6993 O O . ARG B 1 452 ? -5.074 -32.344 -30.297 1 56.88 452 ARG B O 1
ATOM 7000 N N . SER B 1 453 ? -6.238 -33.844 -29.25 1 48.31 453 SER B N 1
ATOM 7001 C CA . SER B 1 453 ? -7.461 -33.031 -29.25 1 48.31 453 SER B CA 1
ATOM 7002 C C . SER B 1 453 ? -7.539 -32.125 -28.016 1 48.31 453 SER B C 1
ATOM 7004 O O . SER B 1 453 ? -8.445 -31.312 -27.906 1 48.31 453 SER B O 1
ATOM 7006 N N . ILE B 1 454 ? -6.594 -32.25 -27.125 1 48 454 ILE B N 1
ATOM 7007 C CA . ILE B 1 454 ? -6.84 -31.547 -25.875 1 48 454 ILE B CA 1
ATOM 7008 C C . ILE B 1 454 ? -6.352 -30.109 -26 1 48 454 ILE B C 1
ATOM 7010 O O . ILE B 1 454 ? -5.168 -29.875 -26.234 1 48 454 ILE B O 1
ATOM 7014 N N . GLN B 1 455 ? -7.289 -29.188 -26.391 1 48.16 455 GLN B N 1
ATOM 7015 C CA . GLN B 1 455 ? -6.965 -27.75 -26.344 1 48.16 455 GLN B CA 1
ATOM 7016 C C . GLN B 1 455 ? -6.996 -27.234 -24.906 1 48.16 455 GLN B C 1
ATOM 7018 O O . GLN B 1 455 ? -7.961 -27.453 -24.188 1 48.16 455 GLN B O 1
ATOM 7023 N N . PRO B 1 456 ? -5.844 -26.703 -24.5 1 46.81 456 PRO B N 1
ATOM 7024 C CA . PRO B 1 456 ? -5.766 -26.156 -23.141 1 46.81 456 PRO B CA 1
ATOM 7025 C C . PRO B 1 456 ? -6.805 -25.078 -22.875 1 46.81 456 PRO B C 1
ATOM 7027 O O . PRO B 1 456 ? -7.055 -24.234 -23.734 1 46.81 456 PRO B O 1
ATOM 7030 N N . SER B 1 457 ? -7.949 -25.297 -22.266 1 44.47 457 SER B N 1
ATOM 7031 C CA . SER B 1 457 ? -8.891 -24.234 -21.906 1 44.47 457 SER B CA 1
ATOM 7032 C C . SER B 1 457 ? -8.703 -23.797 -20.469 1 44.47 457 SER B C 1
ATOM 7034 O O . SER B 1 457 ? -8.258 -24.578 -19.625 1 44.47 457 SER B O 1
ATOM 7036 N N . LYS B 1 458 ? -8.594 -22.438 -20.156 1 52.25 458 LYS B N 1
ATOM 7037 C CA . LYS B 1 458 ? -8.547 -21.891 -18.797 1 52.25 458 LYS B CA 1
ATOM 7038 C C . LYS B 1 458 ? -9.812 -22.266 -18.016 1 52.25 458 LYS B C 1
ATOM 7040 O O . LYS B 1 458 ? -10.922 -22.109 -18.531 1 52.25 458 LYS B O 1
ATOM 7045 N N . ILE B 1 459 ? -9.711 -23.188 -16.969 1 38.94 459 ILE B N 1
ATOM 7046 C CA . ILE B 1 459 ? -10.836 -23.344 -16.062 1 38.94 459 ILE B CA 1
ATOM 7047 C C . ILE B 1 459 ? -10.898 -22.156 -15.102 1 38.94 459 ILE B C 1
ATOM 7049 O O . ILE B 1 459 ? -9.859 -21.672 -14.641 1 38.94 459 ILE B O 1
#

Sequence (918 aa):
MTGLPVPDPCISFWQQTTRSFPYLNHNDQQPVPKTSRYVVIGSGISGALTAYKLVERGVLGSDIVILEAREAASGASSRNAGHVRPDAFRGFTTYKKLHGEEQALKVIANERAVFHAIDEFVREHGVQCDFNPTTTFDVCLTQEFVEHNAQSLKEYREAGGDVSHIKFYTGEEAREKTGVHGALCAYEWPAGSSHPAKLAQWLLTKSIESGVRFFTHCPATAVAKSQSSGSEPFWDVQTPRGTITTPTVIHCTNAFASHLLPQLAAFVAPERAQAHAFVPPAALTGSKILPSTVSLRHGLRHFYSVNQRRADGIIILGAAAASPFVSEAAYTAKRTSNDQAISEEIRDDSVANFQRCFAECRPEKLSRGEGLLHAWTGIIGMTPDMVPFVGKVDGYPGQWVCAGFNGHGMARIFTCAPGLVKIVLGGSWEDTGLPECFEMSSERLEKLRGDRSIQPSKIMTGLPVPDPCISFWQQTTRSFPYLNHNDQQPVPKTSRYVVIGSGISGALTAYKLVERGVLGSDIVILEAREAASGASSRNAGHVRPDAFRGFTTYKKLHGEEQALKVIANERAVFHAIDEFVREHGVQCDFNPTTTFDVCLTQEFVEHNAQSLKEYREAGGDVSHIKFYTGEEAREKTGVHGALCAYEWPAGSSHPAKLAQWLLTKSIESGVRFFTHCPATAVAKSQSSGSEPFWDVQTPRGTITTPTVIHCTNAFASHLLPQLAAFVAPERAQAHAFVPPAALTGSKILPSTVSLRHGLRHFYSVNQRRADGIIILGAAAASPFVSEAAYTAKRTSNDQAISEEIRDDSVANFQRCFAECRPEKLSRGEGLLHAWTGIIGMTPDMVPFVGKVDGYPGQWVCAGFNGHGMARIFTCAPGLVKIVLGGSWEDTGLPECFEMSSERLEKLRGDRSIQPSKI

Nearest PDB structures (foldseek):
  4ysh-assembly1_A  TM=8.405E-01  e=2.869E-24  Geobacillus kaustophilus HTA426
  8w7f-assembly1_A  TM=6.723E-01  e=4.559E-16  Drosophila melanogaster
  8w7f-assembly1_D  TM=6.617E-01  e=2.616E-16  Drosophila melanogaster
  3oz2-assembly1_A  TM=5.618E-01  e=6.377E-11  Thermoplasma acidophilum
  9enh-assembly2_C  TM=4.365E-01  e=2.815E-07  Hebeloma cylindrosporum

Secondary structure (DSSP, 8-state):
--SS--SS----HHHHTTTT-TTTTTTSSSPPPSB-SEEEE--SHHHHHHHHHHHHTT--GGGEEEE-SSSTT-SGGGTS--EE----STTHHHHHHHH-HHHHHHHHHHHHHHHHHHHHHHHHHT--S--EEEEEEEEE-SHHHHHHHHHHHHHHHHTT---TT-EEEEHHHHHHHH--TT-SEEEEEEEEE--HHHHHHHHHHHHHHTT-EEESS----EEEE-----SS--EEEEETTEEEEESEEEE--GGGHHHH-GGGTTT-EEEEEEEEEEE--GGGSGGGS-SSEEEEESSSS-EEEEEE-TTT-PEEEEPPS--TTS-HHHHHTTSSS--S---HHHHHHHHHHHHHHSGGGSGGGPPBTBEEEEEEEEEEEE-TTSS-EEEE-TTSTTEEEEE--TT-GGGTHHHHHHHHHHHHTT--HHHHT--GGGB--HHHHHHHHH-TT------/--SS--SS----HHHHTTTT-TTTTTTSSSPPPSB-SEEEE--SHHHHHHHHHHHHTT--GGGEEEE-SSSTT-SGGGTS--EE----STTHHHHHHHH-HHHHHHHHHHHHHHHHHHHHHHHHHT--S--EEEEEEEEE-SHHHHHHHHHHHHHHHHTT---TT-EEEEHHHHHHHH--TT-SEEEEEEEEE--HHHHHHHHHHHHHHTT-EEESS----EEEE-----SS--EEEEETTEEEEESEEEE--GGGHHHH-GGGTTT-EEEEEEEEEEE--GGGSGGGS-SSEEEEESSSS-EEEEEE-TTT-PEEEEPPS--TTS-HHHHHTTSSS--S---HHHHHHHHHHHHHHSGGGSGGGPPBTBEEEEEEEEEEEE-TTSS-EEEE-TTSTTEEEEE--TT-GGGTHHHHHHHHHHHHTT--HHHHT--GGGB--HHHHHHHHH-TT------

Solvent-accessible surface area (backbone atoms only — not comparable to full-atom values): 45076 Å² total; per-residue (Å²): 128,74,64,54,77,62,92,67,42,36,40,25,74,52,47,50,56,43,33,30,39,63,59,34,61,27,53,54,79,57,64,61,57,62,59,35,58,32,37,32,37,22,40,23,46,44,21,18,45,28,52,36,48,38,38,74,72,67,44,59,21,73,36,32,34,37,30,16,58,41,47,58,30,66,51,42,48,20,33,62,53,32,58,27,55,39,53,78,34,67,58,32,57,59,35,25,72,70,61,33,62,72,49,19,51,40,50,38,53,45,11,47,49,18,44,52,48,51,55,51,48,35,64,75,66,63,57,83,18,67,67,41,83,39,31,29,34,48,31,22,57,33,71,68,34,46,52,51,47,51,50,19,43,50,51,31,46,73,73,66,46,80,60,86,67,54,44,80,35,52,43,68,58,18,21,66,74,68,59,30,75,64,31,52,26,28,38,35,34,75,26,29,33,33,42,45,34,44,46,22,47,51,34,41,50,56,29,43,75,53,41,28,42,57,30,14,56,34,39,76,73,42,67,42,77,39,81,65,88,56,97,61,68,32,32,29,41,31,34,94,49,42,49,29,39,20,49,27,42,35,40,21,45,32,31,39,39,21,55,65,35,64,93,33,50,87,45,28,41,36,30,44,46,47,30,34,36,29,30,58,39,79,77,38,23,20,80,45,38,66,81,42,36,38,34,48,28,55,40,81,44,30,32,35,35,41,30,50,38,73,82,20,22,39,28,25,34,27,44,48,82,40,50,96,84,42,57,68,67,64,55,58,63,23,68,30,68,69,32,45,59,75,58,68,55,53,49,52,48,43,53,51,51,50,22,67,36,34,64,69,58,27,75,91,61,46,45,51,68,38,39,82,66,48,70,29,33,21,42,29,7,34,17,51,80,68,48,35,39,35,33,54,41,79,94,38,81,47,30,31,37,47,29,15,44,44,77,38,45,64,29,42,34,74,44,49,22,56,22,40,45,43,36,74,73,69,45,50,70,77,72,35,72,60,48,74,80,31,46,40,43,67,66,56,52,52,52,54,65,71,46,79,76,58,67,63,65,74,121,128,74,62,58,77,62,93,66,42,35,40,25,75,51,46,50,56,44,32,29,38,63,58,33,60,28,53,53,79,58,64,58,57,61,58,36,57,30,37,31,37,23,41,22,47,44,21,17,45,29,54,35,47,39,39,73,71,67,46,58,22,72,36,32,35,36,30,17,58,42,48,58,30,65,51,42,48,21,32,60,53,31,58,27,56,38,53,79,34,68,59,31,59,60,34,25,74,72,60,32,61,69,48,18,51,40,49,36,53,45,11,47,50,19,44,50,47,50,55,48,48,35,63,75,67,64,57,82,17,68,65,42,83,40,32,30,33,48,30,21,55,31,72,69,34,45,51,50,46,51,48,18,44,51,52,32,45,74,74,65,46,81,60,87,68,55,45,79,35,52,41,69,57,18,22,66,74,68,59,30,76,62,31,53,26,27,37,35,34,74,26,30,33,34,41,46,35,43,46,22,48,51,34,41,49,56,28,43,74,53,40,28,44,59,30,14,56,34,37,74,74,40,64,42,78,38,81,64,86,56,96,60,67,33,32,30,40,32,34,94,50,40,49,29,40,20,50,26,41,37,41,21,43,33,29,40,40,21,56,64,34,65,92,33,51,90,44,29,40,36,31,43,45,47,30,32,36,28,31,56,39,80,78,38,23,18,79,45,38,65,82,41,35,37,34,48,28,57,39,82,44,29,32,33,35,40,29,49,39,75,82,19,22,40,28,25,35,27,43,47,80,40,50,96,83,42,56,68,67,62,55,57,62,24,66,32,67,70,30,45,59,74,58,68,54,55,50,52,46,42,52,50,52,50,22,66,37,33,64,70,58,27,74,91,62,48,44,51,66,37,40,81,66,49,71,29,33,22,43,30,7,34,19,51,79,66,49,34,39,34,34,54,40,80,94,38,80,46,32,31,38,47,30,15,42,44,76,38,46,64,28,42,34,76,44,48,24,55,22,40,44,43,36,74,74,69,46,52,72,77,73,34,72,59,49,74,80,31,49,41,42,66,68,55,51,52,51,53,65,72,47,80,78,57,67,62,65,73,120

pLDDT: mean 95.26, std 8.4, range [38.66, 98.94]

Radius of gyration: 30.36 Å; Cα contacts (8 Å, |Δi|>4): 2252; chains: 2; bounding box: 65×90×65 Å

InterPro domains:
  IPR006076 FAD dependent oxidoreductase [PF01266] (38-414)
  IPR036188 FAD/NAD(P)-binding domain superfamily [G3DSA:3.50.50.60] (39-411)
  IPR036188 FAD/NAD(P)-binding domain superfamily [SSF51905] (37-430)